Protein AF-0000000085048958 (afdb_homodimer)

Organism: Asticcacaulis excentricus (strain ATCC 15261 / DSM 4724 / KCTC 12464 / NCIMB 9791 / VKM B-1370 / CB 48) (NCBI:txid573065)

Foldseek 3Di:
DPPPPPPPPPPPPPVPPPQDEAAQEKEAQEFEQQLPPVRDTAGMWGAHQQFTADTHHRVVSVSRHDPNHHYHYLNHFYKWFFFEFLEAAQLVQLLQVVAQEPQLDAEELVRVLVSQLVRCVVPVVDDLAAEHEYEAAAQLRYPPGPDHAFLVSNVVHPGNHWYWYAHLQRFKIAIHPNLCVVLVPFLPDDADDQWDQDADPVSGGRRMIGHPRVCSRVVVHDDDDLVSSLSSNLSSQQVSQFQRHAHYENQEDDPSNLVSVQVCVVVLNHRHAYEYAYEDACPPVHDLLVSLVVLVVVQVVRFPPPPDLRHTYGRQEHEAEFWGACWPPRNGAAEPFAWWDFPDDPVDTDTDGDDHRHDHTRDDLVRLLSNLQSSLVVNHAYAYEHAYQRSVVSQLSSLVSNCVVCVPGPHQHEYEACQFHDPVCLLSQQVSNYEYAHQLLVLADDSRLPVTHDRGRDPPRSLCTRQLQSSVVSPHLYAYHNHPPSPDPQVQSSLLCQAQQYDQPVCCVVGNDHGHPRNGDDSSSSLQNRFLSSCSNVVNSVAGRGSDGGHRPFMWTKPRDLVPDDSSCSSVITTQFTDRSNHTPDGDD/DPPPPPPPPPPPPPVPPPQPEAAQEKEAQEFEQQLPPVRDTAGMWGAHQQFTADTHHRVVSVSRHDPNHHYHYLNHFYKWFFFEFLEAAQLVQLLQVVAQEPQLDAEELVRVLVSQLVRCVVPVVDDQAAEHEYEAAAQLRYPPGPDHAFLVSNVVHPGNHWYWYAHLQRFKIAIHPNLCVVLVPFLPDDADDQWDQDADPVSGRRRMIGHPRVCSRVVVHDDDDLVSSLSSNLSSQVVSQFQRHAHYENQEDDPSNLVSVLVCVVVLNHRHAYEYAYEQACPPPHDLLVSLVVLVVVQVVRFPPPPDLRHTYGRQEHEAEFWGACWPPRNGAAEPFAWWDFPDDPVDTDTDGDDHRHDHTRDDLVRLLVNLQSSLVVNHAYAYEHAYQRSVVSQLSSLVSNCVVCVPGPHQHEYEACQFHDPVCLLSQQVSNYEYAHQLLVLADDSRLPVTHDRGRDPPRSLCTRQLQSSVVSPHLYAYHNHPPSPDPQVQSSLLCQAQQYDQPVCCVVGNDHGHPRNGDDSSSSLQNRFLSSCSNVVNSVAGRGNDGGHRPFMWTKPRDLVPDDSSCSSVITTQFTDRSNHTPDGDD

Solvent-accessible surface area (backbone atoms only — not comparable to full-atom values): 58481 Å² total; per-residue (Å²): 136,85,78,77,78,75,76,78,78,76,74,72,75,73,71,72,74,72,76,61,75,57,21,52,34,35,40,27,51,25,41,25,45,16,59,43,98,80,57,50,73,34,21,18,40,28,28,42,95,17,17,23,76,40,76,33,49,44,76,67,49,52,62,34,59,43,96,80,31,47,74,44,79,42,79,50,16,20,33,33,38,16,30,19,34,50,23,25,30,45,56,61,38,19,47,51,71,75,47,45,60,51,75,57,44,74,31,36,66,64,55,50,52,47,55,52,45,50,47,48,58,75,44,65,84,58,57,52,83,46,72,44,60,34,33,33,35,37,63,51,39,20,47,56,80,80,46,73,86,39,15,71,61,55,57,69,46,96,68,71,41,27,34,41,38,29,30,22,80,68,47,36,30,40,24,19,59,56,30,33,56,76,48,64,59,48,65,79,54,73,59,42,86,76,24,37,63,40,52,47,98,85,45,41,67,35,31,39,18,27,45,50,32,37,51,60,49,55,73,72,48,80,73,79,49,70,68,54,43,33,50,14,42,52,48,27,40,52,57,34,21,55,66,19,32,29,31,38,23,30,47,67,49,51,72,65,57,52,49,28,53,48,51,32,50,77,69,66,64,57,51,41,28,40,31,35,12,38,70,50,76,69,53,94,80,58,48,59,66,60,48,50,48,49,47,53,51,50,22,72,73,58,36,64,56,86,53,74,47,48,68,35,36,40,50,51,35,33,17,33,62,29,43,50,44,62,34,50,88,70,41,33,12,14,35,78,59,42,33,28,37,65,77,44,47,91,93,52,67,40,68,27,72,45,82,52,27,37,55,78,55,50,50,52,64,68,58,45,30,53,38,50,43,55,28,49,75,72,67,31,23,47,38,30,37,15,28,13,29,28,25,38,49,47,51,51,53,28,47,52,51,36,43,70,76,43,71,84,58,94,58,46,38,31,35,31,47,36,34,28,67,49,77,91,50,41,52,48,26,39,76,66,53,35,28,45,26,32,36,37,63,64,28,22,34,40,44,53,55,42,76,22,24,34,65,40,48,29,59,70,53,39,32,44,42,43,34,62,24,51,32,47,52,43,53,28,56,46,18,22,14,69,41,24,50,47,45,81,87,46,66,33,44,18,51,19,13,32,40,60,12,34,33,57,80,89,42,30,84,85,24,60,63,59,36,50,56,46,78,29,32,59,68,67,58,48,50,32,14,29,10,32,30,13,19,47,65,68,74,37,45,85,37,35,25,29,58,48,78,71,13,34,25,34,29,23,30,37,75,43,45,69,91,78,46,54,62,92,50,40,40,71,59,44,48,44,32,18,21,50,24,58,40,76,66,32,65,57,128,136,83,78,75,77,75,78,74,76,74,75,74,72,71,71,72,74,73,72,59,74,58,21,51,34,35,41,26,51,26,41,24,46,17,60,43,98,81,56,50,74,35,21,18,41,28,29,43,95,18,17,23,74,39,75,35,48,43,77,67,50,54,62,33,60,44,95,79,30,46,73,43,78,42,78,49,14,21,34,33,37,16,30,20,34,50,24,24,30,46,56,61,36,19,46,53,71,74,47,46,59,50,75,56,44,75,31,36,66,66,54,48,51,49,54,52,45,50,48,49,59,74,44,66,83,57,58,51,83,46,71,45,61,34,34,31,35,37,66,50,39,20,47,56,79,78,46,72,83,39,16,71,63,53,58,69,47,96,68,72,39,27,34,40,39,29,28,22,80,68,48,38,29,38,24,19,59,56,30,32,56,77,48,64,60,48,65,78,54,73,60,43,83,76,25,38,64,41,54,47,98,85,45,41,67,34,32,40,19,26,46,49,31,36,52,61,48,55,74,73,47,80,73,78,51,70,67,53,43,34,50,14,43,52,47,26,40,51,57,36,22,54,66,20,32,31,31,39,22,28,47,64,48,52,70,65,56,51,49,30,54,48,51,32,49,77,69,66,65,58,50,40,27,39,32,36,11,37,67,48,74,69,53,95,79,59,48,58,67,60,48,51,48,49,48,52,51,50,22,70,73,58,34,66,55,88,52,74,44,47,70,37,35,42,49,51,34,33,15,34,62,29,43,49,44,62,33,50,86,69,40,33,11,14,35,78,60,41,33,27,36,64,76,42,46,92,92,52,68,39,66,28,72,44,83,52,30,37,53,78,54,51,49,52,63,69,57,45,32,51,38,51,43,55,28,50,75,70,66,31,23,47,38,29,36,14,27,15,30,29,26,39,50,48,52,52,53,26,48,52,50,35,43,70,76,42,70,83,57,93,59,46,39,31,36,30,48,37,35,27,66,48,79,91,50,41,51,49,26,38,75,66,52,33,27,45,27,33,37,37,63,65,28,20,35,39,42,54,56,42,76,22,23,34,63,39,47,29,59,70,52,39,32,44,43,43,35,61,22,50,32,46,51,44,54,28,56,47,19,22,13,69,41,25,51,46,45,81,89,46,68,36,42,19,51,20,14,32,41,60,12,33,34,56,79,90,42,28,82,84,24,60,63,57,37,50,56,49,78,28,32,60,69,68,59,48,50,33,14,30,10,31,31,14,19,47,64,68,74,36,43,86,37,35,26,30,58,48,77,70,13,35,26,33,29,24,31,36,78,42,46,69,90,77,46,55,63,92,51,39,40,70,61,46,48,44,31,18,22,48,24,57,40,77,65,31,66,57,131

Secondary structure (DSSP, 8-state):
--------------------PPPSEEEESSEEE---TT--EESEEEEETTEEEEEE-HHHHGGG--TT-EEEE-TT-EEEEPEEEEEE-HHHHHHHTSSEE-TT---BHHHHHHHHHHHHHHTTTS-TTS-EEEEEE-GGG-BSTT----HHHHTTSS--S-EEEEETTSSEEEE-HHHHHHTT--TTPPPPTTEEEEE-TTS-EEEEEEEGGGHHHHTTSPPPPHHHHHHHHHHHHHHHHHHTEEEEEEEEE-HHHHHHHHHHHHHT--SSEEEEEEE----TT--HHHHHHHHHHHHHHH-----TTS--EEEEEEEEE-----STTT--S--SSPPEEE-S-SSS--EEE-S---SPPSS-HHHHHHHHHHHHHHT-EEEEEE-SHHHHHHHHHHHHHHHHH-TT-----EEEE--S--GGGHHHHHHHT-EEEE-GGGSS-SIIIIITTHHHHHHHHHHHSS-HHHHHHTT---EE---TTSS---HHHHHHHHHH-B--GGGTTTS-SBSSS-----HHHHHHIIIIIHHHHTT-TTTSSS--TTSB--EEEESS-GGGS-GGGGGG--EEEEEETTEEEEE--/-----------------------SEEEESSEEE---TT--EESEEEEETTEEEEEE-HHHHGGG--TT-EEEE-TT-EEEEPEEEEEE-HHHHHHHTSSEE-TT---BHHHHHHHHHHHHHHTTTS-TTS-EEEEEE-GGG-BSTT----HHHHTTSS--S-EEEEETTSSEEEE-HHHHHHHT--TTPPPPTTEEEEE-TTS-EEEEEEEGGGHHHHTTSPPPPHHHHHHHHHHHHHHHHHHTEEEEEEEEE-HHHHHHHHHHHHHT--SSEEEEEEE----TT--HHHHHHHHHHHHHHH-----TTS--EEEEEEEEE-----STTT--S--SSPPEEE-S-SSS--EEE-S---SPPSS-HHHHHHHHHHHHHHT-EEEEEE-SHHHHHHHHHHHHHHHHH-TT-----EEEE--S--GGGHHHHHHHT-EEEE-GGGSS-SIIIIITTHHHHHHHHHHHSS-HHHHHHTT---EE---TTSS---HHHHHHHHHH-B--GGGTTTS-SBSSS-----HHHHHHIIIIIHHHHTT-TTTSSS--TTSB--EEEESS-GGGS-GGGGGG--EEEEEETTEEEEE--

pLDDT: mean 93.25, std 11.46, range [23.94, 98.94]

Structure (mmCIF, N/CA/C/O backbone):
data_AF-0000000085048958-model_v1
#
loop_
_entity.id
_entity.type
_entity.pdbx_description
1 polymer 'Amidohydrolase 3'
#
loop_
_atom_site.group_PDB
_atom_site.id
_atom_site.type_symbol
_atom_site.label_atom_id
_atom_site.label_alt_id
_atom_site.label_comp_id
_atom_site.label_asym_id
_atom_site.label_entity_id
_atom_site.label_seq_id
_atom_site.pdbx_PDB_ins_code
_atom_site.Cartn_x
_atom_site.Cartn_y
_atom_site.Cartn_z
_atom_site.occupancy
_atom_site.B_iso_or_equiv
_atom_site.auth_seq_id
_atom_site.auth_comp_id
_atom_site.auth_asym_id
_atom_site.auth_atom_id
_atom_site.pdbx_PDB_model_num
ATOM 1 N N . MET A 1 1 ? 81.5 55.469 -0.857 1 23.94 1 MET A N 1
ATOM 2 C CA . MET A 1 1 ? 80.062 55.281 -1.176 1 23.94 1 MET A CA 1
ATOM 3 C C . MET A 1 1 ? 79.312 54.75 0.036 1 23.94 1 MET A C 1
ATOM 5 O O . MET A 1 1 ? 79.625 53.656 0.542 1 23.94 1 MET A O 1
ATOM 9 N N . ARG A 1 2 ? 79 55.781 0.933 1 28.47 2 ARG A N 1
ATOM 10 C CA . ARG A 1 2 ? 78.312 55.781 2.215 1 28.47 2 ARG A CA 1
ATOM 11 C C . ARG A 1 2 ? 76.938 55.094 2.105 1 28.47 2 ARG A C 1
ATOM 13 O O . ARG A 1 2 ? 76.062 55.5 1.326 1 28.47 2 ARG A O 1
ATOM 20 N N . VAL A 1 3 ? 76.938 53.719 2.297 1 30.73 3 VAL A N 1
ATOM 21 C CA . VAL A 1 3 ? 75.812 52.812 2.287 1 30.73 3 VAL A CA 1
ATOM 22 C C . VAL A 1 3 ? 74.75 53.25 3.312 1 30.73 3 VAL A C 1
ATOM 24 O O . VAL A 1 3 ? 75.062 53.312 4.508 1 30.73 3 VAL A O 1
ATOM 27 N N . LEU A 1 4 ? 74 54.281 2.986 1 32.12 4 LEU A N 1
ATOM 28 C CA . LEU A 1 4 ? 72.875 54.75 3.795 1 32.12 4 LEU A CA 1
ATOM 29 C C . LEU A 1 4 ? 71.875 53.594 4.094 1 32.12 4 LEU A C 1
ATOM 31 O O . LEU A 1 4 ? 71.375 52.938 3.178 1 32.12 4 LEU A O 1
ATOM 35 N N . LEU A 1 5 ? 72.062 52.938 5.238 1 32.94 5 LEU A N 1
ATOM 36 C CA . LEU A 1 5 ? 71.25 51.969 5.875 1 32.94 5 LEU A CA 1
ATOM 37 C C . LEU A 1 5 ? 69.875 52.562 6.145 1 32.94 5 LEU A C 1
ATOM 39 O O . LEU A 1 5 ? 69.688 53.5 6.926 1 32.94 5 LEU A O 1
ATOM 43 N N . CYS A 1 6 ? 69 52.75 5.105 1 33.75 6 CYS A N 1
ATOM 44 C CA . CYS A 1 6 ? 67.625 53.156 5.363 1 33.75 6 CYS A CA 1
ATOM 45 C C . CYS A 1 6 ? 66.938 52.094 6.227 1 33.75 6 CYS A C 1
ATOM 47 O O . CYS A 1 6 ? 66.875 50.938 5.852 1 33.75 6 CYS A O 1
ATOM 49 N N . LEU A 1 7 ? 67 52.312 7.512 1 32.19 7 LEU A N 1
ATOM 50 C CA . LEU A 1 7 ? 66.188 51.531 8.453 1 32.19 7 LEU A CA 1
ATOM 51 C C . LEU A 1 7 ? 64.688 51.688 8.172 1 32.19 7 LEU A C 1
ATOM 53 O O . LEU A 1 7 ? 64.188 52.812 8.281 1 32.19 7 LEU A O 1
ATOM 57 N N . ALA A 1 8 ? 64.188 50.938 7.156 1 37.19 8 ALA A N 1
ATOM 58 C CA . ALA A 1 8 ? 62.719 50.844 6.973 1 37.19 8 ALA A CA 1
ATOM 59 C C . ALA A 1 8 ? 62.031 50.406 8.258 1 37.19 8 ALA A C 1
ATOM 61 O O . ALA A 1 8 ? 62.281 49.312 8.766 1 37.19 8 ALA A O 1
ATOM 62 N N . TRP A 1 9 ? 61.719 51.406 9.18 1 32.66 9 TRP A N 1
ATOM 63 C CA . TRP A 1 9 ? 60.875 51.125 10.32 1 32.66 9 TRP A CA 1
ATOM 64 C C . TRP A 1 9 ? 59.531 50.562 9.859 1 32.66 9 TRP A C 1
ATOM 66 O O . TRP A 1 9 ? 58.812 51.188 9.086 1 32.66 9 TRP A O 1
ATOM 76 N N . GLY A 1 10 ? 59.438 49.25 9.641 1 33.62 10 GLY A N 1
ATOM 77 C CA . GLY A 1 10 ? 58.188 48.531 9.406 1 33.62 10 GLY A CA 1
ATOM 78 C C . GLY A 1 10 ? 57.125 48.844 10.453 1 33.62 10 GLY A C 1
ATOM 79 O O . GLY A 1 10 ? 57.344 48.562 11.641 1 33.62 10 GLY A O 1
ATOM 80 N N . LEU A 1 11 ? 56.406 49.906 10.305 1 35.16 11 LEU A N 1
ATOM 81 C CA . LEU A 1 11 ? 55.188 50.125 11.109 1 35.16 11 LEU A CA 1
ATOM 82 C C . LEU A 1 11 ? 54.281 48.906 11.031 1 35.16 11 LEU A C 1
ATOM 84 O O . LEU A 1 11 ? 53.812 48.531 9.953 1 35.16 11 LEU A O 1
ATOM 88 N N . MET A 1 12 ? 54.531 48.031 11.898 1 34.62 12 MET A N 1
ATOM 89 C CA . MET A 1 12 ? 53.531 46.969 12.109 1 34.62 12 MET A CA 1
ATOM 90 C C . MET A 1 12 ? 52.156 47.594 12.406 1 34.62 12 MET A C 1
ATOM 92 O O . MET A 1 12 ? 52 48.312 13.391 1 34.62 12 MET A O 1
ATOM 96 N N . ALA A 1 13 ? 51.438 47.938 11.344 1 41.5 13 ALA A N 1
ATOM 97 C CA . ALA A 1 13 ? 50.031 48.219 11.523 1 41.5 13 ALA A CA 1
ATOM 98 C C . ALA A 1 13 ? 49.344 47.125 12.32 1 41.5 13 ALA A C 1
ATOM 100 O O . ALA A 1 13 ? 49.188 46 11.844 1 41.5 13 ALA A O 1
ATOM 101 N N . SER A 1 14 ? 49.562 47.156 13.656 1 34.19 14 SER A N 1
ATOM 102 C CA . SER A 1 14 ? 48.656 46.281 14.422 1 34.19 14 SER A CA 1
ATOM 103 C C . SER A 1 14 ? 47.188 46.531 14.031 1 34.19 14 SER A C 1
ATOM 105 O O . SER A 1 14 ? 46.656 47.625 14.188 1 34.19 14 SER A O 1
ATOM 107 N N . SER A 1 15 ? 46.75 45.938 13.031 1 38.69 15 SER A N 1
ATOM 108 C CA . SER A 1 15 ? 45.312 45.969 12.742 1 38.69 15 SER A CA 1
ATOM 109 C C . SER A 1 15 ? 44.5 45.656 13.992 1 38.69 15 SER A C 1
ATOM 111 O O . SER A 1 15 ? 44.625 44.562 14.555 1 38.69 15 SER A O 1
ATOM 113 N N . ALA A 1 16 ? 44.312 46.562 14.891 1 36.16 16 ALA A N 1
ATOM 114 C CA . ALA A 1 16 ? 43.281 46.375 15.93 1 36.16 16 ALA A CA 1
ATOM 115 C C . ALA A 1 16 ? 42.062 45.625 15.398 1 36.16 16 ALA A C 1
ATOM 117 O O . ALA A 1 16 ? 41.375 46.125 14.516 1 36.16 16 ALA A O 1
ATOM 118 N N . VAL A 1 17 ? 42.094 44.406 15.234 1 42.44 17 VAL A N 1
ATOM 119 C CA . VAL A 1 17 ? 40.875 43.656 15.062 1 42.44 17 VAL A CA 1
ATOM 120 C C . VAL A 1 17 ? 39.75 44.25 15.93 1 42.44 17 VAL A C 1
ATOM 122 O O . VAL A 1 17 ? 39.875 44.281 17.156 1 42.44 17 VAL A O 1
ATOM 125 N N . ALA A 1 18 ? 39.25 45.344 15.445 1 48.12 18 ALA A N 1
ATOM 126 C CA . ALA A 1 18 ? 38.062 45.938 16.062 1 48.12 18 ALA A CA 1
ATOM 127 C C . ALA A 1 18 ? 37.219 44.875 16.781 1 48.12 18 ALA A C 1
ATOM 129 O O . ALA A 1 18 ? 36.844 43.875 16.172 1 48.12 18 ALA A O 1
ATOM 130 N N . ALA A 1 19 ? 37.188 44.781 18.125 1 54.88 19 ALA A N 1
ATOM 131 C CA . ALA A 1 19 ? 36.344 43.875 18.953 1 54.88 19 ALA A CA 1
ATOM 132 C C . ALA A 1 19 ? 34.906 43.844 18.469 1 54.88 19 ALA A C 1
ATOM 134 O O . ALA A 1 19 ? 34.375 44.906 18.062 1 54.88 19 ALA A O 1
ATOM 135 N N . ALA A 1 20 ? 34.375 42.656 17.969 1 69.38 20 ALA A N 1
ATOM 136 C CA . ALA A 1 20 ? 32.969 42.5 17.578 1 69.38 20 ALA A CA 1
ATOM 137 C C . ALA A 1 20 ? 32.031 43.188 18.594 1 69.38 20 ALA A C 1
ATOM 139 O O . ALA A 1 20 ? 32.312 43.156 19.797 1 69.38 20 ALA A O 1
ATOM 140 N N . PRO A 1 21 ? 31.156 44.062 18.156 1 86.31 21 PRO A N 1
ATOM 141 C CA . PRO A 1 21 ? 30.203 44.688 19.094 1 86.31 21 PRO A CA 1
ATOM 142 C C . PRO A 1 21 ? 29.516 43.656 20 1 86.31 21 PRO A C 1
ATOM 144 O O . PRO A 1 21 ? 29.266 42.531 19.578 1 86.31 21 PRO A O 1
ATOM 147 N N . ALA A 1 22 ? 29.359 44 21.219 1 93 22 ALA A N 1
ATOM 148 C CA . ALA A 1 22 ? 28.781 43.094 22.219 1 93 22 ALA A CA 1
ATOM 149 C C . ALA A 1 22 ? 27.344 42.719 21.891 1 93 22 ALA A C 1
ATOM 151 O O . ALA A 1 22 ? 26.578 43.562 21.391 1 93 22 ALA A O 1
ATOM 152 N N . ALA A 1 23 ? 27.016 41.438 22.062 1 96.94 23 ALA A N 1
ATOM 153 C CA . ALA A 1 23 ? 25.656 40.938 21.859 1 96.94 23 ALA A CA 1
ATOM 154 C C . ALA A 1 23 ? 24.781 41.219 23.078 1 96.94 23 ALA A C 1
ATOM 156 O O . ALA A 1 23 ? 25.281 41.5 24.172 1 96.94 23 ALA A O 1
ATOM 157 N N . GLN A 1 24 ? 23.531 41.312 22.875 1 96.38 24 GLN A N 1
ATOM 158 C CA . GLN A 1 24 ? 22.578 41.5 23.969 1 96.38 24 GLN A CA 1
ATOM 159 C C . GLN A 1 24 ? 22.438 40.188 24.766 1 96.38 24 GLN A C 1
ATOM 161 O O . GLN A 1 24 ? 22.328 40.25 26 1 96.38 24 GLN A O 1
ATOM 166 N N . THR A 1 25 ? 22.344 39.094 24.125 1 97.69 25 THR A N 1
ATOM 167 C CA . THR A 1 25 ? 22.219 37.781 24.766 1 97.69 25 THR A CA 1
ATOM 168 C C . THR A 1 25 ? 23.188 36.781 24.141 1 97.69 25 THR A C 1
ATOM 170 O O . THR A 1 25 ? 23.375 36.75 22.922 1 97.69 25 THR A O 1
ATOM 173 N N . VAL A 1 26 ? 23.844 36.031 24.922 1 98.44 26 VAL A N 1
ATOM 174 C CA . VAL A 1 26 ? 24.719 34.938 24.469 1 98.44 26 VAL A CA 1
ATOM 175 C C . VAL A 1 26 ? 24.344 33.656 25.172 1 98.44 26 VAL A C 1
ATOM 177 O O . VAL A 1 26 ? 24.312 33.594 26.406 1 98.44 26 VAL A O 1
ATOM 180 N N . PHE A 1 27 ? 23.984 32.625 24.406 1 98.44 27 PHE A N 1
ATOM 181 C CA . PHE A 1 27 ? 23.734 31.281 24.891 1 98.44 27 PHE A CA 1
ATOM 182 C C . PHE A 1 27 ? 24.984 30.422 24.766 1 98.44 27 PHE A C 1
ATOM 184 O O . PHE A 1 27 ? 25.609 30.375 23.703 1 98.44 27 PHE A O 1
ATOM 191 N N . VAL A 1 28 ? 25.328 29.766 25.844 1 98.19 28 VAL A N 1
ATOM 192 C CA . VAL A 1 28 ? 26.531 28.953 25.812 1 98.19 28 VAL A CA 1
ATOM 193 C C . VAL A 1 28 ? 26.266 27.578 26.406 1 98.19 28 VAL A C 1
ATOM 195 O O . VAL A 1 28 ? 25.234 27.375 27.047 1 98.19 28 VAL A O 1
ATOM 198 N N . ASN A 1 29 ? 27.156 26.609 26.078 1 97.56 29 ASN A N 1
ATOM 199 C CA . ASN A 1 29 ? 27.156 25.281 26.672 1 97.56 29 ASN A CA 1
ATOM 200 C C . ASN A 1 29 ? 25.891 24.5 26.328 1 97.56 29 ASN A C 1
ATOM 202 O O . ASN A 1 29 ? 25.266 23.891 27.188 1 97.56 29 ASN A O 1
ATOM 206 N N . GLY A 1 30 ? 25.438 24.625 25.094 1 96.62 30 GLY A N 1
ATOM 207 C CA . GLY A 1 30 ? 24.25 23.906 24.672 1 96.62 30 GLY A CA 1
ATOM 208 C C . GLY A 1 30 ? 24.484 22.969 23.5 1 96.62 30 GLY A C 1
ATOM 209 O O . GLY A 1 30 ? 25.625 22.812 23.062 1 96.62 30 GLY A O 1
ATOM 210 N N . LYS A 1 31 ? 23.453 22.125 23.172 1 97.19 31 LYS A N 1
ATOM 211 C CA . LYS A 1 31 ? 23.328 21.453 21.891 1 97.19 31 LYS A CA 1
ATOM 212 C C . LYS A 1 31 ? 22.484 22.266 20.906 1 97.19 31 LYS A C 1
ATOM 214 O O . LYS A 1 31 ? 21.266 22.094 20.844 1 97.19 31 LYS A O 1
ATOM 219 N N . VAL A 1 32 ? 23.156 23.078 20.109 1 98.56 32 VAL A N 1
ATOM 220 C CA . VAL A 1 32 ? 22.438 23.953 19.172 1 98.56 32 VAL A CA 1
ATOM 221 C C . VAL A 1 32 ? 22.172 23.219 17.875 1 98.56 32 VAL A C 1
ATOM 223 O O . VAL A 1 32 ? 23.094 23 17.062 1 98.56 32 VAL A O 1
ATOM 226 N N . LEU A 1 33 ? 20.953 22.797 17.688 1 98.5 33 LEU A N 1
ATOM 227 C CA . LEU A 1 33 ? 20.547 22.266 16.391 1 98.5 33 LEU A CA 1
ATOM 228 C C . LEU A 1 33 ? 20.234 23.391 15.406 1 98.5 33 LEU A C 1
ATOM 230 O O . LEU A 1 33 ? 19.188 24.016 15.484 1 98.5 33 LEU A O 1
ATOM 234 N N . THR A 1 34 ? 21.109 23.641 14.492 1 98.5 34 THR A N 1
ATOM 235 C CA . THR A 1 34 ? 20.953 24.781 13.586 1 98.5 34 THR A CA 1
ATOM 236 C C . THR A 1 34 ? 19.891 24.484 12.547 1 98.5 34 THR A C 1
ATOM 238 O O . THR A 1 34 ? 19.219 25.406 12.062 1 98.5 34 THR A O 1
ATOM 241 N N . LEU A 1 35 ? 19.75 23.156 12.164 1 97.75 35 LEU A N 1
ATOM 242 C CA . LEU A 1 35 ? 18.859 22.672 11.117 1 97.75 35 LEU A CA 1
ATOM 243 C C . LEU A 1 35 ? 19.141 23.375 9.797 1 97.75 35 LEU A C 1
ATOM 245 O O . LEU A 1 35 ? 18.219 23.594 9.008 1 97.75 35 LEU A O 1
ATOM 249 N N . ASP A 1 36 ? 20.359 23.844 9.633 1 95.81 36 ASP A N 1
ATOM 250 C CA . ASP A 1 36 ? 20.797 24.359 8.336 1 95.81 36 ASP A CA 1
ATOM 251 C C . ASP A 1 36 ? 20.969 23.234 7.328 1 95.81 36 ASP A C 1
ATOM 253 O O . ASP A 1 36 ? 20.656 22.078 7.617 1 95.81 36 ASP A O 1
ATOM 257 N N . ALA A 1 37 ? 21.344 23.578 6.137 1 91.56 37 ALA A N 1
ATOM 258 C CA . ALA A 1 37 ? 21.453 22.609 5.055 1 91.56 37 ALA A CA 1
ATOM 259 C C . ALA A 1 37 ? 22.438 21.5 5.402 1 91.56 37 ALA A C 1
ATOM 261 O O . ALA A 1 37 ? 22.266 20.344 5.008 1 91.56 37 ALA A O 1
ATOM 262 N N . ALA A 1 38 ? 23.422 21.828 6.258 1 92.19 38 ALA A N 1
ATOM 263 C CA . ALA A 1 38 ? 24.469 20.859 6.602 1 92.19 38 ALA A CA 1
ATOM 264 C C . ALA A 1 38 ? 24.156 20.172 7.922 1 92.19 38 ALA A C 1
ATOM 266 O O . ALA A 1 38 ? 24.906 19.297 8.367 1 92.19 38 ALA A O 1
ATOM 267 N N . ASP A 1 39 ? 23.109 20.531 8.555 1 91.88 39 ASP A N 1
ATOM 268 C CA . ASP A 1 39 ? 22.719 19.969 9.844 1 91.88 39 ASP A CA 1
ATOM 269 C C . ASP A 1 39 ? 23.812 20.172 10.891 1 91.88 39 ASP A C 1
ATOM 271 O O . ASP A 1 39 ? 24.141 19.266 11.648 1 91.88 39 ASP A O 1
ATOM 275 N N . THR A 1 40 ? 24.328 21.328 10.906 1 95.38 40 THR A N 1
ATOM 276 C CA . THR A 1 40 ? 25.391 21.688 11.836 1 95.38 40 THR A CA 1
ATOM 277 C C . THR A 1 40 ? 24.875 21.672 13.273 1 95.38 40 THR A C 1
ATOM 279 O O . THR A 1 40 ? 23.75 22.125 13.539 1 95.38 40 THR A O 1
ATOM 282 N N . VAL A 1 41 ? 25.656 21.078 14.172 1 97.19 41 VAL A N 1
ATOM 283 C CA . VAL A 1 41 ? 25.391 21.156 15.602 1 97.19 41 VAL A CA 1
ATOM 284 C C . VAL A 1 41 ? 26.422 22.047 16.281 1 97.19 41 VAL A C 1
ATOM 286 O O . VAL A 1 41 ? 27.625 21.781 16.188 1 97.19 41 VAL A O 1
ATOM 289 N N . ALA A 1 42 ? 25.984 23.141 16.891 1 98.19 42 ALA A N 1
ATOM 290 C CA . ALA A 1 42 ? 26.875 24.094 17.578 1 98.19 42 ALA A CA 1
ATOM 291 C C . ALA A 1 42 ? 26.656 24.047 19.094 1 98.19 42 ALA A C 1
ATOM 293 O O . ALA A 1 42 ? 25.938 23.188 19.594 1 98.19 42 ALA A O 1
ATOM 294 N N . GLU A 1 43 ? 27.422 25 19.781 1 98 43 GLU A N 1
ATOM 295 C CA . GLU A 1 43 ? 27.344 25.016 21.234 1 98 43 GLU A CA 1
ATOM 296 C C . GLU A 1 43 ? 26.797 26.344 21.75 1 98 43 GLU A C 1
ATOM 298 O O . GLU A 1 43 ? 26.281 26.422 22.875 1 98 43 GLU A O 1
ATOM 303 N N . ALA A 1 44 ? 26.906 27.328 20.875 1 98.56 44 ALA A N 1
ATOM 304 C CA . ALA A 1 44 ? 26.609 28.656 21.375 1 98.56 44 ALA A CA 1
ATOM 305 C C . ALA A 1 44 ? 26 29.531 20.281 1 98.56 44 ALA A C 1
ATOM 307 O O . ALA A 1 44 ? 26.25 29.312 19.094 1 98.56 44 ALA A O 1
ATOM 308 N N . VAL A 1 45 ? 25.219 30.484 20.703 1 98.75 45 VAL A N 1
ATOM 309 C CA . VAL A 1 45 ? 24.578 31.469 19.828 1 98.75 45 VAL A CA 1
ATOM 310 C C . VAL A 1 45 ? 24.625 32.844 20.484 1 98.75 45 VAL A C 1
ATOM 312 O O . VAL A 1 45 ? 24.391 32.969 21.688 1 98.75 45 VAL A O 1
ATOM 315 N N . ALA A 1 46 ? 24.953 33.875 19.719 1 98.69 46 ALA A N 1
ATOM 316 C CA . ALA A 1 46 ? 24.844 35.25 20.188 1 98.69 46 ALA A CA 1
ATOM 317 C C . ALA A 1 46 ? 23.781 36.031 19.391 1 98.69 46 ALA A C 1
ATOM 319 O O . ALA A 1 46 ? 23.641 35.844 18.188 1 98.69 46 ALA A O 1
ATOM 320 N N . VAL A 1 47 ? 23.047 36.844 20.094 1 98.56 47 VAL A N 1
ATOM 321 C CA . VAL A 1 47 ? 21.938 37.594 19.5 1 98.56 47 VAL A CA 1
ATOM 322 C C . VAL A 1 47 ? 22.141 39.094 19.719 1 98.56 47 VAL A C 1
ATOM 324 O O . VAL A 1 47 ? 22.422 39.531 20.828 1 98.56 47 VAL A O 1
ATOM 327 N N . ARG A 1 48 ? 22.062 39.844 18.688 1 97.5 48 ARG A N 1
ATOM 328 C CA . ARG A 1 48 ? 22.141 41.312 18.734 1 97.5 48 ARG A CA 1
ATOM 329 C C . ARG A 1 48 ? 21.125 41.938 17.797 1 97.5 48 ARG A C 1
ATOM 331 O O . ARG A 1 48 ? 21.031 41.562 16.625 1 97.5 48 ARG A O 1
ATOM 338 N N . ASP A 1 49 ? 20.328 42.906 18.297 1 95.75 49 ASP A N 1
ATOM 339 C CA . ASP A 1 49 ? 19.344 43.656 17.516 1 95.75 49 ASP A CA 1
ATOM 340 C C . ASP A 1 49 ? 18.391 42.75 16.781 1 95.75 49 ASP A C 1
ATOM 342 O O . ASP A 1 49 ? 18.125 42.906 15.602 1 95.75 49 ASP A O 1
ATOM 346 N N . GLY A 1 50 ? 18.031 41.656 17.5 1 97.5 50 GLY A N 1
ATOM 347 C CA . GLY A 1 50 ? 17.016 40.75 17.016 1 97.5 50 GLY A CA 1
ATOM 348 C C . GLY A 1 50 ? 17.547 39.719 16.031 1 97.5 50 GLY A C 1
ATOM 349 O O . GLY A 1 50 ? 16.781 38.938 15.461 1 97.5 50 GLY A O 1
ATOM 350 N N . ARG A 1 51 ? 18.859 39.625 15.82 1 98.12 51 ARG A N 1
ATOM 351 C CA . ARG A 1 51 ? 19.453 38.75 14.812 1 98.12 51 ARG A CA 1
ATOM 352 C C . ARG A 1 51 ? 20.547 37.875 15.422 1 98.12 51 ARG A C 1
ATOM 354 O O . ARG A 1 51 ? 21.125 38.219 16.453 1 98.12 51 ARG A O 1
ATOM 361 N N . ILE A 1 52 ? 20.719 36.781 14.812 1 98.56 52 ILE A N 1
ATOM 362 C CA . ILE A 1 52 ? 21.797 35.906 15.203 1 98.56 52 ILE A CA 1
ATOM 363 C C . ILE A 1 52 ? 23.125 36.438 14.664 1 98.56 52 ILE A C 1
ATOM 365 O O . ILE A 1 52 ? 23.297 36.594 13.453 1 98.56 52 ILE A O 1
ATOM 369 N N . VAL A 1 53 ? 24.141 36.656 15.539 1 98.31 53 VAL A N 1
ATOM 370 C CA . VAL A 1 53 ? 25.375 37.281 15.086 1 98.31 53 VAL A CA 1
ATOM 371 C C . VAL A 1 53 ? 26.547 36.312 15.281 1 98.31 53 VAL A C 1
ATOM 373 O O . VAL A 1 53 ? 27.656 36.594 14.812 1 98.31 53 VAL A O 1
ATOM 376 N N . TYR A 1 54 ? 26.203 35.219 15.961 1 98.12 54 TYR A N 1
ATOM 377 C CA . TYR A 1 54 ? 27.234 34.188 16.125 1 98.12 54 TYR A CA 1
ATOM 378 C C . TYR A 1 54 ? 26.625 32.812 16.359 1 98.12 54 TYR A C 1
ATOM 380 O O . TYR A 1 54 ? 25.609 32.688 17.062 1 98.12 54 TYR A O 1
ATOM 388 N N . VAL A 1 55 ? 27.125 31.766 15.789 1 98.62 55 VAL A N 1
ATOM 389 C CA . VAL A 1 55 ? 26.812 30.359 15.992 1 98.62 55 VAL A CA 1
ATOM 390 C C . VAL A 1 55 ? 28.094 29.547 15.992 1 98.62 55 VAL A C 1
ATOM 392 O O . VAL A 1 55 ? 28.859 29.562 15.016 1 98.62 55 VAL A O 1
ATOM 395 N N . GLY A 1 56 ? 28.422 28.906 17 1 98.19 56 GLY A N 1
ATOM 396 C CA . GLY A 1 56 ? 29.672 28.172 17.031 1 98.19 56 GLY A CA 1
ATOM 397 C C . GLY A 1 56 ? 29.969 27.578 18.406 1 98.19 56 GLY A C 1
ATOM 398 O O . GLY A 1 56 ? 29.062 27.047 19.062 1 98.19 56 GLY A O 1
ATOM 399 N N . THR A 1 57 ? 31.219 27.656 18.797 1 98.12 57 THR A N 1
ATOM 400 C CA . THR A 1 57 ? 31.641 27.062 20.062 1 98.12 57 THR A CA 1
ATOM 401 C C . THR A 1 57 ? 31.391 28.031 21.219 1 98.12 57 THR A C 1
ATOM 403 O O . THR A 1 57 ? 31.328 29.25 21.016 1 98.12 57 THR A O 1
ATOM 406 N N . SER A 1 58 ? 31.266 27.453 22.359 1 97.81 58 SER A N 1
ATOM 407 C CA . SER A 1 58 ? 31.109 28.266 23.547 1 97.81 58 SER A CA 1
ATOM 408 C C . SER A 1 58 ? 32.344 29.125 23.797 1 97.81 58 SER A C 1
ATOM 410 O O . SER A 1 58 ? 32.25 30.266 24.234 1 97.81 58 SER A O 1
ATOM 412 N N . ALA A 1 59 ? 33.469 28.578 23.5 1 97.5 59 ALA A N 1
ATOM 413 C CA . ALA A 1 59 ? 34.719 29.297 23.703 1 97.5 59 ALA A CA 1
ATOM 414 C C . ALA A 1 59 ? 34.781 30.562 22.859 1 97.5 59 ALA A C 1
ATOM 416 O O . ALA A 1 59 ? 35.125 31.641 23.359 1 97.5 59 ALA A O 1
ATOM 417 N N . ALA A 1 60 ? 34.438 30.438 21.609 1 97.06 60 ALA A N 1
ATOM 418 C CA . ALA A 1 60 ? 34.531 31.562 20.688 1 97.06 60 ALA A CA 1
ATOM 419 C C . ALA A 1 60 ? 33.406 32.562 20.922 1 97.06 60 ALA A C 1
ATOM 421 O O . ALA A 1 60 ? 33.531 33.75 20.578 1 97.06 60 ALA A O 1
ATOM 422 N N . ALA A 1 61 ? 32.375 32.188 21.562 1 97.31 61 ALA A N 1
ATOM 423 C CA . ALA A 1 61 ? 31.234 33.062 21.828 1 97.31 61 ALA A CA 1
ATOM 424 C C . ALA A 1 61 ? 31.594 34.156 22.828 1 97.31 61 ALA A C 1
ATOM 426 O O . ALA A 1 61 ? 30.922 35.188 22.906 1 97.31 61 ALA A O 1
ATOM 427 N N . LYS A 1 62 ? 32.656 33.969 23.547 1 95.81 62 LYS A N 1
ATOM 428 C CA . LYS A 1 62 ? 33.125 34.906 24.578 1 95.81 62 LYS A CA 1
ATOM 429 C C . LYS A 1 62 ? 33.438 36.281 23.953 1 95.81 62 LYS A C 1
ATOM 431 O O . LYS A 1 62 ? 33.281 37.312 24.625 1 95.81 62 LYS A O 1
ATOM 436 N N . ALA A 1 63 ? 33.781 36.25 22.75 1 96.25 63 ALA A N 1
ATOM 437 C CA . ALA A 1 63 ? 34.125 37.469 22.031 1 96.25 63 ALA A CA 1
ATOM 438 C C . ALA A 1 63 ? 32.938 38.375 21.891 1 96.25 63 ALA A C 1
ATOM 440 O O . ALA A 1 63 ? 33.062 39.562 21.594 1 96.25 63 ALA A O 1
ATOM 441 N N . HIS A 1 64 ? 31.766 37.844 22.078 1 97.06 64 HIS A N 1
ATOM 442 C CA . HIS A 1 64 ? 30.547 38.625 21.891 1 97.06 64 HIS A CA 1
ATOM 443 C C . HIS A 1 64 ? 29.953 39.062 23.219 1 97.06 64 HIS A C 1
ATOM 445 O O . HIS A 1 64 ? 28.859 39.625 23.266 1 97.06 64 HIS A O 1
ATOM 451 N N . ILE A 1 65 ? 30.656 38.812 24.359 1 96.81 65 ILE A N 1
ATOM 452 C CA . ILE A 1 65 ? 30.156 39.125 25.688 1 96.81 65 ILE A CA 1
ATOM 453 C C . ILE A 1 65 ? 30.703 40.469 26.172 1 96.81 65 ILE A C 1
ATOM 455 O O . ILE A 1 65 ? 31.922 40.656 26.203 1 96.81 65 ILE A O 1
ATOM 459 N N . GLY A 1 66 ? 29.812 41.375 26.453 1 95.69 66 GLY A N 1
ATOM 460 C CA . GLY A 1 66 ? 30.156 42.656 27.094 1 95.69 66 GLY A CA 1
ATOM 461 C C . GLY A 1 66 ? 29.531 42.812 28.469 1 95.69 66 GLY A C 1
ATOM 462 O O . GLY A 1 66 ? 28.922 41.875 28.984 1 95.69 66 GLY A O 1
ATOM 463 N N . PRO A 1 67 ? 29.703 44 29.078 1 94.56 67 PRO A N 1
ATOM 464 C CA . PRO A 1 67 ? 29.25 44.219 30.453 1 94.56 67 PRO A CA 1
ATOM 465 C C . PRO A 1 67 ? 27.734 44.094 30.594 1 94.56 67 PRO A C 1
ATOM 467 O O . PRO A 1 67 ? 27.234 43.719 31.656 1 94.56 67 PRO A O 1
ATOM 470 N N . SER A 1 68 ? 27.031 44.375 29.547 1 95.38 68 SER A N 1
ATOM 471 C CA . SER A 1 68 ? 25.578 44.406 29.625 1 95.38 68 SER A CA 1
ATOM 472 C C . SER A 1 68 ? 24.969 43.188 28.984 1 95.38 68 SER A C 1
ATOM 474 O O . SER A 1 68 ? 23.734 43.062 28.906 1 95.38 68 SER A O 1
ATOM 476 N N . THR A 1 69 ? 25.812 42.25 28.453 1 97.25 69 THR A N 1
ATOM 477 C CA . THR A 1 69 ? 25.344 41.062 27.781 1 97.25 69 THR A CA 1
ATOM 478 C C . THR A 1 69 ? 24.719 40.062 28.766 1 97.25 69 THR A C 1
ATOM 480 O O . THR A 1 69 ? 25.297 39.812 29.828 1 97.25 69 THR A O 1
ATOM 483 N N . GLU A 1 70 ? 23.438 39.594 28.547 1 97.12 70 GLU A N 1
ATOM 484 C CA . GLU A 1 70 ? 22.891 38.469 29.297 1 97.12 70 GLU A CA 1
ATOM 485 C C . GLU A 1 70 ? 23.5 37.156 28.812 1 97.12 70 GLU A C 1
ATOM 487 O O . GLU A 1 70 ? 23.297 36.75 27.672 1 97.12 70 GLU A O 1
ATOM 492 N N . VAL A 1 71 ? 24.234 36.562 29.641 1 97.69 71 VAL A N 1
ATOM 493 C CA . VAL A 1 71 ? 24.812 35.281 29.297 1 97.69 71 VAL A CA 1
ATOM 494 C C . VAL A 1 71 ? 23.969 34.125 29.891 1 97.69 71 VAL A C 1
ATOM 496 O O . VAL A 1 71 ? 23.75 34.062 31.094 1 97.69 71 VAL A O 1
ATOM 499 N N . ILE A 1 72 ? 23.453 33.281 29.078 1 96.81 72 ILE A N 1
ATOM 500 C CA . ILE A 1 72 ? 22.578 32.188 29.5 1 96.81 72 ILE A CA 1
ATOM 501 C C . ILE A 1 72 ? 23.297 30.844 29.312 1 96.81 72 ILE A C 1
ATOM 503 O O . ILE A 1 72 ? 23.703 30.5 28.203 1 96.81 72 ILE A O 1
ATOM 507 N N . ASP A 1 73 ? 23.453 30.125 30.375 1 97.38 73 ASP A N 1
ATOM 508 C CA . ASP A 1 73 ? 24.016 28.781 30.359 1 97.38 73 ASP A CA 1
ATOM 509 C C . ASP A 1 73 ? 22.938 27.75 30.031 1 97.38 73 ASP A C 1
ATOM 511 O O . ASP A 1 73 ? 22.031 27.516 30.844 1 97.38 73 ASP A O 1
ATOM 515 N N . LEU A 1 74 ? 23.094 27.094 28.891 1 96.88 74 LEU A N 1
ATOM 516 C CA . LEU A 1 74 ? 22.078 26.156 28.438 1 96.88 74 LEU A CA 1
ATOM 517 C C . LEU A 1 74 ? 22.219 24.812 29.141 1 96.88 74 LEU A C 1
ATOM 519 O O . LEU A 1 74 ? 21.312 23.984 29.125 1 96.88 74 LEU A O 1
ATOM 523 N N . LYS A 1 75 ? 23.391 24.531 29.781 1 95.62 75 LYS A N 1
ATOM 524 C CA . LYS A 1 75 ? 23.641 23.328 30.562 1 95.62 75 LYS A CA 1
ATOM 525 C C . LYS A 1 75 ? 23.375 22.078 29.734 1 95.62 75 LYS A C 1
ATOM 527 O O . LYS A 1 75 ? 22.734 21.141 30.203 1 95.62 75 LYS A O 1
ATOM 532 N N . GLY A 1 76 ? 23.703 22.109 28.531 1 94.69 76 GLY A N 1
ATOM 533 C CA . GLY A 1 76 ? 23.609 20.953 27.656 1 94.69 76 GLY A CA 1
ATOM 534 C C . GLY A 1 76 ? 22.266 20.812 27 1 94.69 76 GLY A C 1
ATOM 535 O O . GLY A 1 76 ? 22.062 19.922 26.156 1 94.69 76 GLY A O 1
ATOM 536 N N . ARG A 1 77 ? 21.281 21.672 27.297 1 95.06 77 ARG A N 1
ATOM 537 C CA . ARG A 1 77 ? 19.938 21.625 26.719 1 95.06 77 ARG A CA 1
ATOM 538 C C . ARG A 1 77 ? 19.984 22 25.234 1 95.06 77 ARG A C 1
ATOM 540 O O . ARG A 1 77 ? 20.969 22.562 24.766 1 95.06 77 ARG A O 1
ATOM 547 N N . THR A 1 78 ? 18.938 21.625 24.578 1 98 78 THR A N 1
ATOM 548 C CA . THR A 1 78 ? 18.828 21.891 23.156 1 98 78 THR A CA 1
ATOM 549 C C . THR A 1 78 ? 18.359 23.328 22.906 1 98 78 THR A C 1
ATOM 551 O O . THR A 1 78 ? 17.391 23.781 23.516 1 98 78 THR A O 1
ATOM 554 N N . LEU A 1 79 ? 19.078 24.078 22.125 1 98.69 79 LEU A N 1
ATOM 555 C CA . LEU A 1 79 ? 18.609 25.312 21.484 1 98.69 79 LEU A CA 1
ATOM 556 C C . LEU A 1 79 ? 18.391 25.094 20 1 98.69 79 LEU A C 1
ATOM 558 O O . LEU A 1 79 ? 19.234 24.5 19.328 1 98.69 79 LEU A O 1
ATOM 562 N N . MET A 1 80 ? 17.281 25.469 19.453 1 98.81 80 MET A N 1
ATOM 563 C CA . MET A 1 80 ? 16.969 25.297 18.031 1 98.81 80 MET A CA 1
ATOM 564 C C . MET A 1 80 ? 16.062 26.422 17.547 1 98.81 80 MET A C 1
ATOM 566 O O . MET A 1 80 ? 15.641 27.281 18.328 1 98.81 80 MET A O 1
ATOM 570 N N . PRO A 1 81 ? 15.836 26.516 16.188 1 98.81 81 PRO A N 1
ATOM 571 C CA . PRO A 1 81 ? 14.875 27.516 15.734 1 98.81 81 PRO A CA 1
ATOM 572 C C . PRO A 1 81 ? 13.492 27.344 16.359 1 98.81 81 PRO A C 1
ATOM 574 O O . PRO A 1 81 ? 13.078 26.219 16.656 1 98.81 81 PRO A O 1
ATOM 577 N N . GLY A 1 82 ? 12.828 28.5 16.641 1 98.88 82 GLY A N 1
ATOM 578 C CA . GLY A 1 82 ? 11.414 28.391 16.969 1 98.88 82 GLY A CA 1
ATOM 579 C C . GLY A 1 82 ? 10.617 27.609 15.938 1 98.88 82 GLY A C 1
ATOM 580 O O . GLY A 1 82 ? 10.953 27.625 14.75 1 98.88 82 GLY A O 1
ATOM 581 N N . LEU A 1 83 ? 9.586 26.953 16.375 1 98.88 83 LEU A N 1
ATOM 582 C CA . LEU A 1 83 ? 8.766 26.156 15.469 1 98.88 83 LEU A CA 1
ATOM 583 C C . LEU A 1 83 ? 7.957 27.062 14.539 1 98.88 83 LEU A C 1
ATOM 585 O O . LEU A 1 83 ? 7.566 28.172 14.93 1 98.88 83 LEU A O 1
ATOM 589 N N . VAL A 1 84 ? 7.836 26.672 13.352 1 98.88 84 VAL A N 1
ATOM 590 C CA . VAL A 1 84 ? 6.938 27.266 12.367 1 98.88 84 VAL A CA 1
ATOM 591 C C . VAL A 1 84 ? 5.781 26.312 12.07 1 98.88 84 VAL A C 1
ATOM 593 O O . VAL A 1 84 ? 5.992 25.203 11.586 1 98.88 84 VAL A O 1
ATOM 596 N N . ASP A 1 85 ? 4.598 26.719 12.453 1 98.88 85 ASP A N 1
ATOM 597 C CA . ASP A 1 85 ? 3.406 25.922 12.156 1 98.88 85 ASP A CA 1
ATOM 598 C C . ASP A 1 85 ? 2.715 26.422 10.891 1 98.88 85 ASP A C 1
ATOM 600 O O . ASP A 1 85 ? 2.021 27.438 10.914 1 98.88 85 ASP A O 1
ATOM 604 N N . GLY A 1 86 ? 2.895 25.609 9.844 1 98.81 86 GLY A N 1
ATOM 605 C CA . GLY A 1 86 ? 2.508 26.062 8.516 1 98.81 86 GLY A CA 1
ATOM 606 C C . GLY A 1 86 ? 1.023 25.906 8.242 1 98.81 86 GLY A C 1
ATOM 607 O O . GLY A 1 86 ? 0.55 26.234 7.152 1 98.81 86 GLY A O 1
ATOM 608 N N . HIS A 1 87 ? 0.254 25.406 9.203 1 98.81 87 HIS A N 1
ATOM 609 C CA . HIS A 1 87 ? -1.187 25.234 9.055 1 98.81 87 HIS A CA 1
ATOM 610 C C . HIS A 1 87 ? -1.862 25.047 10.406 1 98.81 87 HIS A C 1
ATOM 612 O O . HIS A 1 87 ? -1.801 23.969 10.992 1 98.81 87 HIS A O 1
ATOM 618 N N . MET A 1 88 ? -2.553 26.047 10.852 1 98.25 88 MET A N 1
ATOM 619 C CA . MET A 1 88 ? -3.348 25.953 12.07 1 98.25 88 MET A CA 1
ATOM 620 C C . MET A 1 88 ? -4.48 26.969 12.062 1 98.25 88 MET A C 1
ATOM 622 O O . MET A 1 88 ? -4.598 27.766 11.133 1 98.25 88 MET A O 1
ATOM 626 N N . HIS A 1 89 ? -5.379 26.891 13.031 1 97.12 89 HIS A N 1
ATOM 627 C CA . HIS A 1 89 ? -6.488 27.812 13.227 1 97.12 89 HIS A CA 1
ATOM 628 C C . HIS A 1 89 ? -6.477 28.391 14.641 1 97.12 89 HIS A C 1
ATOM 630 O O . HIS A 1 89 ? -7.367 28.078 15.445 1 97.12 89 HIS A O 1
ATOM 636 N N . PRO A 1 90 ? -5.492 29.297 14.859 1 96.81 90 PRO A N 1
ATOM 637 C CA . PRO A 1 90 ? -5.266 29.734 16.234 1 96.81 90 PRO A CA 1
ATOM 638 C C . PRO A 1 90 ? -6.457 30.5 16.812 1 96.81 90 PRO A C 1
ATOM 640 O O . PRO A 1 90 ? -6.742 30.391 18.016 1 96.81 90 PRO A O 1
ATOM 643 N N . GLN A 1 91 ? -7.164 31.328 15.992 1 94.38 91 GLN A N 1
ATOM 644 C CA . GLN A 1 91 ? -8.328 32.062 16.5 1 94.38 91 GLN A CA 1
ATOM 645 C C . GLN A 1 91 ? -9.398 31.094 17 1 94.38 91 GLN A C 1
ATOM 647 O O . GLN A 1 91 ? -9.961 31.297 18.078 1 94.38 91 GLN A O 1
ATOM 652 N N . SER A 1 92 ? -9.656 30.031 16.172 1 91.44 92 SER A N 1
ATOM 653 C CA . SER A 1 92 ? -10.594 29 16.594 1 91.44 92 SER A CA 1
ATOM 654 C C . SER A 1 92 ? -10.117 28.312 17.859 1 91.44 92 SER A C 1
ATOM 656 O O . SER A 1 92 ? -10.922 28.016 18.75 1 91.44 92 SER A O 1
ATOM 658 N N . GLY A 1 93 ? -8.836 28.047 17.938 1 92.44 93 GLY A N 1
ATOM 659 C CA . GLY A 1 93 ? -8.273 27.438 19.141 1 92.44 93 GLY A CA 1
ATOM 660 C C . GLY A 1 93 ? -8.484 28.281 20.391 1 92.44 93 GLY A C 1
ATOM 661 O O . GLY A 1 93 ? -8.898 27.766 21.422 1 92.44 93 GLY A O 1
ATOM 662 N N . GLY A 1 94 ? -8.211 29.562 20.297 1 92.69 94 GLY A N 1
ATOM 663 C CA . GLY A 1 94 ? -8.445 30.469 21.406 1 92.69 94 GLY A CA 1
ATOM 664 C C . GLY A 1 94 ? -9.898 30.531 21.828 1 92.69 94 GLY A C 1
ATOM 665 O O . GLY A 1 94 ? -10.211 30.484 23.016 1 92.69 94 GLY A O 1
ATOM 666 N N . LEU A 1 95 ? -10.789 30.656 20.812 1 88.12 95 LEU A N 1
ATOM 667 C CA . LEU A 1 95 ? -12.219 30.734 21.078 1 88.12 95 LEU A CA 1
ATOM 668 C C . LEU A 1 95 ? -12.719 29.484 21.781 1 88.12 95 LEU A C 1
ATOM 670 O O . LEU A 1 95 ? -13.609 29.547 22.625 1 88.12 95 LEU A O 1
ATOM 674 N N . ARG A 1 96 ? -12.078 28.375 21.406 1 86.25 96 ARG A N 1
ATOM 675 C CA . ARG A 1 96 ? -12.523 27.078 21.922 1 86.25 96 ARG A CA 1
ATOM 676 C C . ARG A 1 96 ? -12.109 26.906 23.375 1 86.25 96 ARG A C 1
ATOM 678 O O . ARG A 1 96 ? -12.602 26 24.062 1 86.25 96 ARG A O 1
ATOM 685 N N . THR A 1 97 ? -11.266 27.734 23.844 1 83.81 97 THR A N 1
ATOM 686 C CA . THR A 1 97 ? -10.93 27.703 25.25 1 83.81 97 THR A CA 1
ATOM 687 C C . THR A 1 97 ? -11.984 28.438 26.078 1 83.81 97 THR A C 1
ATOM 689 O O . THR A 1 97 ? -12.031 28.312 27.312 1 83.81 97 THR A O 1
ATOM 692 N N . LEU A 1 98 ? -12.906 29.203 25.453 1 81.88 98 LEU A N 1
ATOM 693 C CA . LEU A 1 98 ? -13.812 30.109 26.141 1 81.88 98 LEU A CA 1
ATOM 694 C C . LEU A 1 98 ? -15.227 29.516 26.203 1 81.88 98 LEU A C 1
ATOM 696 O O . LEU A 1 98 ? -16.094 30.047 26.906 1 81.88 98 LEU A O 1
ATOM 700 N N . GLY A 1 99 ? -15.461 28.422 25.531 1 80.5 99 GLY A N 1
ATOM 701 C CA . GLY A 1 99 ? -16.828 27.906 25.453 1 80.5 99 GLY A CA 1
ATOM 702 C C . GLY A 1 99 ? -16.984 26.531 26.047 1 80.5 99 GLY A C 1
ATOM 703 O O . GLY A 1 99 ? -16.078 26.031 26.734 1 80.5 99 GLY A O 1
ATOM 704 N N . CYS A 1 100 ? -18.25 26.062 25.984 1 90.25 100 CYS A N 1
ATOM 705 C CA . CYS A 1 100 ? -18.531 24.672 26.375 1 90.25 100 CYS A CA 1
ATOM 706 C C . CYS A 1 100 ? -17.688 23.703 25.547 1 90.25 100 CYS A C 1
ATOM 708 O O . CYS A 1 100 ? -17.766 23.688 24.312 1 90.25 100 CYS A O 1
ATOM 710 N N . ASN A 1 101 ? -16.812 22.953 26.188 1 92.5 101 ASN A N 1
ATOM 711 C CA . ASN A 1 101 ? -15.75 22.188 25.547 1 92.5 101 ASN A CA 1
ATOM 712 C C . ASN A 1 101 ? -15.828 20.703 25.922 1 92.5 101 ASN A C 1
ATOM 714 O O . ASN A 1 101 ? -15.867 20.359 27.109 1 92.5 101 ASN A O 1
ATOM 718 N N . LEU A 1 102 ? -15.867 19.844 24.906 1 94.12 102 LEU A N 1
ATOM 719 C CA . LEU A 1 102 ? -15.883 18.422 25.156 1 94.12 102 LEU A CA 1
ATOM 720 C C . LEU A 1 102 ? -14.461 17.859 25.219 1 94.12 102 LEU A C 1
ATOM 722 O O . LEU A 1 102 ? -14.266 16.656 25.406 1 94.12 102 LEU A O 1
ATOM 726 N N . ASN A 1 103 ? -13.492 18.625 25 1 89.75 103 ASN A N 1
ATOM 727 C CA . ASN A 1 103 ? -12.062 18.406 25.234 1 89.75 103 ASN A CA 1
ATOM 728 C C . ASN A 1 103 ? -11.555 17.188 24.453 1 89.75 103 ASN A C 1
ATOM 730 O O . ASN A 1 103 ? -10.695 16.453 24.938 1 89.75 103 ASN A O 1
ATOM 734 N N . TYR A 1 104 ? -12.109 16.906 23.312 1 89.06 104 TYR A N 1
ATOM 735 C CA . TYR A 1 104 ? -11.68 15.828 22.422 1 89.06 104 TYR A CA 1
ATOM 736 C C . TYR A 1 104 ? -11.828 14.477 23.109 1 89.06 104 TYR A C 1
ATOM 738 O O . TYR A 1 104 ? -11.164 13.508 22.734 1 89.06 104 TYR A O 1
ATOM 746 N N . GLN A 1 105 ? -12.656 14.352 24.141 1 89.5 105 GLN A N 1
ATOM 747 C CA . GLN A 1 105 ? -12.711 13.133 24.953 1 89.5 105 GLN A CA 1
ATOM 748 C C . GLN A 1 105 ? -13.578 12.07 24.281 1 89.5 105 GLN A C 1
ATOM 750 O O . GLN A 1 105 ? -14.531 12.398 23.562 1 89.5 105 GLN A O 1
ATOM 755 N N . ARG A 1 106 ? -13.141 10.812 24.5 1 89 106 ARG A N 1
ATOM 756 C CA . ARG A 1 106 ? -13.984 9.672 24.172 1 89 106 ARG A CA 1
ATOM 757 C C . ARG A 1 106 ? -15.188 9.602 25.109 1 89 106 ARG A C 1
ATOM 759 O O . ARG A 1 106 ? -15.039 9.438 26.312 1 89 106 ARG A O 1
ATOM 766 N N . LEU A 1 107 ? -16.375 9.797 24.516 1 93.88 107 LEU A N 1
ATOM 767 C CA . LEU A 1 107 ? -17.531 9.953 25.391 1 93.88 107 LEU A CA 1
ATOM 768 C C . LEU A 1 107 ? -18.625 8.953 25.031 1 93.88 107 LEU A C 1
ATOM 770 O O . LEU A 1 107 ? -18.859 8.68 23.844 1 93.88 107 LEU A O 1
ATOM 774 N N . SER A 1 108 ? -19.219 8.375 26.031 1 95.31 108 SER A N 1
ATOM 775 C CA . SER A 1 108 ? -20.484 7.684 25.844 1 95.31 108 SER A CA 1
ATOM 776 C C . SER A 1 108 ? -21.625 8.672 25.656 1 95.31 108 SER A C 1
ATOM 778 O O . SER A 1 108 ? -21.453 9.875 25.859 1 95.31 108 SER A O 1
ATOM 780 N N . ARG A 1 109 ? -22.734 8.094 25.281 1 95.38 109 ARG A N 1
ATOM 781 C CA . ARG A 1 109 ? -23.922 8.93 25.141 1 95.38 109 ARG A CA 1
ATOM 782 C C . ARG A 1 109 ? -24.188 9.727 26.406 1 95.38 109 ARG A C 1
ATOM 784 O O . ARG A 1 109 ? -24.391 10.938 26.359 1 95.38 109 ARG A O 1
ATOM 791 N N . ASP A 1 110 ? -24.109 9.094 27.531 1 96.5 110 ASP A N 1
ATOM 792 C CA . ASP A 1 110 ? -24.453 9.734 28.797 1 96.5 110 ASP A CA 1
ATOM 793 C C . ASP A 1 110 ? -23.438 10.805 29.172 1 96.5 110 ASP A C 1
ATOM 795 O O . ASP A 1 110 ? -23.812 11.891 29.625 1 96.5 110 ASP A O 1
ATOM 799 N N . ALA A 1 111 ? -22.219 10.469 28.969 1 96.56 111 ALA A N 1
ATOM 800 C CA . ALA A 1 111 ? -21.172 11.438 29.281 1 96.56 111 ALA A CA 1
ATOM 801 C C . ALA A 1 111 ? -21.25 12.648 28.359 1 96.56 111 ALA A C 1
ATOM 803 O O . ALA A 1 111 ? -21.031 13.781 28.797 1 96.56 111 ALA A O 1
ATOM 804 N N . PHE A 1 112 ? -21.531 12.391 27.141 1 96.62 112 PHE A N 1
ATOM 805 C CA . PHE A 1 112 ? -21.719 13.43 26.125 1 96.62 112 PHE A CA 1
ATOM 806 C C . PHE A 1 112 ? -22.812 14.398 26.531 1 96.62 112 PHE A C 1
ATOM 808 O O . PHE A 1 112 ? -22.578 15.609 26.609 1 96.62 112 PHE A O 1
ATOM 815 N N . LEU A 1 113 ? -23.922 13.875 26.891 1 97.5 113 LEU A N 1
ATOM 816 C CA . LEU A 1 113 ? -25.078 14.695 27.281 1 97.5 113 LEU A CA 1
ATOM 817 C C . LEU A 1 113 ? -24.844 15.375 28.625 1 97.5 113 LEU A C 1
ATOM 819 O O . LEU A 1 113 ? -25.234 16.531 28.812 1 97.5 113 LEU A O 1
ATOM 823 N N . ALA A 1 114 ? -24.172 14.68 29.484 1 97.31 114 ALA A N 1
ATOM 824 C CA . ALA A 1 114 ? -23.906 15.234 30.812 1 97.31 114 ALA A CA 1
ATOM 825 C C . ALA A 1 114 ? -22.984 16.453 30.719 1 97.31 114 ALA A C 1
ATOM 827 O O . ALA A 1 114 ? -23.188 17.438 31.438 1 97.31 114 ALA A O 1
ATOM 828 N N . ARG A 1 115 ? -22.031 16.391 29.906 1 96.62 115 ARG A N 1
ATOM 829 C CA . ARG A 1 115 ? -21.094 17.5 29.75 1 96.62 115 ARG A CA 1
ATOM 830 C C . ARG A 1 115 ? -21.797 18.719 29.156 1 96.62 115 ARG A C 1
ATOM 832 O O . ARG A 1 115 ? -21.547 19.844 29.578 1 96.62 115 ARG A O 1
ATOM 839 N N . ILE A 1 116 ? -22.594 18.453 28.203 1 97.44 116 ILE A N 1
ATOM 840 C CA . ILE A 1 116 ? -23.328 19.562 27.578 1 97.44 116 ILE A CA 1
ATOM 841 C C . ILE A 1 116 ? -24.312 20.156 28.578 1 97.44 116 ILE A C 1
ATOM 843 O O . ILE A 1 116 ? -24.453 21.375 28.672 1 97.44 116 ILE A O 1
ATOM 847 N N . GLN A 1 117 ? -24.984 19.266 29.344 1 97.56 117 GLN A N 1
ATOM 848 C CA . GLN A 1 117 ? -25.922 19.75 30.359 1 97.56 117 GLN A CA 1
ATOM 849 C C . GLN A 1 117 ? -25.203 20.609 31.391 1 97.56 117 GLN A C 1
ATOM 851 O O . GLN A 1 117 ? -25.766 21.594 31.875 1 97.56 117 GLN A O 1
ATOM 856 N N . ALA A 1 118 ? -24.016 20.188 31.734 1 96.5 118 ALA A N 1
ATOM 857 C CA . ALA A 1 118 ? -23.234 20.953 32.688 1 96.5 118 ALA A CA 1
ATOM 858 C C . ALA A 1 118 ? -22.969 22.359 32.188 1 96.5 118 ALA A C 1
ATOM 860 O O . ALA A 1 118 ? -22.969 23.328 32.938 1 96.5 118 ALA A O 1
ATOM 861 N N . CYS A 1 119 ? -22.703 22.484 30.922 1 95.88 119 CYS A N 1
ATOM 862 C CA . CYS A 1 119 ? -22.5 23.797 30.297 1 95.88 119 CYS A CA 1
ATOM 863 C C . CYS A 1 119 ? -23.781 24.625 30.359 1 95.88 119 CYS A C 1
ATOM 865 O O . CYS A 1 119 ? -23.719 25.828 30.609 1 95.88 119 CYS A O 1
ATOM 867 N N . LEU A 1 120 ? -24.891 23.969 30.062 1 96.38 120 LEU A N 1
ATOM 868 C CA . LEU A 1 120 ? -26.172 24.641 30.141 1 96.38 120 LEU A CA 1
ATOM 869 C C . LEU A 1 120 ? -26.469 25.125 31.562 1 96.38 120 LEU A C 1
ATOM 871 O O . LEU A 1 120 ? -26.922 26.25 31.75 1 96.38 120 LEU A O 1
ATOM 875 N N . ASP A 1 121 ? -26.125 24.25 32.531 1 95.94 121 ASP A N 1
ATOM 876 C CA . ASP A 1 121 ? -26.391 24.578 33.906 1 95.94 121 ASP A CA 1
ATOM 877 C C . ASP A 1 121 ? -25.516 25.734 34.375 1 95.94 121 ASP A C 1
ATOM 879 O O . ASP A 1 121 ? -25.922 26.516 35.25 1 95.94 121 ASP A O 1
ATOM 883 N N . ALA A 1 122 ? -24.422 25.812 33.844 1 92.94 122 ALA A N 1
ATOM 884 C CA . ALA A 1 122 ? -23.5 26.875 34.219 1 92.94 122 ALA A CA 1
ATOM 885 C C . ALA A 1 122 ? -24 28.234 33.75 1 92.94 122 ALA A C 1
ATOM 887 O O . ALA A 1 122 ? -23.578 29.281 34.25 1 92.94 122 ALA A O 1
ATOM 888 N N . GLU A 1 123 ? -24.891 28.188 32.781 1 91.5 123 GLU A N 1
ATOM 889 C CA . GLU A 1 123 ? -25.516 29.391 32.25 1 91.5 123 GLU A CA 1
ATOM 890 C C . GLU A 1 123 ? -27.031 29.344 32.438 1 91.5 123 GLU A C 1
ATOM 892 O O . GLU A 1 123 ? -27.797 29.641 31.516 1 91.5 123 GLU A O 1
ATOM 897 N N . ALA A 1 124 ? -27.469 29 33.469 1 88.94 124 ALA A N 1
ATOM 898 C CA . ALA A 1 124 ? -28.875 28.703 33.75 1 88.94 124 ALA A CA 1
ATOM 899 C C . ALA A 1 124 ? -29.75 29.922 33.5 1 88.94 124 ALA A C 1
ATOM 901 O O . ALA A 1 124 ? -30.922 29.797 33.156 1 88.94 124 ALA A O 1
ATOM 902 N N . GLU A 1 125 ? -29.156 31.094 33.594 1 90.56 125 GLU A N 1
ATOM 903 C CA . GLU A 1 125 ? -29.938 32.312 33.469 1 90.56 125 GLU A CA 1
ATOM 904 C C . GLU A 1 125 ? -29.953 32.812 32 1 90.56 125 GLU A C 1
ATOM 906 O O . GLU A 1 125 ? -30.609 33.781 31.688 1 90.56 125 GLU A O 1
ATOM 911 N N . ALA A 1 126 ? -29.266 32.094 31.141 1 91.56 126 ALA A N 1
ATOM 912 C CA . ALA A 1 126 ? -29.234 32.5 29.734 1 91.56 126 ALA A CA 1
ATOM 913 C C . ALA A 1 126 ? -30.609 32.406 29.094 1 91.56 126 ALA A C 1
ATOM 915 O O . ALA A 1 126 ? -31.375 31.469 29.375 1 91.56 126 ALA A O 1
ATOM 916 N N . PRO A 1 127 ? -30.938 33.406 28.281 1 93.12 127 PRO A N 1
ATOM 917 C CA . PRO A 1 127 ? -32.25 33.344 27.625 1 93.12 127 PRO A CA 1
ATOM 918 C C . PRO A 1 127 ? -32.375 32.156 26.672 1 93.12 127 PRO A C 1
ATOM 920 O O . PRO A 1 127 ? -31.359 31.641 26.188 1 93.12 127 PRO A O 1
ATOM 923 N N . ASP A 1 128 ? -33.562 31.828 26.391 1 92.12 128 ASP A N 1
ATOM 924 C CA . ASP A 1 128 ? -33.875 30.625 25.609 1 92.12 128 ASP A CA 1
ATOM 925 C C . ASP A 1 128 ? -33.438 30.797 24.156 1 92.12 128 ASP A C 1
ATOM 927 O O . ASP A 1 128 ? -33.344 29.812 23.422 1 92.12 128 ASP A O 1
ATOM 931 N N . ASP A 1 129 ? -33.219 32 23.797 1 92.88 129 ASP A N 1
ATOM 932 C CA . ASP A 1 129 ? -32.875 32.219 22.406 1 92.88 129 ASP A CA 1
ATOM 933 C C . ASP A 1 129 ? -31.344 32.312 22.234 1 92.88 129 ASP A C 1
ATOM 935 O O . ASP A 1 129 ? -30.844 32.375 21.109 1 92.88 129 ASP A O 1
ATOM 939 N N . ARG A 1 130 ? -30.703 32.219 23.312 1 93.38 130 ARG A N 1
ATOM 940 C CA . ARG A 1 130 ? -29.234 32.25 23.234 1 93.38 130 ARG A CA 1
ATOM 941 C C . ARG A 1 130 ? -28.703 30.875 22.844 1 93.38 130 ARG A C 1
ATOM 943 O O . ARG A 1 130 ? -29.031 29.859 23.469 1 93.38 130 ARG A O 1
ATOM 950 N N . TRP A 1 131 ? -27.828 30.875 21.891 1 94.94 131 TRP A N 1
ATOM 951 C CA . TRP A 1 131 ? -27.25 29.641 21.391 1 94.94 131 TRP A CA 1
ATOM 952 C C . TRP A 1 131 ? -26.234 29.078 22.375 1 94.94 131 TRP A C 1
ATOM 954 O O . TRP A 1 131 ? -25.484 29.828 23.016 1 94.94 131 TRP A O 1
ATOM 964 N N . LEU A 1 132 ? -26.219 27.781 22.547 1 95.38 132 LEU A N 1
ATOM 965 C CA . LEU A 1 132 ? -25.078 27.078 23.125 1 95.38 132 LEU A CA 1
ATOM 966 C C . LEU A 1 132 ? -24.234 26.406 22.031 1 95.38 132 LEU A C 1
ATOM 968 O O . LEU A 1 132 ? -24.734 25.547 21.297 1 95.38 132 LEU A O 1
ATOM 972 N N . VAL A 1 133 ? -23.062 26.891 21.922 1 93.81 133 VAL A N 1
ATOM 973 C CA . VAL A 1 133 ? -22.109 26.266 21 1 93.81 133 VAL A CA 1
ATOM 974 C C . VAL A 1 133 ? -21.125 25.391 21.781 1 93.81 133 VAL A C 1
ATOM 976 O O . VAL A 1 133 ? -20.453 25.859 22.703 1 93.81 133 VAL A O 1
ATOM 979 N N . VAL A 1 134 ? -21.156 24.078 21.5 1 94.88 134 VAL A N 1
ATOM 980 C CA . VAL A 1 134 ? -20.266 23.094 22.109 1 94.88 134 VAL A CA 1
ATOM 981 C C . VAL A 1 134 ? -19.141 22.75 21.125 1 94.88 134 VAL A C 1
ATOM 983 O O . VAL A 1 134 ? -19.391 22.594 19.938 1 94.88 134 VAL A O 1
ATOM 986 N N . ILE A 1 135 ? -17.906 22.672 21.625 1 91.62 135 ILE A N 1
ATOM 987 C CA . ILE A 1 135 ? -16.797 22.5 20.703 1 91.62 135 ILE A CA 1
ATOM 988 C C . ILE A 1 135 ? -15.992 21.266 21.094 1 91.62 135 ILE A C 1
ATOM 990 O O . ILE A 1 135 ? -16.172 20.719 22.172 1 91.62 135 ILE A O 1
ATOM 994 N N . ASN A 1 136 ? -15.109 20.766 20.109 1 92.62 136 ASN A N 1
ATOM 995 C CA . ASN A 1 136 ? -14.125 19.688 20.25 1 92.62 136 ASN A CA 1
ATOM 996 C C . ASN A 1 136 ? -14.797 18.344 20.5 1 92.62 136 ASN A C 1
ATOM 998 O O . ASN A 1 136 ? -14.375 17.594 21.391 1 92.62 136 ASN A O 1
ATOM 1002 N N . TRP A 1 137 ? -15.961 18.188 19.828 1 92.31 137 TRP A N 1
ATOM 1003 C CA . TRP A 1 137 ? -16.594 16.875 19.766 1 92.31 137 TRP A CA 1
ATOM 1004 C C . TRP A 1 137 ? -15.781 15.906 18.922 1 92.31 137 TRP A C 1
ATOM 1006 O O . TRP A 1 137 ? -15.602 16.125 17.719 1 92.31 137 TRP A O 1
ATOM 1016 N N . PHE A 1 138 ? -15.188 14.867 19.516 1 90.31 138 PHE A N 1
ATOM 1017 C CA . PHE A 1 138 ? -14.5 13.82 18.766 1 90.31 138 PHE A CA 1
ATOM 1018 C C . PHE A 1 138 ? -15.492 12.766 18.281 1 90.31 138 PHE A C 1
ATOM 1020 O O . PHE A 1 138 ? -15.57 11.68 18.859 1 90.31 138 PHE A O 1
ATOM 1027 N N . GLN A 1 139 ? -16.078 13.008 17.25 1 88.62 139 GLN A N 1
ATOM 1028 C CA . GLN A 1 139 ? -17.188 12.234 16.703 1 88.62 139 GLN A CA 1
ATOM 1029 C C . GLN A 1 139 ? -16.781 10.781 16.469 1 88.62 139 GLN A C 1
ATOM 1031 O O . GLN A 1 139 ? -17.562 9.859 16.75 1 88.62 139 GLN A O 1
ATOM 1036 N N . GLN A 1 140 ? -15.555 10.508 16.062 1 84.38 140 GLN A N 1
ATOM 1037 C CA . GLN A 1 140 ? -15.086 9.188 15.633 1 84.38 140 GLN A CA 1
ATOM 1038 C C . GLN A 1 140 ? -14.805 8.289 16.828 1 84.38 140 GLN A C 1
ATOM 1040 O O . GLN A 1 140 ? -14.664 7.074 16.688 1 84.38 140 GLN A O 1
ATOM 1045 N N . ASP A 1 141 ? -14.703 8.922 17.984 1 87.75 141 ASP A N 1
ATOM 1046 C CA . ASP A 1 141 ? -14.281 8.125 19.141 1 87.75 141 ASP A CA 1
ATOM 1047 C C . ASP A 1 141 ? -15.391 8.07 20.203 1 87.75 141 ASP A C 1
ATOM 1049 O O . ASP A 1 141 ? -15.109 8.023 21.391 1 87.75 141 ASP A O 1
ATOM 1053 N N . MET A 1 142 ? -16.625 8.086 19.781 1 90.38 142 MET A N 1
ATOM 1054 C CA . MET A 1 142 ? -17.766 7.906 20.688 1 90.38 142 MET A CA 1
ATOM 1055 C C . MET A 1 142 ? -17.859 6.461 21.156 1 90.38 142 MET A C 1
ATOM 1057 O O . MET A 1 142 ? -17.297 5.562 20.531 1 90.38 142 MET A O 1
ATOM 1061 N N . ILE A 1 143 ? -18.531 6.246 22.297 1 90.12 143 ILE A N 1
ATOM 1062 C CA . ILE A 1 143 ? -18.703 4.918 22.875 1 90.12 143 ILE A CA 1
ATOM 1063 C C . ILE A 1 143 ? -20.172 4.5 22.766 1 90.12 143 ILE A C 1
ATOM 1065 O O . ILE A 1 143 ? -21.047 5.199 23.266 1 90.12 143 ILE A O 1
ATOM 1069 N N . PRO A 1 144 ? -20.375 3.379 22.25 1 87.81 144 PRO A N 1
ATOM 1070 C CA . PRO A 1 144 ? -19.484 2.463 21.547 1 87.81 144 PRO A CA 1
ATOM 1071 C C . PRO A 1 144 ? -19 3.014 20.219 1 87.81 144 PRO A C 1
ATOM 1073 O O . PRO A 1 144 ? -19.516 4.02 19.734 1 87.81 144 PRO A O 1
ATOM 1076 N N . THR A 1 145 ? -17.969 2.379 19.703 1 79.5 145 THR A N 1
ATOM 1077 C CA . THR A 1 145 ? -17.5 2.75 18.391 1 79.5 145 THR A CA 1
ATOM 1078 C C . THR A 1 145 ? -18.641 2.73 17.375 1 79.5 145 THR A C 1
ATOM 1080 O O . THR A 1 145 ? -19.438 1.795 17.344 1 79.5 145 THR A O 1
ATOM 1083 N N . GLY A 1 146 ? -18.766 3.875 16.688 1 76.56 146 GLY A N 1
ATOM 1084 C CA . GLY A 1 146 ? -19.797 3.963 15.672 1 76.56 146 GLY A CA 1
ATOM 1085 C C . GLY A 1 146 ? -21.062 4.641 16.172 1 76.56 146 GLY A C 1
ATOM 1086 O O . GLY A 1 146 ? -21.953 4.949 15.375 1 76.56 146 GLY A O 1
ATOM 1087 N N . TYR A 1 147 ? -21.062 4.945 17.422 1 84.19 147 TYR A N 1
ATOM 1088 C CA . TYR A 1 147 ? -22.203 5.66 17.953 1 84.19 147 TYR A CA 1
ATOM 1089 C C . TYR A 1 147 ? -22.328 7.051 17.344 1 84.19 147 TYR A C 1
ATOM 1091 O O . TYR A 1 147 ? -21.375 7.836 17.391 1 84.19 147 TYR A O 1
ATOM 1099 N N . ALA A 1 148 ? -23.438 7.34 16.734 1 85.06 148 ALA A N 1
ATOM 1100 C CA . ALA A 1 148 ? -23.719 8.633 16.125 1 85.06 148 ALA A CA 1
ATOM 1101 C C . ALA A 1 148 ? -24.922 9.305 16.766 1 85.06 148 ALA A C 1
ATOM 1103 O O . ALA A 1 148 ? -26.078 9.008 16.406 1 85.06 148 ALA A O 1
ATOM 1104 N N . PRO A 1 149 ? -24.656 10.219 17.641 1 92.62 149 PRO A N 1
ATOM 1105 C CA . PRO A 1 149 ? -25.797 10.906 18.25 1 92.62 149 PRO A CA 1
ATOM 1106 C C . PRO A 1 149 ? -26.609 11.711 17.234 1 92.62 149 PRO A C 1
ATOM 1108 O O . PRO A 1 149 ? -26.078 12.125 16.203 1 92.62 149 PRO A O 1
ATOM 1111 N N . THR A 1 150 ? -27.859 11.852 17.547 1 95.62 150 THR A N 1
ATOM 1112 C CA . THR A 1 150 ? -28.766 12.633 16.703 1 95.62 150 THR A CA 1
ATOM 1113 C C . THR A 1 150 ? -29.391 13.766 17.516 1 95.62 150 THR A C 1
ATOM 1115 O O . THR A 1 150 ? -29.125 13.914 18.703 1 95.62 150 THR A O 1
ATOM 1118 N N . ARG A 1 151 ? -30.25 14.547 16.812 1 97.38 151 ARG A N 1
ATOM 1119 C CA . ARG A 1 151 ? -30.984 15.617 17.469 1 97.38 151 ARG A CA 1
ATOM 1120 C C . ARG A 1 151 ? -31.828 15.086 18.641 1 97.38 151 ARG A C 1
ATOM 1122 O O . ARG A 1 151 ? -32.031 15.773 19.641 1 97.38 151 ARG A O 1
ATOM 1129 N N . ALA A 1 152 ? -32.25 13.812 18.469 1 96.19 152 ALA A N 1
ATOM 1130 C CA . ALA A 1 152 ? -33.094 13.219 19.5 1 96.19 152 ALA A CA 1
ATOM 1131 C C . ALA A 1 152 ? -32.375 13.164 20.844 1 96.19 152 ALA A C 1
ATOM 1133 O O . ALA A 1 152 ? -32.969 13.359 21.891 1 96.19 152 ALA A O 1
ATOM 1134 N N . GLU A 1 153 ? -31.062 12.852 20.797 1 96.94 153 GLU A N 1
ATOM 1135 C CA . GLU A 1 153 ? -30.266 12.844 22.016 1 96.94 153 GLU A CA 1
ATOM 1136 C C . GLU A 1 153 ? -30.141 14.242 22.609 1 96.94 153 GLU A C 1
ATOM 1138 O O . GLU A 1 153 ? -30.328 14.43 23.812 1 96.94 153 GLU A O 1
ATOM 1143 N N . LEU A 1 154 ? -29.875 15.234 21.797 1 98 154 LEU A N 1
ATOM 1144 C CA . LEU A 1 154 ? -29.719 16.609 22.266 1 98 154 LEU A CA 1
ATOM 1145 C C . LEU A 1 154 ? -31.031 17.141 22.828 1 98 154 LEU A C 1
ATOM 1147 O O . LEU A 1 154 ? -31.031 17.938 23.766 1 98 154 LEU A O 1
ATOM 1151 N N . ASP A 1 155 ? -32.125 16.625 22.312 1 97.75 155 ASP A N 1
ATOM 1152 C CA . ASP A 1 155 ? -33.469 17.094 22.719 1 97.75 155 ASP A CA 1
ATOM 1153 C C . ASP A 1 155 ? -33.781 16.625 24.141 1 97.75 155 ASP A C 1
ATOM 1155 O O . ASP A 1 155 ? -34.719 17.125 24.75 1 97.75 155 ASP A O 1
ATOM 1159 N N . THR A 1 156 ? -33.031 15.68 24.594 1 97.56 156 THR A N 1
ATOM 1160 C CA . THR A 1 156 ? -33.281 15.195 25.953 1 97.56 156 THR A CA 1
ATOM 1161 C C . THR A 1 156 ? -32.688 16.156 26.984 1 97.56 156 THR A C 1
ATOM 1163 O O . THR A 1 156 ? -33 16.078 28.172 1 97.56 156 THR A O 1
ATOM 1166 N N . LEU A 1 157 ? -31.906 17.062 26.594 1 97.56 157 LEU A N 1
ATOM 1167 C CA . LEU A 1 157 ? -31.312 18.047 27.5 1 97.56 157 LEU A CA 1
ATOM 1168 C C . LEU A 1 157 ? -32.375 19.016 28.031 1 97.56 157 LEU A C 1
ATOM 1170 O O . LEU A 1 157 ? -33.344 19.281 27.344 1 97.56 157 LEU A O 1
ATOM 1174 N N . ARG A 1 158 ? -32.125 19.516 29.266 1 96.38 158 ARG A N 1
ATOM 1175 C CA . ARG A 1 158 ? -33.094 20.438 29.891 1 96.38 158 ARG A CA 1
ATOM 1176 C C . ARG A 1 158 ? -32.844 21.875 29.469 1 96.38 158 ARG A C 1
ATOM 1178 O O . ARG A 1 158 ? -32.312 22.672 30.234 1 96.38 158 ARG A O 1
ATOM 1185 N N . THR A 1 159 ? -33.375 22.234 28.359 1 95.75 159 THR A N 1
ATOM 1186 C CA . THR A 1 159 ? -33.156 23.578 27.859 1 95.75 159 THR A CA 1
ATOM 1187 C C . THR A 1 159 ? -34.125 23.891 26.719 1 95.75 159 THR A C 1
ATOM 1189 O O . THR A 1 159 ? -34.656 22.984 26.094 1 95.75 159 THR A O 1
ATOM 1192 N N . GLY A 1 160 ? -34.406 25.094 26.516 1 95.38 160 GLY A N 1
ATOM 1193 C CA . GLY A 1 160 ? -35.094 25.562 25.328 1 95.38 160 GLY A CA 1
ATOM 1194 C C . GLY A 1 160 ? -34.188 26.188 24.297 1 95.38 160 GLY A C 1
ATOM 1195 O O . GLY A 1 160 ? -34.625 26.641 23.25 1 95.38 160 GLY A O 1
ATOM 1196 N N . ARG A 1 161 ? -32.906 26.172 24.531 1 96.62 161 ARG A N 1
ATOM 1197 C CA . ARG A 1 161 ? -31.938 26.859 23.719 1 96.62 161 ARG A CA 1
ATOM 1198 C C . ARG A 1 161 ? -31.562 26.031 22.484 1 96.62 161 ARG A C 1
ATOM 1200 O O . ARG A 1 161 ? -31.547 24.797 22.547 1 96.62 161 ARG A O 1
ATOM 1207 N N . PRO A 1 162 ? -31.312 26.719 21.359 1 97.88 162 PRO A N 1
ATOM 1208 C CA . PRO A 1 162 ? -30.672 26 20.266 1 97.88 162 PRO A CA 1
ATOM 1209 C C . PRO A 1 162 ? -29.234 25.609 20.578 1 97.88 162 PRO A C 1
ATOM 1211 O O . PRO A 1 162 ? -28.5 26.359 21.219 1 97.88 162 PRO A O 1
ATOM 1214 N N . ILE A 1 163 ? -28.859 24.406 20.172 1 97.56 163 ILE A N 1
ATOM 1215 C CA . ILE A 1 163 ? -27.547 23.844 20.469 1 97.56 163 ILE A CA 1
ATOM 1216 C C . ILE A 1 163 ? -26.859 23.438 19.172 1 97.56 163 ILE A C 1
ATOM 1218 O O . ILE A 1 163 ? -27.484 22.844 18.297 1 97.56 163 ILE A O 1
ATOM 1222 N N . MET A 1 164 ? -25.625 23.797 19 1 97 164 MET A N 1
ATOM 1223 C CA . MET A 1 164 ? -24.75 23.281 17.953 1 97 164 MET A CA 1
ATOM 1224 C C . MET A 1 164 ? -23.5 22.656 18.547 1 97 164 MET A C 1
ATOM 1226 O O . MET A 1 164 ? -22.734 23.328 19.266 1 97 164 MET A O 1
ATOM 1230 N N . VAL A 1 165 ? -23.297 21.359 18.328 1 96.56 165 VAL A N 1
ATOM 1231 C CA . VAL A 1 165 ? -22.109 20.641 18.766 1 96.56 165 VAL A CA 1
ATOM 1232 C C . VAL A 1 165 ? -21.156 20.453 17.578 1 96.56 165 VAL A C 1
ATOM 1234 O O . VAL A 1 165 ? -21.453 19.672 16.656 1 96.56 165 VAL A O 1
ATOM 1237 N N . ARG A 1 166 ? -20.031 21.109 17.625 1 93.31 166 ARG A N 1
ATOM 1238 C CA . ARG A 1 166 ? -19.109 21.094 16.516 1 93.31 166 ARG A CA 1
ATOM 1239 C C . ARG A 1 166 ? -18.078 19.984 16.672 1 93.31 166 ARG A C 1
ATOM 1241 O O . ARG A 1 166 ? -17.406 19.891 17.703 1 93.31 166 ARG A O 1
ATOM 1248 N N . SER A 1 167 ? -18.016 19.203 15.625 1 91.69 167 SER A N 1
ATOM 1249 C CA . SER A 1 167 ? -16.953 18.219 15.602 1 91.69 167 SER A CA 1
ATOM 1250 C C . SER A 1 167 ? -15.578 18.875 15.57 1 91.69 167 SER A C 1
ATOM 1252 O O . SER A 1 167 ? -15.422 19.984 15.023 1 91.69 167 SER A O 1
ATOM 1254 N N . SER A 1 168 ? -14.617 18.172 16.125 1 86.94 168 SER A N 1
ATOM 1255 C CA . SER A 1 168 ? -13.258 18.703 16.141 1 86.94 168 SER A CA 1
ATOM 1256 C C . SER A 1 168 ? -12.68 18.781 14.734 1 86.94 168 SER A C 1
ATOM 1258 O O . SER A 1 168 ? -11.82 19.625 14.461 1 86.94 168 SER A O 1
ATOM 1260 N N . PHE A 1 169 ? -13.156 18.047 13.773 1 86.19 169 PHE A N 1
ATOM 1261 C CA . PHE A 1 169 ? -12.625 18.016 12.422 1 86.19 169 PHE A CA 1
ATOM 1262 C C . PHE A 1 169 ? -13.148 19.203 11.602 1 86.19 169 PHE A C 1
ATOM 1264 O O . PHE A 1 169 ? -12.609 19.516 10.547 1 86.19 169 PHE A O 1
ATOM 1271 N N . GLY A 1 170 ? -14.164 19.812 12.109 1 86.88 170 GLY A N 1
ATOM 1272 C CA . GLY A 1 170 ? -14.68 21.031 11.492 1 86.88 170 GLY A CA 1
ATOM 1273 C C . GLY A 1 170 ? -15.602 20.766 10.32 1 86.88 170 GLY A C 1
ATOM 1274 O O . GLY A 1 170 ? -16.234 21.688 9.789 1 86.88 170 GLY A O 1
ATOM 1275 N N . HIS A 1 171 ? -15.797 19.5 9.969 1 88.94 171 HIS A N 1
ATOM 1276 C CA . HIS A 1 171 ? -16.562 19.172 8.773 1 88.94 171 HIS A CA 1
ATOM 1277 C C . HIS A 1 171 ? -17.953 18.656 9.141 1 88.94 171 HIS A C 1
ATOM 1279 O O . HIS A 1 171 ? -18.75 18.312 8.258 1 88.94 171 HIS A O 1
ATOM 1285 N N . SER A 1 172 ? -18.234 18.625 10.461 1 92.25 172 SER A N 1
ATOM 1286 C CA . SER A 1 172 ? -19.547 18.172 10.914 1 92.25 172 SER A CA 1
ATOM 1287 C C . SER A 1 172 ? -20 18.922 12.148 1 92.25 172 SER A C 1
ATOM 1289 O O . SER A 1 172 ? -19.188 19.375 12.953 1 92.25 172 SER A O 1
ATOM 1291 N N . ALA A 1 173 ? -21.281 19.047 12.203 1 95.69 173 ALA A N 1
ATOM 1292 C CA . ALA A 1 173 ? -21.906 19.562 13.422 1 95.69 173 ALA A CA 1
ATOM 1293 C C . ALA A 1 173 ? -23.219 18.859 13.703 1 95.69 173 ALA A C 1
ATOM 1295 O O . ALA A 1 173 ? -23.953 18.5 12.773 1 95.69 173 ALA A O 1
ATOM 1296 N N . LEU A 1 174 ? -23.484 18.625 14.945 1 97.38 174 LEU A N 1
ATOM 1297 C CA . LEU A 1 174 ? -24.766 18.109 15.406 1 97.38 174 LEU A CA 1
ATOM 1298 C C . LEU A 1 174 ? -25.625 19.203 16.031 1 97.38 174 LEU A C 1
ATOM 1300 O O . LEU A 1 174 ? -25.141 19.969 16.859 1 97.38 174 LEU A O 1
ATOM 1304 N N . VAL A 1 175 ? -26.891 19.312 15.617 1 98.44 175 VAL A N 1
ATOM 1305 C CA . VAL A 1 175 ? -27.766 20.359 16.156 1 98.44 175 VAL A CA 1
ATOM 1306 C C . VAL A 1 175 ? -29.031 19.719 16.703 1 98.44 175 VAL A C 1
ATOM 1308 O O . VAL A 1 175 ? -29.406 18.609 16.312 1 98.44 175 VAL A O 1
ATOM 1311 N N . ASN A 1 176 ? -29.656 20.422 17.719 1 98.06 176 ASN A N 1
ATOM 1312 C CA . ASN A 1 176 ? -30.906 19.922 18.266 1 98.06 176 ASN A CA 1
ATOM 1313 C C . ASN A 1 176 ? -32.094 20.375 17.438 1 98.06 176 ASN A C 1
ATOM 1315 O O . ASN A 1 176 ? -31.938 21.078 16.438 1 98.06 176 ASN A O 1
ATOM 1319 N N . SER A 1 177 ? -33.281 19.859 17.828 1 97.81 177 SER A N 1
ATOM 1320 C CA . SER A 1 177 ? -34.5 20.156 17.078 1 97.81 177 SER A CA 1
ATOM 1321 C C . SER A 1 177 ? -34.781 21.656 17.062 1 97.81 177 SER A C 1
ATOM 1323 O O . SER A 1 177 ? -35.25 22.203 16.078 1 97.81 177 SER A O 1
ATOM 1325 N N . ARG A 1 178 ? -34.594 22.297 18.172 1 97.62 178 ARG A N 1
ATOM 1326 C CA . ARG A 1 178 ? -34.781 23.734 18.234 1 97.62 178 ARG A CA 1
ATOM 1327 C C . ARG A 1 178 ? -33.906 24.453 17.203 1 97.62 178 ARG A C 1
ATOM 1329 O O . ARG A 1 178 ? -34.375 25.391 16.547 1 97.62 178 ARG A O 1
ATOM 1336 N N . ALA A 1 179 ? -32.625 24.078 17.125 1 98 179 ALA A N 1
ATOM 1337 C CA . ALA A 1 179 ? -31.719 24.672 16.172 1 98 179 ALA A CA 1
ATOM 1338 C C . ALA A 1 179 ? -32.188 24.438 14.734 1 98 179 ALA A C 1
ATOM 1340 O O . ALA A 1 179 ? -32.125 25.344 13.891 1 98 179 ALA A O 1
ATOM 1341 N N . LEU A 1 180 ? -32.625 23.203 14.438 1 97.75 180 LEU A N 1
ATOM 1342 C CA . LEU A 1 180 ? -33.188 22.906 13.117 1 97.75 180 LEU A CA 1
ATOM 1343 C C . LEU A 1 180 ? -34.375 23.797 12.805 1 97.75 180 LEU A C 1
ATOM 1345 O O . LEU A 1 180 ? -34.5 24.281 11.68 1 97.75 180 LEU A O 1
ATOM 1349 N N . GLY A 1 181 ? -35.188 23.984 13.75 1 96.62 181 GLY A N 1
ATOM 1350 C CA . GLY A 1 181 ? -36.344 24.844 13.594 1 96.62 181 GLY A CA 1
ATOM 1351 C C . GLY A 1 181 ? -35.969 26.281 13.305 1 96.62 181 GLY A C 1
ATOM 1352 O O . GLY A 1 181 ? -36.531 26.906 12.391 1 96.62 181 GLY A O 1
ATOM 1353 N N . VAL A 1 182 ? -35.031 26.812 14.117 1 96.62 182 VAL A N 1
ATOM 1354 C CA . VAL A 1 182 ? -34.594 28.188 13.938 1 96.62 182 VAL A CA 1
ATOM 1355 C C . VAL A 1 182 ? -33.969 28.359 12.547 1 96.62 182 VAL A C 1
ATOM 1357 O O . VAL A 1 182 ? -34.156 29.391 11.898 1 96.62 182 VAL A O 1
ATOM 1360 N N . ALA A 1 183 ? -33.281 27.312 12.047 1 96.81 183 ALA A N 1
ATOM 1361 C CA . ALA A 1 183 ? -32.594 27.344 10.75 1 96.81 183 ALA A CA 1
ATOM 1362 C C . ALA A 1 183 ? -33.594 27.016 9.617 1 96.81 183 ALA A C 1
ATOM 1364 O O . ALA A 1 183 ? -33.219 27.094 8.445 1 96.81 183 ALA A O 1
ATOM 1365 N N . GLN A 1 184 ? -34.781 26.609 9.961 1 96.44 184 GLN A N 1
ATOM 1366 C CA . GLN A 1 184 ? -35.812 26.234 9.016 1 96.44 184 GLN A CA 1
ATOM 1367 C C . GLN A 1 184 ? -35.375 25.062 8.141 1 96.44 184 GLN A C 1
ATOM 1369 O O . GLN A 1 184 ? -35.625 25.062 6.93 1 96.44 184 GLN A O 1
ATOM 1374 N N . ILE A 1 185 ? -34.656 24.172 8.703 1 96.69 185 ILE A N 1
ATOM 1375 C CA . ILE A 1 185 ? -34.281 22.938 8.023 1 96.69 185 ILE A CA 1
ATOM 1376 C C . ILE A 1 185 ? -35.375 21.891 8.203 1 96.69 185 ILE A C 1
ATOM 1378 O O . ILE A 1 185 ? -35.688 21.5 9.336 1 96.69 185 ILE A O 1
ATOM 1382 N N . THR A 1 186 ? -35.938 21.484 7.113 1 93.69 186 THR A N 1
ATOM 1383 C CA . THR A 1 186 ? -37.031 20.516 7.105 1 93.69 186 THR A CA 1
ATOM 1384 C C . THR A 1 186 ? -36.688 19.312 6.23 1 93.69 186 THR A C 1
ATOM 1386 O O . THR A 1 186 ? -35.562 19.25 5.684 1 93.69 186 THR A O 1
ATOM 1389 N N . ARG A 1 187 ? -37.625 18.406 6.188 1 92.75 187 ARG A N 1
ATOM 1390 C CA . ARG A 1 187 ? -37.438 17.219 5.355 1 92.75 187 ARG A CA 1
ATOM 1391 C C . ARG A 1 187 ? -37.219 17.609 3.895 1 92.75 187 ARG A C 1
ATOM 1393 O O . ARG A 1 187 ? -36.5 16.906 3.168 1 92.75 187 ARG A O 1
ATOM 1400 N N . ASP A 1 188 ? -37.688 18.734 3.504 1 93.25 188 ASP A N 1
ATOM 1401 C CA . ASP A 1 188 ? -37.688 19.125 2.098 1 93.25 188 ASP A CA 1
ATOM 1402 C C . ASP A 1 188 ? -36.5 20.078 1.8 1 93.25 188 ASP A C 1
ATOM 1404 O O . ASP A 1 188 ? -36.281 20.453 0.647 1 93.25 188 ASP A O 1
ATOM 1408 N N . THR A 1 189 ? -35.812 20.453 2.818 1 95.25 189 THR A N 1
ATOM 1409 C CA . THR A 1 189 ? -34.656 21.312 2.6 1 95.25 189 THR A CA 1
ATOM 1410 C C . THR A 1 189 ? -33.562 20.578 1.8 1 95.25 189 THR A C 1
ATOM 1412 O O . THR A 1 189 ? -33.094 19.516 2.213 1 95.25 189 THR A O 1
ATOM 1415 N N . PRO A 1 190 ? -33.219 21.125 0.634 1 93.25 190 PRO A N 1
ATOM 1416 C CA . PRO A 1 190 ? -32.219 20.453 -0.166 1 93.25 190 PRO A CA 1
ATOM 1417 C C . PRO A 1 190 ? -30.812 20.531 0.452 1 93.25 190 PRO A C 1
ATOM 1419 O O . PRO A 1 190 ? -30.516 21.5 1.158 1 93.25 190 PRO A O 1
ATOM 1422 N N . ASP A 1 191 ? -29.984 19.531 0.199 1 91.25 191 ASP A N 1
ATOM 1423 C CA . ASP A 1 191 ? -28.578 19.609 0.529 1 91.25 191 ASP A CA 1
ATOM 1424 C C . ASP A 1 191 ? -27.906 20.781 -0.204 1 91.25 191 ASP A C 1
ATOM 1426 O O . ASP A 1 191 ? -28.219 21.031 -1.37 1 91.25 191 ASP A O 1
ATOM 1430 N N . PRO A 1 192 ? -27.094 21.594 0.473 1 88.06 192 PRO A N 1
ATOM 1431 C CA . PRO A 1 192 ? -26.328 22.609 -0.249 1 88.06 192 PRO A CA 1
ATOM 1432 C C . PRO A 1 192 ? -25.25 22 -1.145 1 88.06 192 PRO A C 1
ATOM 1434 O O . PRO A 1 192 ? -24.922 20.828 -1.004 1 88.06 192 PRO A O 1
ATOM 1437 N N . LYS A 1 193 ? -24.766 23.047 -1.995 1 79.06 193 LYS A N 1
ATOM 1438 C CA . LYS A 1 193 ? -23.625 22.656 -2.822 1 79.06 193 LYS A CA 1
ATOM 1439 C C . LYS A 1 193 ? -22.438 22.234 -1.961 1 79.06 193 LYS A C 1
ATOM 1441 O O . LYS A 1 193 ? -22.031 22.969 -1.05 1 79.06 193 LYS A O 1
ATOM 1446 N N . ASP A 1 194 ? -21.984 21.109 -1.942 1 81.25 194 ASP A N 1
ATOM 1447 C CA . ASP A 1 194 ? -20.766 20.656 -1.262 1 81.25 194 ASP A CA 1
ATOM 1448 C C . ASP A 1 194 ? -21.062 20.297 0.196 1 81.25 194 ASP A C 1
ATOM 1450 O O . ASP A 1 194 ? -20.219 20.516 1.071 1 81.25 194 ASP A O 1
ATOM 1454 N N . GLY A 1 195 ? -22.25 20.125 0.589 1 86.94 195 GLY A N 1
ATOM 1455 C CA . GLY A 1 195 ? -22.641 19.719 1.933 1 86.94 195 GLY A CA 1
ATOM 1456 C C . GLY A 1 195 ? -23.812 18.766 1.955 1 86.94 195 GLY A C 1
ATOM 1457 O O . GLY A 1 195 ? -24.453 18.531 0.922 1 86.94 195 GLY A O 1
ATOM 1458 N N . LYS A 1 196 ? -24.078 18.172 3.143 1 89.75 196 LYS A N 1
ATOM 1459 C CA . LYS A 1 196 ? -25.125 17.172 3.285 1 89.75 196 LYS A CA 1
ATOM 1460 C C . LYS A 1 196 ? -25.875 17.328 4.605 1 89.75 196 LYS A C 1
ATOM 1462 O O . LYS A 1 196 ? -25.25 17.5 5.656 1 89.75 196 LYS A O 1
ATOM 1467 N N . ILE A 1 197 ? -27.156 17.422 4.465 1 95.25 197 ILE A N 1
ATOM 1468 C CA . ILE A 1 197 ? -28.031 17.25 5.617 1 95.25 197 ILE A CA 1
ATOM 1469 C C . ILE A 1 197 ? -28.328 15.758 5.828 1 95.25 197 ILE A C 1
ATOM 1471 O O . ILE A 1 197 ? -29.047 15.148 5.047 1 95.25 197 ILE A O 1
ATOM 1475 N N . VAL A 1 198 ? -27.766 15.18 6.895 1 93.12 198 VAL A N 1
ATOM 1476 C CA . VAL A 1 198 ? -27.906 13.75 7.117 1 93.12 198 VAL A CA 1
ATOM 1477 C C . VAL A 1 198 ? -29.344 13.43 7.535 1 93.12 198 VAL A C 1
ATOM 1479 O O . VAL A 1 198 ? -29.891 14.078 8.43 1 93.12 198 VAL A O 1
ATOM 1482 N N . ARG A 1 199 ? -29.922 12.492 6.887 1 94.88 199 ARG A N 1
ATOM 1483 C CA . ARG A 1 199 ? -31.328 12.156 7.102 1 94.88 199 ARG A CA 1
ATOM 1484 C C . ARG A 1 199 ? -31.484 10.703 7.535 1 94.88 199 ARG A C 1
ATOM 1486 O O . ARG A 1 199 ? -30.625 9.867 7.238 1 94.88 199 ARG A O 1
ATOM 1493 N N . ASP A 1 200 ? -32.531 10.438 8.266 1 92.38 200 ASP A N 1
ATOM 1494 C CA . ASP A 1 200 ? -32.812 9.07 8.664 1 92.38 200 ASP A CA 1
ATOM 1495 C C . ASP A 1 200 ? -33.625 8.344 7.582 1 92.38 200 ASP A C 1
ATOM 1497 O O . ASP A 1 200 ? -33.781 8.859 6.477 1 92.38 200 ASP A O 1
ATOM 1501 N N . ALA A 1 201 ? -34.031 7.129 7.902 1 89.88 201 ALA A N 1
ATOM 1502 C CA . ALA A 1 201 ? -34.688 6.266 6.938 1 89.88 201 ALA A CA 1
ATOM 1503 C C . ALA A 1 201 ? -36.031 6.875 6.477 1 89.88 201 ALA A C 1
ATOM 1505 O O . ALA A 1 201 ? -36.5 6.582 5.379 1 89.88 201 ALA A O 1
ATOM 1506 N N . GLN A 1 202 ? -36.562 7.754 7.312 1 91.81 202 GLN A N 1
ATOM 1507 C CA . GLN A 1 202 ? -37.844 8.375 7.004 1 91.81 202 GLN A CA 1
ATOM 1508 C C . GLN A 1 202 ? -37.656 9.703 6.289 1 91.81 202 GLN A C 1
ATOM 1510 O O . GLN A 1 202 ? -38.656 10.391 5.969 1 91.81 202 GLN A O 1
ATOM 1515 N N . GLY A 1 203 ? -36.375 10.109 6.117 1 92.81 203 GLY A N 1
ATOM 1516 C CA . GLY A 1 203 ? -36.094 11.328 5.383 1 92.81 203 GLY A CA 1
ATOM 1517 C C . GLY A 1 203 ? -36 12.555 6.277 1 92.81 203 GLY A C 1
ATOM 1518 O O . GLY A 1 203 ? -35.781 13.664 5.789 1 92.81 203 GLY A O 1
ATOM 1519 N N . GLU A 1 204 ? -36.156 12.375 7.523 1 94.75 204 GLU A N 1
ATOM 1520 C CA . GLU A 1 204 ? -36.062 13.492 8.461 1 94.75 204 GLU A CA 1
ATOM 1521 C C . GLU A 1 204 ? -34.625 13.797 8.797 1 94.75 204 GLU A C 1
ATOM 1523 O O . GLU A 1 204 ? -33.781 12.883 8.938 1 94.75 204 GLU A O 1
ATOM 1528 N N . ALA A 1 205 ? -34.375 15.125 8.969 1 96.31 205 ALA A N 1
ATOM 1529 C CA . ALA A 1 205 ? -33 15.516 9.359 1 96.31 205 ALA A CA 1
ATOM 1530 C C . ALA A 1 205 ? -32.656 14.945 10.727 1 96.31 205 ALA A C 1
ATOM 1532 O O . ALA A 1 205 ? -33.406 15.078 11.68 1 96.31 205 ALA A O 1
ATOM 1533 N N . THR A 1 206 ? -31.469 14.344 10.859 1 96.19 206 THR A N 1
ATOM 1534 C CA . THR A 1 206 ? -31.031 13.727 12.102 1 96.19 206 THR A CA 1
ATOM 1535 C C . THR A 1 206 ? -30.422 14.773 13.039 1 96.19 206 THR A C 1
ATOM 1537 O O . THR A 1 206 ? -30.234 14.523 14.227 1 96.19 206 THR A O 1
ATOM 1540 N N . GLY A 1 207 ? -30.094 15.953 12.461 1 97.38 207 GLY A N 1
ATOM 1541 C CA . GLY A 1 207 ? -29.359 16.984 13.172 1 97.38 207 GLY A CA 1
ATOM 1542 C C . GLY A 1 207 ? -27.891 17.062 12.773 1 97.38 207 GLY A C 1
ATOM 1543 O O . GLY A 1 207 ? -27.219 18.047 13.062 1 97.38 207 GLY A O 1
ATOM 1544 N N . LEU A 1 208 ? -27.406 16.016 12.172 1 95.12 208 LEU A N 1
ATOM 1545 C CA . LEU A 1 208 ? -26.016 16.016 11.711 1 95.12 208 LEU A CA 1
ATOM 1546 C C . LEU A 1 208 ? -25.875 16.734 10.375 1 95.12 208 LEU A C 1
ATOM 1548 O O . LEU A 1 208 ? -26.531 16.375 9.398 1 95.12 208 LEU A O 1
ATOM 1552 N N . LEU A 1 209 ? -25.141 17.797 10.344 1 95.19 209 LEU A N 1
ATOM 1553 C CA . LEU A 1 209 ? -24.859 18.625 9.18 1 95.19 209 LEU A CA 1
ATOM 1554 C C . LEU A 1 209 ? -23.391 18.5 8.766 1 95.19 209 LEU A C 1
ATOM 1556 O O . LEU A 1 209 ? -22.5 18.688 9.586 1 95.19 209 LEU A O 1
ATOM 1560 N N . GLU A 1 210 ? -23.156 18.219 7.523 1 91.31 210 GLU A N 1
ATOM 1561 C CA . GLU A 1 210 ? -21.797 18.016 7.039 1 91.31 210 GLU A CA 1
ATOM 1562 C C . GLU A 1 210 ? -21.391 19.125 6.062 1 91.31 210 GLU A C 1
ATOM 1564 O O . GLU A 1 210 ? -22.172 19.516 5.203 1 91.31 210 GLU A O 1
ATOM 1569 N N . ASP A 1 211 ? -20.172 19.609 6.238 1 90 211 ASP A N 1
ATOM 1570 C CA . ASP A 1 211 ? -19.531 20.578 5.359 1 90 211 ASP A CA 1
ATOM 1571 C C . ASP A 1 211 ? -20.422 21.812 5.168 1 90 211 ASP A C 1
ATOM 1573 O O . ASP A 1 211 ? -20.844 22.438 6.145 1 90 211 ASP A O 1
ATOM 1577 N N . ALA A 1 212 ? -20.781 22.125 3.924 1 88.06 212 ALA A N 1
ATOM 1578 C CA . ALA A 1 212 ? -21.453 23.391 3.664 1 88.06 212 ALA A CA 1
ATOM 1579 C C . ALA A 1 212 ? -22.812 23.438 4.355 1 88.06 212 ALA A C 1
ATOM 1581 O O . ALA A 1 212 ? -23.375 24.516 4.582 1 88.06 212 ALA A O 1
ATOM 1582 N N . ALA A 1 213 ? -23.391 22.328 4.762 1 92.62 213 ALA A N 1
ATOM 1583 C CA . ALA A 1 213 ? -24.688 22.297 5.434 1 92.62 213 ALA A CA 1
ATOM 1584 C C . ALA A 1 213 ? -24.625 22.969 6.801 1 92.62 213 ALA A C 1
ATOM 1586 O O . ALA A 1 213 ? -25.625 23.469 7.309 1 92.62 213 ALA A O 1
ATOM 1587 N N . GLN A 1 214 ? -23.438 22.969 7.383 1 93.56 214 GLN A N 1
ATOM 1588 C CA . GLN A 1 214 ? -23.25 23.594 8.688 1 93.56 214 GLN A CA 1
ATOM 1589 C C . GLN A 1 214 ? -23.578 25.094 8.641 1 93.56 214 GLN A C 1
ATOM 1591 O O . GLN A 1 214 ? -24.031 25.656 9.633 1 93.56 214 GLN A O 1
ATOM 1596 N N . SER A 1 215 ? -23.328 25.703 7.523 1 90.81 215 SER A N 1
ATOM 1597 C CA . SER A 1 215 ? -23.484 27.141 7.379 1 90.81 215 SER A CA 1
ATOM 1598 C C . SER A 1 215 ? -24.938 27.562 7.578 1 90.81 215 SER A C 1
ATOM 1600 O O . SER A 1 215 ? -25.203 28.688 8 1 90.81 215 SER A O 1
ATOM 1602 N N . LYS A 1 216 ? -25.875 26.672 7.332 1 92.44 216 LYS A N 1
ATOM 1603 C CA . LYS A 1 216 ? -27.297 26.969 7.496 1 92.44 216 LYS A CA 1
ATOM 1604 C C . LYS A 1 216 ? -27.625 27.281 8.953 1 92.44 216 LYS A C 1
ATOM 1606 O O . LYS A 1 216 ? -28.578 28.016 9.234 1 92.44 216 LYS A O 1
ATOM 1611 N N . VAL A 1 217 ? -26.844 26.766 9.844 1 94.56 217 VAL A N 1
ATOM 1612 C CA . VAL A 1 217 ? -27.047 27 11.26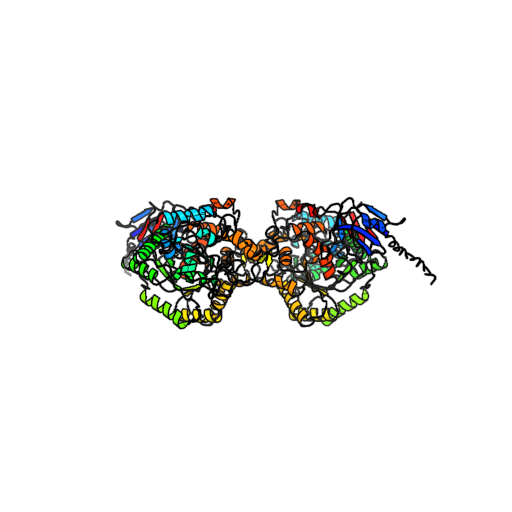6 1 94.56 217 VAL A CA 1
ATOM 1613 C C . VAL A 1 217 ? -26.016 28 11.789 1 94.56 217 VAL A C 1
ATOM 1615 O O . VAL A 1 217 ? -26.359 28.906 12.555 1 94.56 217 VAL A O 1
ATOM 1618 N N . GLN A 1 218 ? -24.812 27.859 11.328 1 91.5 218 GLN A N 1
ATOM 1619 C CA . GLN A 1 218 ? -23.703 28.672 11.82 1 91.5 218 GLN A CA 1
ATOM 1620 C C . GLN A 1 218 ? -23.984 30.156 11.633 1 91.5 218 GLN A C 1
ATOM 1622 O O . GLN A 1 218 ? -23.625 30.984 12.477 1 91.5 218 GLN A O 1
ATOM 1627 N N . THR A 1 219 ? -24.641 30.531 10.57 1 90 219 THR A N 1
ATOM 1628 C CA . THR A 1 219 ? -24.891 31.938 10.227 1 90 219 THR A CA 1
ATOM 1629 C C . THR A 1 219 ? -25.922 32.531 11.18 1 90 219 THR A C 1
ATOM 1631 O O . THR A 1 219 ? -26.047 33.781 11.25 1 90 219 THR A O 1
ATOM 1634 N N . LEU A 1 220 ? -26.625 31.703 11.922 1 92.44 220 LEU A N 1
ATOM 1635 C CA . LEU A 1 220 ? -27.672 32.156 12.836 1 92.44 220 LEU A CA 1
ATOM 1636 C C . LEU A 1 220 ? -27.094 32.406 14.227 1 92.44 220 LEU A C 1
ATOM 1638 O O . LEU A 1 220 ? -27.766 33 15.078 1 92.44 220 LEU A O 1
ATOM 1642 N N . ILE A 1 221 ? -25.922 31.969 14.453 1 91.25 221 ILE A N 1
ATOM 1643 C CA . ILE A 1 221 ? -25.25 32.156 15.734 1 91.25 221 ILE A CA 1
ATOM 1644 C C . ILE A 1 221 ? -24.531 33.5 15.75 1 91.25 221 ILE A C 1
ATOM 1646 O O . ILE A 1 221 ? -23.703 33.781 14.875 1 91.25 221 ILE A O 1
ATOM 1650 N N . PRO A 1 222 ? -24.875 34.281 16.703 1 87.12 222 PRO A N 1
ATOM 1651 C CA . PRO A 1 222 ? -24.172 35.562 16.781 1 87.12 222 PRO A CA 1
ATOM 1652 C C . PRO A 1 222 ? -22.656 35.375 16.906 1 87.12 222 PRO A C 1
ATOM 1654 O O . PRO A 1 222 ? -22.188 34.562 17.688 1 87.12 222 PRO A O 1
ATOM 1657 N N . PRO A 1 223 ? -21.969 36.125 16.047 1 85.94 223 PRO A N 1
ATOM 1658 C CA . PRO A 1 223 ? -20.516 36.031 16.172 1 85.94 223 PRO A CA 1
ATOM 1659 C C . PRO A 1 223 ? -19.984 36.594 17.484 1 85.94 223 PRO A C 1
ATOM 1661 O O . PRO A 1 223 ? -20.641 37.438 18.094 1 85.94 223 PRO A O 1
ATOM 1664 N N . PRO A 1 224 ? -18.859 36.094 17.891 1 86.94 224 PRO A N 1
ATOM 1665 C CA . PRO A 1 224 ? -18.234 36.75 19.031 1 86.94 224 PRO A CA 1
ATOM 1666 C C . PRO A 1 224 ? -17.969 38.219 18.797 1 86.94 224 PRO A C 1
ATOM 1668 O O . PRO A 1 224 ? -17.734 38.656 17.656 1 86.94 224 PRO A O 1
ATOM 1671 N N . ASP A 1 225 ? -18.016 38.938 19.875 1 87.88 225 ASP A N 1
ATOM 1672 C CA . ASP A 1 225 ? -17.734 40.344 19.734 1 87.88 225 ASP A CA 1
ATOM 1673 C C . ASP A 1 225 ? -16.234 40.625 19.609 1 87.88 225 ASP A C 1
ATOM 1675 O O . ASP A 1 225 ? -15.438 39.688 19.719 1 87.88 225 ASP A O 1
ATOM 1679 N N . ALA A 1 226 ? -15.922 41.812 19.297 1 92 226 ALA A N 1
ATOM 1680 C CA . ALA A 1 226 ? -14.531 42.188 19.031 1 92 226 ALA A CA 1
ATOM 1681 C C . ALA A 1 226 ? -13.648 41.906 20.25 1 92 226 ALA A C 1
ATOM 1683 O O . ALA A 1 226 ? -12.5 41.5 20.109 1 92 226 ALA A O 1
ATOM 1684 N N . ALA A 1 227 ? -14.172 42.219 21.406 1 93.12 227 ALA A N 1
ATOM 1685 C CA . ALA A 1 227 ? -13.406 42 22.625 1 93.12 227 ALA A CA 1
ATOM 1686 C C . ALA A 1 227 ? -13.109 40.5 22.828 1 93.12 227 ALA A C 1
ATOM 1688 O O . ALA A 1 227 ? -12.016 40.125 23.266 1 93.12 227 ALA A O 1
ATOM 1689 N N . THR A 1 228 ? -14.117 39.781 22.531 1 91.44 228 THR A N 1
ATOM 1690 C CA . THR A 1 228 ? -13.953 38.312 22.641 1 91.44 228 THR A CA 1
ATOM 1691 C C . THR A 1 228 ? -12.938 37.812 21.625 1 91.44 228 THR A C 1
ATOM 1693 O O . THR A 1 228 ? -12.117 36.969 21.938 1 91.44 228 THR A O 1
ATOM 1696 N N . HIS A 1 229 ? -12.969 38.344 20.406 1 94.06 229 HIS A N 1
ATOM 1697 C CA . HIS A 1 229 ? -12 37.969 19.391 1 94.06 229 HIS A CA 1
ATOM 1698 C C . HIS A 1 229 ? -10.578 38.344 19.812 1 94.06 229 HIS A C 1
ATOM 1700 O O . HIS A 1 229 ? -9.648 37.562 19.609 1 94.06 229 HIS A O 1
ATOM 1706 N N . LEU A 1 230 ? -10.5 39.5 20.328 1 95.81 230 LEU A N 1
ATOM 1707 C CA . LEU A 1 230 ? -9.195 39.969 20.766 1 95.81 230 LEU A CA 1
ATOM 1708 C C . LEU A 1 230 ? -8.656 39.094 21.891 1 95.81 230 LEU A C 1
ATOM 1710 O O . LEU A 1 230 ? -7.477 38.719 21.891 1 95.81 230 LEU A O 1
ATOM 1714 N N . LYS A 1 231 ? -9.539 38.75 22.828 1 94.88 231 LYS A N 1
ATOM 1715 C CA . LYS A 1 231 ? -9.156 37.906 23.938 1 94.88 231 LYS A CA 1
ATOM 1716 C C . LYS A 1 231 ? -8.719 36.531 23.438 1 94.88 231 LYS A C 1
ATOM 1718 O O . LYS A 1 231 ? -7.719 35.969 23.906 1 94.88 231 LYS A O 1
ATOM 1723 N N . ALA A 1 232 ? -9.461 36 22.516 1 94.81 232 ALA A N 1
ATOM 1724 C CA . ALA A 1 232 ? -9.141 34.688 21.938 1 94.81 232 ALA A CA 1
ATOM 1725 C C . ALA A 1 232 ? -7.773 34.719 21.25 1 94.81 232 ALA A C 1
ATOM 1727 O O . ALA A 1 232 ? -6.996 33.75 21.391 1 94.81 232 ALA A O 1
ATOM 1728 N N . ALA A 1 233 ? -7.469 35.75 20.531 1 97.38 233 ALA A N 1
ATOM 1729 C CA . ALA A 1 233 ? -6.18 35.875 19.859 1 97.38 233 ALA A CA 1
ATOM 1730 C C . ALA A 1 233 ? -5.039 35.938 20.859 1 97.38 233 ALA A C 1
ATOM 1732 O O . ALA A 1 233 ? -3.992 35.312 20.656 1 97.38 233 ALA A O 1
ATOM 1733 N N . HIS A 1 234 ? -5.297 36.625 21.922 1 96.69 234 HIS A N 1
ATOM 1734 C CA . HIS A 1 234 ? -4.293 36.75 22.969 1 96.69 234 HIS A CA 1
ATOM 1735 C C . HIS A 1 234 ? -4.016 35.406 23.625 1 96.69 234 HIS A C 1
ATOM 1737 O O . HIS A 1 234 ? -2.859 35.031 23.844 1 96.69 234 HIS A O 1
ATOM 1743 N N . ILE A 1 235 ? -5.047 34.688 23.891 1 95.81 235 ILE A N 1
ATOM 1744 C CA . ILE A 1 235 ? -4.926 33.375 24.484 1 95.81 235 ILE A CA 1
ATOM 1745 C C . ILE A 1 235 ? -4.16 32.438 23.531 1 95.81 235 ILE A C 1
ATOM 1747 O O . ILE A 1 235 ? -3.248 31.734 23.953 1 95.81 235 ILE A O 1
ATOM 1751 N N . ALA A 1 236 ? -4.543 32.469 22.25 1 97.81 236 ALA A N 1
ATOM 1752 C CA . ALA A 1 236 ? -3.9 31.609 21.25 1 97.81 236 ALA A CA 1
ATOM 1753 C C . ALA A 1 236 ? -2.4 31.875 21.188 1 97.81 236 ALA A C 1
ATOM 1755 O O . ALA A 1 236 ? -1.595 30.953 21.141 1 97.81 236 ALA A O 1
ATOM 1756 N N . LEU A 1 237 ? -2.018 33.156 21.172 1 98.5 237 LEU A N 1
ATOM 1757 C CA . LEU A 1 237 ? -0.612 33.531 21.109 1 98.5 237 LEU A CA 1
ATOM 1758 C C . LEU A 1 237 ? 0.143 33 22.328 1 98.5 237 LEU A C 1
ATOM 1760 O O . LEU A 1 237 ? 1.276 32.531 22.203 1 98.5 237 LEU A O 1
ATOM 1764 N N . GLY A 1 238 ? -0.474 33.094 23.484 1 97.56 238 GLY A N 1
ATOM 1765 C CA . GLY A 1 238 ? 0.142 32.562 24.688 1 97.56 238 GLY A CA 1
ATOM 1766 C C . GLY A 1 238 ? 0.384 31.062 24.609 1 97.56 238 GLY A C 1
ATOM 1767 O O . GLY A 1 238 ? 1.466 30.578 24.969 1 97.56 238 GLY A O 1
ATOM 1768 N N . LEU A 1 239 ? -0.624 30.312 24.188 1 97.38 239 LEU A N 1
ATOM 1769 C CA . LEU A 1 239 ? -0.519 28.859 24.062 1 97.38 239 LEU A CA 1
ATOM 1770 C C . LEU A 1 239 ? 0.552 28.469 23.047 1 97.38 239 LEU A C 1
ATOM 1772 O O . LEU A 1 239 ? 1.307 27.516 23.25 1 97.38 239 LEU A O 1
ATOM 1776 N N . MET A 1 240 ? 0.605 29.203 21.984 1 98.69 240 MET A N 1
ATOM 1777 C CA . MET A 1 240 ? 1.607 28.969 20.953 1 98.69 240 MET A CA 1
ATOM 1778 C C . MET A 1 240 ? 3.014 29.203 21.484 1 98.69 240 MET A C 1
ATOM 1780 O O . MET A 1 240 ? 3.932 28.438 21.203 1 98.69 240 MET A O 1
ATOM 1784 N N . ALA A 1 241 ? 3.195 30.312 22.203 1 98.56 241 ALA A N 1
ATOM 1785 C CA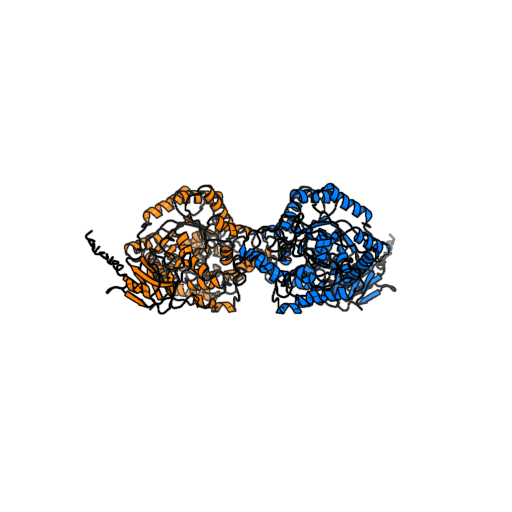 . ALA A 1 241 ? 4.5 30.625 22.781 1 98.56 241 ALA A CA 1
ATOM 1786 C C . ALA A 1 241 ? 4.969 29.5 23.719 1 98.56 241 ALA A C 1
ATOM 1788 O O . ALA A 1 241 ? 6.152 29.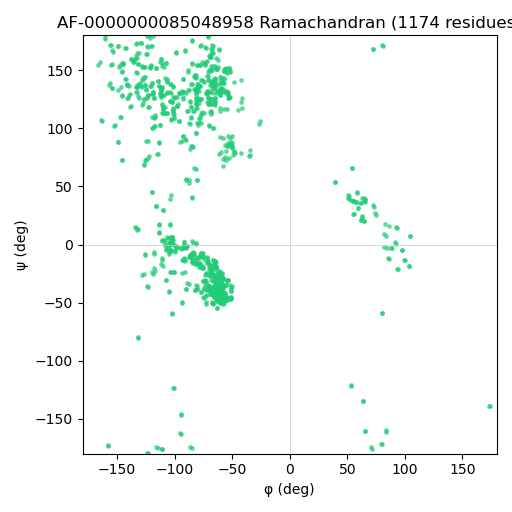172 23.75 1 98.56 241 ALA A O 1
ATOM 1789 N N . GLU A 1 242 ? 4.039 28.953 24.422 1 98.06 242 GLU A N 1
ATOM 1790 C CA . GLU A 1 242 ? 4.348 27.859 25.344 1 98.06 242 GLU A CA 1
ATOM 1791 C C . GLU A 1 242 ? 4.844 26.625 24.578 1 98.06 242 GLU A C 1
ATOM 1793 O O . GLU A 1 242 ? 5.66 25.859 25.094 1 98.06 242 GLU A O 1
ATOM 1798 N N . GLN A 1 243 ? 4.379 26.422 23.391 1 98.44 243 GLN A N 1
ATOM 1799 C CA . GLN A 1 243 ? 4.773 25.297 22.547 1 98.44 243 GLN A CA 1
ATOM 1800 C C . GLN A 1 243 ? 6.059 25.594 21.781 1 98.44 243 GLN A C 1
ATOM 1802 O O . GLN A 1 243 ? 6.664 24.688 21.203 1 98.44 243 GLN A O 1
ATOM 1807 N N . GLY A 1 244 ? 6.48 26.844 21.766 1 98.81 244 GLY A N 1
ATOM 1808 C CA . GLY A 1 244 ? 7.684 27.219 21.047 1 98.81 244 GLY A CA 1
ATOM 1809 C C . GLY A 1 244 ? 7.41 27.672 19.625 1 98.81 244 GLY A C 1
ATOM 1810 O O . GLY A 1 244 ? 8.32 27.703 18.797 1 98.81 244 GLY A O 1
ATOM 1811 N N . ILE A 1 245 ? 6.133 27.984 19.297 1 98.94 245 ILE A N 1
ATOM 1812 C CA . ILE A 1 245 ? 5.785 28.438 17.953 1 98.94 245 ILE A CA 1
ATOM 1813 C C . ILE A 1 245 ? 6.113 29.922 17.812 1 98.94 245 ILE A C 1
ATOM 1815 O O . ILE A 1 245 ? 5.59 30.75 18.578 1 98.94 245 ILE A O 1
ATOM 1819 N N . THR A 1 246 ? 6.953 30.281 16.891 1 98.88 246 THR A N 1
ATOM 1820 C CA . THR A 1 246 ? 7.355 31.656 16.703 1 98.88 246 THR A CA 1
ATOM 1821 C C . THR A 1 246 ? 6.781 32.219 15.414 1 98.88 246 THR A C 1
ATOM 1823 O O . THR A 1 246 ? 6.785 33.438 15.195 1 98.88 246 THR A O 1
ATOM 1826 N N . THR A 1 247 ? 6.375 31.359 14.547 1 98.81 247 THR A N 1
ATOM 1827 C CA . THR A 1 247 ? 5.746 31.734 13.281 1 98.81 247 THR A CA 1
ATOM 1828 C C . THR A 1 247 ? 4.602 30.781 12.945 1 98.81 247 THR A C 1
ATOM 1830 O O . THR A 1 247 ? 4.699 29.578 13.188 1 98.81 247 THR A O 1
ATOM 1833 N N . PHE A 1 248 ? 3.49 31.312 12.469 1 98.75 248 PHE A N 1
ATOM 1834 C CA . PHE A 1 248 ? 2.365 30.438 12.172 1 98.75 248 PHE A CA 1
ATOM 1835 C C . PHE A 1 248 ? 1.597 30.922 10.953 1 98.75 248 PHE A C 1
ATOM 1837 O O . PHE A 1 248 ? 1.713 32.094 10.57 1 98.75 248 PHE A O 1
ATOM 1844 N N . LEU A 1 249 ? 0.924 29.984 10.328 1 98.88 249 LEU A N 1
ATOM 1845 C CA . LEU A 1 249 ? -0.101 30.312 9.344 1 98.88 249 LEU A CA 1
ATOM 1846 C C . LEU A 1 249 ? -1.495 30.047 9.898 1 98.88 249 LEU A C 1
ATOM 1848 O O . LEU A 1 249 ? -1.821 28.906 10.25 1 98.88 249 LEU A O 1
ATOM 1852 N N . ASP A 1 250 ? -2.287 31.141 10.094 1 98.69 250 ASP A N 1
ATOM 1853 C CA . ASP A 1 250 ? -3.732 30.953 10.203 1 98.69 250 ASP A CA 1
ATOM 1854 C C . ASP A 1 250 ? -4.34 30.547 8.859 1 98.69 250 ASP A C 1
ATOM 1856 O O . ASP A 1 250 ? -4.527 31.391 7.98 1 98.69 250 ASP A O 1
ATOM 1860 N N . ALA A 1 251 ? -4.641 29.25 8.727 1 98.19 251 ALA A N 1
ATOM 1861 C CA . ALA A 1 251 ? -4.895 28.641 7.426 1 98.19 251 ALA A CA 1
ATOM 1862 C C . ALA A 1 251 ? -6.273 29.031 6.898 1 98.19 251 ALA A C 1
ATOM 1864 O O . ALA A 1 251 ? -6.605 28.75 5.742 1 98.19 251 ALA A O 1
ATOM 1865 N N . TYR A 1 252 ? -7.07 29.625 7.676 1 95.44 252 TYR A N 1
ATOM 1866 C CA . TYR A 1 252 ? -8.375 30.156 7.305 1 95.44 252 TYR A CA 1
ATOM 1867 C C . TYR A 1 252 ? -8.75 31.344 8.172 1 95.44 252 TYR A C 1
ATOM 1869 O O . TYR A 1 252 ? -9.164 31.188 9.32 1 95.44 252 TYR A O 1
ATOM 1877 N N . THR A 1 253 ? -8.602 32.594 7.578 1 95.5 253 THR A N 1
ATOM 1878 C CA . THR A 1 253 ? -8.828 33.781 8.375 1 95.5 253 THR A CA 1
ATOM 1879 C C . THR A 1 253 ? -10.086 34.531 7.914 1 95.5 253 THR A C 1
ATOM 1881 O O . THR A 1 253 ? -10.664 34.188 6.887 1 95.5 253 THR A O 1
ATOM 1884 N N . ASP A 1 254 ? -10.656 35.375 8.758 1 91.94 254 ASP A N 1
ATOM 1885 C CA . ASP A 1 254 ? -11.727 36.344 8.445 1 91.94 254 ASP A CA 1
ATOM 1886 C C . ASP A 1 254 ? -11.383 37.75 8.93 1 91.94 254 ASP A C 1
ATOM 1888 O O . ASP A 1 254 ? -10.328 37.938 9.523 1 91.94 254 ASP A O 1
ATOM 1892 N N . ILE A 1 255 ? -12.18 38.719 8.602 1 93.75 255 ILE A N 1
ATOM 1893 C CA . ILE A 1 255 ? -11.93 40.125 8.883 1 93.75 255 ILE A CA 1
ATOM 1894 C C . ILE A 1 255 ? -11.836 40.344 10.391 1 93.75 255 ILE A C 1
ATOM 1896 O O . ILE A 1 255 ? -11.023 41.125 10.859 1 93.75 255 ILE A O 1
ATOM 1900 N N . GLU A 1 256 ? -12.648 39.625 11.172 1 92.88 256 GLU A N 1
ATOM 1901 C CA . GLU A 1 256 ? -12.633 39.781 12.625 1 92.88 256 GLU A CA 1
ATOM 1902 C C . GLU A 1 256 ? -11.305 39.281 13.211 1 92.88 256 GLU A C 1
ATOM 1904 O O . GLU A 1 256 ? -10.75 39.938 14.094 1 92.88 256 GLU A O 1
ATOM 1909 N N . THR A 1 257 ? -10.859 38.188 12.719 1 96 257 THR A N 1
ATOM 1910 C CA . THR A 1 257 ? -9.578 37.656 13.156 1 96 257 THR A CA 1
ATOM 1911 C C . THR A 1 257 ? -8.438 38.594 12.789 1 96 257 THR A C 1
ATOM 1913 O O . THR A 1 257 ? -7.609 38.938 13.633 1 96 257 THR A O 1
ATOM 1916 N N . LEU A 1 258 ? -8.438 39.031 11.516 1 97.44 258 LEU A N 1
ATOM 1917 C CA . LEU A 1 258 ? -7.398 39.938 11.047 1 97.44 258 LEU A CA 1
ATOM 1918 C C . LEU A 1 258 ? -7.398 41.25 11.867 1 97.44 258 LEU A C 1
ATOM 1920 O O . LEU A 1 258 ? -6.332 41.75 12.203 1 97.44 258 LEU A O 1
ATOM 1924 N N . THR A 1 259 ? -8.562 41.688 12.211 1 96.69 259 THR A N 1
ATOM 1925 C CA . THR A 1 259 ? -8.688 42.906 13.008 1 96.69 259 THR A CA 1
ATOM 1926 C C . THR A 1 259 ? -8.109 42.719 14.406 1 96.69 259 THR A C 1
ATOM 1928 O O . THR A 1 259 ? -7.402 43.562 14.922 1 96.69 259 THR A O 1
ATOM 1931 N N . ALA A 1 260 ? -8.414 41.562 14.992 1 97.19 260 ALA A N 1
ATOM 1932 C CA . ALA A 1 260 ? -7.895 41.25 16.312 1 97.19 260 ALA A CA 1
ATOM 1933 C C . ALA A 1 260 ? -6.367 41.219 16.312 1 97.19 260 ALA A C 1
ATOM 1935 O O . ALA A 1 260 ? -5.723 41.812 17.188 1 97.19 260 ALA A O 1
ATOM 1936 N N . TYR A 1 261 ? -5.781 40.562 15.367 1 98.12 261 TYR A N 1
ATOM 1937 C CA . TYR A 1 261 ? -4.328 40.438 15.312 1 98.12 261 TYR A CA 1
ATOM 1938 C C . TYR A 1 261 ? -3.672 41.781 14.953 1 98.12 261 TYR A C 1
ATOM 1940 O O . TYR A 1 261 ? -2.566 42.062 15.422 1 98.12 261 TYR A O 1
ATOM 1948 N N . GLN A 1 262 ? -4.355 42.531 14.094 1 97.44 262 GLN A N 1
ATOM 1949 C CA . GLN A 1 262 ? -3.836 43.875 13.797 1 97.44 262 GLN A CA 1
ATOM 1950 C C . GLN A 1 262 ? -3.814 44.75 15.039 1 97.44 262 GLN A C 1
ATOM 1952 O O . GLN A 1 262 ? -2.887 45.531 15.242 1 97.44 262 GLN A O 1
ATOM 1957 N N . THR A 1 263 ? -4.863 44.656 15.812 1 97.44 263 THR A N 1
ATOM 1958 C CA . THR A 1 263 ? -4.902 45.375 17.078 1 97.44 263 THR A CA 1
ATOM 1959 C C . THR A 1 263 ? -3.727 44.969 17.969 1 97.44 263 THR A C 1
ATOM 1961 O O . THR A 1 263 ? -3.051 45.812 18.547 1 97.44 263 THR A O 1
ATOM 1964 N N . LEU A 1 264 ? -3.486 43.719 18.078 1 97.75 264 LEU A N 1
ATOM 1965 C CA . LEU A 1 264 ? -2.375 43.219 18.891 1 97.75 264 LEU A CA 1
ATOM 1966 C C . LEU A 1 264 ? -1.04 43.688 18.312 1 97.75 264 LEU A C 1
ATOM 1968 O O . LEU A 1 264 ? -0.111 44 19.078 1 97.75 264 LEU A O 1
ATOM 1972 N N . TYR A 1 265 ? -0.946 43.75 17 1 97.25 265 TYR A N 1
ATOM 1973 C CA . TYR A 1 265 ? 0.243 44.25 16.328 1 97.25 265 TYR A CA 1
ATOM 1974 C C . TYR A 1 265 ? 0.49 45.719 16.719 1 97.25 265 TYR A C 1
ATOM 1976 O O . TYR A 1 265 ? 1.601 46.062 17.125 1 97.25 265 TYR A O 1
ATOM 1984 N N . ARG A 1 266 ? -0.537 46.531 16.672 1 97 266 ARG A N 1
ATOM 1985 C CA . ARG A 1 266 ? -0.424 47.938 16.969 1 97 266 ARG A CA 1
ATOM 1986 C C . ARG A 1 266 ? -0.038 48.156 18.422 1 97 266 ARG A C 1
ATOM 1988 O O . ARG A 1 266 ? 0.684 49.125 18.75 1 97 266 ARG A O 1
ATOM 1995 N N . ARG A 1 267 ? -0.432 47.25 19.219 1 96.19 267 ARG A N 1
ATOM 1996 C CA . ARG A 1 267 ? -0.155 47.344 20.656 1 96.19 267 ARG A CA 1
ATOM 1997 C C . ARG A 1 267 ? 1.22 46.781 20.984 1 96.19 267 ARG A C 1
ATOM 1999 O O . ARG A 1 267 ? 1.709 46.938 22.109 1 96.19 267 ARG A O 1
ATOM 2006 N N . GLY A 1 268 ? 1.83 46.156 20.016 1 95.62 268 GLY A N 1
ATOM 2007 C CA . GLY A 1 268 ? 3.109 45.5 20.266 1 95.62 268 GLY A CA 1
ATOM 2008 C C . GLY A 1 268 ? 2.982 44.219 21.062 1 95.62 268 GLY A C 1
ATOM 2009 O O . GLY A 1 268 ? 3.924 43.812 21.75 1 95.62 268 GLY A O 1
ATOM 2010 N N . ASP A 1 269 ? 1.795 43.531 20.969 1 96.06 269 ASP A N 1
ATOM 2011 C CA . ASP A 1 269 ? 1.493 42.406 21.844 1 96.06 269 ASP A CA 1
ATOM 2012 C C . ASP A 1 269 ? 1.648 41.094 21.094 1 96.06 269 ASP A C 1
ATOM 2014 O O . ASP A 1 269 ? 1.385 40 21.656 1 96.06 269 ASP A O 1
ATOM 2018 N N . LEU A 1 270 ? 2.117 41.125 19.859 1 97.75 270 LEU A N 1
ATOM 2019 C CA . LEU A 1 270 ? 2.324 39.875 19.125 1 97.75 270 LEU A CA 1
ATOM 2020 C C . LEU A 1 270 ? 3.475 39.062 19.734 1 97.75 270 LEU A C 1
ATOM 2022 O O . LEU A 1 270 ? 4.551 39.625 19.984 1 97.75 270 LEU A O 1
ATOM 2026 N N . THR A 1 271 ? 3.275 37.781 19.984 1 98 271 THR A N 1
ATOM 2027 C CA . THR A 1 271 ? 4.32 36.906 20.5 1 98 271 THR A CA 1
ATOM 2028 C C . THR A 1 271 ? 4.695 35.844 19.469 1 98 271 THR A C 1
ATOM 2030 O O . THR A 1 271 ? 5.398 34.875 19.781 1 98 271 THR A O 1
ATOM 2033 N N . ALA A 1 272 ? 4.246 35.969 18.312 1 98.5 272 ALA A N 1
ATOM 2034 C CA . ALA A 1 272 ? 4.594 35.156 17.125 1 98.5 272 ALA A CA 1
ATOM 2035 C C . ALA A 1 272 ? 4.344 35.938 15.844 1 98.5 272 ALA A C 1
ATOM 2037 O O . ALA A 1 272 ? 3.594 36.938 15.844 1 98.5 272 ALA A O 1
ATOM 2038 N N . ARG A 1 273 ? 5.055 35.594 14.812 1 98.44 273 ARG A N 1
ATOM 2039 C CA . ARG A 1 273 ? 4.832 36.188 13.492 1 98.44 273 ARG A CA 1
ATOM 2040 C C . ARG A 1 273 ? 3.629 35.562 12.812 1 98.44 273 ARG A C 1
ATOM 2042 O O . ARG A 1 273 ? 3.553 34.344 12.688 1 98.44 273 ARG A O 1
ATOM 2049 N N . GLY A 1 274 ? 2.709 36.438 12.414 1 98.56 274 GLY A N 1
ATOM 2050 C CA . GLY A 1 274 ? 1.451 35.906 11.906 1 98.56 274 GLY A CA 1
ATOM 2051 C C . GLY A 1 274 ? 1.339 35.969 10.391 1 98.56 274 GLY A C 1
ATOM 2052 O O . GLY A 1 274 ? 1.552 37.031 9.805 1 98.56 274 GLY A O 1
ATOM 2053 N N . HIS A 1 275 ? 1.105 34.812 9.766 1 98.62 275 HIS A N 1
ATOM 2054 C CA . HIS A 1 275 ? 0.667 34.719 8.375 1 98.62 275 HIS A CA 1
ATOM 2055 C C . HIS A 1 275 ? -0.799 34.281 8.297 1 98.62 275 HIS A C 1
ATOM 2057 O O . HIS A 1 275 ? -1.282 33.531 9.133 1 98.62 275 HIS A O 1
ATOM 2063 N N . PHE A 1 276 ? -1.513 34.844 7.316 1 98.69 276 PHE A N 1
ATOM 2064 C CA . PHE A 1 276 ? -2.955 34.656 7.266 1 98.69 276 PHE A CA 1
ATOM 2065 C C . PHE A 1 276 ? -3.402 34.281 5.859 1 98.69 276 PHE A C 1
ATOM 2067 O O . PHE A 1 276 ? -2.977 34.906 4.883 1 98.69 276 PHE A O 1
ATOM 2074 N N . ALA A 1 277 ? -4.199 33.25 5.766 1 98.75 277 ALA A N 1
ATOM 2075 C CA . ALA A 1 277 ? -4.75 32.781 4.488 1 98.75 277 ALA A CA 1
ATOM 2076 C C . ALA A 1 277 ? -6.211 33.219 4.34 1 98.75 277 ALA A C 1
ATOM 2078 O O . ALA A 1 277 ? -7.051 32.875 5.172 1 98.75 277 ALA A O 1
ATOM 2079 N N . VAL A 1 278 ? -6.504 33.938 3.299 1 97.69 278 VAL A N 1
ATOM 2080 C CA . VAL A 1 278 ? -7.855 34.406 3.021 1 97.69 278 VAL A CA 1
ATOM 2081 C C . VAL A 1 278 ? -8.617 33.375 2.217 1 97.69 278 VAL A C 1
ATOM 2083 O O . VAL A 1 278 ? -8.102 32.844 1.232 1 97.69 278 VAL A O 1
ATOM 2086 N N . LEU A 1 279 ? -9.852 33.062 2.615 1 94.75 279 LEU A N 1
ATOM 2087 C CA . LEU A 1 279 ? -10.648 32 2.01 1 94.75 279 LEU A CA 1
ATOM 2088 C C . LEU A 1 279 ? -11.148 32.406 0.628 1 94.75 279 LEU A C 1
ATOM 2090 O O . LEU A 1 279 ? -11.609 33.562 0.443 1 94.75 279 LEU A O 1
ATOM 2094 N N . ILE A 1 280 ? -10.953 31.547 -0.326 1 92.88 280 ILE A N 1
ATOM 2095 C CA . ILE A 1 280 ? -11.633 31.578 -1.617 1 92.88 280 ILE A CA 1
ATOM 2096 C C . ILE A 1 280 ? -12.609 30.422 -1.725 1 92.88 280 ILE A C 1
ATOM 2098 O O . ILE A 1 280 ? -12.203 29.25 -1.717 1 92.88 280 ILE A O 1
ATOM 2102 N N . ASP A 1 281 ? -13.898 30.703 -1.774 1 82.62 281 ASP A N 1
ATOM 2103 C CA . ASP A 1 281 ? -14.93 29.672 -1.861 1 82.62 281 ASP A CA 1
ATOM 2104 C C . ASP A 1 281 ? -15.539 29.625 -3.262 1 82.62 281 ASP A C 1
ATOM 2106 O O . ASP A 1 281 ? -15.594 30.641 -3.957 1 82.62 281 ASP A O 1
ATOM 2110 N N . ALA A 1 282 ? -15.82 28.359 -3.77 1 73.5 282 ALA A N 1
ATOM 2111 C CA . ALA A 1 282 ? -16.406 28.188 -5.09 1 73.5 282 ALA A CA 1
ATOM 2112 C C . ALA A 1 282 ? -17.938 28.25 -5.02 1 73.5 282 ALA A C 1
ATOM 2114 O O . ALA A 1 282 ? -18.609 27.219 -5.191 1 73.5 282 ALA A O 1
ATOM 2115 N N . GLY A 1 283 ? -18.5 29.219 -4.473 1 65.69 283 GLY A N 1
ATOM 2116 C CA . GLY A 1 283 ? -19.953 29.281 -4.422 1 65.69 283 GLY A CA 1
ATOM 2117 C C . GLY A 1 283 ? -20.594 29.328 -5.797 1 65.69 283 GLY A C 1
ATOM 2118 O O . GLY A 1 283 ? -19.891 29.266 -6.812 1 65.69 283 GLY A O 1
ATOM 2119 N N . ASP A 1 284 ? -21.812 29.172 -5.977 1 60.31 284 ASP A N 1
ATOM 2120 C CA . ASP A 1 284 ? -22.609 29.078 -7.191 1 60.31 284 ASP A CA 1
ATOM 2121 C C . ASP A 1 284 ? -22.312 30.219 -8.148 1 60.31 284 ASP A C 1
ATOM 2123 O O . ASP A 1 284 ? -22.375 30.047 -9.367 1 60.31 284 ASP A O 1
ATOM 2127 N N . THR A 1 285 ? -22.078 31.297 -7.648 1 65.88 285 THR A N 1
ATOM 2128 C CA . THR A 1 285 ? -21.812 32.438 -8.5 1 65.88 285 THR A CA 1
ATOM 2129 C C . THR A 1 285 ? -20.312 32.75 -8.539 1 65.88 285 THR A C 1
ATOM 2131 O O . THR A 1 285 ? -19.922 33.906 -8.477 1 65.88 285 THR A O 1
ATOM 2134 N N . TYR A 1 286 ? -19.656 31.719 -8.641 1 71.94 286 TYR A N 1
ATOM 2135 C CA . TYR A 1 286 ? -18.219 31.844 -8.453 1 71.94 286 TYR A CA 1
ATOM 2136 C C . TYR A 1 286 ? -17.594 32.688 -9.57 1 71.94 286 TYR A C 1
ATOM 2138 O O . TYR A 1 286 ? -17.828 32.406 -10.75 1 71.94 286 TYR A O 1
ATOM 2146 N N . ASP A 1 287 ? -16.938 33.781 -9.203 1 86.81 287 ASP A N 1
ATOM 2147 C CA . ASP A 1 287 ? -16.094 34.656 -10.008 1 86.81 287 ASP A CA 1
ATOM 2148 C C . ASP A 1 287 ? -14.664 34.656 -9.492 1 86.81 287 ASP A C 1
ATOM 2150 O O . ASP A 1 287 ? -14.375 35.281 -8.461 1 86.81 287 ASP A O 1
ATOM 2154 N N . ALA A 1 288 ? -13.805 34.062 -10.281 1 90.62 288 ALA A N 1
ATOM 2155 C CA . ALA A 1 288 ? -12.414 33.875 -9.875 1 90.62 288 ALA A CA 1
ATOM 2156 C C . ALA A 1 288 ? -11.727 35.25 -9.688 1 90.62 288 ALA A C 1
ATOM 2158 O O . ALA A 1 288 ? -10.977 35.438 -8.727 1 90.62 288 ALA A O 1
ATOM 2159 N N . LYS A 1 289 ? -12.008 36.125 -10.547 1 94 289 LYS A N 1
ATOM 2160 C CA . LYS A 1 289 ? -11.383 37.438 -10.5 1 94 289 LYS A CA 1
ATOM 2161 C C . LYS A 1 289 ? -11.805 38.219 -9.258 1 94 289 LYS A C 1
ATOM 2163 O O . LYS A 1 289 ? -10.969 38.844 -8.586 1 94 289 LYS A O 1
ATOM 2168 N N . ALA A 1 290 ? -13.062 38.188 -9 1 93.69 290 ALA A N 1
ATOM 2169 C CA . ALA A 1 290 ? -13.57 38.875 -7.824 1 93.69 290 ALA A CA 1
ATOM 2170 C C . ALA A 1 290 ? -13.008 38.281 -6.543 1 93.69 290 ALA A C 1
ATOM 2172 O O . ALA A 1 290 ? -12.695 39 -5.59 1 93.69 290 ALA A O 1
ATOM 2173 N N . ALA A 1 291 ? -12.938 37 -6.504 1 92.5 291 ALA A N 1
ATOM 2174 C CA . ALA A 1 291 ? -12.438 36.312 -5.324 1 92.5 291 ALA A CA 1
ATOM 2175 C C . ALA A 1 291 ? -10.977 36.688 -5.047 1 92.5 291 ALA A C 1
ATOM 2177 O O . ALA A 1 291 ? -10.609 36.969 -3.91 1 92.5 291 ALA A O 1
ATOM 2178 N N . VAL A 1 292 ? -10.156 36.688 -6.066 1 96.25 292 VAL A N 1
ATOM 2179 C CA . VAL A 1 292 ? -8.742 37 -5.918 1 96.25 292 VAL A CA 1
ATOM 2180 C C . VAL A 1 292 ? -8.578 38.469 -5.566 1 96.25 292 VAL A C 1
ATOM 2182 O O . VAL A 1 292 ? -7.711 38.844 -4.766 1 96.25 292 VAL A O 1
ATOM 2185 N N . ALA A 1 293 ? -9.438 39.312 -6.156 1 96 293 ALA A N 1
ATOM 2186 C CA . ALA A 1 293 ? -9.406 40.75 -5.836 1 96 293 ALA A CA 1
ATOM 2187 C C . ALA A 1 293 ? -9.672 40.969 -4.352 1 96 293 ALA A C 1
ATOM 2189 O O . ALA A 1 293 ? -9.102 41.906 -3.752 1 96 293 ALA A O 1
ATOM 2190 N N . GLU A 1 294 ? -10.547 40.188 -3.848 1 94.75 294 GLU A N 1
ATOM 2191 C CA . GLU A 1 294 ? -10.852 40.281 -2.426 1 94.75 294 GLU A CA 1
ATOM 2192 C C . GLU A 1 294 ? -9.648 39.906 -1.569 1 94.75 294 GLU A C 1
ATOM 2194 O O . GLU A 1 294 ? -9.375 40.531 -0.546 1 94.75 294 GLU A O 1
ATOM 2199 N N . VAL A 1 295 ? -8.906 38.906 -1.924 1 97.31 295 VAL A N 1
ATOM 2200 C CA . VAL A 1 295 ? -7.688 38.531 -1.224 1 97.31 295 VAL A CA 1
ATOM 2201 C C . VAL A 1 295 ? -6.684 39.688 -1.272 1 97.31 295 VAL A C 1
ATOM 2203 O O . VAL A 1 295 ? -6.086 40.031 -0.253 1 97.31 295 VAL A O 1
ATOM 2206 N N . VAL A 1 296 ? -6.535 40.281 -2.432 1 97.94 296 VAL A N 1
ATOM 2207 C CA . VAL A 1 296 ? -5.613 41.406 -2.621 1 97.94 296 VAL A CA 1
ATOM 2208 C C . VAL A 1 296 ? -6.051 42.594 -1.768 1 97.94 296 VAL A C 1
ATOM 2210 O O . VAL A 1 296 ? -5.215 43.281 -1.17 1 97.94 296 VAL A O 1
ATOM 2213 N N . ARG A 1 297 ? -7.328 42.844 -1.754 1 97.62 297 ARG A N 1
ATOM 2214 C CA . ARG A 1 297 ? -7.859 43.938 -0.953 1 97.62 297 ARG A CA 1
ATOM 2215 C C . ARG A 1 297 ? -7.531 43.75 0.524 1 97.62 297 ARG A C 1
ATOM 2217 O O . ARG A 1 297 ? -7.066 44.688 1.187 1 97.62 297 ARG A O 1
ATOM 2224 N N . GLN A 1 298 ? -7.762 42.562 1.073 1 97.69 298 GLN A N 1
ATOM 2225 C CA . GLN A 1 298 ? -7.484 42.281 2.477 1 97.69 298 GLN A CA 1
ATOM 2226 C C . GLN A 1 298 ? -5.988 42.375 2.77 1 97.69 298 GLN A C 1
ATOM 2228 O O . GLN A 1 298 ? -5.586 42.844 3.838 1 97.69 298 GLN A O 1
ATOM 2233 N N . ARG A 1 299 ? -5.156 41.906 1.838 1 98 299 ARG A N 1
ATOM 2234 C CA . ARG A 1 299 ? -3.713 42.094 1.972 1 98 299 ARG A CA 1
ATOM 2235 C C . ARG A 1 299 ? -3.371 43.562 2.145 1 98 299 ARG A C 1
ATOM 2237 O O . ARG A 1 299 ? -2.586 43.938 3.025 1 98 299 ARG A O 1
ATOM 2244 N N . GLY A 1 300 ? -3.938 44.438 1.302 1 97.69 300 GLY A N 1
ATOM 2245 C CA . GLY A 1 300 ? -3.689 45.875 1.376 1 97.69 300 GLY A CA 1
ATOM 2246 C C . GLY A 1 300 ? -4.074 46.469 2.713 1 97.69 300 GLY A C 1
ATOM 2247 O O . GLY A 1 300 ? -3.428 47.406 3.186 1 97.69 300 GLY A O 1
ATOM 2248 N N . LEU A 1 301 ? -5.055 45.875 3.346 1 97.5 301 LEU A N 1
ATOM 2249 C CA . LEU A 1 301 ? -5.613 46.469 4.566 1 97.5 301 LEU A CA 1
ATOM 2250 C C . LEU A 1 301 ? -4.867 45.969 5.797 1 97.5 301 LEU A C 1
ATOM 2252 O O . LEU A 1 301 ? -4.754 46.656 6.793 1 97.5 301 LEU A O 1
ATOM 2256 N N . TYR A 1 302 ? -4.395 44.719 5.754 1 97.94 302 TYR A N 1
ATOM 2257 C CA . TYR A 1 302 ? -4.008 44.094 7.016 1 97.94 302 TYR A CA 1
ATOM 2258 C C . TYR A 1 302 ? -2.531 43.719 7.008 1 97.94 302 TYR A C 1
ATOM 2260 O O . TYR A 1 302 ? -1.931 43.5 8.062 1 97.94 302 TYR A O 1
ATOM 2268 N N . ASP A 1 303 ? -1.958 43.531 5.84 1 97.81 303 ASP A N 1
ATOM 2269 C CA . ASP A 1 303 ? -0.539 43.188 5.75 1 97.81 303 ASP A CA 1
ATOM 2270 C C . ASP A 1 303 ? 0.328 44.344 6.254 1 97.81 303 ASP A C 1
ATOM 2272 O O . ASP A 1 303 ? 0.165 45.469 5.82 1 97.81 303 ASP A O 1
ATOM 2276 N N . THR A 1 304 ? 1.299 44.094 7.156 1 97.38 304 THR A N 1
ATOM 2277 C CA . THR A 1 304 ? 2.102 45.156 7.758 1 97.38 304 THR A CA 1
ATOM 2278 C C . THR A 1 304 ? 3.457 45.25 7.066 1 97.38 304 THR A C 1
ATOM 2280 O O . THR A 1 304 ? 4.277 46.094 7.426 1 97.38 304 THR A O 1
ATOM 2283 N N . GLY A 1 305 ? 3.715 44.344 6.016 1 93.88 305 GLY A N 1
ATOM 2284 C CA . GLY A 1 305 ? 5.008 44.312 5.348 1 93.88 305 GLY A CA 1
ATOM 2285 C C . GLY A 1 305 ? 6.117 43.75 6.219 1 93.88 305 GLY A C 1
ATOM 2286 O O . GLY A 1 305 ? 5.859 43.25 7.305 1 93.88 305 GLY A O 1
ATOM 2287 N N . ASP A 1 306 ? 7.289 43.812 5.691 1 89.94 306 ASP A N 1
ATOM 2288 C CA . ASP A 1 306 ? 8.469 43.344 6.426 1 89.94 306 ASP A CA 1
ATOM 2289 C C . ASP A 1 306 ? 8.812 44.312 7.562 1 89.94 306 ASP A C 1
ATOM 2291 O O . ASP A 1 306 ? 9.008 45.5 7.332 1 89.94 306 ASP A O 1
ATOM 2295 N N . GLN A 1 307 ? 8.867 43.875 8.727 1 93.31 307 GLN A N 1
ATOM 2296 C CA . GLN A 1 307 ? 9.141 44.656 9.914 1 93.31 307 GLN A CA 1
ATOM 2297 C C . GLN A 1 307 ? 10.484 44.25 10.539 1 93.31 307 GLN A C 1
ATOM 2299 O O . GLN A 1 307 ? 10.711 44.5 11.727 1 93.31 307 GLN A O 1
ATOM 2304 N N . GLY A 1 308 ? 11.289 43.562 9.688 1 93.19 308 GLY A N 1
ATOM 2305 C CA . GLY A 1 308 ? 12.539 43.062 10.234 1 93.19 308 GLY A CA 1
ATOM 2306 C C . GLY A 1 308 ? 12.328 42.031 11.344 1 93.19 308 GLY A C 1
ATOM 2307 O O . GLY A 1 308 ? 11.523 41.125 11.211 1 93.19 308 GLY A O 1
ATOM 2308 N N . ALA A 1 309 ? 13.102 42.188 12.453 1 94.69 309 ALA A N 1
ATOM 2309 C CA . ALA A 1 309 ? 13.07 41.188 13.523 1 94.69 309 ALA A CA 1
ATOM 2310 C C . ALA A 1 309 ? 11.805 41.344 14.367 1 94.69 309 ALA A C 1
ATOM 2312 O O . ALA A 1 309 ? 11.469 40.469 15.148 1 94.69 309 ALA A O 1
ATOM 2313 N N . LYS A 1 310 ? 11.031 42.438 14.188 1 95.25 310 LYS A N 1
ATOM 2314 C CA . LYS A 1 310 ? 9.75 42.594 14.875 1 95.25 310 LYS A CA 1
ATOM 2315 C C . LYS A 1 310 ? 8.664 41.75 14.219 1 95.25 310 LYS A C 1
ATOM 2317 O O . LYS A 1 310 ? 8.625 41.625 12.992 1 95.25 310 LYS A O 1
ATOM 2322 N N . PRO A 1 311 ? 7.781 41.156 15.07 1 96.25 311 PRO A N 1
ATOM 2323 C CA . PRO A 1 311 ? 6.719 40.375 14.461 1 96.25 311 PRO A CA 1
ATOM 2324 C C . PRO A 1 311 ? 5.758 41.188 13.617 1 96.25 311 PRO A C 1
ATOM 2326 O O . PRO A 1 311 ? 5.453 42.344 13.977 1 96.25 311 PRO A O 1
ATOM 2329 N N . ALA A 1 312 ? 5.344 40.625 12.539 1 96.12 312 ALA A N 1
ATOM 2330 C CA . ALA A 1 312 ? 4.484 41.281 11.57 1 96.12 312 ALA A CA 1
ATOM 2331 C C . ALA A 1 312 ? 3.297 40.406 11.18 1 96.12 312 ALA A C 1
ATOM 2333 O O . ALA A 1 312 ? 3.207 39.25 11.609 1 96.12 312 ALA A O 1
ATOM 2334 N N . LEU A 1 313 ? 2.326 41.031 10.57 1 98.25 313 LEU A N 1
ATOM 2335 C CA . LEU A 1 313 ? 1.237 40.312 9.906 1 98.25 313 LEU A CA 1
ATOM 2336 C C . LEU A 1 313 ? 1.458 40.281 8.398 1 98.25 313 LEU A C 1
ATOM 2338 O O . LEU A 1 313 ? 1.74 41.312 7.777 1 98.25 313 LEU A O 1
ATOM 2342 N N . ARG A 1 314 ? 1.408 39.062 7.887 1 98.06 314 ARG A N 1
ATOM 2343 C CA . ARG A 1 314 ? 1.548 38.875 6.445 1 98.06 314 ARG A CA 1
ATOM 2344 C C . ARG A 1 314 ? 0.3 38.219 5.852 1 98.06 314 ARG A C 1
ATOM 2346 O O . ARG A 1 314 ? -0.249 37.281 6.426 1 98.06 314 ARG A O 1
ATOM 2353 N N . VAL A 1 315 ? -0.269 38.781 4.793 1 98 315 VAL A N 1
ATOM 2354 C CA . VAL A 1 315 ? -1.367 38.219 4.023 1 98 315 VAL A CA 1
ATOM 2355 C C . VAL A 1 315 ? -0.892 37.875 2.611 1 98 315 VAL A C 1
ATOM 2357 O O . VAL A 1 315 ? -1.015 38.719 1.7 1 98 315 VAL A O 1
ATOM 2360 N N . HIS A 1 316 ? -0.349 36.656 2.453 1 97 316 HIS A N 1
ATOM 2361 C CA . HIS A 1 316 ? 0.222 36.25 1.176 1 97 316 HIS A CA 1
ATOM 2362 C C . HIS A 1 316 ? -0.281 34.875 0.761 1 97 316 HIS A C 1
ATOM 2364 O O . HIS A 1 316 ? 0.326 34.219 -0.086 1 97 316 HIS A O 1
ATOM 2370 N N . THR A 1 317 ? -1.295 34.344 1.374 1 98.62 317 THR A N 1
ATOM 2371 C CA . THR A 1 317 ? -1.813 33 1.144 1 98.62 317 THR A CA 1
ATOM 2372 C C . THR A 1 317 ? -3.326 33.031 0.953 1 98.62 317 THR A C 1
ATOM 2374 O O . THR A 1 317 ? -4.023 33.812 1.603 1 98.62 317 THR A O 1
ATOM 2377 N N . ALA A 1 318 ? -3.828 32.281 0.024 1 98.62 318 ALA A N 1
ATOM 2378 C CA . ALA A 1 318 ? -5.258 32.062 -0.151 1 98.62 318 ALA A CA 1
ATOM 2379 C C . ALA A 1 318 ? -5.625 30.609 0.183 1 98.62 318 ALA A C 1
ATOM 2381 O O . ALA A 1 318 ? -4.93 29.672 -0.228 1 98.62 318 ALA A O 1
ATOM 2382 N N . LYS A 1 319 ? -6.668 30.469 0.968 1 98.31 319 LYS A N 1
ATOM 2383 C CA . LYS A 1 319 ? -7.125 29.141 1.358 1 98.31 319 LYS A CA 1
ATOM 2384 C C . LYS A 1 319 ? -8.211 28.641 0.418 1 98.31 319 LYS A C 1
ATOM 2386 O O . LYS A 1 319 ? -9.141 29.375 0.084 1 98.31 319 LYS A O 1
ATOM 2391 N N . LEU A 1 320 ? -8.086 27.422 -0.056 1 97.12 320 LEU A N 1
ATOM 2392 C CA . LEU A 1 320 ? -9.109 26.734 -0.837 1 97.12 320 LEU A CA 1
ATOM 2393 C C . LEU A 1 320 ? -9.398 25.344 -0.254 1 97.12 320 LEU A C 1
ATOM 2395 O O . LEU A 1 320 ? -8.477 24.641 0.157 1 97.12 320 LEU A O 1
ATOM 2399 N N . PHE A 1 321 ? -10.664 25 -0.162 1 95.56 321 PHE A N 1
ATOM 2400 C CA . PHE A 1 321 ? -11.062 23.641 0.178 1 95.56 321 PHE A CA 1
ATOM 2401 C C . PHE A 1 321 ? -11.438 22.859 -1.075 1 95.56 321 PHE A C 1
ATOM 2403 O O . PHE A 1 321 ? -12.281 23.297 -1.859 1 95.56 321 PHE A O 1
ATOM 2410 N N . LEU A 1 322 ? -10.805 21.688 -1.238 1 96.81 322 LEU A N 1
ATOM 2411 C CA . LEU A 1 322 ? -11.102 20.906 -2.436 1 96.81 322 LEU A CA 1
ATOM 2412 C C . LEU A 1 322 ? -12.031 19.734 -2.107 1 96.81 322 LEU A C 1
ATOM 2414 O O . LEU A 1 322 ? -12.656 19.172 -3.004 1 96.81 322 LEU A O 1
ATOM 2418 N N . ASP A 1 323 ? -12.023 19.312 -0.866 1 95.12 323 ASP A N 1
ATOM 2419 C CA . ASP A 1 323 ? -12.898 18.234 -0.401 1 95.12 323 ASP A CA 1
ATOM 2420 C C . ASP A 1 323 ? -13.094 18.297 1.112 1 95.12 323 ASP A C 1
ATOM 2422 O O . ASP A 1 323 ? -12.805 19.328 1.736 1 95.12 323 ASP A O 1
ATOM 2426 N N . GLY A 1 324 ? -13.766 17.281 1.653 1 92.81 324 GLY A N 1
ATOM 2427 C CA . GLY A 1 324 ? -13.977 17.172 3.088 1 92.81 324 GLY A CA 1
ATOM 2428 C C . GLY A 1 324 ? -13.023 16.203 3.76 1 92.81 324 GLY A C 1
ATOM 2429 O O . GLY A 1 324 ? -11.805 16.312 3.6 1 92.81 324 GLY A O 1
ATOM 2430 N N . VAL A 1 325 ? -13.617 15.195 4.473 1 93.12 325 VAL A N 1
ATOM 2431 C CA . VAL A 1 325 ? -12.789 14.273 5.242 1 93.12 325 VAL A CA 1
ATOM 2432 C C . VAL A 1 325 ? -13.008 12.844 4.746 1 93.12 325 VAL A C 1
ATOM 2434 O O . VAL A 1 325 ? -14.102 12.5 4.281 1 93.12 325 VAL A O 1
ATOM 2437 N N . ILE A 1 326 ? -12.031 11.953 4.91 1 94.38 326 ILE A N 1
ATOM 2438 C CA . ILE A 1 326 ? -12.055 10.617 4.32 1 94.38 326 ILE A CA 1
ATOM 2439 C C . ILE A 1 326 ? -12.656 9.625 5.312 1 94.38 326 ILE A C 1
ATOM 2441 O O . ILE A 1 326 ? -13.039 8.516 4.934 1 94.38 326 ILE A O 1
ATOM 2445 N N . THR A 1 327 ? -12.797 9.992 6.555 1 91.5 327 THR A N 1
ATOM 2446 C CA . THR A 1 327 ? -13.133 9.031 7.605 1 91.5 327 THR A CA 1
ATOM 2447 C C . THR A 1 327 ? -14.648 8.891 7.734 1 91.5 327 THR A C 1
ATOM 2449 O O . THR A 1 327 ? -15.391 9.844 7.508 1 91.5 327 THR A O 1
ATOM 2452 N N . ALA A 1 328 ? -15.078 7.742 8.094 1 86.19 328 ALA A N 1
ATOM 2453 C CA . ALA A 1 328 ? -16.469 7.469 8.43 1 86.19 328 ALA A CA 1
ATOM 2454 C C . ALA A 1 328 ? -16.938 8.328 9.602 1 86.19 328 ALA A C 1
ATOM 2456 O O . ALA A 1 328 ? -16.172 8.578 10.531 1 86.19 328 ALA A O 1
ATOM 2457 N N . PRO A 1 329 ? -18.031 8.812 9.562 1 80.31 329 PRO A N 1
ATOM 2458 C CA . PRO A 1 329 ? -19.078 8.469 8.594 1 80.31 329 PRO A CA 1
ATOM 2459 C C . PRO A 1 329 ? -19.219 9.508 7.484 1 80.31 329 PRO A C 1
ATOM 2461 O O . PRO A 1 329 ? -20.125 9.414 6.66 1 80.31 329 PRO A O 1
ATOM 2464 N N . ALA A 1 330 ? -18.359 10.492 7.426 1 81.69 330 ALA A N 1
ATOM 2465 C CA . ALA A 1 330 ? -18.578 11.633 6.539 1 81.69 330 ALA A CA 1
ATOM 2466 C C . ALA A 1 330 ? -18.344 11.25 5.082 1 81.69 330 ALA A C 1
ATOM 2468 O O . ALA A 1 330 ? -19.234 11.383 4.246 1 81.69 330 ALA A O 1
ATOM 2469 N N . PHE A 1 331 ? -17.219 10.609 4.746 1 88.81 331 PHE A N 1
ATOM 2470 C CA . PHE A 1 331 ? -16.828 10.18 3.406 1 88.81 331 PHE A CA 1
ATOM 2471 C C . PHE A 1 331 ? -16.953 11.328 2.412 1 88.81 331 PHE A C 1
ATOM 2473 O O . PHE A 1 331 ? -17.5 11.156 1.324 1 88.81 331 PHE A O 1
ATOM 2480 N N . THR A 1 332 ? -16.516 12.492 2.83 1 91 332 THR A N 1
ATOM 2481 C CA . THR A 1 332 ? -16.578 13.664 1.96 1 91 332 THR A CA 1
ATOM 2482 C C . THR A 1 332 ? -15.211 13.969 1.361 1 91 332 THR A C 1
ATOM 2484 O O . THR A 1 332 ? -15.031 15 0.708 1 91 332 THR A O 1
ATOM 2487 N N . GLY A 1 333 ? -14.242 13.109 1.688 1 95.12 333 GLY A N 1
ATOM 2488 C CA . GLY A 1 333 ? -13 13.141 0.929 1 95.12 333 GLY A CA 1
ATOM 2489 C C . GLY A 1 333 ? -13.148 12.602 -0.48 1 95.12 333 GLY A C 1
ATOM 2490 O O . GLY A 1 333 ? -13.828 11.594 -0.695 1 95.12 333 GLY A O 1
ATOM 2491 N N . VAL A 1 334 ? -12.641 13.32 -1.518 1 97.56 334 VAL A N 1
ATOM 2492 C CA . VAL A 1 334 ? -12.734 12.922 -2.92 1 97.56 334 VAL A CA 1
ATOM 2493 C C . VAL A 1 334 ? -11.664 11.883 -3.23 1 97.56 334 VAL A C 1
ATOM 2495 O O . VAL A 1 334 ? -10.469 12.117 -3.02 1 97.56 334 VAL A O 1
ATOM 2498 N N . MET A 1 335 ? -12.094 10.742 -3.777 1 97.81 335 MET A N 1
ATOM 2499 C CA . MET A 1 335 ? -11.18 9.609 -3.947 1 97.81 335 MET A CA 1
ATOM 2500 C C . MET A 1 335 ? -10.992 9.281 -5.426 1 97.81 335 MET A C 1
ATOM 2502 O O . MET A 1 335 ? -11.898 9.492 -6.234 1 97.81 335 MET A O 1
ATOM 2506 N N . VAL A 1 336 ? -9.805 8.719 -5.773 1 97.5 336 VAL A N 1
ATOM 2507 C CA . VAL A 1 336 ? -9.523 8.211 -7.109 1 97.5 336 VAL A CA 1
ATOM 2508 C C . VAL A 1 336 ? -10.383 6.977 -7.387 1 97.5 336 VAL A C 1
ATOM 2510 O O . VAL A 1 336 ? -11.008 6.871 -8.445 1 97.5 336 VAL A O 1
ATOM 2513 N N . ALA A 1 337 ? -10.422 6.004 -6.52 1 96.31 337 ALA A N 1
ATOM 2514 C CA . ALA A 1 337 ? -11.258 4.805 -6.547 1 96.31 337 ALA A CA 1
ATOM 2515 C C . ALA A 1 337 ? -12.312 4.84 -5.441 1 96.31 337 ALA A C 1
ATOM 2517 O O . ALA A 1 337 ? -12.148 5.543 -4.445 1 96.31 337 ALA A O 1
ATOM 2518 N N . PRO A 1 338 ? -13.414 4.117 -5.602 1 96.56 338 PRO A N 1
ATOM 2519 C CA . PRO A 1 338 ? -14.484 4.195 -4.605 1 96.56 338 PRO A CA 1
ATOM 2520 C C . PRO A 1 338 ? -14.047 3.699 -3.229 1 96.56 338 PRO A C 1
ATOM 2522 O O . PRO A 1 338 ? -13.164 2.848 -3.127 1 96.56 338 PRO A O 1
ATOM 2525 N N . TYR A 1 339 ? -14.664 4.258 -2.205 1 96.94 339 TYR A N 1
ATOM 2526 C CA . TYR A 1 339 ? -14.57 3.672 -0.872 1 96.94 339 TYR A CA 1
ATOM 2527 C C . TYR A 1 339 ? -15.039 2.225 -0.877 1 96.94 339 TYR A C 1
ATOM 2529 O O . TYR A 1 339 ? -15.812 1.82 -1.75 1 96.94 339 TYR A O 1
ATOM 2537 N N . PHE A 1 340 ? -14.5 1.417 0.015 1 96.56 340 PHE A N 1
ATOM 2538 C CA . PHE A 1 340 ? -15.047 0.086 0.24 1 96.56 340 PHE A CA 1
ATOM 2539 C C . PHE A 1 340 ? -16.391 0.17 0.96 1 96.56 340 PHE A C 1
ATOM 2541 O O . PHE A 1 340 ? -16.609 1.082 1.759 1 96.56 340 PHE A O 1
ATOM 2548 N N . GLU A 1 341 ? -17.219 -0.667 0.651 1 95.06 341 GLU A N 1
ATOM 2549 C CA . GLU A 1 341 ? -18.531 -0.799 1.292 1 95.06 341 GLU A CA 1
ATOM 2550 C C . GLU A 1 341 ? -18.75 -2.223 1.792 1 95.06 341 GLU A C 1
ATOM 2552 O O . GLU A 1 341 ? -18.203 -3.178 1.234 1 95.06 341 GLU A O 1
ATOM 2557 N N . ASN A 1 342 ? -19.422 -2.322 2.91 1 92.5 342 ASN A N 1
ATOM 2558 C CA . ASN A 1 342 ? -19.75 -3.633 3.459 1 92.5 342 ASN A CA 1
ATOM 2559 C C . ASN A 1 342 ? -20.938 -4.258 2.736 1 92.5 342 ASN A C 1
ATOM 2561 O O . ASN A 1 342 ? -22.078 -3.812 2.898 1 92.5 342 ASN A O 1
ATOM 2565 N N . SER A 1 343 ? -20.688 -5.254 1.983 1 88.94 343 SER A N 1
ATOM 2566 C CA . SER A 1 343 ? -21.766 -5.934 1.261 1 88.94 343 SER A CA 1
ATOM 2567 C C . SER A 1 343 ? -22.406 -7.016 2.121 1 88.94 343 SER A C 1
ATOM 2569 O O . SER A 1 343 ? -23.453 -7.57 1.752 1 88.94 343 SER A O 1
ATOM 2571 N N . GLY A 1 344 ? -21.75 -7.281 3.242 1 89.81 344 GLY A N 1
ATOM 2572 C CA . GLY A 1 344 ? -22.312 -8.25 4.172 1 89.81 344 GLY A CA 1
ATOM 2573 C C . GLY A 1 344 ? -23.156 -7.613 5.27 1 89.81 344 GLY A C 1
ATOM 2574 O O . GLY A 1 344 ? -23.672 -6.512 5.098 1 89.81 344 GLY A O 1
ATOM 2575 N N . SER A 1 345 ? -23.422 -8.383 6.363 1 87 345 SER A N 1
ATOM 2576 C CA . SER A 1 345 ? -24.109 -7.887 7.551 1 87 345 SER A CA 1
ATOM 2577 C C . SER A 1 345 ? -23.125 -7.34 8.578 1 87 345 SER A C 1
ATOM 2579 O O . SER A 1 345 ? -21.906 -7.504 8.422 1 87 345 SER A O 1
ATOM 2581 N N . GLU A 1 346 ? -23.609 -6.668 9.508 1 81.12 346 GLU A N 1
ATOM 2582 C CA . GLU A 1 346 ? -22.75 -6.199 10.586 1 81.12 346 GLU A CA 1
ATOM 2583 C C . GLU A 1 346 ? -22.062 -7.367 11.297 1 81.12 346 GLU A C 1
ATOM 2585 O O . GLU A 1 346 ? -20.906 -7.254 11.719 1 81.12 346 GLU A O 1
ATOM 2590 N N . ALA A 1 347 ? -22.828 -8.508 11.391 1 83.94 347 ALA A N 1
ATOM 2591 C CA . ALA A 1 347 ? -22.312 -9.688 12.078 1 83.94 347 ALA A CA 1
ATOM 2592 C C . ALA A 1 347 ? -21.328 -10.453 11.195 1 83.94 347 ALA A C 1
ATOM 2594 O O . ALA A 1 347 ? -20.469 -11.195 11.703 1 83.94 347 ALA A O 1
ATOM 2595 N N . ASP A 1 348 ? -21.375 -10.219 9.945 1 88.06 348 ASP A N 1
ATOM 2596 C CA . ASP A 1 348 ? -20.516 -10.875 8.953 1 88.06 348 ASP A CA 1
ATOM 2597 C C . ASP A 1 348 ? -20.172 -9.922 7.809 1 88.06 348 ASP A C 1
ATOM 2599 O O . ASP A 1 348 ? -20.688 -10.078 6.695 1 88.06 348 ASP A O 1
ATOM 2603 N N . PRO A 1 349 ? -19.281 -8.961 8.203 1 90.81 349 PRO A N 1
ATOM 2604 C CA . PRO A 1 349 ? -18.969 -7.93 7.203 1 90.81 349 PRO A CA 1
ATOM 2605 C C . PRO A 1 349 ? -18.172 -8.469 6.023 1 90.81 349 PRO A C 1
ATOM 2607 O O . PRO A 1 349 ? -17.312 -9.336 6.199 1 90.81 349 PRO A O 1
ATOM 2610 N N . HIS A 1 350 ? -18.5 -8.062 4.836 1 91.38 350 HIS A N 1
ATOM 2611 C CA . HIS A 1 350 ? -17.797 -8.32 3.59 1 91.38 350 HIS A CA 1
ATOM 2612 C C . HIS A 1 350 ? -17.453 -7.016 2.875 1 91.38 350 HIS A C 1
ATOM 2614 O O . HIS A 1 350 ? -18.219 -6.547 2.031 1 91.38 350 HIS A O 1
ATOM 2620 N N . TRP A 1 351 ? -16.328 -6.484 3.178 1 94.06 351 TRP A N 1
ATOM 2621 C CA . TRP A 1 351 ? -15.914 -5.203 2.619 1 94.06 351 TRP A CA 1
ATOM 2622 C C . TRP A 1 351 ? -15.344 -5.383 1.216 1 94.06 351 TRP A C 1
ATOM 2624 O O . TRP A 1 351 ? -14.43 -6.188 1.008 1 94.06 351 TRP A O 1
ATOM 2634 N N . ARG A 1 352 ? -15.875 -4.727 0.259 1 94.31 352 ARG A N 1
ATOM 2635 C CA . ARG A 1 352 ? -15.484 -4.746 -1.147 1 94.31 352 ARG A CA 1
ATOM 2636 C C . ARG A 1 352 ? -15.508 -3.344 -1.742 1 94.31 352 ARG A C 1
ATOM 2638 O O . ARG A 1 352 ? -16.078 -2.424 -1.152 1 94.31 352 ARG A O 1
ATOM 2645 N N . PRO A 1 353 ? -14.75 -3.146 -2.914 1 94.5 353 PRO A N 1
ATOM 2646 C CA . PRO A 1 353 ? -14.883 -1.839 -3.557 1 94.5 353 PRO A CA 1
ATOM 2647 C C . PRO A 1 353 ? -16.344 -1.454 -3.818 1 94.5 353 PRO A C 1
ATOM 2649 O O . PRO A 1 353 ? -17.094 -2.23 -4.414 1 94.5 353 PRO A O 1
ATOM 2652 N N . GLY A 1 354 ? -16.672 -0.299 -3.342 1 95.19 354 GLY A N 1
ATOM 2653 C CA . GLY A 1 354 ? -18.031 0.19 -3.508 1 95.19 354 GLY A CA 1
ATOM 2654 C C . GLY A 1 354 ? -18.203 1.083 -4.723 1 95.19 354 GLY A C 1
ATOM 2655 O O . GLY A 1 354 ? -17.594 0.844 -5.766 1 95.19 354 GLY A O 1
ATOM 2656 N N . HIS A 1 355 ? -19.078 2.059 -4.594 1 93.44 355 HIS A N 1
ATOM 2657 C CA . HIS A 1 355 ? -19.391 2.936 -5.715 1 93.44 355 H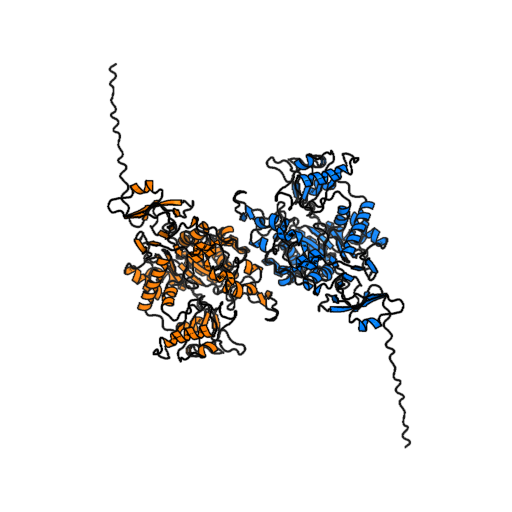IS A CA 1
ATOM 2658 C C . HIS A 1 355 ? -19.203 4.402 -5.34 1 93.44 355 HIS A C 1
ATOM 2660 O O . HIS A 1 355 ? -19.219 5.277 -6.207 1 93.44 355 HIS A O 1
ATOM 2666 N N . ASN A 1 356 ? -18.984 4.66 -4.047 1 93.81 356 ASN A N 1
ATOM 2667 C CA . ASN A 1 356 ? -18.859 6.02 -3.533 1 93.81 356 ASN A CA 1
ATOM 2668 C C . ASN A 1 356 ? -17.422 6.516 -3.604 1 93.81 356 ASN A C 1
ATOM 2670 O O . ASN A 1 356 ? -16.547 5.969 -2.941 1 93.81 356 ASN A O 1
ATOM 2674 N N . ARG A 1 357 ? -17.125 7.512 -4.375 1 95.19 357 ARG A N 1
ATOM 2675 C CA . ARG A 1 357 ? -15.805 8.102 -4.48 1 95.19 357 ARG A CA 1
ATOM 2676 C C . ARG A 1 357 ? -15.734 9.43 -3.74 1 95.19 357 ARG A C 1
ATOM 2678 O O . ARG A 1 357 ? -14.797 10.211 -3.936 1 95.19 357 ARG A O 1
ATOM 2685 N N . GLY A 1 358 ? -16.75 9.68 -2.828 1 92.81 358 GLY A N 1
ATOM 2686 C CA . GLY A 1 358 ? -16.906 11.008 -2.27 1 92.81 358 GLY A CA 1
ATOM 2687 C C . GLY A 1 358 ? -17.656 11.961 -3.197 1 92.81 358 GLY A C 1
ATOM 2688 O O . GLY A 1 358 ? -18.016 11.586 -4.312 1 92.81 358 GLY A O 1
ATOM 2689 N N . PRO A 1 359 ? -18.016 13.133 -2.74 1 90.44 359 PRO A N 1
ATOM 2690 C CA . PRO A 1 359 ? -18.672 14.109 -3.611 1 90.44 359 PRO A CA 1
ATOM 2691 C C . PRO A 1 359 ? -17.75 14.633 -4.711 1 90.44 359 PRO A C 1
ATOM 2693 O O . PRO A 1 359 ? -16.562 14.312 -4.734 1 90.44 359 PRO A O 1
ATOM 2696 N N . ARG A 1 360 ? -18.391 15.367 -5.609 1 90.19 360 ARG A N 1
ATOM 2697 C CA . ARG A 1 360 ? -17.562 16.125 -6.539 1 90.19 360 ARG A CA 1
ATOM 2698 C C . ARG A 1 360 ? -16.656 17.094 -5.793 1 90.19 360 ARG A C 1
ATOM 2700 O O . ARG A 1 360 ? -17.016 17.625 -4.738 1 90.19 360 ARG A O 1
ATOM 2707 N N . PRO A 1 361 ? -15.375 17.234 -6.309 1 93.12 361 PRO A N 1
ATOM 2708 C CA . PRO A 1 361 ? -14.539 18.266 -5.684 1 93.12 361 PRO A CA 1
ATOM 2709 C C . PRO A 1 361 ? -15.219 19.625 -5.645 1 93.12 361 PRO A C 1
ATOM 2711 O O . PRO A 1 361 ? -16.016 19.953 -6.523 1 93.12 361 PRO A O 1
ATOM 2714 N N . TYR A 1 362 ? -14.844 20.391 -4.66 1 91.44 362 TYR A N 1
ATOM 2715 C CA . TYR A 1 362 ? -15.5 21.688 -4.461 1 91.44 362 TYR A CA 1
ATOM 2716 C C . TYR A 1 362 ? -15.172 22.641 -5.594 1 91.44 362 TYR A C 1
ATOM 2718 O O . TYR A 1 362 ? -15.914 23.594 -5.848 1 91.44 362 TYR A O 1
ATOM 2726 N N . PHE A 1 363 ? -14.047 22.469 -6.293 1 93.88 363 PHE A N 1
ATOM 2727 C CA . PHE A 1 363 ? -13.656 23.172 -7.504 1 93.88 363 PHE A CA 1
ATOM 2728 C C . PHE A 1 363 ? -13.438 22.203 -8.656 1 93.88 363 PHE A C 1
ATOM 2730 O O . PHE A 1 363 ? -12.867 21.125 -8.461 1 93.88 363 PHE A O 1
ATOM 2737 N N . THR A 1 364 ? -13.945 22.547 -9.891 1 93.31 364 THR A N 1
ATOM 2738 C CA . THR A 1 364 ? -13.508 21.812 -11.07 1 93.31 364 THR A CA 1
ATOM 2739 C C . THR A 1 364 ? -12.039 22.109 -11.383 1 93.31 364 THR A C 1
ATOM 2741 O O . THR A 1 364 ? -11.484 23.094 -10.891 1 93.31 364 THR A O 1
ATOM 2744 N N . LEU A 1 365 ? -11.414 21.234 -12.18 1 96.62 365 LEU A N 1
ATOM 2745 C CA . LEU A 1 365 ? -10.039 21.484 -12.578 1 96.62 365 LEU A CA 1
ATOM 2746 C C . LEU A 1 365 ? -9.914 22.828 -13.281 1 96.62 365 LEU A C 1
ATOM 2748 O O . LEU A 1 365 ? -8.938 23.547 -13.07 1 96.62 365 LEU A O 1
ATOM 2752 N N . ALA A 1 366 ? -10.852 23.156 -14.133 1 94.44 366 ALA A N 1
ATOM 2753 C CA . ALA A 1 366 ? -10.828 24.422 -14.867 1 94.44 366 ALA A CA 1
ATOM 2754 C C . ALA A 1 366 ? -10.906 25.609 -13.914 1 94.44 366 ALA A C 1
ATOM 2756 O O . ALA A 1 366 ? -10.141 26.562 -14.039 1 94.44 366 ALA A O 1
ATOM 2757 N N . GLN A 1 367 ? -11.867 25.562 -12.953 1 93.81 367 GLN A N 1
ATOM 2758 C CA . GLN A 1 367 ? -12.023 26.625 -11.969 1 93.81 367 GLN A CA 1
ATOM 2759 C C . GLN A 1 367 ? -10.75 26.797 -11.141 1 93.81 367 GLN A C 1
ATOM 2761 O O . GLN A 1 367 ? -10.281 27.922 -10.93 1 93.81 367 GLN A O 1
ATOM 2766 N N . LEU A 1 368 ? -10.234 25.688 -10.664 1 96.62 368 LEU A N 1
ATOM 2767 C CA . LEU A 1 368 ? -9.055 25.703 -9.805 1 96.62 368 LEU A CA 1
ATOM 2768 C C . LEU A 1 368 ? -7.844 26.25 -10.562 1 96.62 368 LEU A C 1
ATOM 2770 O O . LEU A 1 368 ? -7.066 27.031 -10.023 1 96.62 368 LEU A O 1
ATOM 2774 N N . SER A 1 369 ? -7.676 25.812 -11.828 1 96.56 369 SER A N 1
ATOM 2775 C CA . SER A 1 369 ? -6.57 26.281 -12.656 1 96.56 369 SER A CA 1
ATOM 2776 C C . SER A 1 369 ? -6.656 27.781 -12.875 1 96.56 369 SER A C 1
ATOM 2778 O O . SER A 1 369 ? -5.645 28.484 -12.82 1 96.56 369 SER A O 1
ATOM 2780 N N . ASP A 1 370 ? -7.867 28.266 -13.133 1 94.75 370 ASP A N 1
ATOM 2781 C CA . ASP A 1 370 ? -8.086 29.688 -13.32 1 94.75 370 ASP A CA 1
ATOM 2782 C C . ASP A 1 370 ? -7.707 30.469 -12.062 1 94.75 370 ASP A C 1
ATOM 2784 O O . ASP A 1 370 ? -7.008 31.484 -12.148 1 94.75 370 ASP A O 1
ATOM 2788 N N . ILE A 1 371 ? -8.141 30.016 -10.922 1 96.44 371 ILE A N 1
ATOM 2789 C CA . ILE A 1 371 ? -7.895 30.688 -9.656 1 96.44 371 ILE A CA 1
ATOM 2790 C C . ILE A 1 371 ? -6.398 30.703 -9.352 1 96.44 371 ILE A C 1
ATOM 2792 O O . ILE A 1 371 ? -5.84 31.719 -8.969 1 96.44 371 ILE A O 1
ATOM 2796 N N . LEU A 1 372 ? -5.738 29.562 -9.531 1 98.06 372 LEU A N 1
ATOM 2797 C CA . LEU A 1 372 ? -4.309 29.469 -9.25 1 98.06 372 LEU A CA 1
ATOM 2798 C C . LEU A 1 372 ? -3.52 30.406 -10.156 1 98.06 372 LEU A C 1
ATOM 2800 O O . LEU A 1 372 ? -2.537 31.016 -9.727 1 98.06 372 LEU A O 1
ATOM 2804 N N . GLY A 1 373 ? -3.951 30.5 -11.422 1 97.44 373 GLY A N 1
ATOM 2805 C CA . GLY A 1 373 ? -3.312 31.438 -12.32 1 97.44 373 GLY A CA 1
ATOM 2806 C C . GLY A 1 373 ? -3.422 32.875 -11.859 1 97.44 373 GLY A C 1
ATOM 2807 O O . GLY A 1 373 ? -2.438 33.625 -11.875 1 97.44 373 GLY A O 1
ATOM 2808 N N . LEU A 1 374 ? -4.637 33.312 -11.477 1 97.19 374 LEU A N 1
ATOM 2809 C CA . LEU A 1 374 ? -4.879 34.688 -11.008 1 97.19 374 LEU A CA 1
ATOM 2810 C C . LEU A 1 374 ? -4.125 34.969 -9.719 1 97.19 374 LEU A C 1
ATOM 2812 O O . LEU A 1 374 ? -3.605 36.062 -9.516 1 97.19 374 LEU A O 1
ATOM 2816 N N . LEU A 1 375 ? -4.059 33.969 -8.812 1 98.31 375 LEU A N 1
ATOM 2817 C CA . LEU A 1 375 ? -3.283 34.094 -7.582 1 98.31 375 LEU A CA 1
ATOM 2818 C C . LEU A 1 375 ? -1.803 34.281 -7.891 1 98.31 375 LEU A C 1
ATOM 2820 O O . LEU A 1 375 ? -1.139 35.125 -7.277 1 98.31 375 LEU A O 1
ATOM 2824 N N . ALA A 1 376 ? -1.314 33.5 -8.828 1 98.12 376 ALA A N 1
ATOM 2825 C CA . ALA A 1 376 ? 0.088 33.625 -9.227 1 98.12 376 ALA A CA 1
ATOM 2826 C C . ALA A 1 376 ? 0.406 35 -9.75 1 98.12 376 ALA A C 1
ATOM 2828 O O . ALA A 1 376 ? 1.462 35.562 -9.445 1 98.12 376 ALA A O 1
ATOM 2829 N N . GLU A 1 377 ? -0.484 35.594 -10.539 1 97.06 377 GLU A N 1
ATOM 2830 C CA . GLU A 1 377 ? -0.309 36.938 -11.062 1 97.06 377 GLU A CA 1
ATOM 2831 C C . GLU A 1 377 ? -0.26 37.969 -9.938 1 97.06 377 GLU A C 1
ATOM 2833 O O . GLU A 1 377 ? 0.46 38.969 -10.031 1 97.06 377 GLU A O 1
ATOM 2838 N N . ALA A 1 378 ? -1.057 37.719 -8.914 1 97.31 378 ALA A N 1
ATOM 2839 C CA . ALA A 1 378 ? -1.134 38.625 -7.781 1 97.31 378 ALA A CA 1
ATOM 2840 C C . ALA A 1 378 ? -0.011 38.344 -6.785 1 97.31 378 ALA A C 1
ATOM 2842 O O . ALA A 1 378 ? 0.151 39.094 -5.812 1 97.31 378 ALA A O 1
ATOM 2843 N N . GLY A 1 379 ? 0.768 37.281 -7.012 1 97.25 379 GLY A N 1
ATOM 2844 C CA . GLY A 1 379 ? 1.832 36.938 -6.09 1 97.25 379 GLY A CA 1
ATOM 2845 C C . GLY A 1 379 ? 1.318 36.344 -4.789 1 97.25 379 GLY A C 1
ATOM 2846 O O . GLY A 1 379 ? 1.868 36.625 -3.719 1 97.25 379 GLY A O 1
ATOM 2847 N N . ILE A 1 380 ? 0.238 35.625 -4.777 1 98.31 380 ILE A N 1
ATOM 2848 C CA . ILE A 1 380 ? -0.395 35 -3.627 1 98.31 380 ILE A CA 1
ATOM 2849 C C . ILE A 1 380 ? -0.295 33.5 -3.75 1 98.31 380 ILE A C 1
ATOM 2851 O O . ILE A 1 380 ? -0.529 32.938 -4.824 1 98.31 380 ILE A O 1
ATOM 2855 N N . ASP A 1 381 ? 0.163 32.812 -2.713 1 98.69 381 ASP A N 1
ATOM 2856 C CA . ASP A 1 381 ? 0.308 31.344 -2.721 1 98.69 381 ASP A CA 1
ATOM 2857 C C . ASP A 1 381 ? -1.015 30.656 -2.389 1 98.69 381 ASP A C 1
ATOM 2859 O O . ASP A 1 381 ? -1.734 31.094 -1.485 1 98.69 381 ASP A O 1
ATOM 2863 N N . PRO A 1 382 ? -1.381 29.625 -3.178 1 98.75 382 PRO A N 1
ATOM 2864 C CA . PRO A 1 382 ? -2.547 28.828 -2.793 1 98.75 382 PRO A CA 1
ATOM 2865 C C . PRO A 1 382 ? -2.236 27.828 -1.683 1 98.75 382 PRO A C 1
ATOM 2867 O O . PRO A 1 382 ? -1.15 27.234 -1.658 1 98.75 382 PRO A O 1
ATOM 2870 N N . HIS A 1 383 ? -3.078 27.703 -0.718 1 98.88 383 HIS A N 1
ATOM 2871 C CA . HIS A 1 383 ? -3.104 26.719 0.35 1 98.88 383 HIS A CA 1
ATOM 2872 C C . HIS A 1 383 ? -4.363 25.859 0.278 1 98.88 383 HIS A C 1
ATOM 2874 O O . HIS A 1 383 ? -5.43 26.281 0.735 1 98.88 383 HIS A O 1
ATOM 2880 N N . MET A 1 384 ? -4.215 24.625 -0.245 1 98.75 384 MET A N 1
ATOM 2881 C CA . MET A 1 384 ? -5.379 23.859 -0.673 1 98.75 384 MET A CA 1
ATOM 2882 C C . MET A 1 384 ? -5.621 22.672 0.254 1 98.75 384 MET A C 1
ATOM 2884 O O . MET A 1 384 ? -4.754 21.812 0.401 1 98.75 384 MET A O 1
ATOM 2888 N N . HIS A 1 385 ? -6.773 22.719 0.911 1 97.94 385 HIS A N 1
ATOM 2889 C CA . HIS A 1 385 ? -7.199 21.547 1.673 1 97.94 385 HIS A CA 1
ATOM 2890 C C . HIS A 1 385 ? -7.562 20.391 0.749 1 97.94 385 HIS A C 1
ATOM 2892 O O . HIS A 1 385 ? -8.445 20.531 -0.103 1 97.94 385 HIS A O 1
ATOM 2898 N N . ALA A 1 386 ? -6.91 19.266 0.876 1 98.38 386 ALA A N 1
ATOM 2899 C CA . ALA A 1 386 ? -7.156 18.031 0.14 1 98.38 386 ALA A CA 1
ATOM 2900 C C . ALA A 1 386 ? -6.855 16.812 1.003 1 98.38 386 ALA A C 1
ATOM 2902 O O . ALA A 1 386 ? -5.688 16.484 1.233 1 98.38 386 ALA A O 1
ATOM 2903 N N . ASP A 1 387 ? -7.906 16.062 1.408 1 97.62 387 ASP A N 1
ATOM 2904 C CA . ASP A 1 387 ? -7.727 14.875 2.25 1 97.62 387 ASP A CA 1
ATOM 2905 C C . ASP A 1 387 ? -7.629 13.609 1.403 1 97.62 387 ASP A C 1
ATOM 2907 O O . ASP A 1 387 ? -6.762 12.766 1.642 1 97.62 387 ASP A O 1
ATOM 2911 N N . GLY A 1 388 ? -8.586 13.477 0.494 1 98.31 388 GLY A N 1
ATOM 2912 C CA . GLY A 1 388 ? -8.641 12.289 -0.342 1 98.31 388 GLY A CA 1
ATOM 2913 C C . GLY A 1 388 ? -7.637 12.32 -1.483 1 98.31 388 GLY A C 1
ATOM 2914 O O . GLY A 1 388 ? -7.285 13.398 -1.976 1 98.31 388 GLY A O 1
ATOM 2915 N N . ASP A 1 389 ? -7.227 11.125 -1.967 1 98.62 389 ASP A N 1
ATOM 2916 C CA . ASP A 1 389 ? -6.219 11.031 -3.018 1 98.62 389 ASP A CA 1
ATOM 2917 C C . ASP A 1 389 ? -6.734 11.617 -4.328 1 98.62 389 ASP A C 1
ATOM 2919 O O . ASP A 1 389 ? -5.949 12.102 -5.148 1 98.62 389 ASP A O 1
ATOM 2923 N N . GLY A 1 390 ? -8.047 11.617 -4.582 1 98.62 390 GLY A N 1
ATOM 2924 C CA . GLY A 1 390 ? -8.602 12.289 -5.742 1 98.62 390 GLY A CA 1
ATOM 2925 C C . GLY A 1 390 ? -8.461 13.797 -5.688 1 98.62 390 GLY A C 1
ATOM 2926 O O . GLY A 1 390 ? -8.148 14.438 -6.699 1 98.62 390 GLY A O 1
ATOM 2927 N N . ALA A 1 391 ? -8.727 14.352 -4.516 1 98.75 391 ALA A N 1
ATOM 2928 C CA . ALA A 1 391 ? -8.555 15.789 -4.336 1 98.75 391 ALA A CA 1
ATOM 2929 C C . ALA A 1 391 ? -7.082 16.188 -4.441 1 98.75 391 ALA A C 1
ATOM 2931 O O . ALA A 1 391 ? -6.754 17.234 -5 1 98.75 391 ALA A O 1
ATOM 2932 N N . VAL A 1 392 ? -6.195 15.406 -3.895 1 98.88 392 VAL A N 1
ATOM 2933 C CA . VAL A 1 392 ? -4.762 15.648 -4.004 1 98.88 392 VAL A CA 1
ATOM 2934 C C . VAL A 1 392 ? -4.348 15.656 -5.473 1 98.88 392 VAL A C 1
ATOM 2936 O O . VAL A 1 392 ? -3.615 16.547 -5.914 1 98.88 392 VAL A O 1
ATOM 2939 N N . ARG A 1 393 ? -4.824 14.648 -6.234 1 98.62 393 ARG A N 1
ATOM 2940 C CA . ARG A 1 393 ? -4.52 14.57 -7.66 1 98.62 393 ARG A CA 1
ATOM 2941 C C . ARG A 1 393 ? -5.031 15.805 -8.398 1 98.62 393 ARG A C 1
ATOM 2943 O O . ARG A 1 393 ? -4.34 16.344 -9.258 1 98.62 393 ARG A O 1
ATOM 2950 N N . LEU A 1 394 ? -6.223 16.234 -8.07 1 98.81 394 LEU A N 1
ATOM 2951 C CA . LEU A 1 394 ? -6.805 17.438 -8.648 1 98.81 394 LEU A CA 1
ATOM 2952 C C . LEU A 1 394 ? -5.914 18.656 -8.391 1 98.81 394 LEU A C 1
ATOM 2954 O O . LEU A 1 394 ? -5.652 19.438 -9.305 1 98.81 394 LEU A O 1
ATOM 2958 N N . ALA A 1 395 ? -5.473 18.812 -7.145 1 98.94 395 ALA A N 1
ATOM 2959 C CA . ALA A 1 395 ? -4.586 19.906 -6.781 1 98.94 395 ALA A CA 1
ATOM 2960 C C . ALA A 1 395 ? -3.295 19.859 -7.594 1 98.94 395 ALA A C 1
ATOM 2962 O O . ALA A 1 395 ? -2.861 20.875 -8.141 1 98.94 395 ALA A O 1
ATOM 2963 N N . LEU A 1 396 ? -2.695 18.688 -7.688 1 98.94 396 LEU A N 1
ATOM 2964 C CA . LEU A 1 396 ? -1.442 18.516 -8.414 1 98.94 396 LEU A CA 1
ATOM 2965 C C . LEU A 1 396 ? -1.632 18.812 -9.898 1 98.94 396 LEU A C 1
ATOM 2967 O O . LEU A 1 396 ? -0.753 19.391 -10.539 1 98.94 396 LEU A O 1
ATOM 2971 N N . ASP A 1 397 ? -2.75 18.359 -10.461 1 98.88 397 ASP A N 1
ATOM 2972 C CA . ASP A 1 397 ? -3.053 18.672 -11.852 1 98.88 397 ASP A CA 1
ATOM 2973 C C . ASP A 1 397 ? -3.146 20.172 -12.07 1 98.88 397 ASP A C 1
ATOM 2975 O O . ASP A 1 397 ? -2.645 20.703 -13.062 1 98.88 397 ASP A O 1
ATOM 2979 N N . ALA A 1 398 ? -3.82 20.859 -11.148 1 98.81 398 ALA A N 1
ATOM 2980 C CA . ALA A 1 398 ? -3.934 22.312 -11.242 1 98.81 398 ALA A CA 1
ATOM 2981 C C . ALA A 1 398 ? -2.564 22.969 -11.109 1 98.81 398 ALA A C 1
ATOM 2983 O O . ALA A 1 398 ? -2.285 23.969 -11.789 1 98.81 398 ALA A O 1
ATOM 2984 N N . VAL A 1 399 ? -1.729 22.5 -10.234 1 98.88 399 VAL A N 1
ATOM 2985 C CA . VAL A 1 399 ? -0.383 23.031 -10.07 1 98.88 399 VAL A CA 1
ATOM 2986 C C . VAL A 1 399 ? 0.429 22.797 -11.344 1 98.88 399 VAL A C 1
ATOM 2988 O O . VAL A 1 399 ? 1.237 23.641 -11.734 1 98.88 399 VAL A O 1
ATOM 2991 N N . THR A 1 400 ? 0.27 21.578 -11.945 1 98.81 400 THR A N 1
ATOM 2992 C CA . THR A 1 400 ? 0.908 21.328 -13.234 1 98.81 400 THR A CA 1
ATOM 2993 C C . THR A 1 400 ? 0.566 22.438 -14.227 1 98.81 400 THR A C 1
ATOM 2995 O O . THR A 1 400 ? 1.449 22.953 -14.914 1 98.81 400 THR A O 1
ATOM 2998 N N . ASN A 1 401 ? -0.695 22.797 -14.32 1 98.44 401 ASN A N 1
ATOM 2999 C CA . ASN A 1 401 ? -1.14 23.859 -15.203 1 98.44 401 ASN A CA 1
ATOM 3000 C C . ASN A 1 401 ? -0.525 25.203 -14.812 1 98.44 401 ASN A C 1
ATOM 3002 O O . ASN A 1 401 ? -0.112 25.984 -15.68 1 98.44 401 ASN A O 1
ATOM 3006 N N . LEU A 1 402 ? -0.498 25.5 -13.516 1 98.44 402 LEU A N 1
ATOM 3007 C CA . LEU A 1 402 ? 0.102 26.719 -13 1 98.44 402 LEU A CA 1
ATOM 3008 C C . LEU A 1 402 ? 1.551 26.844 -13.461 1 98.44 402 LEU A C 1
ATOM 3010 O O . LEU A 1 402 ? 1.963 27.906 -13.938 1 98.44 402 LEU A O 1
ATOM 3014 N N . ARG A 1 403 ? 2.314 25.75 -13.312 1 98.44 403 ARG A N 1
ATOM 3015 C CA . ARG A 1 403 ? 3.729 25.75 -13.672 1 98.44 403 ARG A CA 1
ATOM 3016 C C . ARG A 1 403 ? 3.908 25.953 -15.172 1 98.44 403 ARG A C 1
ATOM 3018 O O . ARG A 1 403 ? 4.863 26.594 -15.617 1 98.44 403 ARG A O 1
ATOM 3025 N N . ARG A 1 404 ? 3.02 25.391 -15.953 1 97.38 404 ARG A N 1
ATOM 3026 C CA . ARG A 1 404 ? 3.057 25.547 -17.406 1 97.38 404 ARG A CA 1
ATOM 3027 C C . ARG A 1 404 ? 2.832 27 -17.812 1 97.38 404 ARG A C 1
ATOM 3029 O O . ARG A 1 404 ? 3.529 27.516 -18.688 1 97.38 404 ARG A O 1
ATOM 3036 N N . ILE A 1 405 ? 1.935 27.625 -17.172 1 96.25 405 ILE A N 1
ATOM 3037 C CA . ILE A 1 405 ? 1.527 28.984 -17.531 1 96.25 405 ILE A CA 1
ATOM 3038 C C . ILE A 1 405 ? 2.506 30 -16.938 1 96.25 405 ILE A C 1
ATOM 3040 O O . ILE A 1 405 ? 2.824 31 -17.562 1 96.25 405 ILE A O 1
ATOM 3044 N N . HIS A 1 406 ? 2.967 29.734 -15.703 1 96.25 406 HIS A N 1
ATOM 3045 C CA . HIS A 1 406 ? 3.854 30.641 -14.977 1 96.25 406 HIS A CA 1
ATOM 3046 C C . HIS A 1 406 ? 5.105 29.906 -14.5 1 96.25 406 HIS A C 1
ATOM 3048 O O . HIS A 1 406 ? 5.34 29.797 -13.289 1 96.25 406 HIS A O 1
ATOM 3054 N N . PRO A 1 407 ? 5.984 29.5 -15.398 1 93.56 407 PRO A N 1
ATOM 3055 C CA . PRO A 1 407 ? 7.145 28.688 -15.016 1 93.56 407 PRO A CA 1
ATOM 3056 C C . PRO A 1 407 ? 8.156 29.469 -14.164 1 93.56 407 PRO A C 1
ATOM 3058 O O . PRO A 1 407 ? 8.906 28.859 -13.406 1 93.56 407 PRO A O 1
ATOM 3061 N N . ASP A 1 408 ? 8.117 30.766 -14.172 1 93.44 408 ASP A N 1
ATOM 3062 C CA . ASP A 1 408 ? 9.18 31.547 -13.531 1 93.44 408 ASP A CA 1
ATOM 3063 C C . ASP A 1 408 ? 8.688 32.188 -12.234 1 93.44 408 ASP A C 1
ATOM 3065 O O . ASP A 1 408 ? 9.461 32.812 -11.516 1 93.44 408 ASP A O 1
ATOM 3069 N N . LYS A 1 409 ? 7.395 32.031 -11.922 1 95.38 409 LYS A N 1
ATOM 3070 C CA . LYS A 1 409 ? 6.863 32.656 -10.711 1 95.38 409 LYS A CA 1
ATOM 3071 C C . LYS A 1 409 ? 7.203 31.844 -9.469 1 95.38 409 LYS A C 1
ATOM 3073 O O . LYS A 1 409 ? 7.137 30.609 -9.5 1 95.38 409 LYS A O 1
ATOM 3078 N N . ASP A 1 410 ? 7.645 32.531 -8.438 1 97.12 410 ASP A N 1
ATOM 3079 C CA . ASP A 1 410 ? 7.914 31.891 -7.168 1 97.12 410 ASP A CA 1
ATOM 3080 C C . ASP A 1 410 ? 6.633 31.703 -6.355 1 97.12 410 ASP A C 1
ATOM 3082 O O . ASP A 1 410 ? 6.441 32.375 -5.336 1 97.12 410 ASP A O 1
ATOM 3086 N N . ILE A 1 411 ? 5.75 30.891 -6.879 1 98.19 411 ILE A N 1
ATOM 3087 C CA . ILE A 1 411 ? 4.543 30.469 -6.184 1 98.19 411 ILE A CA 1
ATOM 3088 C C . ILE A 1 411 ? 4.781 29.125 -5.516 1 98.19 411 ILE A C 1
ATOM 3090 O O . ILE A 1 411 ? 5.355 28.203 -6.121 1 98.19 411 ILE A O 1
ATOM 3094 N N . ARG A 1 412 ? 4.449 29 -4.262 1 98.69 412 ARG A N 1
ATOM 3095 C CA . ARG A 1 412 ? 4.672 27.812 -3.451 1 98.69 412 ARG A CA 1
ATOM 3096 C C . ARG A 1 412 ? 3.346 27.188 -3.021 1 98.69 412 ARG A C 1
ATOM 3098 O O . ARG A 1 412 ? 2.906 27.375 -1.885 1 98.69 412 ARG A O 1
ATOM 3105 N N . PRO A 1 413 ? 2.717 26.453 -4.027 1 98.81 413 PRO A N 1
ATOM 3106 C CA . PRO A 1 413 ? 1.408 25.859 -3.744 1 98.81 413 PRO A CA 1
ATOM 3107 C C . PRO A 1 413 ? 1.469 24.781 -2.658 1 98.81 413 PRO A C 1
ATOM 3109 O O . PRO A 1 413 ? 2.281 23.859 -2.742 1 98.81 413 PRO A O 1
ATOM 3112 N N . ALA A 1 414 ? 0.645 24.969 -1.68 1 98.88 414 ALA A N 1
ATOM 3113 C CA . ALA A 1 414 ? 0.579 24.016 -0.58 1 98.88 414 ALA A CA 1
ATOM 3114 C C . ALA A 1 414 ? -0.658 23.125 -0.698 1 98.88 414 ALA A C 1
ATOM 3116 O O . ALA A 1 414 ? -1.729 23.594 -1.094 1 98.88 414 ALA A O 1
ATOM 3117 N N . ILE A 1 415 ? -0.498 21.859 -0.443 1 98.88 415 ILE A N 1
ATOM 3118 C CA . ILE A 1 415 ? -1.576 20.891 -0.339 1 98.88 415 ILE A CA 1
ATOM 3119 C C . ILE A 1 415 ? -1.681 20.391 1.101 1 98.88 415 ILE A C 1
ATOM 3121 O O . ILE A 1 415 ? -0.877 19.562 1.535 1 98.88 415 ILE A O 1
ATOM 3125 N N . ALA A 1 416 ? -2.643 20.891 1.776 1 98.62 416 ALA A N 1
ATOM 3126 C CA . ALA A 1 416 ? -2.777 20.656 3.211 1 98.62 416 ALA A CA 1
ATOM 3127 C C . ALA A 1 416 ? -3.4 19.281 3.482 1 98.62 416 ALA A C 1
ATOM 3129 O O . ALA A 1 416 ? -4.359 18.891 2.818 1 98.62 416 ALA A O 1
ATOM 3130 N N . HIS A 1 417 ? -2.863 18.578 4.469 1 97.81 417 HIS A N 1
ATOM 3131 C CA . HIS A 1 417 ? -3.271 17.297 5.043 1 97.81 417 HIS A CA 1
ATOM 3132 C C . HIS A 1 417 ? -2.807 16.125 4.18 1 97.81 417 HIS A C 1
ATOM 3134 O O . HIS A 1 417 ? -1.998 15.312 4.621 1 97.81 417 HIS A O 1
ATOM 3140 N N . ALA A 1 418 ? -3.279 16.172 2.908 1 97.94 418 ALA A N 1
ATOM 3141 C CA . ALA A 1 418 ? -2.883 15.055 2.053 1 97.94 418 ALA A CA 1
ATOM 3142 C C . ALA A 1 418 ? -2.902 13.742 2.824 1 97.94 418 ALA A C 1
ATOM 3144 O O . ALA A 1 418 ? -1.917 13 2.826 1 97.94 418 ALA A O 1
ATOM 3145 N N . GLU A 1 419 ? -4 13.422 3.455 1 97.88 419 GLU A N 1
ATOM 3146 C CA . GLU A 1 419 ? -4.109 12.266 4.336 1 97.88 419 GLU A CA 1
ATOM 3147 C C . GLU A 1 419 ? -3.859 10.961 3.576 1 97.88 419 GLU A C 1
ATOM 3149 O O . GLU A 1 419 ? -3.365 9.992 4.148 1 97.88 419 GLU A O 1
ATOM 3154 N N . ILE A 1 420 ? -4.316 10.953 2.416 1 97.25 420 ILE A N 1
ATOM 3155 C CA . ILE A 1 420 ? -3.99 9.844 1.526 1 97.25 420 ILE A CA 1
ATOM 3156 C C . ILE A 1 420 ? -3.547 10.391 0.169 1 97.25 420 ILE A C 1
ATOM 3158 O O . ILE A 1 420 ? -4.09 11.383 -0.318 1 97.25 420 ILE A O 1
ATOM 3162 N N . VAL A 1 421 ? -2.488 9.867 -0.408 1 98.38 421 VAL A N 1
ATOM 3163 C CA . VAL A 1 421 ? -1.933 10.203 -1.716 1 98.38 421 VAL A CA 1
ATOM 3164 C C . VAL A 1 421 ? -1.775 8.93 -2.549 1 98.38 421 VAL A C 1
ATOM 3166 O O . VAL A 1 421 ? -1.221 7.938 -2.076 1 98.38 421 VAL A O 1
ATOM 3169 N N . ASP A 1 422 ? -2.385 8.969 -3.758 1 97.94 422 ASP A N 1
ATOM 3170 C CA . ASP A 1 422 ? -2.184 7.84 -4.66 1 97.94 422 ASP A CA 1
ATOM 3171 C C . ASP A 1 422 ? -0.703 7.664 -4.992 1 97.94 422 ASP A C 1
ATOM 3173 O O . ASP A 1 422 ? -0.004 8.641 -5.277 1 97.94 422 ASP A O 1
ATOM 3177 N N . PRO A 1 423 ? -0.194 6.391 -4.945 1 95.25 423 PRO A N 1
ATOM 3178 C CA . PRO A 1 423 ? 1.23 6.164 -5.207 1 95.25 423 PRO A CA 1
ATOM 3179 C C . PRO A 1 423 ? 1.689 6.77 -6.531 1 95.25 423 PRO A C 1
ATOM 3181 O O . PRO A 1 423 ? 2.838 7.203 -6.652 1 95.25 423 PRO A O 1
ATOM 3184 N N . ALA A 1 424 ? 0.835 6.848 -7.504 1 95.81 424 ALA A N 1
ATOM 3185 C CA . ALA A 1 424 ? 1.185 7.402 -8.812 1 95.81 424 ALA A CA 1
ATOM 3186 C C . ALA A 1 424 ? 1.524 8.883 -8.703 1 95.81 424 ALA A C 1
ATOM 3188 O O . ALA A 1 424 ? 2.121 9.461 -9.609 1 95.81 424 ALA A O 1
ATOM 3189 N N . ASP A 1 425 ? 1.162 9.523 -7.574 1 98.19 425 ASP A N 1
ATOM 3190 C CA . ASP A 1 425 ? 1.315 10.969 -7.445 1 98.19 425 ASP A CA 1
ATOM 3191 C C . ASP A 1 425 ? 2.445 11.312 -6.48 1 98.19 425 ASP A C 1
ATOM 3193 O O . ASP A 1 425 ? 2.752 12.492 -6.273 1 98.19 425 ASP A O 1
ATOM 3197 N N . TYR A 1 426 ? 3.166 10.344 -5.859 1 97.62 426 TYR A N 1
ATOM 3198 C CA . TYR A 1 426 ? 4.195 10.602 -4.859 1 97.62 426 TYR A CA 1
ATOM 3199 C C . TYR A 1 426 ? 5.289 11.5 -5.426 1 97.62 426 TYR A C 1
ATOM 3201 O O . TYR A 1 426 ? 5.668 12.492 -4.801 1 97.62 426 TYR A O 1
ATOM 3209 N N . THR A 1 427 ? 5.723 11.211 -6.652 1 96.88 427 THR A N 1
ATOM 3210 C CA . THR A 1 427 ? 6.871 11.906 -7.219 1 96.88 427 THR A CA 1
ATOM 3211 C C . THR A 1 427 ? 6.488 13.32 -7.656 1 96.88 427 THR A C 1
ATOM 3213 O O . THR A 1 427 ? 7.352 14.18 -7.824 1 96.88 427 THR A O 1
ATOM 3216 N N . ARG A 1 428 ? 5.227 13.555 -7.859 1 98.44 428 ARG A N 1
ATOM 3217 C CA . ARG A 1 428 ? 4.754 14.805 -8.438 1 98.44 428 ARG A CA 1
ATOM 3218 C C . ARG A 1 428 ? 4.961 15.969 -7.477 1 98.44 428 ARG A C 1
ATOM 3220 O O . ARG A 1 428 ? 5.121 17.109 -7.906 1 98.44 428 ARG A O 1
ATOM 3227 N N . PHE A 1 429 ? 4.988 15.703 -6.137 1 98.81 429 PHE A N 1
ATOM 3228 C CA . PHE A 1 429 ? 5.223 16.766 -5.172 1 98.81 429 PHE A CA 1
ATOM 3229 C C . PHE A 1 429 ? 6.578 17.422 -5.406 1 98.81 429 PHE A C 1
ATOM 3231 O O . PHE A 1 429 ? 6.68 18.656 -5.48 1 98.81 429 PHE A O 1
ATOM 3238 N N . ALA A 1 430 ? 7.578 16.609 -5.508 1 98.12 430 ALA A N 1
ATOM 3239 C CA . ALA A 1 430 ? 8.922 17.125 -5.75 1 98.12 430 ALA A CA 1
ATOM 3240 C C . ALA A 1 430 ? 9.023 17.75 -7.141 1 98.12 430 ALA A C 1
ATOM 3242 O O . ALA A 1 430 ? 9.594 18.844 -7.297 1 98.12 430 ALA A O 1
ATOM 3243 N N . GLU A 1 431 ? 8.438 17.094 -8.195 1 97.69 431 GLU A N 1
ATOM 3244 C CA . GLU A 1 431 ? 8.523 17.531 -9.586 1 97.69 431 GLU A CA 1
ATOM 3245 C C . GLU A 1 431 ? 7.891 18.906 -9.766 1 97.69 431 GLU A C 1
ATOM 3247 O O . GLU A 1 431 ? 8.383 19.734 -10.547 1 97.69 431 GLU A O 1
ATOM 3252 N N . LEU A 1 432 ? 6.836 19.203 -9.016 1 98.56 432 LEU A N 1
ATOM 3253 C CA . LEU A 1 432 ? 6.059 20.422 -9.203 1 98.56 432 LEU A CA 1
ATOM 3254 C C . LEU A 1 432 ? 6.387 21.453 -8.133 1 98.56 432 LEU A C 1
ATOM 3256 O O . LEU A 1 432 ? 5.891 22.578 -8.172 1 98.56 432 LEU A O 1
ATOM 3260 N N . ASN A 1 433 ? 7.227 21.062 -7.176 1 98.25 433 ASN A N 1
ATOM 3261 C CA . ASN A 1 433 ? 7.418 21.859 -5.973 1 98.25 433 ASN A CA 1
ATOM 3262 C C . ASN A 1 433 ? 6.09 22.219 -5.316 1 98.25 433 ASN A C 1
ATOM 3264 O O . ASN A 1 433 ? 5.82 23.391 -5.047 1 98.25 433 ASN A O 1
ATOM 3268 N N . ALA A 1 434 ? 5.191 21.297 -5.316 1 98.75 434 ALA A N 1
ATOM 3269 C CA . ALA A 1 434 ? 3.992 21.359 -4.488 1 98.75 434 ALA A CA 1
ATOM 3270 C C . ALA A 1 434 ? 4.289 20.906 -3.057 1 98.75 434 ALA A C 1
ATOM 3272 O O . ALA A 1 434 ? 5.016 19.938 -2.838 1 98.75 434 ALA A O 1
ATOM 3273 N N . LEU A 1 435 ? 3.85 21.625 -2.066 1 98.88 435 LEU A N 1
ATOM 3274 C CA . LEU A 1 435 ? 4.266 21.438 -0.683 1 98.88 435 LEU A CA 1
ATOM 3275 C C . LEU A 1 435 ? 3.188 20.703 0.11 1 98.88 435 LEU A C 1
ATOM 3277 O O . LEU A 1 435 ? 2.133 21.266 0.399 1 98.88 435 LEU A O 1
ATOM 3281 N N . PRO A 1 436 ? 3.436 19.406 0.436 1 98.88 436 PRO A N 1
ATOM 3282 C CA . PRO A 1 436 ? 2.494 18.781 1.368 1 98.88 436 PRO A CA 1
ATOM 3283 C C . PRO A 1 436 ? 2.578 19.375 2.775 1 98.88 436 PRO A C 1
ATOM 3285 O O . PRO A 1 436 ? 3.672 19.5 3.33 1 98.88 436 PRO A O 1
ATOM 3288 N N . VAL A 1 437 ? 1.49 19.828 3.289 1 98.88 437 VAL A N 1
ATOM 3289 C CA . VAL A 1 437 ? 1.399 20.312 4.66 1 98.88 437 VAL A CA 1
ATOM 3290 C C . VAL A 1 437 ? 0.784 19.234 5.551 1 98.88 437 VAL A C 1
ATOM 3292 O O . VAL A 1 437 ? -0.423 18.984 5.492 1 98.88 437 VAL A O 1
ATOM 3295 N N . LEU A 1 438 ? 1.574 18.672 6.363 1 98.62 438 LEU A N 1
ATOM 3296 C CA . LEU A 1 438 ? 1.212 17.422 7.012 1 98.62 438 LEU A CA 1
ATOM 3297 C C . LEU A 1 438 ? 0.985 17.625 8.508 1 98.62 438 LEU A C 1
ATOM 3299 O O . LEU A 1 438 ? 1.763 18.312 9.164 1 98.62 438 LEU A O 1
ATOM 3303 N N . SER A 1 439 ? -0.071 17.062 9 1 98.25 439 SER A N 1
ATOM 3304 C CA . SER A 1 439 ? -0.384 17.094 10.422 1 98.25 439 SER A CA 1
ATOM 3305 C C . SER A 1 439 ? 0.12 15.828 11.125 1 98.25 439 SER A C 1
ATOM 3307 O O . SER A 1 439 ? -0.65 14.898 11.359 1 98.25 439 SER A O 1
ATOM 3309 N N . PHE A 1 440 ? 1.337 15.859 11.578 1 98.38 440 PHE A N 1
ATOM 3310 C CA . PHE A 1 440 ? 2.084 14.688 12.039 1 98.38 440 PHE A CA 1
ATOM 3311 C C . PHE A 1 440 ? 1.306 13.938 13.109 1 98.38 440 PHE A C 1
ATOM 3313 O O . PHE A 1 440 ? 1.355 12.703 13.164 1 98.38 440 PHE A O 1
ATOM 3320 N N . GLN A 1 441 ? 0.518 14.578 13.914 1 96.69 441 GLN A N 1
ATOM 3321 C CA . GLN A 1 441 ? -0.198 13.953 15.016 1 96.69 441 GLN A CA 1
ATOM 3322 C C . GLN A 1 441 ? -1.202 12.922 14.516 1 96.69 441 GLN A C 1
ATOM 3324 O O . GLN A 1 441 ? -1.618 12.039 15.258 1 96.69 441 GLN A O 1
ATOM 3329 N N . TRP A 1 442 ? -1.541 13.047 13.25 1 97.25 442 TRP A N 1
ATOM 3330 C CA . TRP A 1 442 ? -2.576 12.18 12.703 1 97.25 442 TRP A CA 1
ATOM 3331 C C . TRP A 1 442 ? -1.976 10.867 12.195 1 97.25 442 TRP A C 1
ATOM 3333 O O . TRP A 1 442 ? -2.699 9.906 11.945 1 97.25 442 TRP A O 1
ATOM 3343 N N . GLY A 1 443 ? -0.671 10.742 12.102 1 98.12 443 GLY A N 1
ATOM 3344 C CA . GLY A 1 443 ? 0.004 9.586 11.523 1 98.12 443 GLY A CA 1
ATOM 3345 C C . GLY A 1 443 ? 0.2 8.461 12.516 1 98.12 443 GLY A C 1
ATOM 3346 O O . GLY A 1 443 ? 1.263 7.832 12.555 1 98.12 443 GLY A O 1
ATOM 3347 N N . LYS A 1 444 ? -0.812 8.164 13.406 1 98.25 444 LYS A N 1
ATOM 3348 C CA . LYS A 1 444 ? -0.776 7.113 14.414 1 98.25 444 LYS A CA 1
ATOM 3349 C C . LYS A 1 444 ? -2.084 6.332 14.438 1 98.25 444 LYS A C 1
ATOM 3351 O O . LYS A 1 444 ? -3.123 6.832 14.008 1 98.25 444 LYS A O 1
ATOM 3356 N N . PRO A 1 445 ? -2.006 5.008 14.977 1 97.62 445 PRO A N 1
ATOM 3357 C CA . PRO A 1 445 ? -3.279 4.328 15.219 1 97.62 445 PRO A CA 1
ATOM 3358 C C . PRO A 1 445 ? -4.164 5.074 16.219 1 97.62 445 PRO A C 1
ATOM 3360 O O . PRO A 1 445 ? -3.688 5.504 17.266 1 97.62 445 PRO A O 1
ATOM 3363 N N . ALA A 1 446 ? -5.352 5.309 15.859 1 94.94 446 ALA A N 1
ATOM 3364 C CA . ALA A 1 446 ? -6.352 6.023 16.656 1 94.94 446 ALA A CA 1
ATOM 3365 C C . ALA A 1 446 ? -7.762 5.723 16.156 1 94.94 446 ALA A C 1
ATOM 3367 O O . ALA A 1 446 ? -7.941 4.949 15.203 1 94.94 446 ALA A O 1
ATOM 3368 N N . ALA A 1 447 ? -8.773 6.258 16.781 1 90.38 447 ALA A N 1
ATOM 3369 C CA . ALA A 1 447 ? -10.164 6.02 16.406 1 90.38 447 ALA A CA 1
ATOM 3370 C C . ALA A 1 447 ? -10.422 6.453 14.969 1 90.38 447 ALA A C 1
ATOM 3372 O O . ALA A 1 447 ? -11.102 5.75 14.211 1 90.38 447 ALA A O 1
ATOM 3373 N N . ASP A 1 448 ? -9.867 7.559 14.586 1 90.81 448 ASP A N 1
ATOM 3374 C CA . ASP A 1 448 ? -10.125 8.102 13.258 1 90.81 448 ASP A CA 1
ATOM 3375 C C . ASP A 1 448 ? -9.367 7.324 12.188 1 90.81 448 ASP A C 1
ATOM 3377 O O . ASP A 1 448 ? -9.875 7.133 11.078 1 90.81 448 ASP A O 1
ATOM 3381 N N . THR A 1 449 ? -8.148 6.754 12.492 1 95.75 449 THR A N 1
ATOM 3382 C CA . THR A 1 449 ? -7.328 6.09 11.484 1 95.75 449 THR A CA 1
ATOM 3383 C C . THR A 1 449 ? -7.613 4.59 11.461 1 95.75 449 THR A C 1
ATOM 3385 O O . THR A 1 449 ? -7.352 3.922 10.461 1 95.75 449 THR A O 1
ATOM 3388 N N . ILE A 1 450 ? -8.094 4.055 12.578 1 94.94 450 ILE A N 1
ATOM 3389 C CA . ILE A 1 450 ? -8.359 2.619 12.633 1 94.94 450 ILE A CA 1
ATOM 3390 C C . ILE A 1 450 ? -9.852 2.361 12.484 1 94.94 450 ILE A C 1
ATOM 3392 O O . ILE A 1 450 ? -10.305 1.89 11.438 1 94.94 450 ILE A O 1
ATOM 3396 N N . GLU A 1 451 ? -10.695 2.889 13.367 1 90.56 451 GLU A N 1
ATOM 3397 C CA . GLU A 1 451 ? -12.133 2.596 13.375 1 90.56 451 GLU A CA 1
ATOM 3398 C C . GLU A 1 451 ? -12.844 3.309 12.234 1 90.56 451 GLU A C 1
ATOM 3400 O O . GLU A 1 451 ? -13.742 2.742 11.609 1 90.56 451 GLU A O 1
ATOM 3405 N N . GLY A 1 452 ? -12.438 4.5 11.953 1 91.19 452 GLY A N 1
ATOM 3406 C CA . GLY A 1 452 ? -13.133 5.305 10.961 1 91.19 452 GLY A CA 1
ATOM 3407 C C . GLY A 1 452 ? -12.578 5.141 9.562 1 91.19 452 GLY A C 1
ATOM 3408 O O . GLY A 1 452 ? -13.227 5.52 8.586 1 91.19 452 GLY A O 1
ATOM 3409 N N . ALA A 1 453 ? -11.375 4.496 9.422 1 95.25 453 ALA A N 1
ATOM 3410 C CA . ALA A 1 453 ? -10.703 4.578 8.125 1 95.25 453 ALA A CA 1
ATOM 3411 C C . ALA A 1 453 ? -10.328 3.189 7.613 1 95.25 453 ALA A C 1
ATOM 3413 O O . ALA A 1 453 ? -10.312 2.951 6.406 1 95.25 453 ALA A O 1
ATOM 3414 N N . ARG A 1 454 ? -10.125 2.201 8.461 1 95.69 454 ARG A N 1
ATOM 3415 C CA . ARG A 1 454 ? -9.516 0.935 8.07 1 95.69 454 ARG A CA 1
ATOM 3416 C C . ARG A 1 454 ? -10.375 0.205 7.043 1 95.69 454 ARG A C 1
ATOM 3418 O O . ARG A 1 454 ? -9.922 -0.094 5.938 1 95.69 454 ARG A O 1
ATOM 3425 N N . GLU A 1 455 ? -11.633 -0.037 7.312 1 95.06 455 GLU A N 1
ATOM 3426 C CA . GLU A 1 455 ? -12.484 -0.847 6.441 1 95.06 455 GLU A CA 1
ATOM 3427 C C . GLU A 1 455 ? -12.93 -0.058 5.215 1 95.06 455 GLU A C 1
ATOM 3429 O O . GLU A 1 455 ? -12.805 -0.536 4.086 1 95.06 455 GLU A O 1
ATOM 3434 N N . PRO A 1 456 ? -13.273 1.215 5.398 1 94.62 456 PRO A N 1
ATOM 3435 C CA . PRO A 1 456 ? -13.766 1.943 4.23 1 94.62 456 PRO A CA 1
ATOM 3436 C C . PRO A 1 456 ? -12.664 2.268 3.225 1 94.62 456 PRO A C 1
ATOM 3438 O O . PRO A 1 456 ? -12.945 2.514 2.049 1 94.62 456 PRO A O 1
ATOM 3441 N N . LEU A 1 457 ? -11.469 2.348 3.641 1 97.12 457 LEU A N 1
ATOM 3442 C CA . LEU A 1 457 ? -10.383 2.658 2.715 1 97.12 457 LEU A CA 1
ATOM 3443 C C . LEU A 1 457 ? -9.883 1.396 2.023 1 97.12 457 LEU A C 1
ATOM 3445 O O . LEU A 1 457 ? -9.227 1.472 0.979 1 97.12 457 LEU A O 1
ATOM 3449 N N . GLY A 1 458 ? -10.258 0.216 2.582 1 96.06 458 GLY A N 1
ATOM 3450 C CA . GLY A 1 458 ? -9.688 -1.021 2.07 1 96.06 458 GLY A CA 1
ATOM 3451 C C . GLY A 1 458 ? -8.234 -1.209 2.441 1 96.06 458 GLY A C 1
ATOM 3452 O O . GLY A 1 458 ? -7.582 -0.275 2.918 1 96.06 458 GLY A O 1
ATOM 3453 N N . PRO A 1 459 ? -7.672 -2.385 2.234 1 94.5 459 PRO A N 1
ATOM 3454 C CA . PRO A 1 459 ? -6.352 -2.734 2.768 1 94.5 459 PRO A CA 1
ATOM 3455 C C . PRO A 1 459 ? -5.234 -1.882 2.176 1 94.5 459 PRO A C 1
ATOM 3457 O O . PRO A 1 459 ? -4.344 -1.436 2.902 1 94.5 459 PRO A O 1
ATOM 3460 N N . PHE A 1 460 ? -5.25 -1.636 0.904 1 92.5 460 PHE A N 1
ATOM 3461 C CA . PHE A 1 460 ? -4.102 -0.979 0.296 1 92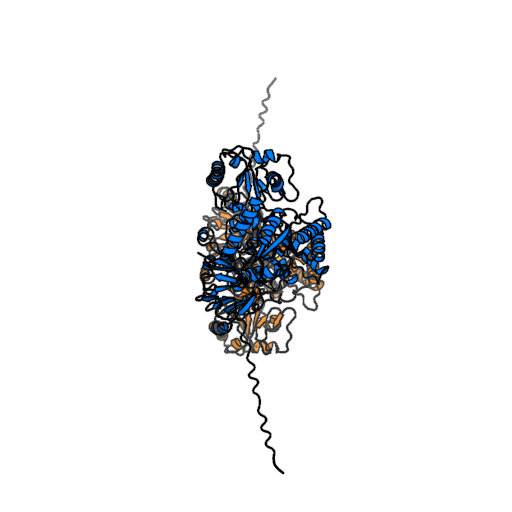.5 460 PHE A CA 1
ATOM 3462 C C . PHE A 1 460 ? -4.07 0.502 0.656 1 92.5 460 PHE A C 1
ATOM 3464 O O . PHE A 1 460 ? -3.02 1.037 1.018 1 92.5 460 PHE A O 1
ATOM 3471 N N . ARG A 1 461 ? -5.191 1.212 0.564 1 96.69 461 ARG A N 1
ATOM 3472 C CA . ARG A 1 461 ? -5.188 2.641 0.86 1 96.69 461 ARG A CA 1
ATOM 3473 C C . ARG A 1 461 ? -4.961 2.891 2.348 1 96.69 461 ARG A C 1
ATOM 3475 O O . ARG A 1 461 ? -4.262 3.834 2.725 1 96.69 461 ARG A O 1
ATOM 3482 N N . HIS A 1 462 ? -5.613 1.993 3.195 1 97.62 462 HIS A N 1
ATOM 3483 C CA . HIS A 1 462 ? -5.395 2.148 4.629 1 97.62 462 HIS A CA 1
ATOM 3484 C C . HIS A 1 462 ? -3.916 2.035 4.977 1 97.62 462 HIS A C 1
ATOM 3486 O O . HIS A 1 462 ? -3.436 2.703 5.895 1 97.62 462 HIS A O 1
ATOM 3492 N N . ALA A 1 463 ? -3.215 1.208 4.285 1 96.75 463 ALA A N 1
ATOM 3493 C CA . ALA A 1 463 ? -1.793 0.999 4.543 1 96.75 463 ALA A CA 1
ATOM 3494 C C . ALA A 1 463 ? -0.986 2.254 4.227 1 96.75 463 ALA A C 1
ATOM 3496 O O . ALA A 1 463 ? 0.138 2.416 4.707 1 96.75 463 ALA A O 1
ATOM 3497 N N . LEU A 1 464 ? -1.542 3.162 3.432 1 97.06 464 LEU A N 1
ATOM 3498 C CA . LEU A 1 464 ? -0.769 4.277 2.898 1 97.06 464 LEU A CA 1
ATOM 3499 C C . LEU A 1 464 ? -1.219 5.598 3.518 1 97.06 464 LEU A C 1
ATOM 3501 O O . LEU A 1 464 ? -0.669 6.656 3.203 1 97.06 464 LEU A O 1
ATOM 3505 N N . ILE A 1 465 ? -2.139 5.598 4.445 1 97.81 465 ILE A N 1
ATOM 3506 C CA . ILE A 1 465 ? -2.713 6.828 4.973 1 97.81 465 ILE A CA 1
ATOM 3507 C C . ILE A 1 465 ? -1.652 7.598 5.762 1 97.81 465 ILE A C 1
ATOM 3509 O O . ILE A 1 465 ? -0.724 7 6.309 1 97.81 465 ILE A O 1
ATOM 3513 N N . GLU A 1 466 ? -1.753 8.914 5.793 1 98.25 466 GLU A N 1
ATOM 3514 C CA . GLU A 1 466 ? -0.856 9.828 6.496 1 98.25 466 GLU A CA 1
ATOM 3515 C C . GLU A 1 466 ? 0.596 9.602 6.086 1 98.25 466 GLU A C 1
ATOM 3517 O O . GLU A 1 466 ? 1.442 9.281 6.922 1 98.25 466 GLU A O 1
ATOM 3522 N N . PRO A 1 467 ? 0.89 9.883 4.836 1 98.19 467 PRO A N 1
ATOM 3523 C CA . PRO A 1 467 ? 2.115 9.383 4.207 1 98.19 467 PRO A CA 1
ATOM 3524 C C . PRO A 1 467 ? 3.293 10.344 4.371 1 98.19 467 PRO A C 1
ATOM 3526 O O . PRO A 1 467 ? 4.004 10.625 3.404 1 98.19 467 PRO A O 1
ATOM 3529 N N . SER A 1 468 ? 3.686 10.742 5.582 1 98.38 468 SER A N 1
ATOM 3530 C CA . SER A 1 468 ? 4.793 11.68 5.773 1 98.38 468 SER A CA 1
ATOM 3531 C C . SER A 1 468 ? 6.117 11.055 5.344 1 98.38 468 SER A C 1
ATOM 3533 O O . SER A 1 468 ? 6.867 11.664 4.57 1 98.38 468 SER A O 1
ATOM 3535 N N . GLY A 1 469 ? 6.422 9.859 5.828 1 97.88 469 GLY A N 1
ATOM 3536 C CA . GLY A 1 469 ? 7.656 9.188 5.457 1 97.88 469 GLY A CA 1
ATOM 3537 C C . GLY A 1 469 ? 7.719 8.82 3.986 1 97.88 469 GLY A C 1
ATOM 3538 O O . GLY A 1 469 ? 8.781 8.914 3.363 1 97.88 469 GLY A O 1
ATOM 3539 N N . LEU A 1 470 ? 6.613 8.383 3.41 1 97.5 470 LEU A N 1
ATOM 3540 C CA . LEU A 1 470 ? 6.543 8.039 1.992 1 97.5 470 LEU A CA 1
ATOM 3541 C C . LEU A 1 470 ? 6.816 9.266 1.126 1 97.5 470 LEU A C 1
ATOM 3543 O O . LEU A 1 470 ? 7.578 9.195 0.161 1 97.5 470 LEU A O 1
ATOM 3547 N N . LEU A 1 471 ? 6.203 10.406 1.468 1 98.5 471 LEU A N 1
ATOM 3548 C CA . LEU A 1 471 ? 6.426 11.633 0.702 1 98.5 471 LEU A CA 1
ATOM 3549 C C . LEU A 1 471 ? 7.879 12.086 0.812 1 98.5 471 LEU A C 1
ATOM 3551 O O . LEU A 1 471 ? 8.453 12.586 -0.158 1 98.5 471 LEU A O 1
ATOM 3555 N N . ASP A 1 472 ? 8.492 11.883 1.995 1 97.62 472 ASP A N 1
ATOM 3556 C CA . ASP A 1 472 ? 9.906 12.219 2.18 1 97.62 472 ASP A CA 1
ATOM 3557 C C . ASP A 1 472 ? 10.797 11.375 1.272 1 97.62 472 ASP A C 1
ATOM 3559 O O . ASP A 1 472 ? 11.672 11.906 0.583 1 97.62 472 ASP A O 1
ATOM 3563 N N . ILE A 1 473 ? 10.555 10.094 1.235 1 95.25 473 ILE A N 1
ATOM 3564 C CA . ILE A 1 473 ? 11.453 9.203 0.504 1 95.25 473 ILE A CA 1
ATOM 3565 C C . ILE A 1 473 ? 11.32 9.453 -0.996 1 95.25 473 ILE A C 1
ATOM 3567 O O . ILE A 1 473 ? 12.25 9.188 -1.76 1 95.25 473 ILE A O 1
ATOM 3571 N N . TYR A 1 474 ? 10.156 9.984 -1.423 1 96 474 TYR A N 1
ATOM 3572 C CA . TYR A 1 474 ? 9.961 10.289 -2.834 1 96 474 TYR A CA 1
ATOM 3573 C C . TYR A 1 474 ? 10.359 11.734 -3.137 1 96 474 TYR A C 1
ATOM 3575 O O . TYR A 1 474 ? 10.125 12.227 -4.238 1 96 474 TYR A O 1
ATOM 3583 N N . GLY A 1 475 ? 10.844 12.484 -2.172 1 96.31 475 GLY A N 1
ATOM 3584 C CA . GLY A 1 475 ? 11.586 13.711 -2.434 1 96.31 475 GLY A CA 1
ATOM 3585 C C . GLY A 1 475 ? 10.773 14.969 -2.166 1 96.31 475 GLY A C 1
ATOM 3586 O O . GLY A 1 475 ? 11.25 16.078 -2.41 1 96.31 475 GLY A O 1
ATOM 3587 N N . ALA A 1 476 ? 9.609 14.859 -1.613 1 98.38 476 ALA A N 1
ATOM 3588 C CA . ALA A 1 476 ? 8.773 16.031 -1.346 1 98.38 476 ALA A CA 1
ATOM 3589 C C . ALA A 1 476 ? 9.414 16.922 -0.288 1 98.38 476 ALA A C 1
ATOM 3591 O O . ALA A 1 476 ? 10.039 16.438 0.653 1 98.38 476 ALA A O 1
ATOM 3592 N N . ARG A 1 477 ? 9.312 18.234 -0.49 1 98 477 ARG A N 1
ATOM 3593 C CA . ARG A 1 477 ? 9.617 19.172 0.587 1 98 477 ARG A CA 1
ATOM 3594 C C . ARG A 1 477 ? 8.477 19.234 1.598 1 98 477 ARG A C 1
ATOM 3596 O O . ARG A 1 477 ? 7.41 19.781 1.303 1 98 477 ARG A O 1
ATOM 3603 N N . LEU A 1 478 ? 8.742 18.75 2.773 1 98.56 478 LEU A N 1
ATOM 3604 C CA . LEU A 1 478 ? 7.672 18.578 3.75 1 98.56 478 LEU A CA 1
ATOM 3605 C C . LEU A 1 478 ? 7.441 19.875 4.523 1 98.56 478 LEU A C 1
ATOM 3607 O O . LEU A 1 478 ? 8.391 20.578 4.852 1 98.56 478 LEU A O 1
ATOM 3611 N N . THR A 1 479 ? 6.23 20.172 4.711 1 98.69 479 THR A N 1
ATOM 3612 C CA . THR A 1 479 ? 5.758 21.25 5.578 1 98.69 479 THR A CA 1
ATOM 3613 C C . THR A 1 479 ? 4.887 20.688 6.699 1 98.69 479 THR A C 1
ATOM 3615 O O . THR A 1 479 ? 4.02 19.844 6.461 1 98.69 479 THR A O 1
ATOM 3618 N N . PHE A 1 480 ? 5.203 21.125 7.91 1 98.62 480 PHE A N 1
ATOM 3619 C CA . PHE A 1 480 ? 4.371 20.734 9.039 1 98.62 480 PHE A CA 1
ATOM 3620 C C . PHE A 1 480 ? 3.277 21.766 9.297 1 98.62 480 PHE A C 1
ATOM 3622 O O . PHE A 1 480 ? 3.498 22.969 9.133 1 98.62 480 PHE A O 1
ATOM 3629 N N . GLY A 1 481 ? 2.111 21.312 9.656 1 98.75 481 GLY A N 1
ATOM 3630 C CA . GLY A 1 481 ? 1.002 22.062 10.211 1 98.75 481 GLY A CA 1
ATOM 3631 C C . GLY A 1 481 ? 0.189 21.281 11.227 1 98.75 481 GLY A C 1
ATOM 3632 O O . GLY A 1 481 ? -0.287 20.188 10.93 1 98.75 481 GLY A O 1
ATOM 3633 N N . SER A 1 482 ? -0.004 21.828 12.344 1 98.06 482 SER A N 1
ATOM 3634 C CA . SER A 1 482 ? -0.673 21.094 13.414 1 98.06 482 SER A CA 1
ATOM 3635 C C . SER A 1 482 ? -2.168 20.969 13.141 1 98.06 482 SER A C 1
ATOM 3637 O O . SER A 1 482 ? -2.795 19.984 13.555 1 98.06 482 SER A O 1
ATOM 3639 N N . ASP A 1 483 ? -2.682 21.938 12.469 1 97.56 483 ASP A N 1
ATOM 3640 C CA . ASP A 1 483 ? -4.117 22.047 12.219 1 97.56 483 ASP A CA 1
ATOM 3641 C C . ASP A 1 483 ? -4.887 22.25 13.523 1 97.56 483 ASP A C 1
ATOM 3643 O O . ASP A 1 483 ? -6.086 21.969 13.586 1 97.56 483 ASP A O 1
ATOM 3647 N N . TRP A 1 484 ? -4.203 22.703 14.539 1 96.38 484 TRP A N 1
ATOM 3648 C CA . TRP A 1 484 ? -4.902 23.094 15.758 1 96.38 484 TRP A CA 1
ATOM 3649 C C . TRP A 1 484 ? -5.996 24.109 15.453 1 96.38 484 TRP A C 1
ATOM 3651 O O . TRP A 1 484 ? -5.773 25.062 14.711 1 96.38 484 TRP A O 1
ATOM 3661 N N . PRO A 1 485 ? -7.227 23.812 15.977 1 94.75 485 PRO A N 1
ATOM 3662 C CA . PRO A 1 485 ? -7.602 22.922 17.078 1 94.75 485 PRO A CA 1
ATOM 3663 C C . PRO A 1 485 ? -8.336 21.672 16.609 1 94.75 485 PRO A C 1
ATOM 3665 O O . PRO A 1 485 ? -9.219 21.172 17.312 1 94.75 485 PRO A O 1
ATOM 3668 N N . VAL A 1 486 ? -8.055 21.203 15.406 1 92.19 486 VAL A N 1
ATOM 3669 C CA . VAL A 1 486 ? -8.617 19.922 15.016 1 92.19 486 VAL A CA 1
ATOM 3670 C C . VAL A 1 486 ? -8.219 18.844 16.031 1 92.19 486 VAL A C 1
ATOM 3672 O O . VAL A 1 486 ? -9.031 18 16.391 1 92.19 486 VAL A O 1
ATOM 3675 N N . ASP A 1 487 ? -6.945 18.891 16.469 1 90.19 487 ASP A N 1
ATOM 3676 C CA . ASP A 1 487 ? -6.441 18.156 17.625 1 90.19 487 ASP A CA 1
ATOM 3677 C C . ASP A 1 487 ? -5.801 19.109 18.641 1 90.19 487 ASP A C 1
ATOM 3679 O O . ASP A 1 487 ? -5.629 20.297 18.359 1 90.19 487 ASP A O 1
ATOM 3683 N N . THR A 1 488 ? -5.488 18.547 19.812 1 91.56 488 THR A N 1
ATOM 3684 C CA . THR A 1 488 ? -4.855 19.328 20.859 1 91.56 488 THR A CA 1
ATOM 3685 C C . THR A 1 488 ? -3.551 19.938 20.375 1 91.56 488 THR A C 1
ATOM 3687 O O . THR A 1 488 ? -2.803 19.312 19.625 1 91.56 488 THR A O 1
ATOM 3690 N N . LEU A 1 489 ? -3.377 21.219 20.797 1 96.5 489 LEU A N 1
ATOM 3691 C CA . LEU A 1 489 ? -2.104 21.844 20.469 1 96.5 489 LEU A CA 1
ATOM 3692 C C . LEU A 1 489 ? -0.952 21.172 21.203 1 96.5 489 LEU A C 1
ATOM 3694 O O . LEU A 1 489 ? -0.771 21.359 22.406 1 96.5 489 LEU A O 1
ATOM 3698 N N . ASP A 1 490 ? -0.25 20.328 20.547 1 97.5 490 ASP A N 1
ATOM 3699 C CA . ASP A 1 490 ? 0.901 19.609 21.094 1 97.5 490 ASP A CA 1
ATOM 3700 C C . ASP A 1 490 ? 1.931 19.312 20 1 97.5 490 ASP A C 1
ATOM 3702 O O . ASP A 1 490 ? 1.94 18.219 19.422 1 97.5 490 ASP A O 1
ATOM 3706 N N . GLU A 1 491 ? 2.836 20.281 19.812 1 98.62 491 GLU A N 1
ATOM 3707 C CA . GLU A 1 491 ? 3.838 20.172 18.75 1 98.62 491 GLU A CA 1
ATOM 3708 C C . GLU A 1 491 ? 4.789 19.016 19 1 98.62 491 GLU A C 1
ATOM 3710 O O . GLU A 1 491 ? 5.262 18.375 18.047 1 98.62 491 GLU A O 1
ATOM 3715 N N . TRP A 1 492 ? 5.059 18.734 20.172 1 98.56 492 TRP A N 1
ATOM 3716 C CA . TRP A 1 492 ? 6.07 17.734 20.516 1 98.56 492 TRP A CA 1
ATOM 3717 C C . TRP A 1 492 ? 5.504 16.328 20.406 1 98.56 492 TRP A C 1
ATOM 3719 O O . TRP A 1 492 ? 6.223 15.391 20.062 1 98.56 492 TRP A O 1
ATOM 3729 N N . PHE A 1 493 ? 4.227 16.156 20.75 1 98.19 493 PHE A N 1
ATOM 3730 C CA . PHE A 1 493 ? 3.57 14.898 20.438 1 98.19 493 PHE A CA 1
ATOM 3731 C C . PHE A 1 493 ? 3.564 14.664 18.922 1 98.19 493 PHE A C 1
ATOM 3733 O O . PHE A 1 493 ? 3.779 13.539 18.469 1 98.19 493 PHE A O 1
ATOM 3740 N N . ALA A 1 494 ? 3.297 15.742 18.172 1 98.62 494 ALA A N 1
ATOM 3741 C CA . ALA A 1 494 ? 3.367 15.648 16.719 1 98.62 494 ALA A CA 1
ATOM 3742 C C . ALA A 1 494 ? 4.738 15.148 16.266 1 98.62 494 ALA A C 1
ATOM 3744 O O . ALA A 1 494 ? 4.84 14.312 15.375 1 98.62 494 ALA A O 1
ATOM 3745 N N . LEU A 1 495 ? 5.781 15.68 16.891 1 98.75 495 LEU A N 1
ATOM 3746 C CA . LEU A 1 495 ? 7.137 15.25 16.562 1 98.75 495 LEU A CA 1
ATOM 3747 C C . LEU A 1 495 ? 7.324 13.766 16.859 1 98.75 495 LEU A C 1
ATOM 3749 O O . LEU A 1 495 ? 7.891 13.031 16.047 1 98.75 495 LEU A O 1
ATOM 3753 N N . LYS A 1 496 ? 6.871 13.32 18.047 1 98.69 496 LYS A N 1
ATOM 3754 C CA . LYS A 1 496 ? 6.957 11.906 18.406 1 98.69 496 LYS A CA 1
ATOM 3755 C C . LYS A 1 496 ? 6.27 11.031 17.375 1 98.69 496 LYS A C 1
ATOM 3757 O O . LYS A 1 496 ? 6.824 10.016 16.938 1 98.69 496 LYS A O 1
ATOM 3762 N N . VAL A 1 497 ? 5.129 11.414 16.922 1 98.75 497 VAL A N 1
ATOM 3763 C CA . VAL A 1 497 ? 4.355 10.625 15.969 1 98.75 497 VAL A CA 1
ATOM 3764 C C . VAL A 1 497 ? 5.043 10.633 14.609 1 98.75 497 VAL A C 1
ATOM 3766 O O . VAL A 1 497 ? 5.074 9.609 13.914 1 98.75 497 VAL A O 1
ATOM 3769 N N . ALA A 1 498 ? 5.594 11.789 14.234 1 98.81 498 ALA A N 1
ATOM 3770 C CA . ALA A 1 498 ? 6.305 11.875 12.961 1 98.81 498 ALA A CA 1
ATOM 3771 C C . ALA A 1 498 ? 7.414 10.828 12.883 1 98.81 498 ALA A C 1
ATOM 3773 O O . ALA A 1 498 ? 7.672 10.273 11.812 1 98.81 498 ALA A O 1
ATOM 3774 N N . VAL A 1 499 ? 8.008 10.586 14.023 1 98.62 499 VAL A N 1
ATOM 3775 C CA . VAL A 1 499 ? 9.18 9.719 14.07 1 98.62 499 VAL A CA 1
ATOM 3776 C C . VAL A 1 499 ? 8.742 8.273 14.289 1 98.62 499 VAL A C 1
ATOM 3778 O O . VAL A 1 499 ? 9.25 7.359 13.633 1 98.62 499 VAL A O 1
ATOM 3781 N N . THR A 1 500 ? 7.727 8.031 15.109 1 98.5 500 THR A N 1
ATOM 3782 C CA . THR A 1 500 ? 7.465 6.676 15.57 1 98.5 500 THR A CA 1
ATOM 3783 C C . THR A 1 500 ? 6.219 6.105 14.906 1 98.5 500 THR A C 1
ATOM 3785 O O . THR A 1 500 ? 6.051 4.887 14.82 1 98.5 500 THR A O 1
ATOM 3788 N N . ARG A 1 501 ? 5.281 7.02 14.594 1 98.5 501 ARG A N 1
ATOM 3789 C CA . ARG A 1 501 ? 3.963 6.699 14.055 1 98.5 501 ARG A CA 1
ATOM 3790 C C . ARG A 1 501 ? 3.156 5.871 15.047 1 98.5 501 ARG A C 1
ATOM 3792 O O . ARG A 1 501 ? 2.34 5.035 14.648 1 98.5 501 ARG A O 1
ATOM 3799 N N . THR A 1 502 ? 3.408 5.922 16.312 1 98.31 502 THR A N 1
ATOM 3800 C CA . THR A 1 502 ? 2.703 5.184 17.359 1 98.31 502 THR A CA 1
ATOM 3801 C C . THR A 1 502 ? 1.815 6.117 18.172 1 98.31 502 THR A C 1
ATOM 3803 O O . THR A 1 502 ? 2.053 7.328 18.219 1 98.31 502 THR A O 1
ATOM 3806 N N . ALA A 1 503 ? 0.784 5.543 18.797 1 96.81 503 ALA A N 1
ATOM 3807 C CA . ALA A 1 503 ? -0.144 6.289 19.641 1 96.81 503 ALA A CA 1
ATOM 3808 C C . ALA A 1 503 ? 0.542 6.766 20.922 1 96.81 503 ALA A C 1
ATOM 3810 O O . ALA A 1 503 ? 1.671 6.367 21.219 1 96.81 503 ALA A O 1
ATOM 3811 N N . ALA A 1 504 ? -0.107 7.727 21.562 1 93.56 504 ALA A N 1
ATOM 3812 C CA . ALA A 1 504 ? 0.367 8.117 22.891 1 93.56 504 ALA A CA 1
ATOM 3813 C C . ALA A 1 504 ? 0.427 6.918 23.828 1 93.56 504 ALA A C 1
ATOM 3815 O O . ALA A 1 504 ? -0.332 5.957 23.656 1 93.56 504 ALA A O 1
ATOM 3816 N N . ARG A 1 505 ? 1.332 6.996 24.781 1 89.62 505 ARG A N 1
ATOM 3817 C CA . ARG A 1 505 ? 1.57 5.879 25.688 1 89.62 505 ARG A CA 1
ATOM 3818 C C . ARG A 1 505 ? 0.264 5.375 26.297 1 89.62 505 ARG A C 1
ATOM 3820 O O . ARG A 1 505 ? 0.036 4.168 26.375 1 89.62 505 ARG A O 1
ATOM 3827 N N . ALA A 1 506 ? -0.561 6.273 26.625 1 88.94 506 ALA A N 1
ATOM 3828 C CA . ALA A 1 506 ? -1.815 5.941 27.297 1 88.94 506 ALA A CA 1
ATOM 3829 C C . ALA A 1 506 ? -2.768 5.215 26.344 1 88.94 506 ALA A C 1
ATOM 3831 O O . ALA A 1 506 ? -3.66 4.488 26.797 1 88.94 506 ALA A O 1
ATOM 3832 N N . ASP A 1 507 ? -2.57 5.383 25.047 1 91.31 507 ASP A N 1
ATOM 3833 C CA . ASP A 1 507 ? -3.508 4.852 24.062 1 91.31 507 ASP A CA 1
ATOM 3834 C C . ASP A 1 507 ? -2.943 3.609 23.375 1 91.31 507 ASP A C 1
ATOM 3836 O O . ASP A 1 507 ? -3.629 2.967 22.578 1 91.31 507 ASP A O 1
ATOM 3840 N N . GLN A 1 508 ? -1.749 3.158 23.672 1 92.88 508 GLN A N 1
ATOM 3841 C CA . GLN A 1 508 ? -1.075 2.078 22.953 1 92.88 508 GLN A CA 1
ATOM 3842 C C . GLN A 1 508 ? -1.701 0.726 23.281 1 92.88 508 GLN A C 1
ATOM 3844 O O . GLN A 1 508 ? -1.576 -0.228 22.516 1 92.88 508 GLN A O 1
ATOM 3849 N N . GLY A 1 509 ? -2.326 0.651 24.516 1 92.81 509 GLY A N 1
ATOM 3850 C CA . GLY A 1 509 ? -3.061 -0.571 24.812 1 92.81 509 GLY A CA 1
ATOM 3851 C C . GLY A 1 509 ? -4.195 -0.826 23.828 1 92.81 509 GLY A C 1
ATOM 3852 O O . GLY A 1 509 ? -4.355 -1.944 23.344 1 92.81 509 GLY A O 1
ATOM 3853 N N . LYS A 1 510 ? -4.906 0.183 23.531 1 89.56 510 LYS A N 1
ATOM 3854 C CA . LYS A 1 510 ? -6.047 0.09 22.625 1 89.56 510 LYS A CA 1
ATOM 3855 C C . LYS A 1 510 ? -5.594 0.097 21.172 1 89.56 510 LYS A C 1
ATOM 3857 O O . LYS A 1 510 ? -6.203 -0.56 20.328 1 89.56 510 LYS A O 1
ATOM 3862 N N . TYR A 1 511 ? -4.641 0.859 20.891 1 95.38 511 TYR A N 1
ATOM 3863 C CA . TYR A 1 511 ? -4.129 1.035 19.547 1 95.38 511 TYR A CA 1
ATOM 3864 C C . TYR A 1 511 ? -2.643 0.708 19.469 1 95.38 511 TYR A C 1
ATOM 3866 O O . TYR A 1 511 ? -1.81 1.605 19.328 1 95.38 511 TYR A O 1
ATOM 3874 N N . PRO A 1 512 ? -2.305 -0.534 19.516 1 94.81 512 PRO A N 1
ATOM 3875 C CA . PRO A 1 512 ? -0.896 -0.938 19.531 1 94.81 512 PRO A CA 1
ATOM 3876 C C . PRO A 1 512 ? -0.227 -0.797 18.156 1 94.81 512 PRO A C 1
ATOM 3878 O O . PRO A 1 512 ? -0.911 -0.763 17.141 1 94.81 512 PRO A O 1
ATOM 3881 N N . GLY A 1 513 ? 1.102 -0.664 18.219 1 95.12 513 GLY A N 1
ATOM 3882 C CA . GLY A 1 513 ? 1.901 -0.729 17 1 95.12 513 GLY A CA 1
ATOM 3883 C C . GLY A 1 513 ? 1.968 0.592 16.25 1 95.12 513 GLY A C 1
ATOM 3884 O O . GLY A 1 513 ? 1.843 1.658 16.859 1 95.12 513 GLY A O 1
ATOM 3885 N N . ARG A 1 514 ? 2.34 0.512 14.93 1 96.88 514 ARG A N 1
ATOM 3886 C CA . ARG A 1 514 ? 2.51 1.671 14.055 1 96.88 514 ARG A CA 1
ATOM 3887 C C . ARG A 1 514 ? 1.397 1.741 13.016 1 96.88 514 ARG A C 1
ATOM 3889 O O . ARG A 1 514 ? 0.797 0.722 12.672 1 96.88 514 ARG A O 1
ATOM 3896 N N . LEU A 1 515 ? 1.116 2.895 12.578 1 97.88 515 LEU A N 1
ATOM 3897 C CA . LEU A 1 515 ? 0.12 3.064 11.531 1 97.88 515 LEU A CA 1
ATOM 3898 C C . LEU A 1 515 ? 0.727 2.793 10.156 1 97.88 515 LEU A C 1
ATOM 3900 O O . LEU A 1 515 ? 1.709 3.432 9.773 1 97.88 515 LEU A O 1
ATOM 3904 N N . GLY A 1 516 ? 0.128 1.776 9.422 1 96.69 516 GLY A N 1
ATOM 3905 C CA . GLY A 1 516 ? 0.407 1.576 8.008 1 96.69 516 GLY A CA 1
ATOM 3906 C C . GLY A 1 516 ? 1.842 1.164 7.734 1 96.69 516 GLY A C 1
ATOM 3907 O O . GLY A 1 516 ? 2.52 0.635 8.617 1 96.69 516 GLY A O 1
ATOM 3908 N N . VAL A 1 517 ? 2.314 1.352 6.469 1 96.31 517 VAL A N 1
ATOM 3909 C CA . VAL A 1 517 ? 3.615 0.855 6.031 1 96.31 517 VAL A CA 1
ATOM 3910 C C . VAL A 1 517 ? 4.613 2.008 5.969 1 96.31 517 VAL A C 1
ATOM 3912 O O . VAL A 1 517 ? 5.793 1.801 5.672 1 96.31 517 VAL A O 1
ATOM 3915 N N . ASP A 1 518 ? 4.094 3.25 6.195 1 96.94 518 ASP A N 1
ATOM 3916 C CA . ASP A 1 518 ? 4.965 4.422 6.191 1 96.94 518 ASP A CA 1
ATOM 3917 C C . ASP A 1 518 ? 6.102 4.266 7.195 1 96.94 518 ASP A C 1
ATOM 3919 O O . ASP A 1 518 ? 5.871 3.908 8.352 1 96.94 518 ASP A O 1
ATOM 3923 N N . PRO A 1 519 ? 7.352 4.535 6.805 1 95.25 519 PRO A N 1
ATOM 3924 C CA . PRO A 1 519 ? 8.492 4.285 7.688 1 95.25 519 PRO A CA 1
ATOM 3925 C C . PRO A 1 519 ? 8.641 5.355 8.766 1 95.25 519 PRO A C 1
ATOM 3927 O O . PRO A 1 519 ? 9.453 5.203 9.688 1 95.25 519 PRO A O 1
ATOM 3930 N N . GLY A 1 520 ? 7.887 6.418 8.734 1 97.25 520 GLY A N 1
ATOM 3931 C CA . GLY A 1 520 ? 8.133 7.566 9.594 1 97.25 520 GLY A CA 1
ATOM 3932 C C . GLY A 1 520 ? 9.242 8.469 9.078 1 97.25 520 GLY A C 1
ATOM 3933 O O . GLY A 1 520 ? 9.672 8.336 7.934 1 97.25 520 GLY A O 1
ATOM 3934 N N . LEU A 1 521 ? 9.625 9.445 9.914 1 98.06 521 LEU A N 1
ATOM 3935 C CA . LEU A 1 521 ? 10.648 10.406 9.531 1 98.06 521 LEU A CA 1
ATOM 3936 C C . LEU A 1 521 ? 11.844 10.336 10.477 1 98.06 521 LEU A C 1
ATOM 3938 O O . LEU A 1 521 ? 11.672 10.172 11.68 1 98.06 521 LEU A O 1
ATOM 3942 N N . PRO A 1 522 ? 13.055 10.43 9.883 1 95.81 522 PRO A N 1
ATOM 3943 C CA . PRO A 1 522 ? 14.156 10.734 10.797 1 95.81 522 PRO A CA 1
ATOM 3944 C C . PRO A 1 522 ? 13.914 12.008 11.609 1 95.81 522 PRO A C 1
ATOM 3946 O O . PRO A 1 522 ? 13.273 12.938 11.117 1 95.81 522 PRO A O 1
ATOM 3949 N N . LEU A 1 523 ? 14.414 12.062 12.812 1 97.12 523 LEU A N 1
ATOM 3950 C CA . LEU A 1 523 ? 14.211 13.195 13.719 1 97.12 523 LEU A CA 1
ATOM 3951 C C . LEU A 1 523 ? 14.547 14.508 13.023 1 97.12 523 LEU A C 1
ATOM 3953 O O . LEU A 1 523 ? 13.758 15.461 13.078 1 97.12 523 LEU A O 1
ATOM 3957 N N . ARG A 1 524 ? 15.609 14.625 12.328 1 96.25 524 ARG A N 1
ATOM 3958 C CA . ARG A 1 524 ? 16.047 15.867 11.703 1 96.25 524 ARG A CA 1
ATOM 3959 C C . ARG A 1 524 ? 15.094 16.297 10.594 1 96.25 524 ARG A C 1
ATOM 3961 O O . ARG A 1 524 ? 14.844 17.484 10.414 1 96.25 524 ARG A O 1
ATOM 3968 N N . THR A 1 525 ? 14.609 15.289 9.836 1 97.06 525 THR A N 1
ATOM 3969 C CA . THR A 1 525 ? 13.664 15.586 8.758 1 97.06 525 THR A CA 1
ATOM 3970 C C . THR A 1 525 ? 12.359 16.125 9.328 1 97.06 525 THR A C 1
ATOM 3972 O O . THR A 1 525 ? 11.789 17.094 8.789 1 97.06 525 THR A O 1
ATOM 3975 N N . ALA A 1 526 ? 11.891 15.523 10.438 1 98.56 526 ALA A N 1
ATOM 3976 C CA . ALA A 1 526 ? 10.672 15.992 11.102 1 98.56 526 ALA A CA 1
ATOM 3977 C C . ALA A 1 526 ? 10.844 17.406 11.625 1 98.56 526 ALA A C 1
ATOM 3979 O O . ALA A 1 526 ? 9.984 18.266 11.414 1 98.56 526 ALA A O 1
ATOM 3980 N N . LEU A 1 527 ? 11.984 17.672 12.227 1 98.5 527 LEU A N 1
ATOM 3981 C CA . LEU A 1 527 ? 12.258 19 12.766 1 98.5 527 LEU A CA 1
ATOM 3982 C C . LEU A 1 527 ? 12.359 20.016 11.641 1 98.5 527 LEU A C 1
ATOM 3984 O O . LEU A 1 527 ? 11.883 21.156 11.781 1 98.5 527 LEU A O 1
ATOM 3988 N N . ARG A 1 528 ? 12.945 19.656 10.562 1 98.31 528 ARG A N 1
ATOM 3989 C CA . ARG A 1 528 ? 13.047 20.578 9.438 1 98.31 528 ARG A CA 1
ATOM 3990 C C . ARG A 1 528 ? 11.664 20.906 8.875 1 98.31 528 ARG A C 1
ATOM 3992 O O . ARG A 1 528 ? 11.414 22.047 8.477 1 98.31 528 ARG A O 1
ATOM 3999 N N . ALA A 1 529 ? 10.82 19.922 8.812 1 98.69 529 ALA A N 1
ATOM 4000 C CA . ALA A 1 529 ? 9.453 20.188 8.359 1 98.69 529 ALA A CA 1
ATOM 4001 C C . ALA A 1 529 ? 8.75 21.172 9.289 1 98.69 529 ALA A C 1
ATOM 4003 O O . ALA A 1 529 ? 7.953 22 8.828 1 98.69 529 ALA A O 1
ATOM 4004 N N . MET A 1 530 ? 9.117 21.156 10.555 1 98.81 530 MET A N 1
ATOM 4005 C CA . MET A 1 530 ? 8.469 21.969 11.586 1 98.81 530 MET A CA 1
ATOM 4006 C C . MET A 1 530 ? 9.141 23.328 11.727 1 98.81 530 MET A C 1
ATOM 4008 O O . MET A 1 530 ? 8.75 24.141 12.57 1 98.81 530 MET A O 1
ATOM 4012 N N . THR A 1 531 ? 10.227 23.578 10.945 1 98.69 531 THR A N 1
ATOM 4013 C CA . THR A 1 531 ? 10.953 24.844 11 1 98.69 531 THR A CA 1
ATOM 4014 C C . THR A 1 531 ? 11.18 25.406 9.602 1 98.69 531 THR A C 1
ATOM 4016 O O . THR A 1 531 ? 10.297 26.062 9.039 1 98.69 531 THR A O 1
ATOM 4019 N N . LEU A 1 532 ? 12.156 24.875 8.93 1 98.25 532 LEU A N 1
ATOM 4020 C CA . LEU A 1 532 ? 12.562 25.422 7.637 1 98.25 532 LEU A CA 1
ATOM 4021 C C . LEU A 1 532 ? 11.531 25.094 6.562 1 98.25 532 LEU A C 1
ATOM 4023 O O . LEU A 1 532 ? 11.297 25.891 5.656 1 98.25 532 LEU A O 1
ATOM 4027 N N . GLY A 1 533 ? 10.977 23.891 6.594 1 98.19 533 GLY A N 1
ATOM 4028 C CA . GLY A 1 533 ? 9.969 23.516 5.613 1 98.19 533 GLY A CA 1
ATOM 4029 C C . GLY A 1 533 ? 8.758 24.422 5.625 1 98.19 533 GLY A C 1
ATOM 4030 O O . GLY A 1 533 ? 8.328 24.906 4.578 1 98.19 533 GLY A O 1
ATOM 4031 N N . ALA A 1 534 ? 8.25 24.625 6.816 1 98.62 534 ALA A N 1
ATOM 4032 C CA . ALA A 1 534 ? 7.113 25.531 6.961 1 98.62 534 ALA A CA 1
ATOM 4033 C C . ALA A 1 534 ? 7.516 26.969 6.656 1 98.62 534 ALA A C 1
ATOM 4035 O O . ALA A 1 534 ? 6.734 27.734 6.078 1 98.62 534 ALA A O 1
ATOM 4036 N N . ALA A 1 535 ? 8.742 27.391 7.035 1 98.62 535 ALA A N 1
ATOM 4037 C CA . ALA A 1 535 ? 9.242 28.719 6.719 1 98.62 535 ALA A CA 1
ATOM 4038 C C . ALA A 1 535 ? 9.312 28.938 5.207 1 98.62 535 ALA A C 1
ATOM 4040 O O . ALA A 1 535 ? 9.008 30.031 4.715 1 98.62 535 ALA A O 1
ATOM 4041 N N . TYR A 1 536 ? 9.703 27.906 4.508 1 98.56 536 TYR A N 1
ATOM 4042 C CA . TYR A 1 536 ? 9.75 27.969 3.051 1 98.56 536 TYR A CA 1
ATOM 4043 C C . TYR A 1 536 ? 8.367 28.219 2.469 1 98.56 536 TYR A C 1
ATOM 4045 O O . TYR A 1 536 ? 8.188 29.078 1.601 1 98.56 536 TYR A O 1
ATOM 4053 N N . ALA A 1 537 ? 7.383 27.5 2.967 1 98.62 537 ALA A N 1
ATOM 4054 C CA . ALA A 1 537 ? 6.016 27.625 2.473 1 98.62 537 ALA A CA 1
ATOM 4055 C C . ALA A 1 537 ? 5.488 29.047 2.67 1 98.62 537 ALA A C 1
ATOM 4057 O O . ALA A 1 537 ? 4.633 29.5 1.91 1 98.62 537 ALA A O 1
ATOM 4058 N N . LEU A 1 538 ? 6.07 29.781 3.637 1 98.25 538 LEU A N 1
ATOM 4059 C CA . LEU A 1 538 ? 5.566 31.109 4.016 1 98.25 538 LEU A CA 1
ATOM 4060 C C . LEU A 1 538 ? 6.48 32.219 3.494 1 98.25 538 LEU A C 1
ATOM 4062 O O . LEU A 1 538 ? 6.316 33.375 3.85 1 98.25 538 LEU A O 1
ATOM 4066 N N . HIS A 1 539 ? 7.477 31.906 2.727 1 97.56 539 HIS A N 1
ATOM 4067 C CA . HIS A 1 539 ? 8.406 32.844 2.086 1 97.56 539 HIS A CA 1
ATOM 4068 C C . HIS A 1 539 ? 9.234 33.594 3.121 1 97.56 539 HIS A C 1
ATOM 4070 O O . HIS A 1 539 ? 9.484 34.781 2.969 1 97.56 539 HIS A O 1
ATOM 4076 N N . VAL A 1 540 ? 9.656 32.875 4.207 1 97.5 540 VAL A N 1
ATOM 4077 C CA . VAL A 1 540 ? 10.477 33.562 5.207 1 97.5 540 VAL A CA 1
ATOM 4078 C C . VAL A 1 540 ? 11.672 32.656 5.574 1 97.5 540 VAL A C 1
ATOM 4080 O O . VAL A 1 540 ? 12.32 32.875 6.594 1 97.5 540 VAL A O 1
ATOM 4083 N N . ASP A 1 541 ? 11.906 31.609 4.707 1 97.31 541 ASP A N 1
ATOM 4084 C CA . ASP A 1 541 ? 12.953 30.641 4.984 1 97.31 541 ASP A CA 1
ATOM 4085 C C . ASP A 1 541 ? 14.336 31.297 4.957 1 97.31 541 ASP A C 1
ATOM 4087 O O . ASP A 1 541 ? 15.297 30.75 5.496 1 97.31 541 ASP A O 1
ATOM 4091 N N . ASP A 1 542 ? 14.43 32.469 4.422 1 97.12 542 ASP A N 1
ATOM 4092 C CA . ASP A 1 542 ? 15.688 33.219 4.434 1 97.12 542 ASP A CA 1
ATOM 4093 C C . ASP A 1 542 ? 15.883 33.969 5.758 1 97.12 542 ASP A C 1
ATOM 4095 O O . ASP A 1 542 ? 16.984 34.406 6.059 1 97.12 542 ASP A O 1
ATOM 4099 N N . ARG A 1 543 ? 14.898 34 6.645 1 97.44 543 ARG A N 1
ATOM 4100 C CA . ARG A 1 543 ? 14.922 34.812 7.855 1 97.44 543 ARG A CA 1
ATOM 4101 C C . ARG A 1 543 ? 14.711 33.938 9.094 1 97.44 543 ARG A C 1
ATOM 4103 O O . ARG A 1 543 ? 15.211 34.281 10.18 1 97.44 543 ARG A O 1
ATOM 4110 N N . VAL A 1 544 ? 13.914 32.938 9 1 97.31 544 VAL A N 1
ATOM 4111 C CA . VAL A 1 544 ? 13.617 32.094 10.141 1 97.31 544 VAL A CA 1
ATOM 4112 C C . VAL A 1 544 ? 13.727 30.625 9.727 1 97.31 544 VAL A C 1
ATOM 4114 O O . VAL A 1 544 ? 14.023 30.328 8.57 1 97.31 544 VAL A O 1
ATOM 4117 N N . GLY A 1 545 ? 13.648 29.734 10.648 1 98.19 545 GLY A N 1
ATOM 4118 C CA . GLY A 1 545 ? 13.539 28.312 10.391 1 98.19 545 GLY A CA 1
ATOM 4119 C C . GLY A 1 545 ? 14.859 27.578 10.547 1 98.19 545 GLY A C 1
ATOM 4120 O O . GLY A 1 545 ? 14.891 26.344 10.555 1 98.19 545 GLY A O 1
ATOM 4121 N N . SER A 1 546 ? 15.938 28.234 10.625 1 98.62 546 SER A N 1
ATOM 4122 C CA . SER A 1 546 ? 17.25 27.688 10.953 1 98.62 546 SER A CA 1
ATOM 4123 C C . SER A 1 546 ? 18.078 28.672 11.773 1 98.62 546 SER A C 1
ATOM 4125 O O . SER A 1 546 ? 17.75 29.859 11.844 1 98.62 546 SER A O 1
ATOM 4127 N N . VAL A 1 547 ? 19.031 28.109 12.531 1 98.75 547 VAL A N 1
ATOM 4128 C CA . VAL A 1 547 ? 19.953 28.938 13.297 1 98.75 547 VAL A CA 1
ATOM 4129 C C . VAL A 1 547 ? 21.188 29.25 12.461 1 98.75 547 VAL A C 1
ATOM 4131 O O . VAL A 1 547 ? 22.172 28.484 12.492 1 98.75 547 VAL A O 1
ATOM 4134 N N . GLU A 1 548 ? 21.125 30.297 11.766 1 98.56 548 GLU A N 1
ATOM 4135 C CA . GLU A 1 548 ? 22.203 30.734 10.875 1 98.56 548 GLU A CA 1
ATOM 4136 C C . GLU A 1 548 ? 22.484 32.219 11.039 1 98.56 548 GLU A C 1
ATOM 4138 O O . GLU A 1 548 ? 21.609 32.969 11.438 1 98.56 548 GLU A O 1
ATOM 4143 N N . LEU A 1 549 ? 23.656 32.656 10.641 1 97.75 549 LEU A N 1
ATOM 4144 C CA . LEU A 1 549 ? 24.078 34.031 10.742 1 97.75 549 LEU A CA 1
ATOM 4145 C C . LEU A 1 549 ? 23.141 34.938 9.938 1 97.75 549 LEU A C 1
ATOM 4147 O O . LEU A 1 549 ? 22.812 34.625 8.789 1 97.75 549 LEU A O 1
ATOM 4151 N N . GLY A 1 550 ? 22.719 36 10.656 1 97.81 550 GLY A N 1
ATOM 4152 C CA . GLY A 1 550 ? 21.938 37 9.969 1 97.81 550 GLY A CA 1
ATOM 4153 C C . GLY A 1 550 ? 20.438 36.781 10.086 1 97.81 550 GLY A C 1
ATOM 4154 O O . GLY A 1 550 ? 19.656 37.719 9.938 1 97.81 550 GLY A O 1
ATOM 4155 N N . LYS A 1 551 ? 19.953 35.594 10.383 1 98.56 551 LYS A N 1
ATOM 4156 C CA . LYS A 1 551 ? 18.531 35.281 10.531 1 98.56 551 LYS A CA 1
ATOM 4157 C C . LYS A 1 551 ? 17.984 35.844 11.844 1 98.56 551 LYS A C 1
ATOM 4159 O O . LYS A 1 551 ? 18.766 36.219 12.734 1 98.56 551 LYS A O 1
ATOM 4164 N N . TRP A 1 552 ? 16.703 36.062 11.836 1 98.62 552 TRP A N 1
ATOM 4165 C CA . TRP A 1 552 ? 16.078 36.562 13.055 1 98.62 552 TRP A CA 1
ATOM 4166 C C . TRP A 1 552 ? 16.266 35.562 14.203 1 98.62 552 TRP A C 1
ATOM 4168 O O . TRP A 1 552 ? 16.281 34.375 13.984 1 98.62 552 TRP A O 1
ATOM 4178 N N . ALA A 1 553 ? 16.438 36.094 15.383 1 98.62 553 ALA A N 1
ATOM 4179 C CA . ALA A 1 553 ? 16.625 35.25 16.562 1 98.62 553 ALA A CA 1
ATOM 4180 C C . ALA A 1 553 ? 15.297 34.719 17.078 1 98.62 553 ALA A C 1
ATOM 4182 O O . ALA A 1 553 ? 14.914 35 18.219 1 98.62 553 ALA A O 1
ATOM 4183 N N . ASP A 1 554 ? 14.547 34.062 16.266 1 98.81 554 ASP A N 1
ATOM 4184 C CA . ASP A 1 554 ? 13.414 33.25 16.672 1 98.81 554 ASP A CA 1
ATOM 4185 C C . ASP A 1 554 ? 13.883 31.875 17.141 1 98.81 554 ASP A C 1
ATOM 4187 O O . ASP A 1 554 ? 14.062 30.969 16.328 1 98.81 554 ASP A O 1
ATOM 4191 N N . LEU A 1 555 ? 14.047 31.703 18.438 1 98.81 555 LEU A N 1
ATOM 4192 C CA . LEU A 1 555 ? 14.719 30.531 19.016 1 98.81 555 LEU A CA 1
ATOM 4193 C C . LEU A 1 555 ? 13.898 29.938 20.156 1 98.81 555 LEU A C 1
ATOM 4195 O O . LEU A 1 555 ? 13.109 30.641 20.781 1 98.81 555 LEU A O 1
ATOM 4199 N N . ILE A 1 556 ? 14.109 28.672 20.406 1 98.81 556 ILE A N 1
ATOM 4200 C CA . ILE A 1 556 ? 13.539 28.047 21.594 1 98.81 556 ILE A CA 1
ATOM 4201 C C . ILE A 1 556 ? 14.609 27.219 22.297 1 98.81 556 ILE A C 1
ATOM 4203 O O . ILE A 1 556 ? 15.562 26.75 21.672 1 98.81 556 ILE A O 1
ATOM 4207 N N . VAL A 1 557 ? 14.508 27.141 23.562 1 98.56 557 VAL A N 1
ATOM 4208 C CA . VAL A 1 557 ? 15.312 26.266 24.406 1 98.56 557 VAL A CA 1
ATOM 4209 C C . VAL A 1 557 ? 14.438 25.172 25 1 98.56 557 VAL A C 1
ATOM 4211 O O . VAL A 1 557 ? 13.367 25.453 25.547 1 98.56 557 VAL A O 1
ATOM 4214 N N . LEU A 1 558 ? 14.836 23.938 24.844 1 98.44 558 LEU A N 1
ATOM 4215 C CA . LEU A 1 558 ? 14.094 22.797 25.359 1 98.44 558 LEU A CA 1
ATOM 4216 C C . LEU A 1 558 ? 14.688 22.312 26.672 1 98.44 558 LEU A C 1
ATOM 4218 O O . LEU A 1 558 ? 15.828 22.641 27.016 1 98.44 558 LEU A O 1
ATOM 4222 N N . ASP A 1 559 ? 13.984 21.5 27.406 1 97.25 559 ASP A N 1
ATOM 4223 C CA . ASP A 1 559 ? 14.367 21.047 28.734 1 97.25 559 ASP A CA 1
ATOM 4224 C C . ASP A 1 559 ? 15.297 19.844 28.672 1 97.25 559 ASP A C 1
ATOM 4226 O O . ASP A 1 559 ? 15.711 19.312 29.703 1 97.25 559 ASP A O 1
ATOM 4230 N N . ARG A 1 560 ? 15.641 19.453 27.422 1 95.19 560 ARG A N 1
ATOM 4231 C CA . ARG A 1 560 ? 16.438 18.234 27.25 1 95.19 560 ARG A CA 1
ATOM 4232 C C . ARG A 1 560 ? 17.234 18.281 25.969 1 95.19 560 ARG A C 1
ATOM 4234 O O . ARG A 1 560 ? 17.062 19.203 25.156 1 95.19 560 ARG A O 1
ATOM 4241 N N . ASP A 1 561 ? 18.172 17.312 25.922 1 95.12 561 ASP A N 1
ATOM 4242 C CA . ASP A 1 561 ? 18.844 17.047 24.656 1 95.12 561 ASP A CA 1
ATOM 4243 C C . ASP A 1 561 ? 17.969 16.203 23.734 1 95.12 561 ASP A C 1
ATOM 4245 O O . ASP A 1 561 ? 17.859 14.984 23.922 1 95.12 561 ASP A O 1
ATOM 4249 N N . LEU A 1 562 ? 17.438 16.891 22.75 1 94.81 562 LEU A N 1
ATOM 4250 C CA . LEU A 1 562 ? 16.453 16.25 21.875 1 94.81 562 LEU A CA 1
ATOM 4251 C C . LEU A 1 562 ? 17.078 15.078 21.125 1 94.81 562 LEU A C 1
ATOM 4253 O O . LEU A 1 562 ? 16.422 14.07 20.875 1 94.81 562 LEU A O 1
ATOM 4257 N N . THR A 1 563 ? 18.359 15.062 20.734 1 94.12 563 THR A N 1
ATOM 4258 C CA . THR A 1 563 ? 19.016 14.062 19.891 1 94.12 563 THR A CA 1
ATOM 4259 C C . THR A 1 563 ? 19.328 12.805 20.703 1 94.12 563 THR A C 1
ATOM 4261 O O . THR A 1 563 ? 19.594 11.742 20.125 1 94.12 563 THR A O 1
ATOM 4264 N N . ALA A 1 564 ? 19.328 12.875 21.984 1 94.75 564 ALA A N 1
ATOM 4265 C CA . ALA A 1 564 ? 19.609 11.734 22.859 1 94.75 564 ALA A CA 1
ATOM 4266 C C . ALA A 1 564 ? 18.312 11.188 23.469 1 94.75 564 ALA A C 1
ATOM 4268 O O . ALA A 1 564 ? 18.359 10.234 24.25 1 94.75 564 ALA A O 1
ATOM 4269 N N . THR A 1 565 ? 17.297 11.805 23.109 1 95.81 565 THR A N 1
ATOM 4270 C CA . THR A 1 565 ? 16.016 11.422 23.656 1 95.81 565 THR A CA 1
ATOM 4271 C C . THR A 1 565 ? 15.453 10.203 22.922 1 95.81 565 THR A C 1
ATOM 4273 O O . THR A 1 565 ? 15.5 10.141 21.703 1 95.81 565 THR A O 1
ATOM 4276 N N . ASP A 1 566 ? 14.93 9.195 23.688 1 96.81 566 ASP A N 1
ATOM 4277 C CA . ASP A 1 566 ? 14.219 8.07 23.094 1 96.81 566 ASP A CA 1
ATOM 4278 C C . ASP A 1 566 ? 13.07 8.555 22.203 1 96.81 566 ASP A C 1
ATOM 4280 O O . ASP A 1 566 ? 12.305 9.43 22.609 1 96.81 566 ASP A O 1
ATOM 4284 N N . PRO A 1 567 ? 12.984 8.016 20.969 1 97.44 567 PRO A N 1
ATOM 4285 C CA . PRO A 1 567 ? 11.922 8.469 20.062 1 97.44 567 PRO A CA 1
ATOM 4286 C C . PRO A 1 567 ? 10.539 8.438 20.703 1 97.44 567 PRO A C 1
ATOM 4288 O O . PRO A 1 567 ? 9.727 9.336 20.484 1 97.44 567 PRO A O 1
ATOM 4291 N N . GLU A 1 568 ? 10.234 7.473 21.516 1 97.56 568 GLU A N 1
ATOM 4292 C CA . GLU A 1 568 ? 8.93 7.355 22.156 1 97.56 568 GLU A CA 1
ATOM 4293 C C . GLU A 1 568 ? 8.758 8.422 23.25 1 97.56 568 GLU A C 1
ATOM 4295 O O . GLU A 1 568 ? 7.645 8.648 23.719 1 97.56 568 GLU A O 1
ATOM 4300 N N . ALA A 1 569 ? 9.812 9.133 23.625 1 97.62 569 ALA A N 1
ATOM 4301 C CA . ALA A 1 569 ? 9.758 10.141 24.688 1 97.62 569 ALA A CA 1
ATOM 4302 C C . ALA A 1 569 ? 9.875 11.547 24.109 1 97.62 569 ALA A C 1
ATOM 4304 O O . ALA A 1 569 ? 9.875 12.531 24.844 1 97.62 569 ALA A O 1
ATOM 4305 N N . LEU A 1 570 ? 9.93 11.703 22.844 1 98 570 LEU A N 1
ATOM 4306 C CA . LEU A 1 570 ? 10.023 13.008 22.203 1 98 570 LEU A CA 1
ATOM 4307 C C . LEU A 1 570 ? 8.828 13.883 22.562 1 98 570 LEU A C 1
ATOM 4309 O O . LEU A 1 570 ? 8.961 15.102 22.703 1 98 570 LEU A O 1
ATOM 4313 N N . GLY A 1 571 ? 7.668 13.258 22.734 1 97.56 571 GLY A N 1
ATOM 4314 C CA . GLY A 1 571 ? 6.449 13.977 23.062 1 97.56 571 GLY A CA 1
ATOM 4315 C C . GLY A 1 571 ? 6.48 14.609 24.438 1 97.56 571 GLY A C 1
ATOM 4316 O O . GLY A 1 571 ? 5.66 15.477 24.75 1 97.56 571 GLY A O 1
ATOM 4317 N N . ASP A 1 572 ? 7.461 14.203 25.25 1 96.25 572 ASP A N 1
ATOM 4318 C CA . ASP A 1 572 ? 7.57 14.703 26.625 1 96.25 572 ASP A CA 1
ATOM 4319 C C . ASP A 1 572 ? 8.422 15.969 26.672 1 96.25 572 ASP A C 1
ATOM 4321 O O . ASP A 1 572 ? 8.57 16.578 27.734 1 96.25 572 ASP A O 1
ATOM 4325 N N . SER A 1 573 ? 8.938 16.406 25.594 1 96.88 573 SER A N 1
ATOM 4326 C CA . SER A 1 573 ? 9.773 17.594 25.547 1 96.88 573 SER A CA 1
ATOM 4327 C C . SER A 1 573 ? 8.969 18.844 25.906 1 96.88 573 SER A C 1
ATOM 4329 O O . SER A 1 573 ? 7.801 18.969 25.531 1 96.88 573 SER A O 1
ATOM 4331 N N . ARG A 1 574 ? 9.641 19.734 26.625 1 97.38 574 ARG A N 1
ATOM 4332 C CA . ARG A 1 574 ? 9.023 21.016 27.016 1 97.38 574 ARG A CA 1
ATOM 4333 C C . ARG A 1 574 ? 9.914 22.188 26.641 1 97.38 574 ARG A C 1
ATOM 4335 O O . ARG A 1 574 ? 11.141 22.109 26.781 1 97.38 574 ARG A O 1
ATOM 4342 N N . VAL A 1 575 ? 9.227 23.219 26.219 1 98.44 575 VAL A N 1
ATOM 4343 C CA . VAL A 1 575 ? 9.938 24.469 25.938 1 98.44 575 VAL A CA 1
ATOM 4344 C C . VAL A 1 575 ? 10.164 25.234 27.234 1 98.44 575 VAL A C 1
ATOM 4346 O O . VAL A 1 575 ? 9.227 25.453 28 1 98.44 575 VAL A O 1
ATOM 4349 N N . VAL A 1 576 ? 11.414 25.656 27.453 1 97.62 576 VAL A N 1
ATOM 4350 C CA . VAL A 1 576 ? 11.719 26.406 28.672 1 97.62 576 VAL A CA 1
ATOM 4351 C C . VAL A 1 576 ? 11.781 27.891 28.359 1 97.62 576 VAL A C 1
ATOM 4353 O O . VAL A 1 576 ? 11.594 28.734 29.25 1 97.62 576 VAL A O 1
ATOM 4356 N N . ARG A 1 577 ? 12.047 28.203 27.125 1 97.94 577 ARG A N 1
ATOM 4357 C CA . ARG A 1 577 ? 12.117 29.594 26.703 1 97.94 577 ARG A CA 1
ATOM 4358 C C . ARG A 1 577 ? 11.805 29.734 25.219 1 97.94 577 ARG A C 1
ATOM 4360 O O . ARG A 1 577 ? 12.242 28.906 24.406 1 97.94 577 ARG A O 1
ATOM 4367 N N . THR A 1 578 ? 10.992 30.688 24.859 1 98.75 578 THR A N 1
ATOM 4368 C CA . THR A 1 578 ? 10.734 31.062 23.469 1 98.75 578 THR A CA 1
ATOM 4369 C C . THR A 1 578 ? 11.164 32.5 23.219 1 98.75 578 THR A C 1
ATOM 4371 O O . THR A 1 578 ? 10.797 33.406 23.953 1 98.75 578 THR A O 1
ATOM 4374 N N . LEU A 1 579 ? 11.984 32.688 22.234 1 98.5 579 LEU A N 1
ATOM 4375 C CA . LEU A 1 579 ? 12.422 34.031 21.812 1 98.5 579 LEU A CA 1
ATOM 4376 C C . LEU A 1 579 ? 11.836 34.375 20.453 1 98.5 579 LEU A C 1
ATOM 4378 O O . LEU A 1 579 ? 11.805 33.562 19.547 1 98.5 579 LEU A O 1
ATOM 4382 N N . LEU A 1 580 ? 11.336 35.594 20.328 1 98.44 580 LEU A N 1
ATOM 4383 C CA . LEU A 1 580 ? 10.875 36.188 19.078 1 98.44 580 LEU A CA 1
ATOM 4384 C C . LEU A 1 580 ? 11.688 37.438 18.766 1 98.44 580 LEU A C 1
ATOM 4386 O O . LEU A 1 580 ? 11.555 38.469 19.438 1 98.44 580 LEU A O 1
ATOM 4390 N N . GLY A 1 581 ? 12.562 37.344 17.703 1 97.56 581 GLY A N 1
ATOM 4391 C CA . GLY A 1 581 ? 13.469 38.438 17.422 1 97.56 581 GLY A CA 1
ATOM 4392 C C . GLY A 1 581 ? 14.367 38.781 18.594 1 97.56 581 GLY A C 1
ATOM 4393 O O . GLY A 1 581 ? 14.516 39.938 18.953 1 97.56 581 GLY A O 1
ATOM 4394 N N . GLY A 1 582 ? 14.758 37.812 19.281 1 96.88 582 GLY A N 1
ATOM 4395 C CA . GLY A 1 582 ? 15.68 38 20.391 1 96.88 582 GLY A CA 1
ATOM 4396 C C . GLY A 1 582 ? 14.977 38.375 21.688 1 96.88 582 GLY A C 1
ATOM 4397 O O . GLY A 1 582 ? 15.594 38.344 22.75 1 96.88 582 GLY A O 1
ATOM 4398 N N . ARG A 1 583 ? 13.773 38.688 21.641 1 96.38 583 ARG A N 1
ATOM 4399 C CA . ARG A 1 583 ? 13 39 22.828 1 96.38 583 ARG A CA 1
ATOM 4400 C C . ARG A 1 583 ? 12.328 37.75 23.406 1 96.38 583 ARG A C 1
ATOM 4402 O O . ARG A 1 583 ? 11.672 37 22.688 1 96.38 583 ARG A O 1
ATOM 4409 N N . THR A 1 584 ? 12.484 37.531 24.719 1 97 584 THR A N 1
ATOM 4410 C CA . THR A 1 584 ? 11.82 36.406 25.375 1 97 584 THR A CA 1
ATOM 4411 C C . THR A 1 584 ? 10.312 36.656 25.469 1 97 584 THR A C 1
ATOM 4413 O O . THR A 1 584 ? 9.867 37.625 26.047 1 97 584 THR A O 1
ATOM 4416 N N . VAL A 1 585 ? 9.555 35.781 24.891 1 98 585 VAL A N 1
ATOM 4417 C CA . VAL A 1 585 ? 8.109 35.938 24.906 1 98 585 VAL A CA 1
ATOM 4418 C C . VAL A 1 585 ? 7.469 34.875 25.766 1 98 585 VAL A C 1
ATOM 4420 O O . VAL A 1 585 ? 6.277 34.938 26.094 1 98 585 VAL A O 1
ATOM 4423 N N . TYR A 1 586 ? 8.188 33.844 26.141 1 98.12 586 TYR A N 1
ATOM 4424 C CA . TYR A 1 586 ? 7.723 32.812 27.031 1 98.12 586 TYR A CA 1
ATOM 4425 C C . TYR A 1 586 ? 8.867 32.281 27.891 1 98.12 586 TYR A C 1
ATOM 4427 O O . TYR A 1 586 ? 9.984 32.094 27.391 1 98.12 586 TYR A O 1
ATOM 4435 N N . ARG A 1 587 ? 8.719 32.094 29.109 1 97.06 587 ARG A N 1
ATOM 4436 C CA . ARG A 1 587 ? 9.586 31.422 30.062 1 97.06 587 ARG A CA 1
ATOM 4437 C C . ARG A 1 587 ? 8.797 30.438 30.906 1 97.06 587 ARG A C 1
ATOM 4439 O O . ARG A 1 587 ? 7.777 30.797 31.5 1 97.06 587 ARG A O 1
ATOM 4446 N N . ARG A 1 588 ? 9.32 29.281 30.891 1 93.44 588 ARG A N 1
ATOM 4447 C CA . ARG A 1 588 ? 8.633 28.281 31.719 1 93.44 588 ARG A CA 1
ATOM 4448 C C . ARG A 1 588 ? 8.766 28.625 33.188 1 93.44 588 ARG A C 1
ATOM 4450 O O . ARG A 1 588 ? 9.852 28.984 33.656 1 93.44 588 ARG A O 1
ATOM 4457 N N . PRO A 1 589 ? 7.711 28.562 33.969 1 84.06 589 PRO A N 1
ATOM 4458 C CA . PRO A 1 589 ? 7.777 28.875 35.406 1 84.06 589 PRO A CA 1
ATOM 4459 C C . PRO A 1 589 ? 8.633 27.875 36.188 1 84.06 589 PRO A C 1
ATOM 4461 O O . PRO A 1 589 ? 8.742 26.719 35.812 1 84.06 589 PRO A O 1
ATOM 4464 N N . MET B 1 1 ? -84 -45.281 -13.68 1 24.33 1 MET B N 1
ATOM 4465 C CA . MET B 1 1 ? -82.75 -44.562 -13.906 1 24.33 1 MET B CA 1
ATOM 4466 C C . MET B 1 1 ? -81.562 -45.281 -13.219 1 24.33 1 MET B C 1
ATOM 4468 O O .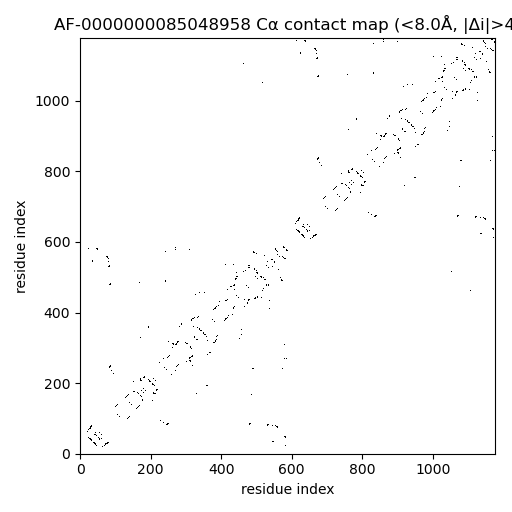 MET B 1 1 ? -81.5 -45.281 -11.992 1 24.33 1 MET B O 1
ATOM 4472 N N . ARG B 1 2 ? -81.312 -46.562 -13.781 1 28.95 2 ARG B N 1
ATOM 4473 C CA . ARG B 1 2 ? -80.312 -47.562 -13.461 1 28.95 2 ARG B CA 1
ATOM 4474 C C . ARG B 1 2 ? -78.938 -46.938 -13.414 1 28.95 2 ARG B C 1
ATOM 4476 O O . ARG B 1 2 ? -78.438 -46.344 -14.391 1 28.95 2 ARG B O 1
ATOM 4483 N N . VAL B 1 3 ? -78.5 -46.531 -12.219 1 30.2 3 VAL B N 1
ATOM 4484 C CA . VAL B 1 3 ? -77.188 -45.938 -11.773 1 30.2 3 VAL B CA 1
ATOM 4485 C C . VAL B 1 3 ? -76.062 -46.906 -12.109 1 30.2 3 VAL B C 1
ATOM 4487 O O . VAL B 1 3 ? -76 -48 -11.578 1 30.2 3 VAL B O 1
ATOM 4490 N N . LEU B 1 4 ? -75.812 -47.094 -13.391 1 34.16 4 LEU B N 1
ATOM 4491 C CA . LEU B 1 4 ? -74.625 -47.875 -13.789 1 34.16 4 LEU B CA 1
ATOM 4492 C C . LEU B 1 4 ? -73.375 -47.344 -13.109 1 34.16 4 LEU B C 1
ATOM 4494 O O . LEU B 1 4 ? -73.062 -46.156 -13.258 1 34.16 4 LEU B O 1
ATOM 4498 N N . LEU B 1 5 ? -73.062 -47.906 -11.961 1 34.28 5 LEU B N 1
ATOM 4499 C CA . LEU B 1 5 ? -71.812 -47.781 -11.203 1 34.28 5 LEU B CA 1
ATOM 4500 C C . LEU B 1 5 ? -70.625 -48.156 -12.062 1 34.28 5 LEU B C 1
ATOM 4502 O O . LEU B 1 5 ? -70.5 -49.312 -12.5 1 34.28 5 LEU B O 1
ATOM 4506 N N . CYS B 1 6 ? -70.25 -47.312 -13.031 1 34.34 6 CYS B N 1
ATOM 4507 C CA . CYS B 1 6 ? -69 -47.562 -13.727 1 34.34 6 CYS B CA 1
ATOM 4508 C C . CYS B 1 6 ? -67.812 -47.594 -12.742 1 34.34 6 CYS B C 1
ATOM 4510 O O . CYS B 1 6 ? -67.562 -46.625 -12.023 1 34.34 6 CYS B O 1
ATOM 4512 N N . LEU B 1 7 ? -67.5 -48.781 -12.258 1 33.44 7 LEU B N 1
ATOM 4513 C CA . LEU B 1 7 ? -66.312 -49.031 -11.484 1 33.44 7 LEU B CA 1
ATOM 4514 C C . LEU B 1 7 ? -65.062 -48.719 -12.32 1 33.44 7 LEU B C 1
ATOM 4516 O O . LEU B 1 7 ? -64.812 -49.375 -13.336 1 33.44 7 LEU B O 1
ATOM 4520 N N . ALA B 1 8 ? -64.75 -47.406 -12.438 1 36.66 8 ALA B N 1
ATOM 4521 C CA . ALA B 1 8 ? -63.438 -47.031 -12.984 1 36.66 8 ALA B CA 1
ATOM 4522 C C . ALA B 1 8 ? -62.312 -47.719 -12.219 1 36.66 8 ALA B C 1
ATOM 4524 O O . ALA B 1 8 ? -62.125 -47.5 -11.023 1 36.66 8 ALA B O 1
ATOM 4525 N N . TRP B 1 9 ? -62 -48.969 -12.609 1 34.19 9 TRP B N 1
ATOM 4526 C CA . TRP B 1 9 ? -60.781 -49.625 -12.109 1 34.19 9 TRP B CA 1
ATOM 4527 C C . TRP B 1 9 ? -59.562 -48.75 -12.422 1 34.19 9 TRP B C 1
ATOM 4529 O O . TRP B 1 9 ? -59.281 -48.469 -13.594 1 34.19 9 TRP B O 1
ATOM 4539 N N . GLY B 1 10 ? -59.344 -47.719 -11.562 1 34.28 10 GLY B N 1
ATOM 4540 C CA . GLY B 1 10 ? -58.094 -47 -11.641 1 34.28 10 GLY B CA 1
ATOM 4541 C C . GLY B 1 10 ? -56.844 -47.875 -11.648 1 34.28 10 GLY B C 1
ATOM 4542 O O . GLY B 1 10 ? -56.656 -48.656 -10.727 1 34.28 10 GLY B O 1
ATOM 4543 N N . LEU B 1 11 ? -56.438 -48.312 -12.828 1 37 11 LEU B N 1
ATOM 4544 C CA . LEU B 1 11 ? -55.094 -48.906 -12.977 1 37 11 LEU B CA 1
ATOM 4545 C C . LEU B 1 11 ? -54.031 -48 -12.375 1 37 11 LEU B C 1
ATOM 4547 O O . LEU B 1 11 ? -53.844 -46.875 -12.836 1 37 11 LEU B O 1
ATOM 4551 N N . MET B 1 12 ? -53.875 -48.156 -11.125 1 35.94 12 MET B N 1
ATOM 4552 C CA . MET B 1 12 ? -52.688 -47.562 -10.547 1 35.94 12 MET B CA 1
ATOM 4553 C C . MET B 1 12 ? -51.438 -48.031 -11.32 1 35.94 12 MET B C 1
ATOM 4555 O O . MET B 1 12 ? -51.125 -49.219 -11.359 1 35.94 12 MET B O 1
ATOM 4559 N N . ALA B 1 13 ? -51.188 -47.25 -12.375 1 41.66 13 ALA B N 1
ATOM 4560 C CA . ALA B 1 13 ? -49.844 -47.375 -12.984 1 41.66 13 ALA B CA 1
ATOM 4561 C C . ALA B 1 13 ? -48.75 -47.219 -11.945 1 41.66 13 ALA B C 1
ATOM 4563 O O . ALA B 1 13 ? -48.531 -46.156 -11.414 1 41.66 13 ALA B O 1
ATOM 4564 N N . SER B 1 14 ? -48.656 -48.344 -11.156 1 36.06 14 SER B N 1
ATOM 4565 C CA . SER B 1 14 ? -47.375 -48.312 -10.414 1 36.06 14 SER B CA 1
ATOM 4566 C C . SER B 1 14 ? -46.219 -48 -11.328 1 36.06 14 SER B C 1
ATOM 4568 O O . SER B 1 14 ? -45.906 -48.75 -12.25 1 36.06 14 SER B O 1
ATOM 4570 N N . SER B 1 15 ? -46.062 -46.812 -11.609 1 38.97 15 SER B N 1
ATOM 4571 C CA . SER B 1 15 ? -44.844 -46.438 -12.297 1 38.97 15 SER B CA 1
ATOM 4572 C C . SER B 1 15 ? -43.625 -47.031 -11.617 1 38.97 15 SER B C 1
ATOM 4574 O O . SER B 1 15 ? -43.344 -46.75 -10.453 1 38.97 15 SER B O 1
ATOM 4576 N N . ALA B 1 16 ? -43.375 -48.281 -11.883 1 40.28 16 ALA B N 1
ATOM 4577 C CA . ALA B 1 16 ? -42.062 -48.812 -11.523 1 40.28 16 ALA B CA 1
ATOM 4578 C C . ALA B 1 16 ? -40.969 -47.75 -11.688 1 40.28 16 ALA B C 1
ATOM 4580 O O . ALA B 1 16 ? -40.688 -47.312 -12.812 1 40.28 16 ALA B O 1
ATOM 4581 N N . VAL B 1 17 ? -40.75 -46.875 -10.805 1 41.44 17 VAL B N 1
ATOM 4582 C CA . VAL B 1 17 ? -39.5 -46.062 -10.781 1 41.44 17 VAL B CA 1
ATOM 4583 C C . VAL B 1 17 ? -38.312 -46.969 -11.094 1 41.44 17 VAL B C 1
ATOM 4585 O O . VAL B 1 17 ? -38 -47.906 -10.344 1 41.44 17 VAL B O 1
ATOM 4588 N N . ALA B 1 18 ? -38.125 -47.281 -12.398 1 45.72 18 ALA B N 1
ATOM 4589 C CA . ALA B 1 18 ? -36.938 -47.969 -12.812 1 45.72 18 ALA B CA 1
ATOM 4590 C C . ALA B 1 18 ? -35.781 -47.688 -11.867 1 45.72 18 ALA B C 1
ATOM 4592 O O . ALA B 1 18 ? -35.438 -46.5 -11.625 1 45.72 18 ALA B O 1
ATOM 4593 N N . ALA B 1 19 ? -35.375 -48.469 -11.023 1 55.97 19 ALA B N 1
ATOM 4594 C CA . ALA B 1 19 ? -34.219 -48.375 -10.109 1 55.97 19 ALA B CA 1
ATOM 4595 C C . ALA B 1 19 ? -33 -47.812 -10.82 1 55.97 19 ALA B C 1
ATOM 4597 O O . ALA B 1 19 ? -32.719 -48.156 -11.969 1 55.97 19 ALA B O 1
ATOM 4598 N N . ALA B 1 20 ? -32.469 -46.656 -10.406 1 69.44 20 ALA B N 1
ATOM 4599 C CA . ALA B 1 20 ? -31.25 -46.062 -10.961 1 69.44 20 ALA B CA 1
ATOM 4600 C C . ALA B 1 20 ? -30.172 -47.125 -11.18 1 69.44 20 ALA B C 1
ATOM 4602 O O . ALA B 1 20 ? -30.016 -48.031 -10.367 1 69.44 20 ALA B O 1
ATOM 4603 N N . PRO B 1 21 ? -29.656 -47.281 -12.438 1 86.75 21 PRO B N 1
ATOM 4604 C CA . PRO B 1 21 ? -28.562 -48.219 -12.648 1 86.75 21 PRO B CA 1
ATOM 4605 C C . PRO B 1 21 ? -27.484 -48.156 -11.562 1 86.75 21 PRO B C 1
ATOM 4607 O O . PRO B 1 21 ? -27.203 -47.062 -11.055 1 86.75 21 PRO B O 1
ATOM 4610 N N . ALA B 1 22 ? -26.969 -49.281 -11.188 1 93.12 22 ALA B N 1
ATOM 4611 C CA . ALA B 1 22 ? -25.984 -49.375 -10.109 1 93.12 22 ALA B CA 1
ATOM 4612 C C . ALA B 1 22 ? -24.688 -48.656 -10.492 1 93.12 22 ALA B C 1
ATOM 4614 O O . ALA B 1 22 ? -24.25 -48.719 -11.641 1 93.12 22 ALA B O 1
ATOM 4615 N N . ALA B 1 23 ? -24.141 -47.906 -9.523 1 97 23 ALA B N 1
ATOM 4616 C CA . ALA B 1 23 ? -22.859 -47.219 -9.695 1 97 23 ALA B CA 1
ATOM 4617 C C . ALA B 1 23 ? -21.688 -48.188 -9.469 1 97 23 ALA B C 1
ATOM 4619 O O . ALA B 1 23 ? -21.859 -49.219 -8.844 1 97 23 ALA B O 1
ATOM 4620 N N . GLN B 1 24 ? -20.594 -47.906 -10.039 1 96.5 24 GLN B N 1
ATOM 4621 C CA . GLN B 1 24 ? -19.391 -48.688 -9.82 1 96.5 24 GLN B CA 1
ATOM 4622 C C . GLN B 1 24 ? -18.812 -48.438 -8.43 1 96.5 24 GLN B C 1
ATOM 4624 O O . GLN B 1 24 ? -18.328 -49.344 -7.77 1 96.5 24 GLN B O 1
ATOM 4629 N N . THR B 1 25 ? -18.75 -47.188 -8.008 1 97.75 25 THR B N 1
ATOM 4630 C CA . THR B 1 25 ? -18.25 -46.812 -6.703 1 97.75 25 THR B CA 1
ATOM 4631 C C . THR B 1 25 ? -19.203 -45.812 -6.023 1 97.75 25 THR B C 1
ATOM 4633 O O . THR B 1 25 ? -19.75 -44.938 -6.672 1 97.75 25 THR B O 1
ATOM 4636 N N . VAL B 1 26 ? -19.453 -46 -4.781 1 98.5 26 VAL B N 1
ATOM 4637 C CA . VAL B 1 26 ? -20.266 -45.094 -3.977 1 98.5 26 VAL B CA 1
ATOM 4638 C C . VAL B 1 26 ? -19.5 -44.719 -2.711 1 98.5 26 VAL B C 1
ATOM 4640 O O . VAL B 1 26 ? -19.062 -45.594 -1.957 1 98.5 26 VAL B O 1
ATOM 4643 N N . PHE B 1 27 ? -19.25 -43.406 -2.535 1 98.44 27 PHE B N 1
ATOM 4644 C CA . PHE B 1 27 ? -18.656 -42.875 -1.32 1 98.44 27 PHE B CA 1
ATOM 4645 C C . PHE B 1 27 ? -19.734 -42.406 -0.358 1 98.44 27 PHE B C 1
ATOM 4647 O O . PHE B 1 27 ? -20.641 -41.656 -0.751 1 98.44 27 PHE B O 1
ATOM 4654 N N . VAL B 1 28 ? -19.625 -42.812 0.873 1 98.19 28 VAL B N 1
ATOM 4655 C CA . VAL B 1 28 ? -20.656 -42.438 1.832 1 98.19 28 VAL B CA 1
ATOM 4656 C C . VAL B 1 28 ? -20 -41.938 3.119 1 98.19 28 VAL B C 1
ATOM 4658 O O . VAL B 1 28 ? -18.812 -42.125 3.332 1 98.19 28 VAL B O 1
ATOM 4661 N N . ASN B 1 29 ? -20.812 -41.219 3.938 1 97.56 29 ASN B N 1
ATOM 4662 C CA . ASN B 1 29 ? -20.438 -40.781 5.277 1 97.56 29 ASN B CA 1
ATOM 4663 C C . ASN B 1 29 ? -19.234 -39.812 5.246 1 97.56 29 ASN B C 1
ATOM 4665 O O . ASN B 1 29 ? -18.297 -39.969 6.027 1 97.56 29 ASN B O 1
ATOM 4669 N N . GLY B 1 30 ? -19.219 -38.938 4.281 1 96.69 30 GLY B N 1
ATOM 4670 C CA . GLY B 1 30 ? -18.125 -37.969 4.18 1 96.69 30 GLY B CA 1
ATOM 4671 C C . GLY B 1 30 ? -18.578 -36.531 4.27 1 96.69 30 GLY B C 1
ATOM 4672 O O . GLY B 1 30 ? -19.766 -36.281 4.492 1 96.69 30 GLY B O 1
ATOM 4673 N N . LYS B 1 31 ? -17.594 -35.562 4.379 1 97.12 31 LYS B N 1
ATOM 4674 C CA . LYS B 1 31 ? -17.781 -34.156 4.086 1 97.12 31 LYS B CA 1
ATOM 4675 C C . LYS B 1 31 ? -17.406 -33.844 2.637 1 97.12 31 LYS B C 1
ATOM 4677 O O . LYS B 1 31 ? -16.266 -33.5 2.338 1 97.12 31 LYS B O 1
ATOM 4682 N N . VAL B 1 32 ? -18.422 -33.875 1.771 1 98.56 32 VAL B N 1
ATOM 4683 C CA . VAL B 1 32 ? -18.172 -33.656 0.35 1 98.56 32 VAL B CA 1
ATOM 4684 C C . VAL B 1 32 ? -18.219 -32.156 0.045 1 98.56 32 VAL B C 1
ATOM 4686 O O . VA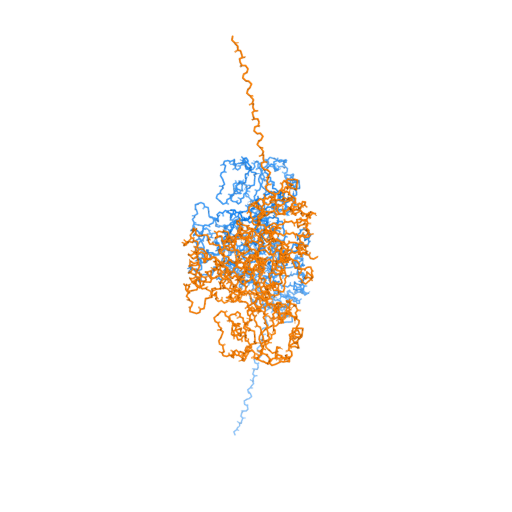L B 1 32 ? -19.297 -31.562 0.022 1 98.56 32 VAL B O 1
ATOM 4689 N N . LEU B 1 33 ? -17.078 -31.562 -0.15 1 98.56 33 LEU B N 1
ATOM 4690 C CA . LEU B 1 33 ? -17.016 -30.188 -0.642 1 98.56 33 LEU B CA 1
ATOM 4691 C C . LEU B 1 33 ? -17.219 -30.141 -2.154 1 98.56 33 LEU B C 1
ATOM 4693 O O . LEU B 1 33 ? -16.297 -30.469 -2.912 1 98.56 33 LEU B O 1
ATOM 4697 N N . THR B 1 34 ? -18.375 -29.766 -2.607 1 98.5 34 THR B N 1
ATOM 4698 C CA . THR B 1 34 ? -18.672 -29.812 -4.031 1 98.5 34 THR B CA 1
ATOM 4699 C C . THR B 1 34 ? -17.953 -28.688 -4.777 1 98.5 34 THR B C 1
ATOM 4701 O O . THR B 1 34 ? -17.625 -28.828 -5.953 1 98.5 34 THR B O 1
ATOM 4704 N N . LEU B 1 35 ? -17.75 -27.516 -4.047 1 97.75 35 LEU B N 1
ATOM 4705 C CA . LEU B 1 35 ? -17.172 -26.281 -4.59 1 97.75 35 LEU B CA 1
ATOM 4706 C C . LEU B 1 35 ? -17.953 -25.812 -5.812 1 97.75 35 LEU B C 1
ATOM 4708 O O . LEU B 1 35 ? -17.375 -25.219 -6.727 1 97.75 35 LEU B O 1
ATOM 4712 N N . ASP B 1 36 ? -19.219 -26.172 -5.875 1 95.75 36 ASP B N 1
ATOM 4713 C CA . ASP B 1 36 ? -20.125 -25.609 -6.879 1 95.75 36 ASP B CA 1
ATOM 4714 C C . ASP B 1 36 ? -20.438 -24.156 -6.582 1 95.75 36 ASP B C 1
ATOM 4716 O O . ASP B 1 36 ? -19.859 -23.562 -5.66 1 95.75 36 ASP B O 1
ATOM 4720 N N . ALA B 1 37 ? -21.219 -23.547 -7.434 1 91.56 37 ALA B N 1
ATOM 4721 C CA . ALA B 1 37 ? -21.5 -22.125 -7.32 1 91.56 37 ALA B CA 1
ATOM 4722 C C . ALA B 1 37 ? -22.156 -21.812 -5.977 1 91.56 37 ALA B C 1
ATOM 4724 O O . ALA B 1 37 ? -21.938 -20.734 -5.414 1 91.56 37 ALA B O 1
ATOM 4725 N N . ALA B 1 38 ? -22.844 -22.797 -5.395 1 92.19 38 ALA B N 1
ATOM 4726 C CA . ALA B 1 38 ? -23.562 -22.562 -4.145 1 92.19 38 ALA B CA 1
ATOM 4727 C C . ALA B 1 38 ? -22.75 -23.047 -2.945 1 92.19 38 ALA B C 1
ATOM 4729 O O . ALA B 1 38 ? -23.188 -22.922 -1.8 1 92.19 38 ALA B O 1
ATOM 4730 N N . ASP B 1 39 ? -21.641 -23.609 -3.176 1 92 39 ASP B N 1
ATOM 4731 C CA . ASP B 1 39 ? -20.781 -24.156 -2.129 1 92 39 ASP B CA 1
ATOM 4732 C C . ASP B 1 39 ? -21.516 -25.219 -1.313 1 92 39 ASP B C 1
ATOM 4734 O O . ASP B 1 39 ? -21.438 -25.219 -0.083 1 92 39 ASP B O 1
ATOM 4738 N N . THR B 1 40 ? -22.156 -26.047 -1.995 1 95.31 40 THR B N 1
ATOM 4739 C CA . THR B 1 40 ? -22.906 -27.125 -1.361 1 95.31 40 THR B CA 1
ATOM 4740 C C . THR B 1 40 ? -21.969 -28.109 -0.676 1 95.31 40 THR B C 1
ATOM 4742 O O . THR B 1 40 ? -20.906 -28.438 -1.21 1 95.31 40 THR B O 1
ATOM 4745 N N . VAL B 1 41 ? -22.344 -28.516 0.547 1 97.25 41 VAL B N 1
ATOM 4746 C CA . VAL B 1 41 ? -21.641 -29.578 1.25 1 97.25 41 VAL B CA 1
ATOM 4747 C C . VAL B 1 41 ? -22.531 -30.828 1.316 1 97.25 41 VAL B C 1
ATOM 4749 O O . VAL B 1 41 ? -23.656 -30.766 1.818 1 97.25 41 VAL B O 1
ATOM 4752 N N . ALA B 1 42 ? -22.094 -31.938 0.719 1 98.19 42 ALA B N 1
ATOM 4753 C CA . ALA B 1 42 ? -22.844 -33.188 0.695 1 98.19 42 ALA B CA 1
ATOM 4754 C C . ALA B 1 42 ? -22.156 -34.25 1.555 1 98.19 42 ALA B C 1
ATOM 4756 O O . ALA B 1 42 ? -21.203 -33.969 2.271 1 98.19 42 ALA B O 1
ATOM 4757 N N . GLU B 1 43 ? -22.797 -35.5 1.495 1 98.06 43 GLU B N 1
ATOM 4758 C CA . GLU B 1 43 ? -22.281 -36.594 2.32 1 98.06 43 GLU B CA 1
ATOM 4759 C C . GLU B 1 43 ? -21.781 -37.75 1.46 1 98.06 43 GLU B C 1
ATOM 4761 O O . GLU B 1 43 ? -20.969 -38.562 1.906 1 98.06 43 GLU B O 1
ATOM 4766 N N . ALA B 1 44 ? -22.328 -37.75 0.248 1 98.62 44 ALA B N 1
ATOM 4767 C CA . ALA B 1 44 ? -22.078 -38.969 -0.546 1 98.62 44 ALA B CA 1
ATOM 4768 C C . ALA B 1 44 ? -21.984 -38.625 -2.033 1 98.62 44 ALA B C 1
ATOM 4770 O O . ALA B 1 44 ? -22.562 -37.625 -2.49 1 98.62 44 ALA B O 1
ATOM 4771 N N . VAL B 1 45 ? -21.266 -39.469 -2.742 1 98.81 45 VAL B N 1
ATOM 4772 C CA . VAL B 1 45 ? -21.094 -39.344 -4.188 1 98.81 45 VAL B CA 1
ATOM 4773 C C . VAL B 1 45 ? -21.125 -40.75 -4.805 1 98.81 45 VAL B C 1
ATOM 4775 O O . VAL B 1 45 ? -20.547 -41.688 -4.254 1 98.81 45 VAL B O 1
ATOM 4778 N N . ALA B 1 46 ? -21.812 -40.906 -5.918 1 98.75 46 ALA B N 1
ATOM 4779 C CA . ALA B 1 46 ? -21.781 -42.125 -6.707 1 98.75 46 ALA B CA 1
ATOM 4780 C C . ALA B 1 46 ? -21.141 -41.875 -8.07 1 98.75 46 ALA B C 1
ATOM 4782 O O . ALA B 1 46 ? -21.375 -40.844 -8.695 1 98.75 46 ALA B O 1
ATOM 4783 N N . VAL B 1 47 ? -20.344 -42.844 -8.508 1 98.56 47 VAL B N 1
ATOM 4784 C CA . VAL B 1 47 ? -19.609 -42.719 -9.75 1 98.56 47 VAL B CA 1
ATOM 4785 C C . VAL B 1 47 ? -19.953 -43.875 -10.672 1 98.56 47 VAL B C 1
ATOM 4787 O O . VAL B 1 47 ? -19.938 -45.031 -10.258 1 98.56 47 VAL B O 1
ATOM 4790 N N . ARG B 1 48 ? -20.312 -43.625 -11.875 1 97.5 48 ARG B N 1
ATOM 4791 C CA . ARG B 1 48 ? -20.594 -44.625 -12.906 1 97.5 48 ARG B CA 1
ATOM 4792 C C . ARG B 1 48 ? -20.031 -44.188 -14.258 1 97.5 48 ARG B C 1
ATOM 4794 O O . ARG B 1 48 ? -20.234 -43.062 -14.688 1 97.5 48 ARG B O 1
ATOM 4801 N N . ASP B 1 49 ? -19.25 -45.094 -14.93 1 95.81 49 ASP B N 1
ATOM 4802 C CA . ASP B 1 49 ? -18.703 -44.844 -16.266 1 95.81 49 ASP B CA 1
ATOM 4803 C C . ASP B 1 49 ? -17.891 -43.562 -16.312 1 95.81 49 ASP B C 1
ATOM 4805 O O . ASP B 1 49 ? -18.047 -42.75 -17.234 1 95.81 49 ASP B O 1
ATOM 4809 N N . GLY B 1 50 ? -17.172 -43.344 -15.203 1 97.56 50 GLY B N 1
ATOM 4810 C CA . GLY B 1 50 ? -16.234 -42.219 -15.133 1 97.56 50 GLY B CA 1
ATOM 4811 C C . GLY B 1 50 ? -16.906 -40.906 -14.797 1 97.56 50 GLY B C 1
ATOM 4812 O O . GLY B 1 50 ? -16.25 -39.844 -14.789 1 97.56 50 GLY B O 1
ATOM 4813 N N . ARG B 1 51 ? -18.188 -40.875 -14.422 1 98.19 51 ARG B N 1
ATOM 4814 C CA . ARG B 1 51 ? -18.938 -39.656 -14.18 1 98.19 51 ARG B CA 1
ATOM 4815 C C . ARG B 1 51 ? -19.625 -39.688 -12.82 1 98.19 51 ARG B C 1
ATOM 4817 O O . ARG B 1 51 ? -19.906 -40.781 -12.297 1 98.19 51 ARG B O 1
ATOM 4824 N N . ILE B 1 52 ? -19.828 -38.531 -12.32 1 98.62 52 ILE B N 1
ATOM 4825 C CA . ILE B 1 52 ? -20.594 -38.406 -11.078 1 98.62 52 ILE B CA 1
ATOM 4826 C C . ILE B 1 52 ? -22.078 -38.562 -11.375 1 98.62 52 ILE B C 1
ATOM 4828 O O . ILE B 1 52 ? -22.641 -37.781 -12.156 1 98.62 52 ILE B O 1
ATOM 4832 N N . VAL B 1 53 ? -22.766 -39.5 -10.703 1 98.38 53 VAL B N 1
ATOM 4833 C CA . VAL B 1 53 ? -24.156 -39.75 -11.055 1 98.38 53 VAL B CA 1
ATOM 4834 C C . VAL B 1 53 ? -25.062 -39.438 -9.859 1 98.38 53 VAL B C 1
ATOM 4836 O O . VAL B 1 53 ? -26.281 -39.438 -9.977 1 98.38 53 VAL B O 1
ATOM 4839 N N . TYR B 1 54 ? -24.375 -39.156 -8.742 1 98.19 54 TYR B N 1
ATOM 4840 C CA . TYR B 1 54 ? -25.141 -38.781 -7.559 1 98.19 54 TYR B CA 1
ATOM 4841 C C . TYR B 1 54 ? -24.281 -37.969 -6.598 1 98.19 54 TYR B C 1
ATOM 4843 O O . TYR B 1 54 ? -23.109 -38.25 -6.406 1 98.19 54 TYR B O 1
ATOM 4851 N N . VAL B 1 55 ? -24.781 -36.906 -6.004 1 98.62 55 VAL B N 1
ATOM 4852 C CA . VAL B 1 55 ? -24.219 -36.094 -4.93 1 98.62 55 VAL B CA 1
ATOM 4853 C C . VAL B 1 55 ? -25.312 -35.75 -3.914 1 98.62 55 VAL B C 1
ATOM 4855 O O . VAL B 1 55 ? -26.328 -35.156 -4.266 1 98.62 55 VAL B O 1
ATOM 4858 N N . GLY B 1 56 ? -25.188 -36.125 -2.74 1 98.19 56 GLY B N 1
ATOM 4859 C CA . GLY B 1 56 ? -26.234 -35.875 -1.768 1 98.19 56 GLY B CA 1
ATOM 4860 C C . GLY B 1 56 ? -26 -36.531 -0.428 1 98.19 56 GLY B C 1
ATOM 4861 O O . GLY B 1 56 ? -24.859 -36.531 0.071 1 98.19 56 GLY B O 1
ATOM 4862 N N . THR B 1 57 ? -27.047 -37.062 0.138 1 98.12 57 THR B N 1
ATOM 4863 C CA . THR B 1 57 ? -26.969 -37.688 1.456 1 98.12 57 THR B CA 1
ATOM 4864 C C . THR B 1 57 ? -26.516 -39.125 1.341 1 98.12 57 THR B C 1
ATOM 4866 O O . THR B 1 57 ? -26.703 -39.781 0.302 1 98.12 57 THR B O 1
ATOM 4869 N N . SER B 1 58 ? -25.953 -39.594 2.416 1 97.88 58 SER B N 1
ATOM 4870 C CA . SER B 1 58 ? -25.547 -41 2.465 1 97.88 58 SER B CA 1
ATOM 4871 C C . SER B 1 58 ? -26.766 -41.906 2.357 1 97.88 58 SER B C 1
ATOM 4873 O O . SER B 1 58 ? -26.688 -42.969 1.731 1 97.88 58 SER B O 1
ATOM 4875 N N . ALA B 1 59 ? -27.844 -41.5 2.943 1 97.56 59 ALA B N 1
ATOM 4876 C CA . ALA B 1 59 ? -29.062 -42.312 2.934 1 97.56 59 ALA B CA 1
ATOM 4877 C C . ALA B 1 59 ? -29.578 -42.5 1.51 1 97.56 59 ALA B C 1
ATOM 4879 O O . ALA B 1 59 ? -29.891 -43.625 1.112 1 97.56 59 ALA B O 1
ATOM 4880 N N . ALA B 1 60 ? -29.609 -41.438 0.768 1 97.12 60 ALA B N 1
ATOM 4881 C CA . ALA B 1 60 ? -30.172 -41.5 -0.584 1 97.12 60 ALA B CA 1
ATOM 4882 C C . ALA B 1 60 ? -29.188 -42.188 -1.544 1 97.12 60 ALA B C 1
ATOM 4884 O O . ALA B 1 60 ? -29.594 -42.719 -2.578 1 97.12 60 ALA B O 1
ATOM 4885 N N . ALA B 1 61 ? -27.969 -42.25 -1.23 1 97.44 61 ALA B N 1
ATOM 4886 C CA . ALA B 1 61 ? -26.938 -42.844 -2.078 1 97.44 61 ALA B CA 1
ATOM 4887 C C . ALA B 1 61 ? -27.125 -44.375 -2.189 1 97.44 61 ALA B C 1
ATOM 4889 O O . ALA B 1 61 ? -26.609 -45 -3.117 1 97.44 61 ALA B O 1
ATOM 4890 N N . LYS B 1 62 ? -27.859 -44.938 -1.275 1 96 62 LYS B N 1
ATOM 4891 C CA . LYS B 1 62 ? -28.094 -46.375 -1.235 1 96 62 LYS B CA 1
ATOM 4892 C C . LYS B 1 62 ? -28.781 -46.844 -2.51 1 96 62 LYS B C 1
ATOM 4894 O O . LYS B 1 62 ? -28.609 -48 -2.928 1 96 62 LYS B O 1
ATOM 4899 N N . ALA B 1 63 ? -29.5 -45.969 -3.096 1 96.44 63 ALA B N 1
ATOM 4900 C CA . ALA B 1 63 ? -30.234 -46.312 -4.312 1 96.44 63 ALA B CA 1
ATOM 4901 C C . ALA B 1 63 ? -29.281 -46.625 -5.465 1 96.44 63 ALA B C 1
ATOM 4903 O O . ALA B 1 63 ? -29.688 -47.219 -6.469 1 96.44 63 ALA B O 1
ATOM 4904 N N . HIS B 1 64 ? -28.062 -46.25 -5.332 1 97.19 64 HIS B N 1
ATOM 4905 C CA . HIS B 1 64 ? -27.094 -46.438 -6.402 1 97.19 64 HIS B CA 1
ATOM 4906 C C . HIS B 1 64 ? -26.172 -47.625 -6.121 1 97.19 64 HIS B C 1
ATOM 4908 O O . HIS B 1 64 ? -25.203 -47.844 -6.852 1 97.19 64 HIS B O 1
ATOM 4914 N N . ILE B 1 65 ? -26.438 -48.406 -5.051 1 97 65 ILE B N 1
ATOM 4915 C CA . ILE B 1 65 ? -25.578 -49.531 -4.645 1 97 65 ILE B CA 1
ATOM 4916 C C . ILE B 1 65 ? -26.156 -50.844 -5.176 1 97 65 ILE B C 1
ATOM 4918 O O . ILE B 1 65 ? -27.312 -51.156 -4.918 1 97 65 ILE B O 1
ATOM 4922 N N . GLY B 1 66 ? -25.375 -51.5 -5.984 1 95.88 66 GLY B N 1
ATOM 4923 C CA . GLY B 1 66 ? -25.672 -52.844 -6.441 1 95.88 66 GLY B CA 1
ATOM 4924 C C . GLY B 1 66 ? -24.688 -53.906 -5.945 1 95.88 66 GLY B C 1
ATOM 4925 O O . GLY B 1 66 ? -23.812 -53.594 -5.137 1 95.88 66 GLY B O 1
ATOM 4926 N N . PRO B 1 67 ? -24.828 -55.188 -6.414 1 94.75 67 PRO B N 1
ATOM 4927 C CA . PRO B 1 67 ? -24 -56.25 -5.898 1 94.75 67 PRO B CA 1
ATOM 4928 C C . PRO B 1 67 ? -22.516 -56.062 -6.215 1 94.75 67 PRO B C 1
ATOM 4930 O O . PRO B 1 67 ? -21.656 -56.562 -5.465 1 94.75 67 PRO B O 1
ATOM 4933 N N . SER B 1 68 ? -22.234 -55.375 -7.273 1 95.5 68 SER B N 1
ATOM 4934 C CA . SER B 1 68 ? -20.844 -55.25 -7.707 1 95.5 68 SER B CA 1
ATOM 4935 C C . SER B 1 68 ? -20.281 -53.875 -7.363 1 95.5 68 SER B C 1
ATOM 4937 O O . SER B 1 68 ? -19.156 -53.562 -7.711 1 95.5 68 SER B O 1
ATOM 4939 N N . THR B 1 69 ? -21.109 -53 -6.707 1 97.31 69 THR B N 1
ATOM 4940 C CA . THR B 1 69 ? -20.703 -51.656 -6.363 1 97.31 69 THR B CA 1
ATOM 4941 C C . THR B 1 69 ? -19.672 -51.656 -5.246 1 97.31 69 THR B C 1
ATOM 4943 O O . THR B 1 69 ? -19.828 -52.375 -4.246 1 97.31 69 THR B O 1
ATOM 4946 N N . GLU B 1 70 ? -18.484 -50.969 -5.438 1 97.12 70 GLU B N 1
ATOM 4947 C CA . GLU B 1 70 ? -17.562 -50.719 -4.332 1 97.12 70 GLU B CA 1
ATOM 4948 C C . GLU B 1 70 ? -18.078 -49.594 -3.441 1 97.12 70 GLU B C 1
ATOM 4950 O O . GLU B 1 70 ? -18.203 -48.438 -3.883 1 97.12 70 GLU B O 1
ATOM 4955 N N . VAL B 1 71 ? -18.406 -49.906 -2.275 1 97.75 71 VAL B N 1
ATOM 4956 C CA . VAL B 1 71 ? -18.875 -48.906 -1.326 1 97.75 71 VAL B CA 1
ATOM 4957 C C . VAL B 1 71 ? -17.719 -48.469 -0.417 1 97.75 71 VAL B C 1
ATOM 4959 O O . VAL B 1 71 ? -17.141 -49.312 0.283 1 97.75 71 VAL B O 1
ATOM 4962 N N . ILE B 1 72 ? -17.359 -47.25 -0.411 1 96.81 72 ILE B N 1
ATOM 4963 C CA . ILE B 1 72 ? -16.25 -46.719 0.368 1 96.81 72 ILE B CA 1
ATOM 4964 C C . ILE B 1 72 ? -16.781 -45.812 1.483 1 96.81 72 ILE B C 1
ATOM 4966 O O . ILE B 1 72 ? -17.469 -44.812 1.217 1 96.81 72 ILE B O 1
ATOM 4970 N N . ASP B 1 73 ? -16.5 -46.156 2.697 1 97.31 73 ASP B N 1
ATOM 4971 C CA . ASP B 1 73 ? -16.828 -45.344 3.863 1 97.31 73 ASP B CA 1
ATOM 4972 C C . ASP B 1 73 ? -15.766 -44.25 4.098 1 97.31 73 ASP B C 1
ATOM 4974 O O . ASP B 1 73 ? -14.633 -44.562 4.465 1 97.31 73 ASP B O 1
ATOM 4978 N N . LEU B 1 74 ? -16.172 -43 3.953 1 96.94 74 LEU B N 1
ATOM 4979 C CA . LEU B 1 74 ? -15.234 -41.906 4.066 1 96.94 74 LEU B CA 1
ATOM 4980 C C . LEU B 1 74 ? -14.953 -41.562 5.527 1 96.94 74 LEU B C 1
ATOM 4982 O O . LEU B 1 74 ? -13.984 -40.875 5.84 1 96.94 74 LEU B O 1
ATOM 4986 N N . LYS B 1 75 ? -15.805 -42.031 6.48 1 95.62 75 LYS B N 1
ATOM 4987 C CA . LYS B 1 75 ? -15.625 -41.875 7.918 1 95.62 75 LYS B CA 1
ATOM 4988 C C . LYS B 1 75 ? -15.461 -40.406 8.281 1 95.62 75 LYS B C 1
ATOM 4990 O O . LYS B 1 75 ? -14.578 -40.031 9.055 1 95.62 75 LYS B O 1
ATOM 4995 N N . GLY B 1 76 ? -16.141 -39.562 7.645 1 94.69 76 GLY B N 1
ATOM 4996 C CA . GLY B 1 76 ? -16.156 -38.156 7.965 1 94.69 76 GLY B CA 1
ATOM 4997 C C . GLY B 1 76 ? -15.07 -37.375 7.25 1 94.69 76 GLY B C 1
ATOM 4998 O O . GLY B 1 76 ? -15.023 -36.125 7.348 1 94.69 76 GLY B O 1
ATOM 4999 N N . ARG B 1 77 ? -14.188 -38 6.473 1 95 77 ARG B N 1
ATOM 5000 C CA . ARG B 1 77 ? -13.109 -37.344 5.738 1 95 77 ARG B CA 1
ATOM 5001 C C . ARG B 1 77 ? -13.664 -36.5 4.594 1 95 77 ARG B C 1
ATOM 5003 O O . ARG B 1 77 ? -14.82 -36.656 4.203 1 95 77 ARG B O 1
ATOM 5010 N N . THR B 1 78 ? -12.836 -35.625 4.16 1 98 78 THR B N 1
ATOM 5011 C CA . THR B 1 78 ? -13.234 -34.719 3.08 1 98 78 THR B CA 1
ATOM 5012 C C . THR B 1 78 ? -13.086 -35.406 1.725 1 98 78 THR B C 1
ATOM 5014 O O . THR B 1 78 ? -12.055 -36.031 1.443 1 98 78 THR B O 1
ATOM 5017 N N . LEU B 1 79 ? -14.109 -35.438 0.926 1 98.69 79 LEU B N 1
ATOM 5018 C CA . LEU B 1 79 ? -14.055 -35.688 -0.509 1 98.69 79 LEU B CA 1
ATOM 5019 C C . LEU B 1 79 ? -14.297 -34.406 -1.304 1 98.69 79 LEU B C 1
ATOM 5021 O O . LEU B 1 79 ? -15.211 -33.625 -0.998 1 98.69 79 LEU B O 1
ATOM 5025 N N . MET B 1 80 ? -13.484 -34.094 -2.26 1 98.81 80 MET B N 1
ATOM 5026 C CA . MET B 1 80 ? -13.609 -32.875 -3.068 1 98.81 80 MET B CA 1
ATOM 5027 C C . MET B 1 80 ? -13.086 -33.094 -4.48 1 98.81 80 MET B C 1
ATOM 5029 O O . MET B 1 80 ? -12.562 -34.188 -4.785 1 98.81 80 MET B O 1
ATOM 5033 N N . PRO B 1 81 ? -13.305 -32.125 -5.41 1 98.81 81 PRO B N 1
ATOM 5034 C CA . PRO B 1 81 ? -12.695 -32.281 -6.73 1 98.81 81 PRO B CA 1
ATOM 5035 C C . PRO B 1 81 ? -11.18 -32.438 -6.668 1 98.81 81 PRO B C 1
ATOM 5037 O O . PRO B 1 81 ? -10.531 -31.875 -5.789 1 98.81 81 PRO B O 1
ATOM 5040 N N . GLY B 1 82 ? -10.633 -33.312 -7.562 1 98.88 82 GLY B N 1
ATOM 5041 C CA . GLY B 1 82 ? -9.188 -33.281 -7.742 1 98.88 82 GLY B CA 1
ATOM 5042 C C . GLY B 1 82 ? -8.656 -31.891 -8.031 1 98.88 82 GLY B C 1
ATOM 5043 O O . GLY B 1 82 ? -9.359 -31.062 -8.633 1 98.88 82 GLY B O 1
ATOM 5044 N N . LEU B 1 83 ? -7.461 -31.625 -7.602 1 98.88 83 LEU B N 1
ATOM 5045 C CA . LEU B 1 83 ? -6.859 -30.312 -7.812 1 98.88 83 LEU B CA 1
ATOM 5046 C C . LEU B 1 83 ? -6.527 -30.094 -9.289 1 98.88 83 LEU B C 1
ATOM 5048 O O . LEU B 1 83 ? -6.203 -31.047 -10 1 98.88 83 LEU B O 1
ATOM 5052 N N . VAL B 1 84 ? -6.734 -28.938 -9.734 1 98.88 84 VAL B N 1
ATOM 5053 C CA . VAL B 1 84 ? -6.293 -28.453 -11.047 1 98.88 84 VAL B CA 1
ATOM 5054 C C . VAL B 1 84 ? -5.16 -27.453 -10.875 1 98.88 84 VAL B C 1
ATOM 5056 O O . VAL B 1 84 ? -5.348 -26.391 -10.273 1 98.88 84 VAL B O 1
ATOM 5059 N N . ASP B 1 85 ? -3.992 -27.812 -11.32 1 98.88 85 ASP B N 1
ATOM 5060 C CA . ASP B 1 85 ? -2.855 -26.891 -11.281 1 98.88 85 ASP B CA 1
ATOM 5061 C C . ASP B 1 85 ? -2.682 -26.172 -12.617 1 98.88 85 ASP B C 1
ATOM 5063 O O . ASP B 1 85 ? -2.188 -26.766 -13.586 1 98.88 85 ASP B O 1
ATOM 5067 N N . GLY B 1 86 ? -3.059 -24.906 -12.586 1 98.81 86 GLY B N 1
ATOM 5068 C CA . GLY B 1 86 ? -3.182 -24.156 -13.828 1 98.81 86 GLY B CA 1
ATOM 5069 C C . GLY B 1 86 ? -1.854 -23.625 -14.336 1 98.81 86 GLY B C 1
ATOM 5070 O O . GLY B 1 86 ? -1.804 -22.953 -15.367 1 98.81 86 GLY B O 1
ATOM 5071 N N . HIS B 1 87 ? -0.751 -23.906 -13.648 1 98.81 87 HIS B N 1
ATOM 5072 C CA . HIS B 1 87 ? 0.577 -23.469 -14.062 1 98.81 87 HIS B CA 1
ATOM 5073 C C . HIS B 1 87 ? 1.666 -24.25 -13.336 1 98.81 87 HIS B C 1
ATOM 5075 O O . HIS B 1 87 ? 1.948 -23.984 -12.164 1 98.81 87 HIS B O 1
ATOM 5081 N N . MET B 1 88 ? 2.303 -25.125 -14.039 1 98.19 88 MET B N 1
ATOM 5082 C CA . MET B 1 88 ? 3.445 -25.859 -13.5 1 98.19 88 MET B CA 1
ATOM 5083 C C . MET B 1 88 ? 4.355 -26.344 -14.617 1 98.19 88 MET B C 1
ATOM 5085 O O . MET B 1 88 ? 4.055 -26.172 -15.797 1 98.19 88 MET B O 1
ATOM 5089 N N . HIS B 1 89 ? 5.52 -26.875 -14.258 1 97 89 HIS B N 1
ATOM 5090 C CA . HIS B 1 89 ? 6.488 -27.453 -15.172 1 97 89 HIS B CA 1
ATOM 5091 C C . HIS B 1 89 ? 6.844 -28.891 -14.766 1 97 89 HIS B C 1
ATOM 5093 O O . HIS B 1 89 ? 7.973 -29.156 -14.352 1 97 89 HIS B O 1
ATOM 5099 N N . PRO B 1 90 ? 5.848 -29.797 -15.008 1 96.81 90 PRO B N 1
ATOM 5100 C CA . PRO B 1 90 ? 6.008 -31.141 -14.445 1 96.81 90 PRO B CA 1
ATOM 5101 C C . PRO B 1 90 ? 7.195 -31.891 -15.055 1 96.81 90 PRO B C 1
ATOM 5103 O O . PRO B 1 90 ? 7.855 -32.656 -14.359 1 96.81 90 PRO B O 1
ATOM 5106 N N . GLN B 1 91 ? 7.48 -31.703 -16.375 1 94.25 91 GLN B N 1
ATOM 5107 C CA . GLN B 1 91 ? 8.625 -32.375 -16.984 1 94.25 91 GLN B CA 1
ATOM 5108 C C . GLN B 1 91 ? 9.93 -31.969 -16.312 1 94.25 91 GLN B C 1
ATOM 5110 O O . GLN B 1 91 ? 10.766 -32.812 -16 1 94.25 91 GLN B O 1
ATOM 5115 N N . SER B 1 92 ? 10.07 -30.625 -16.094 1 91.31 92 SER B N 1
ATOM 5116 C CA . SER B 1 92 ? 11.234 -30.125 -15.375 1 91.31 92 SER B CA 1
ATOM 5117 C C . SER B 1 92 ? 11.297 -30.688 -13.953 1 91.31 92 SER B C 1
ATOM 5119 O O . SER B 1 92 ? 12.367 -31.047 -13.469 1 91.31 92 SER B O 1
ATOM 5121 N N . GLY B 1 93 ? 10.148 -30.766 -13.305 1 92.25 93 GLY B N 1
ATOM 5122 C CA . GLY B 1 93 ? 10.094 -31.344 -11.977 1 92.25 93 GLY B CA 1
ATOM 5123 C C . GLY B 1 93 ? 10.562 -32.781 -11.93 1 92.25 93 GLY B C 1
ATOM 5124 O O . GLY B 1 93 ? 11.359 -33.156 -11.07 1 92.25 93 GLY B O 1
ATOM 5125 N N . GLY B 1 94 ? 10.086 -33.594 -12.844 1 92.69 94 GLY B N 1
ATOM 5126 C CA . GLY B 1 94 ? 10.523 -34.969 -12.93 1 92.69 94 GLY B CA 1
ATOM 5127 C C . GLY B 1 94 ? 12.016 -35.125 -13.195 1 92.69 94 GLY B C 1
ATOM 5128 O O . GLY B 1 94 ? 12.688 -35.906 -12.555 1 92.69 94 GLY B O 1
ATOM 5129 N N . LEU B 1 95 ? 12.5 -34.312 -14.172 1 87.94 95 LEU B N 1
ATOM 5130 C CA . LEU B 1 95 ? 13.914 -34.344 -14.531 1 87.94 95 LEU B CA 1
ATOM 5131 C C . LEU B 1 95 ? 14.789 -33.969 -13.336 1 87.94 95 LEU B C 1
ATOM 5133 O O . LEU B 1 95 ? 15.883 -34.5 -13.156 1 87.94 95 LEU B O 1
ATOM 5137 N N . ARG B 1 96 ? 14.234 -33.062 -12.531 1 86.06 96 ARG B N 1
ATOM 5138 C CA . ARG B 1 96 ? 15 -32.531 -11.414 1 86.06 96 ARG B CA 1
ATOM 5139 C C . ARG B 1 96 ? 15.102 -33.531 -10.281 1 86.06 96 ARG B C 1
ATOM 5141 O O . ARG B 1 96 ? 15.906 -33.375 -9.359 1 86.06 96 ARG B O 1
ATOM 5148 N N . THR B 1 97 ? 14.352 -34.562 -10.375 1 83.94 97 THR B N 1
ATOM 5149 C CA . THR B 1 97 ? 14.492 -35.656 -9.406 1 83.94 97 THR B CA 1
ATOM 5150 C C . THR B 1 97 ? 15.641 -36.562 -9.789 1 83.94 97 THR B C 1
ATOM 5152 O O . THR B 1 97 ? 16.094 -37.375 -8.977 1 83.94 97 THR B O 1
ATOM 5155 N N . LEU B 1 98 ? 16.203 -36.469 -11.023 1 82.12 98 LEU B N 1
ATOM 5156 C CA . LEU B 1 98 ? 17.125 -37.438 -11.578 1 82.12 98 LEU B CA 1
ATOM 5157 C C . LEU B 1 98 ? 18.562 -36.906 -11.555 1 82.12 98 LEU B C 1
ATOM 5159 O O . LEU B 1 98 ? 19.516 -37.656 -11.805 1 82.12 98 LEU B O 1
ATOM 5163 N N . GLY B 1 99 ? 18.75 -35.656 -11.188 1 80.38 99 GLY B N 1
ATOM 5164 C CA . GLY B 1 99 ? 20.078 -35.062 -11.289 1 80.38 99 GLY B CA 1
ATOM 5165 C C . GLY B 1 99 ? 20.609 -34.562 -9.953 1 80.38 99 GLY B C 1
ATOM 5166 O O . GLY B 1 99 ? 20.062 -34.906 -8.898 1 80.38 99 GLY B O 1
ATOM 5167 N N . CYS B 1 100 ? 21.859 -34.062 -10.039 1 90.31 100 CYS B N 1
ATOM 5168 C CA . CYS B 1 100 ? 22.453 -33.406 -8.875 1 90.31 100 CYS B CA 1
ATOM 5169 C C . CYS B 1 100 ? 21.547 -32.281 -8.375 1 90.31 100 CYS B C 1
ATOM 5171 O O . CYS B 1 100 ? 21.234 -31.344 -9.117 1 90.31 100 CYS B O 1
ATOM 5173 N N . ASN B 1 101 ? 21.031 -32.406 -7.16 1 92.56 101 ASN B N 1
ATOM 5174 C CA . ASN B 1 101 ? 19.938 -31.578 -6.637 1 92.56 101 ASN B CA 1
ATOM 5175 C C . ASN B 1 101 ? 20.344 -30.891 -5.34 1 92.56 101 ASN B C 1
ATOM 5177 O O . ASN B 1 101 ? 20.797 -31.531 -4.398 1 92.56 101 ASN B O 1
ATOM 5181 N N . LEU B 1 102 ? 20.172 -29.562 -5.324 1 94.25 102 LEU B N 1
ATOM 5182 C CA . LEU B 1 102 ? 20.469 -28.812 -4.109 1 94.25 102 LEU B CA 1
ATOM 5183 C C . LEU B 1 102 ? 19.234 -28.703 -3.219 1 94.25 102 LEU B C 1
ATOM 5185 O O . LEU B 1 102 ? 19.297 -28.094 -2.146 1 94.25 102 LEU B O 1
ATOM 5189 N N . ASN B 1 103 ? 18.141 -29.203 -3.605 1 89.69 103 ASN B N 1
ATOM 5190 C CA . ASN B 1 103 ? 16.922 -29.438 -2.861 1 89.69 103 ASN B CA 1
ATOM 5191 C C . ASN B 1 103 ? 16.359 -28.141 -2.27 1 89.69 103 ASN B C 1
ATOM 5193 O O . ASN B 1 103 ? 15.82 -28.141 -1.162 1 89.69 103 ASN B O 1
ATOM 5197 N N . TYR B 1 104 ? 16.547 -27.031 -2.896 1 89 104 TYR B N 1
ATOM 5198 C CA . TYR B 1 104 ? 16.031 -25.734 -2.482 1 89 104 TYR B CA 1
ATOM 5199 C C . TYR B 1 104 ? 16.578 -25.328 -1.12 1 89 104 TYR B C 1
ATOM 5201 O O . TYR B 1 104 ? 15.969 -24.516 -0.417 1 89 104 TYR B O 1
ATOM 5209 N N . GLN B 1 105 ? 17.703 -25.891 -0.673 1 89.38 105 GLN B N 1
ATOM 5210 C CA . GLN B 1 105 ? 18.188 -25.672 0.686 1 89.38 105 GLN B CA 1
ATOM 5211 C C . GLN B 1 105 ? 18.953 -24.359 0.8 1 89.38 105 GLN B C 1
ATOM 5213 O O . GLN B 1 105 ? 19.578 -23.906 -0.165 1 89.38 105 GLN B O 1
ATOM 5218 N N . ARG B 1 106 ? 18.781 -23.766 2.002 1 88.81 106 ARG B N 1
ATOM 5219 C CA . ARG B 1 106 ? 19.641 -22.656 2.391 1 88.81 106 ARG B CA 1
ATOM 5220 C C . ARG B 1 106 ? 21.078 -23.125 2.619 1 88.81 106 ARG B C 1
ATOM 5222 O O . ARG B 1 106 ? 21.344 -23.938 3.506 1 88.81 106 ARG B O 1
ATOM 5229 N N . LEU B 1 107 ? 21.969 -22.625 1.757 1 93.88 107 LEU B N 1
ATOM 5230 C CA . LEU B 1 107 ? 23.312 -23.219 1.791 1 93.88 107 LEU B CA 1
ATOM 5231 C C . LEU B 1 107 ? 24.375 -22.125 1.978 1 93.88 107 LEU B C 1
ATOM 5233 O O . LEU B 1 107 ? 24.266 -21.047 1.405 1 93.88 107 LEU B O 1
ATOM 5237 N N . SER B 1 108 ? 25.312 -22.406 2.818 1 95.31 108 SER B N 1
ATOM 5238 C CA . SER B 1 108 ? 26.562 -21.625 2.828 1 95.31 108 SER B CA 1
ATOM 5239 C C . SER B 1 108 ? 27.422 -21.969 1.62 1 95.31 108 SER B C 1
ATOM 5241 O O . SER B 1 108 ? 27.141 -22.922 0.895 1 95.31 108 SER B O 1
ATOM 5243 N N . ARG B 1 109 ? 28.406 -21.141 1.474 1 95.38 109 ARG B N 1
ATOM 5244 C CA . ARG B 1 109 ? 29.359 -21.391 0.399 1 95.38 109 ARG B CA 1
ATOM 5245 C C . ARG B 1 109 ? 29.906 -22.828 0.477 1 95.38 109 ARG B C 1
ATOM 5247 O O . ARG B 1 109 ? 29.891 -23.547 -0.52 1 95.38 109 ARG B O 1
ATOM 5254 N N . ASP B 1 110 ? 30.266 -23.234 1.634 1 96.5 110 ASP B N 1
ATOM 5255 C CA . ASP B 1 110 ? 30.906 -24.547 1.8 1 96.5 110 ASP B CA 1
ATOM 5256 C C . ASP B 1 110 ? 29.922 -25.672 1.547 1 96.5 110 ASP B C 1
ATOM 5258 O O . ASP B 1 110 ? 30.25 -26.656 0.889 1 96.5 110 ASP B O 1
ATOM 5262 N N . ALA B 1 111 ? 28.766 -25.5 2.051 1 96.56 111 ALA B N 1
ATOM 5263 C CA . ALA B 1 111 ? 27.75 -26.516 1.849 1 96.56 111 ALA B CA 1
ATOM 5264 C C . ALA B 1 111 ? 27.344 -26.625 0.378 1 96.56 111 ALA B C 1
ATOM 5266 O O . ALA B 1 111 ? 27.109 -27.719 -0.138 1 96.56 111 ALA B O 1
ATOM 5267 N N . PHE B 1 112 ? 27.266 -25.516 -0.239 1 96.62 112 PHE B N 1
ATOM 5268 C CA . PHE B 1 112 ? 26.953 -25.406 -1.662 1 96.62 112 PHE B CA 1
ATOM 5269 C C . PHE B 1 112 ? 27.984 -26.188 -2.488 1 96.62 112 PHE B C 1
ATOM 5271 O O . PHE B 1 112 ? 27.625 -27.062 -3.271 1 96.62 112 PHE B O 1
ATOM 5278 N N . LEU B 1 113 ? 29.219 -25.938 -2.244 1 97.56 113 LEU B N 1
ATOM 5279 C CA . LEU B 1 113 ? 30.297 -26.578 -2.984 1 97.56 113 LEU B CA 1
ATOM 5280 C C . LEU B 1 113 ? 30.406 -28.062 -2.623 1 97.56 113 LEU B C 1
ATOM 5282 O O . LEU B 1 113 ? 30.656 -28.891 -3.488 1 97.56 113 LEU B O 1
ATOM 5286 N N . ALA B 1 114 ? 30.156 -28.344 -1.377 1 97.31 114 ALA B N 1
ATOM 5287 C CA . ALA B 1 114 ? 30.25 -29.734 -0.929 1 97.31 114 ALA B CA 1
ATOM 5288 C C . ALA B 1 114 ? 29.188 -30.594 -1.6 1 97.31 114 ALA B C 1
ATOM 5290 O O . ALA B 1 114 ? 29.453 -31.75 -1.97 1 97.31 114 ALA B O 1
ATOM 5291 N N . ARG B 1 115 ? 28.031 -30.094 -1.721 1 96.75 115 ARG B N 1
ATOM 5292 C CA . ARG B 1 115 ? 26.953 -30.844 -2.35 1 96.75 115 ARG B CA 1
ATOM 5293 C C . ARG B 1 115 ? 27.234 -31.094 -3.826 1 96.75 115 ARG B C 1
ATOM 5295 O O . ARG B 1 115 ? 26.984 -32.188 -4.336 1 96.75 115 ARG B O 1
ATOM 5302 N N . ILE B 1 116 ? 27.734 -30.094 -4.457 1 97.5 116 ILE B N 1
ATOM 5303 C CA . ILE B 1 116 ? 28.062 -30.234 -5.871 1 97.5 116 ILE B CA 1
ATOM 5304 C C . ILE B 1 116 ? 29.219 -31.219 -6.027 1 97.5 116 ILE B C 1
ATOM 5306 O O . ILE B 1 116 ? 29.203 -32.062 -6.922 1 97.5 116 ILE B O 1
ATOM 5310 N N . GLN B 1 117 ? 30.219 -31.109 -5.137 1 97.56 117 GLN B N 1
ATOM 5311 C CA . GLN B 1 117 ? 31.344 -32.031 -5.188 1 97.56 117 GLN B CA 1
ATOM 5312 C C . GLN B 1 117 ? 30.891 -33.469 -4.984 1 97.56 117 GLN B C 1
ATOM 5314 O O . GLN B 1 117 ? 31.422 -34.406 -5.613 1 97.56 117 GLN B O 1
ATOM 5319 N N . ALA B 1 118 ? 29.938 -33.625 -4.09 1 96.56 118 ALA B N 1
ATOM 5320 C CA . ALA B 1 118 ? 29.391 -34.969 -3.852 1 96.56 118 ALA B CA 1
ATOM 5321 C C . ALA B 1 118 ? 28.781 -35.562 -5.121 1 96.56 118 ALA B C 1
ATOM 5323 O O . ALA B 1 118 ? 28.891 -36.75 -5.391 1 96.56 118 ALA B O 1
ATOM 5324 N N . CYS B 1 119 ? 28.109 -34.75 -5.875 1 95.94 119 CYS B N 1
ATOM 5325 C CA . CYS B 1 119 ? 27.531 -35.156 -7.145 1 95.94 119 CYS B CA 1
ATOM 5326 C C . CYS B 1 119 ? 28.625 -35.562 -8.133 1 95.94 119 CYS B C 1
ATOM 5328 O O . CYS B 1 119 ? 28.484 -36.562 -8.859 1 95.94 119 CYS B O 1
ATOM 5330 N N . LEU B 1 120 ? 29.672 -34.75 -8.172 1 96.38 120 LEU B N 1
ATOM 5331 C CA . LEU B 1 120 ? 30.812 -35.031 -9.031 1 96.38 120 LEU B CA 1
ATOM 5332 C C . LEU B 1 120 ? 31.453 -36.375 -8.641 1 96.38 120 LEU B C 1
ATOM 5334 O O . LEU B 1 120 ? 31.781 -37.188 -9.5 1 96.38 120 LEU B O 1
ATOM 5338 N N . ASP B 1 121 ? 31.578 -36.562 -7.316 1 96 121 ASP B N 1
ATOM 5339 C CA . ASP B 1 121 ? 32.219 -37.781 -6.805 1 96 121 ASP B CA 1
ATOM 5340 C C . ASP B 1 121 ? 31.375 -39 -7.113 1 96 121 ASP B C 1
ATOM 5342 O O . ASP B 1 121 ? 31.922 -40.094 -7.309 1 96 121 ASP B O 1
ATOM 5346 N N . ALA B 1 122 ? 30.172 -38.812 -7.148 1 92.94 122 ALA B N 1
ATOM 5347 C CA . ALA B 1 122 ? 29.266 -39.938 -7.434 1 92.94 122 ALA B CA 1
ATOM 5348 C C . ALA B 1 122 ? 29.391 -40.375 -8.883 1 92.94 122 ALA B C 1
ATOM 5350 O O . ALA B 1 122 ? 29 -41.5 -9.227 1 92.94 122 ALA B O 1
ATOM 5351 N N . GLU B 1 123 ? 29.922 -39.5 -9.695 1 91.56 123 GLU B N 1
ATOM 5352 C CA . GLU B 1 123 ? 30.172 -39.812 -11.102 1 91.56 123 GLU B CA 1
ATOM 5353 C C . GLU B 1 123 ? 31.656 -39.688 -11.438 1 91.56 123 GLU B C 1
ATOM 5355 O O . GLU B 1 123 ? 32.031 -39.062 -12.438 1 91.56 123 GLU B O 1
ATOM 5360 N N . ALA B 1 124 ? 32.438 -40.156 -10.711 1 89.12 124 ALA B N 1
ATOM 5361 C CA . ALA B 1 124 ? 33.875 -39.938 -10.766 1 89.12 124 ALA B CA 1
ATOM 5362 C C . ALA B 1 124 ? 34.469 -40.438 -12.102 1 89.12 124 ALA B C 1
ATOM 5364 O O . ALA B 1 124 ? 35.469 -39.906 -12.57 1 89.12 124 ALA B O 1
ATOM 5365 N N . GLU B 1 125 ? 33.781 -41.375 -12.719 1 90.69 125 GLU B N 1
ATOM 5366 C CA . GLU B 1 125 ? 34.281 -41.938 -13.953 1 90.69 125 GLU B CA 1
ATOM 5367 C C . GLU B 1 125 ? 33.75 -41.188 -15.172 1 90.69 125 GLU B C 1
ATOM 5369 O O . GLU B 1 125 ? 34.125 -41.5 -16.312 1 90.69 125 GLU B O 1
ATOM 5374 N N . ALA B 1 126 ? 32.938 -40.188 -14.969 1 91.56 126 ALA B N 1
ATOM 5375 C CA . ALA B 1 126 ? 32.375 -39.406 -16.078 1 91.56 126 ALA B CA 1
ATOM 5376 C C . ALA B 1 126 ? 33.5 -38.656 -16.812 1 91.56 126 ALA B C 1
ATOM 5378 O O . ALA B 1 126 ? 34.438 -38.156 -16.188 1 91.56 126 ALA B O 1
ATOM 5379 N N . PRO B 1 127 ? 33.406 -38.688 -18.125 1 93.12 127 PRO B N 1
ATOM 5380 C CA . PRO B 1 127 ? 34.438 -37.938 -18.891 1 93.12 127 PRO B CA 1
ATOM 5381 C C . PRO B 1 127 ? 34.406 -36.438 -18.609 1 93.12 127 PRO B C 1
ATOM 5383 O O . PRO B 1 127 ? 33.406 -35.906 -18.203 1 93.12 127 PRO B O 1
ATOM 5386 N N . ASP B 1 128 ? 35.5 -35.844 -18.891 1 92.12 128 ASP B N 1
ATOM 5387 C CA . ASP B 1 128 ? 35.688 -34.438 -18.547 1 92.12 128 ASP B CA 1
ATOM 5388 C C . ASP B 1 128 ? 34.812 -33.531 -19.406 1 92.12 128 ASP B C 1
ATOM 5390 O O . ASP B 1 128 ? 34.625 -32.344 -19.078 1 92.12 128 ASP B O 1
ATOM 5394 N N . ASP B 1 129 ? 34.344 -34.062 -20.453 1 92.62 129 ASP B N 1
ATOM 5395 C CA . ASP B 1 129 ? 33.531 -33.25 -21.328 1 92.62 129 ASP B CA 1
ATOM 5396 C C . ASP B 1 129 ? 32.031 -33.406 -21.016 1 92.62 129 ASP B C 1
ATOM 5398 O O . ASP B 1 129 ? 31.203 -32.688 -21.578 1 92.62 129 ASP B O 1
ATOM 5402 N N . ARG B 1 130 ? 31.766 -34.25 -20.125 1 93.31 130 ARG B N 1
ATOM 5403 C CA . ARG B 1 130 ? 30.375 -34.406 -19.719 1 93.31 130 ARG B CA 1
ATOM 5404 C C . ARG B 1 130 ? 29.938 -33.312 -18.766 1 93.31 130 ARG B C 1
ATOM 5406 O O . ARG B 1 130 ? 30.594 -33.062 -17.75 1 93.31 130 ARG B O 1
ATOM 5413 N N . TRP B 1 131 ? 28.828 -32.75 -19.062 1 94.94 131 TRP B N 1
ATOM 5414 C CA . TRP B 1 131 ? 28.312 -31.641 -18.25 1 94.94 131 TRP B CA 1
ATOM 5415 C C . TRP B 1 131 ? 27.75 -32.156 -16.938 1 94.94 131 TRP B C 1
ATOM 5417 O O . TRP B 1 131 ? 27.141 -33.219 -16.875 1 94.94 131 TRP B O 1
ATOM 5427 N N . LEU B 1 132 ? 27.969 -31.438 -15.859 1 95.38 132 LEU B N 1
ATOM 5428 C CA . LEU B 1 132 ? 27.188 -31.578 -14.641 1 95.38 132 LEU B CA 1
ATOM 5429 C C . LEU B 1 132 ? 26.156 -30.469 -14.523 1 95.38 132 LEU B C 1
ATOM 5431 O O . LEU B 1 132 ? 26.5 -29.281 -14.469 1 95.38 132 LEU B O 1
ATOM 5435 N N . VAL B 1 133 ? 24.938 -30.875 -14.578 1 93.81 133 VAL B N 1
ATOM 5436 C CA . VAL B 1 133 ? 23.859 -29.922 -14.359 1 93.81 133 VAL B CA 1
ATOM 5437 C C . VAL B 1 133 ? 23.312 -30.078 -12.938 1 93.81 133 VAL B C 1
ATOM 5439 O O . VAL B 1 133 ? 22.906 -31.172 -12.539 1 93.81 133 VAL B O 1
ATOM 5442 N N . VAL B 1 134 ? 23.438 -29.016 -12.141 1 94.88 134 VAL B N 1
ATOM 5443 C CA . VAL B 1 134 ? 22.938 -28.953 -10.773 1 94.88 134 VAL B CA 1
ATOM 5444 C C . VAL B 1 134 ? 21.625 -28.172 -10.734 1 94.88 134 VAL B C 1
ATOM 5446 O O . VAL B 1 134 ? 21.5 -27.141 -11.406 1 94.88 134 VAL B O 1
ATOM 5449 N N . ILE B 1 135 ? 20.641 -28.688 -10 1 91.56 135 ILE B N 1
ATOM 5450 C CA . ILE B 1 135 ? 19.328 -28.062 -10.07 1 91.56 135 ILE B CA 1
ATOM 5451 C C . ILE B 1 135 ? 18.875 -27.656 -8.664 1 91.56 135 ILE B C 1
ATOM 5453 O O . ILE B 1 135 ? 19.469 -28.078 -7.668 1 91.56 135 ILE B O 1
ATOM 5457 N N . ASN B 1 136 ? 17.812 -26.734 -8.594 1 92.62 136 ASN B N 1
ATOM 5458 C CA . ASN B 1 136 ? 17.078 -26.266 -7.418 1 92.62 136 ASN B CA 1
ATOM 5459 C C . ASN B 1 136 ? 17.984 -25.484 -6.469 1 92.62 136 ASN B C 1
ATOM 5461 O O . ASN B 1 136 ? 17.969 -25.719 -5.262 1 92.62 136 ASN B O 1
ATOM 5465 N N . TRP B 1 137 ? 18.891 -24.703 -7.121 1 92.25 137 TRP B N 1
ATOM 5466 C CA . TRP B 1 137 ? 19.656 -23.719 -6.375 1 92.25 137 TRP B CA 1
ATOM 5467 C C . TRP B 1 137 ? 18.766 -22.578 -5.895 1 92.25 137 TRP B C 1
ATOM 5469 O O . TRP B 1 137 ? 18.188 -21.859 -6.703 1 92.25 137 TRP B O 1
ATOM 5479 N N . PHE B 1 138 ? 18.562 -22.422 -4.578 1 90.19 138 PHE B N 1
ATOM 5480 C CA . PHE B 1 138 ? 17.828 -21.281 -4.031 1 90.19 138 PHE B CA 1
ATOM 5481 C C . PHE B 1 138 ? 18.75 -20.094 -3.85 1 90.19 138 PHE B C 1
ATOM 5483 O O . PHE B 1 138 ? 19.188 -19.797 -2.734 1 90.19 138 PHE B O 1
ATOM 5490 N N . GLN B 1 139 ? 18.938 -19.375 -4.836 1 88.19 139 GLN B N 1
ATOM 5491 C CA . GLN B 1 139 ? 19.906 -18.297 -4.938 1 88.19 139 GLN B CA 1
ATOM 5492 C C . GLN B 1 139 ? 19.672 -17.234 -3.863 1 88.19 139 GLN B C 1
ATOM 5494 O O . GLN B 1 139 ? 20.625 -16.734 -3.266 1 88.19 139 GLN B O 1
ATOM 5499 N N . GLN B 1 140 ? 18.438 -16.938 -3.518 1 84.19 140 GLN B N 1
ATOM 5500 C CA . GLN B 1 140 ? 18.062 -15.82 -2.645 1 84.19 140 GLN B CA 1
ATOM 5501 C C . GLN B 1 140 ? 18.312 -16.172 -1.18 1 84.19 140 GLN B C 1
ATOM 5503 O O . GLN B 1 140 ? 18.328 -15.281 -0.323 1 84.19 140 GLN B O 1
ATOM 5508 N N . ASP B 1 141 ? 18.484 -17.469 -0.939 1 87.62 141 ASP B N 1
ATOM 5509 C CA . ASP B 1 141 ? 18.578 -17.859 0.463 1 87.62 141 ASP B CA 1
ATOM 5510 C C . ASP B 1 141 ? 19.953 -18.438 0.782 1 87.62 141 ASP B C 1
ATOM 5512 O O . ASP B 1 141 ? 20.078 -19.359 1.602 1 87.62 141 ASP B O 1
ATOM 5516 N N . MET B 1 142 ? 20.984 -17.953 0.13 1 90.19 142 MET B N 1
ATOM 5517 C CA . MET B 1 142 ? 22.359 -18.344 0.452 1 90.19 142 MET B CA 1
ATOM 5518 C C . MET B 1 142 ? 22.797 -17.719 1.772 1 90.19 142 MET B C 1
ATOM 5520 O O . MET B 1 142 ? 22.203 -16.75 2.238 1 90.19 142 MET B O 1
ATOM 5524 N N . ILE B 1 143 ? 23.797 -18.344 2.402 1 90 143 ILE B N 1
ATOM 5525 C CA . ILE B 1 143 ? 24.344 -17.875 3.676 1 90 143 ILE B CA 1
ATOM 5526 C C . ILE B 1 143 ? 25.734 -17.297 3.465 1 90 143 ILE B C 1
ATOM 5528 O O . ILE B 1 143 ? 26.625 -17.984 2.953 1 90 143 ILE B O 1
ATOM 5532 N N . PRO B 1 144 ? 25.938 -16.156 3.93 1 87.38 144 PRO B N 1
ATOM 5533 C CA . PRO B 1 144 ? 25 -15.18 4.48 1 87.38 144 PRO B CA 1
ATOM 5534 C C . PRO B 1 144 ? 24.047 -14.609 3.43 1 87.38 144 PRO B C 1
ATOM 5536 O O . PRO B 1 144 ? 24.25 -14.828 2.232 1 87.38 144 PRO B O 1
ATOM 5539 N N . THR B 1 145 ? 23.031 -13.977 3.924 1 79 145 THR B N 1
ATOM 5540 C CA . THR B 1 145 ? 22.109 -13.312 3.016 1 79 145 THR B CA 1
ATOM 5541 C C . THR B 1 145 ? 22.859 -12.367 2.076 1 79 145 THR B C 1
ATOM 5543 O O . THR B 1 145 ? 23.734 -11.625 2.51 1 79 145 THR B O 1
ATOM 5546 N N . GLY B 1 146 ? 22.594 -12.594 0.777 1 76 146 GLY B N 1
ATOM 5547 C CA . GLY B 1 146 ? 23.234 -11.742 -0.213 1 76 146 GLY B CA 1
ATOM 5548 C C . GLY B 1 146 ? 24.484 -12.359 -0.823 1 76 146 GLY B C 1
ATOM 5549 O O . GLY B 1 146 ? 25.031 -11.844 -1.801 1 76 146 GLY B O 1
ATOM 5550 N N . TYR B 1 147 ? 24.844 -13.492 -0.309 1 84.19 147 TYR B N 1
ATOM 5551 C CA . TYR B 1 147 ? 25.984 -14.18 -0.891 1 84.19 147 TYR B CA 1
ATOM 5552 C C . TYR B 1 147 ? 25.688 -14.609 -2.324 1 84.19 147 TYR B C 1
ATOM 5554 O O . TYR B 1 147 ? 24.703 -15.297 -2.586 1 84.19 147 TYR B O 1
ATOM 5562 N N . ALA B 1 148 ? 26.5 -14.18 -3.23 1 84.69 148 ALA B N 1
ATOM 5563 C CA . ALA B 1 148 ? 26.375 -14.523 -4.645 1 84.69 148 ALA B CA 1
ATOM 5564 C C . ALA B 1 148 ? 27.609 -15.258 -5.141 1 84.69 148 ALA B C 1
ATOM 5566 O O . ALA B 1 148 ? 28.625 -14.633 -5.492 1 84.69 148 ALA B O 1
ATOM 5567 N N . PRO B 1 149 ? 27.5 -16.531 -5.227 1 92.62 149 PRO B N 1
ATOM 5568 C CA . PRO B 1 149 ? 28.672 -17.266 -5.73 1 92.62 149 PRO B CA 1
ATOM 5569 C C . PRO B 1 149 ? 29 -16.922 -7.184 1 92.62 149 PRO B C 1
ATOM 5571 O O . PRO B 1 149 ? 28.109 -16.516 -7.938 1 92.62 149 PRO B O 1
ATOM 5574 N N . THR B 1 150 ? 30.234 -17.078 -7.484 1 95.56 150 THR B N 1
ATOM 5575 C CA . THR B 1 150 ? 30.703 -16.828 -8.844 1 95.56 150 THR B CA 1
ATOM 5576 C C . THR B 1 150 ? 31.375 -18.062 -9.414 1 95.56 150 THR B C 1
ATOM 5578 O O . THR B 1 150 ? 31.5 -19.094 -8.727 1 95.56 150 THR B O 1
ATOM 5581 N N . ARG B 1 151 ? 31.859 -17.938 -10.68 1 97.31 151 ARG B N 1
ATOM 5582 C CA . ARG B 1 151 ? 32.594 -19.016 -11.32 1 97.31 151 ARG B CA 1
ATOM 5583 C C . ARG B 1 151 ? 33.844 -19.406 -10.5 1 97.31 151 ARG B C 1
ATOM 5585 O O . ARG B 1 151 ? 34.219 -20.562 -10.477 1 97.31 151 ARG B O 1
ATOM 5592 N N . ALA B 1 152 ? 34.344 -18.391 -9.781 1 96.25 152 ALA B N 1
ATOM 5593 C CA . ALA B 1 152 ? 35.562 -18.656 -8.992 1 96.25 152 ALA B CA 1
ATOM 5594 C C . ALA B 1 152 ? 35.312 -19.719 -7.93 1 96.25 152 ALA B C 1
ATOM 5596 O O . ALA B 1 152 ? 36.188 -20.531 -7.645 1 96.25 152 ALA B O 1
ATOM 5597 N N . GLU B 1 153 ? 34.125 -19.672 -7.32 1 97 153 GLU B N 1
ATOM 5598 C CA . GLU B 1 153 ? 33.75 -20.688 -6.34 1 97 153 GLU B CA 1
ATOM 5599 C C . GLU B 1 153 ? 33.625 -22.062 -6.992 1 97 153 GLU B C 1
ATOM 5601 O O . GLU B 1 153 ? 34.156 -23.047 -6.484 1 97 153 GLU B O 1
ATOM 5606 N N . LEU B 1 154 ? 32.969 -22.141 -8.133 1 98 154 LEU B N 1
ATOM 5607 C CA . LEU B 1 154 ? 32.781 -23.422 -8.82 1 98 154 LEU B CA 1
ATOM 5608 C C . LEU B 1 154 ? 34.125 -23.984 -9.289 1 98 154 LEU B C 1
ATOM 5610 O O . LEU B 1 154 ? 34.281 -25.203 -9.328 1 98 154 LEU B O 1
ATOM 5614 N N . ASP B 1 155 ? 35.062 -23.094 -9.57 1 97.75 155 ASP B N 1
ATOM 5615 C CA . ASP B 1 155 ? 36.344 -23.516 -10.094 1 97.75 155 ASP B CA 1
ATOM 5616 C C . ASP B 1 155 ? 37.188 -24.203 -9.016 1 97.75 155 ASP B C 1
ATOM 5618 O O . ASP B 1 155 ? 38.188 -24.844 -9.312 1 97.75 155 ASP B O 1
ATOM 5622 N N . THR B 1 156 ? 36.75 -24.047 -7.793 1 97.62 156 THR B N 1
ATOM 5623 C CA . THR B 1 156 ? 37.5 -24.703 -6.711 1 97.62 156 THR B CA 1
ATOM 5624 C C . THR B 1 156 ? 37.125 -26.188 -6.641 1 97.62 156 THR B C 1
ATOM 5626 O O . THR B 1 156 ? 37.812 -26.953 -5.969 1 97.62 156 THR B O 1
ATOM 5629 N N . LEU B 1 157 ? 36.156 -26.609 -7.297 1 97.62 157 LEU B N 1
ATOM 5630 C CA . LEU B 1 157 ? 35.719 -28 -7.312 1 97.62 157 LEU B CA 1
ATOM 5631 C C . LEU B 1 157 ? 36.75 -28.859 -8.047 1 97.62 157 LEU B C 1
ATOM 5633 O O . LEU B 1 157 ? 37.438 -28.391 -8.961 1 97.62 157 LEU B O 1
ATOM 5637 N N . ARG B 1 158 ? 36.844 -30.141 -7.621 1 96.25 158 ARG B N 1
ATOM 5638 C CA . ARG B 1 158 ? 37.812 -31.062 -8.227 1 96.25 158 ARG B CA 1
ATOM 5639 C C . ARG B 1 158 ? 37.25 -31.734 -9.461 1 96.25 158 ARG B C 1
ATOM 5641 O O . ARG B 1 158 ? 36.875 -32.906 -9.43 1 96.25 158 ARG B O 1
ATOM 5648 N N . THR B 1 159 ? 37.312 -31.062 -10.547 1 95.81 159 THR B N 1
ATOM 5649 C CA . THR B 1 159 ? 36.781 -31.609 -11.781 1 95.81 159 THR B CA 1
ATOM 5650 C C . THR B 1 159 ? 37.281 -30.828 -12.992 1 95.81 159 THR B C 1
ATOM 5652 O O . THR B 1 159 ? 37.719 -29.688 -12.852 1 95.81 159 THR B O 1
ATOM 5655 N N . GLY B 1 160 ? 37.281 -31.422 -14.094 1 95.38 160 GLY B N 1
ATOM 5656 C CA . GLY B 1 160 ? 37.5 -30.734 -15.359 1 95.38 160 GLY B CA 1
ATOM 5657 C C . GLY B 1 160 ? 36.219 -30.516 -16.141 1 95.38 160 GLY B C 1
ATOM 5658 O O . GLY B 1 160 ? 36.25 -29.969 -17.25 1 95.38 160 GLY B O 1
ATOM 5659 N N . ARG B 1 161 ? 35.125 -30.859 -15.602 1 96.69 161 ARG B N 1
ATOM 5660 C CA . ARG B 1 161 ? 33.844 -30.859 -16.281 1 96.69 161 ARG B CA 1
ATOM 5661 C C . ARG B 1 161 ? 33.219 -29.469 -16.297 1 96.69 161 ARG B C 1
ATOM 5663 O O . ARG B 1 161 ? 33.375 -28.703 -15.336 1 96.69 161 ARG B O 1
ATOM 5670 N N . PRO B 1 162 ? 32.531 -29.109 -17.391 1 97.88 162 PRO B N 1
ATOM 5671 C CA . PRO B 1 162 ? 31.688 -27.922 -17.297 1 97.88 162 PRO B CA 1
ATOM 5672 C C . PRO B 1 162 ? 30.5 -28.109 -16.359 1 97.88 162 PRO B C 1
ATOM 5674 O O . PRO B 1 162 ? 29.906 -29.188 -16.312 1 97.88 162 PRO B O 1
ATOM 5677 N N . ILE B 1 163 ? 30.188 -27.078 -15.594 1 97.56 163 ILE B N 1
ATOM 5678 C CA . ILE B 1 163 ? 29.125 -27.141 -14.594 1 97.56 163 ILE B CA 1
ATOM 5679 C C . ILE B 1 163 ? 28.125 -26.016 -14.836 1 97.56 163 ILE B C 1
ATOM 5681 O O . ILE B 1 163 ? 28.531 -24.875 -15.117 1 97.56 163 ILE B O 1
ATOM 5685 N N . MET B 1 164 ? 26.875 -26.297 -14.812 1 96.94 164 MET B N 1
ATOM 5686 C CA . MET B 1 164 ? 25.797 -25.312 -14.773 1 96.94 164 MET B CA 1
ATOM 5687 C C . MET B 1 164 ? 24.906 -25.547 -13.562 1 96.94 164 MET B C 1
ATOM 5689 O O . MET B 1 164 ? 24.328 -26.609 -13.398 1 96.94 164 MET B O 1
ATOM 5693 N N . VAL B 1 165 ? 24.844 -24.562 -12.664 1 96.5 165 VAL B N 1
ATOM 5694 C CA . VAL B 1 165 ? 23.969 -24.578 -11.5 1 96.5 165 VAL B CA 1
ATOM 5695 C C . VAL B 1 165 ? 22.734 -23.719 -11.773 1 96.5 165 VAL B C 1
ATOM 5697 O O . VAL B 1 165 ? 22.828 -22.5 -11.828 1 96.5 165 VAL B O 1
ATOM 5700 N N . ARG B 1 166 ? 21.609 -24.375 -11.867 1 93.12 166 ARG B N 1
ATOM 5701 C CA . ARG B 1 166 ? 20.375 -23.672 -12.227 1 93.12 166 ARG B CA 1
ATOM 5702 C C . ARG B 1 166 ? 19.609 -23.219 -10.984 1 93.12 166 ARG B C 1
ATOM 5704 O O . ARG B 1 166 ? 19.344 -24.016 -10.086 1 93.12 166 ARG B O 1
ATOM 5711 N N . SER B 1 167 ? 19.359 -21.953 -11 1 91.56 167 SER B N 1
ATOM 5712 C CA . SER B 1 167 ? 18.484 -21.453 -9.938 1 91.56 167 SER B CA 1
ATOM 5713 C C . SER B 1 167 ? 17.094 -22.078 -10.023 1 91.56 167 SER B C 1
ATOM 5715 O O . SER B 1 167 ? 16.625 -22.422 -11.109 1 91.56 167 SER B O 1
ATOM 5717 N N . SER B 1 168 ? 16.469 -22.141 -8.859 1 86.44 168 SER B N 1
ATOM 5718 C CA . SER B 1 168 ? 15.133 -22.734 -8.805 1 86.44 168 SER B CA 1
ATOM 5719 C C . SER B 1 168 ? 14.109 -21.859 -9.523 1 86.44 168 SER B C 1
ATOM 5721 O O . SER B 1 168 ? 13.109 -22.359 -10.039 1 86.44 168 SER B O 1
ATOM 5723 N N . PHE B 1 169 ? 14.32 -20.594 -9.672 1 85.25 169 PHE B N 1
ATOM 5724 C CA . PHE B 1 169 ? 13.328 -19.719 -10.273 1 85.25 169 PHE B CA 1
ATOM 5725 C C . PHE B 1 169 ? 13.477 -19.703 -11.797 1 85.25 169 PHE B C 1
ATOM 5727 O O . PHE B 1 169 ? 12.609 -19.188 -12.5 1 85.25 169 PHE B O 1
ATOM 5734 N N . GLY B 1 170 ? 14.516 -20.281 -12.297 1 86.56 170 GLY B N 1
ATOM 5735 C CA . GLY B 1 170 ? 14.648 -20.547 -13.719 1 86.56 170 GLY B CA 1
ATOM 5736 C C . GLY B 1 170 ? 15.195 -19.359 -14.492 1 86.56 170 GLY B C 1
ATOM 5737 O O . GLY B 1 170 ? 15.492 -19.469 -15.688 1 86.56 170 GLY B O 1
ATOM 5738 N N . HIS B 1 171 ? 15.422 -18.234 -13.82 1 88.62 171 HIS B N 1
ATOM 5739 C CA . HIS B 1 171 ? 15.82 -17.016 -14.523 1 88.62 171 HIS B CA 1
ATOM 5740 C C . HIS B 1 171 ? 17.312 -16.734 -14.359 1 88.62 171 HIS B C 1
ATOM 5742 O O . HIS B 1 171 ? 17.828 -15.742 -14.867 1 88.62 171 HIS B O 1
ATOM 5748 N N . SER B 1 172 ? 18 -17.672 -13.648 1 91.81 172 SER B N 1
ATOM 5749 C CA . SER B 1 172 ? 19.438 -17.516 -13.461 1 91.81 172 SER B CA 1
ATOM 5750 C C . SER B 1 172 ? 20.141 -18.859 -13.445 1 91.81 172 SER B C 1
ATOM 5752 O O . SER B 1 172 ? 19.562 -19.875 -13.047 1 91.81 172 SER B O 1
ATOM 5754 N N . ALA B 1 173 ? 21.328 -18.797 -13.914 1 95.62 173 ALA B N 1
ATOM 5755 C CA . ALA B 1 173 ? 22.219 -19.938 -13.789 1 95.62 173 ALA B CA 1
ATOM 5756 C C . ALA B 1 173 ? 23.656 -19.484 -13.508 1 95.62 173 ALA B C 1
ATOM 5758 O O . ALA B 1 173 ? 24.094 -18.453 -14.016 1 95.62 173 ALA B O 1
ATOM 5759 N N . LEU B 1 174 ? 24.328 -20.234 -12.688 1 97.31 174 LEU B N 1
ATOM 5760 C CA . LEU B 1 174 ? 25.75 -20.031 -12.422 1 97.31 174 LEU B CA 1
ATOM 5761 C C . LEU B 1 174 ? 26.578 -21.094 -13.148 1 97.31 174 LEU B C 1
ATOM 5763 O O . LEU B 1 174 ? 26.281 -22.281 -13.078 1 97.31 174 LEU B O 1
ATOM 5767 N N . VAL B 1 175 ? 27.641 -20.672 -13.867 1 98.44 175 VAL B N 1
ATOM 5768 C CA . VAL B 1 175 ? 28.469 -21.609 -14.594 1 98.44 175 VAL B CA 1
ATOM 5769 C C . VAL B 1 175 ? 29.938 -21.422 -14.203 1 98.44 175 VAL B C 1
ATOM 5771 O O . VAL B 1 175 ? 30.328 -20.344 -13.727 1 98.44 175 VAL B O 1
ATOM 5774 N N . ASN B 1 176 ? 30.734 -22.547 -14.32 1 98.06 176 ASN B N 1
ATOM 5775 C CA . ASN B 1 176 ? 32.156 -22.422 -14.023 1 98.06 176 ASN B CA 1
ATOM 5776 C C . ASN B 1 176 ? 32.938 -21.938 -15.234 1 98.06 176 ASN B C 1
ATOM 5778 O O . ASN B 1 176 ? 32.375 -21.672 -16.297 1 98.06 176 ASN B O 1
ATOM 5782 N N . SER B 1 177 ? 34.25 -21.719 -14.992 1 97.81 177 SER B N 1
ATOM 5783 C CA . SER B 1 177 ? 35.094 -21.172 -16.031 1 97.81 177 SER B CA 1
ATOM 5784 C C . SER B 1 177 ? 35.125 -22.109 -17.25 1 97.81 177 SER B C 1
ATOM 5786 O O . SER B 1 177 ? 35.188 -21.641 -18.391 1 97.81 177 SER B O 1
ATOM 5788 N N . ARG B 1 178 ? 35.219 -23.359 -17 1 97.62 178 ARG B N 1
ATOM 5789 C CA . ARG B 1 178 ? 35.219 -24.328 -18.094 1 97.62 178 ARG B CA 1
ATOM 5790 C C . ARG B 1 178 ? 33.969 -24.172 -18.969 1 97.62 178 ARG B C 1
ATOM 5792 O O . ARG B 1 178 ? 34.062 -24.203 -20.203 1 97.62 178 ARG B O 1
ATOM 5799 N N . ALA B 1 179 ? 32.812 -24.047 -18.328 1 97.94 179 ALA B N 1
ATOM 5800 C CA . ALA B 1 179 ? 31.547 -23.859 -19.047 1 97.94 179 ALA B CA 1
ATOM 5801 C C . ALA B 1 179 ? 31.578 -22.562 -19.875 1 97.94 179 ALA B C 1
ATOM 5803 O O . ALA B 1 179 ? 31.109 -22.547 -21.016 1 97.94 179 ALA B O 1
ATOM 5804 N N . LEU B 1 180 ? 32.062 -21.484 -19.266 1 97.75 180 LEU B N 1
ATOM 5805 C CA . LEU B 1 180 ? 32.219 -20.219 -20 1 97.75 180 LEU B CA 1
ATOM 5806 C C . LEU B 1 180 ? 33.094 -20.406 -21.219 1 97.75 180 LEU B C 1
ATOM 5808 O O . LEU B 1 180 ? 32.812 -19.859 -22.297 1 97.75 180 LEU B O 1
ATOM 5812 N N . GLY B 1 181 ? 34.125 -21.094 -21.047 1 96.62 181 GLY B N 1
ATOM 5813 C CA . GLY B 1 181 ? 35.031 -21.375 -22.141 1 96.62 181 GLY B CA 1
ATOM 5814 C C . GLY B 1 181 ? 34.375 -22.156 -23.281 1 96.62 181 GLY B C 1
ATOM 5815 O O . GLY B 1 181 ? 34.531 -21.797 -24.453 1 96.62 181 GLY B O 1
ATOM 5816 N N . VAL B 1 182 ? 33.688 -23.234 -22.906 1 96.62 182 VAL B N 1
ATOM 5817 C CA . VAL B 1 182 ? 33 -24.062 -23.891 1 96.62 182 VAL B CA 1
ATOM 5818 C C . VAL B 1 182 ? 31.984 -23.219 -24.641 1 96.62 182 VAL B C 1
ATOM 5820 O O . VAL B 1 182 ? 31.797 -23.391 -25.844 1 96.62 182 VAL B O 1
ATOM 5823 N N . ALA B 1 183 ? 31.328 -22.281 -23.938 1 96.75 183 ALA B N 1
ATOM 5824 C CA . ALA B 1 183 ? 30.281 -21.438 -24.516 1 96.75 183 ALA B CA 1
ATOM 5825 C C . ALA B 1 183 ? 30.891 -20.234 -25.25 1 96.75 183 ALA B C 1
ATOM 5827 O O . ALA B 1 183 ? 30.188 -19.469 -25.891 1 96.75 183 ALA B O 1
ATOM 5828 N N . GLN B 1 184 ? 32.156 -20.047 -25.109 1 96.44 184 GLN B N 1
ATOM 5829 C CA . GLN B 1 184 ? 32.906 -18.953 -25.719 1 96.44 184 GLN B CA 1
ATOM 5830 C C . GLN B 1 184 ? 32.406 -17.594 -25.219 1 96.44 184 GLN B C 1
ATOM 5832 O O . GLN B 1 184 ? 32.219 -16.672 -26.016 1 96.44 184 GLN B O 1
ATOM 5837 N N . ILE B 1 185 ? 32.031 -17.547 -24 1 96.62 185 ILE B N 1
ATOM 5838 C CA . ILE B 1 185 ? 31.641 -16.281 -23.359 1 96.62 185 ILE B CA 1
ATOM 5839 C C . ILE B 1 185 ? 32.875 -15.578 -22.828 1 96.62 185 ILE B C 1
ATOM 5841 O O . ILE B 1 185 ? 33.594 -16.125 -21.969 1 96.62 185 ILE B O 1
ATOM 5845 N N . THR B 1 186 ? 33.125 -14.414 -23.344 1 93.62 186 THR B N 1
ATOM 5846 C CA . THR B 1 186 ? 34.281 -13.609 -22.969 1 93.62 186 THR B CA 1
ATOM 5847 C C . THR B 1 186 ? 33.844 -12.234 -22.484 1 93.62 186 THR B C 1
ATOM 5849 O O . THR B 1 186 ? 32.656 -11.938 -22.422 1 93.62 186 THR B O 1
ATOM 5852 N N . ARG B 1 187 ? 34.844 -11.469 -22.141 1 92.75 187 ARG B N 1
ATOM 5853 C CA . ARG B 1 187 ? 34.594 -10.102 -21.688 1 92.75 187 ARG B CA 1
ATOM 5854 C C . ARG B 1 187 ? 33.875 -9.305 -22.766 1 92.75 187 ARG B C 1
ATOM 5856 O O . ARG B 1 187 ? 33.094 -8.406 -22.453 1 92.75 187 ARG B O 1
ATOM 5863 N N . ASP B 1 188 ? 34.031 -9.68 -23.984 1 93.19 188 ASP B N 1
ATOM 5864 C CA . ASP B 1 188 ? 33.531 -8.898 -25.094 1 93.19 188 ASP B CA 1
ATOM 5865 C C . ASP B 1 188 ? 32.219 -9.461 -25.609 1 93.19 188 ASP B C 1
ATOM 5867 O O . ASP B 1 188 ? 31.578 -8.883 -26.516 1 93.19 188 ASP B O 1
ATOM 5871 N N . THR B 1 189 ? 31.797 -10.562 -25.078 1 95.25 189 THR B N 1
ATOM 5872 C CA . THR B 1 189 ? 30.531 -11.133 -25.484 1 95.25 189 THR B CA 1
ATOM 5873 C C . THR B 1 189 ? 29.375 -10.227 -25.078 1 95.25 189 THR B C 1
ATOM 5875 O O . THR B 1 189 ? 29.203 -9.914 -23.891 1 95.25 189 THR B O 1
ATOM 5878 N N . PRO B 1 190 ? 28.594 -9.781 -26.062 1 93.31 190 PRO B N 1
ATOM 5879 C CA . PRO B 1 190 ? 27.484 -8.891 -25.719 1 93.31 190 PRO B CA 1
ATOM 5880 C C . PRO B 1 190 ? 26.359 -9.617 -24.984 1 93.31 190 PRO B C 1
ATOM 5882 O O . PRO B 1 190 ? 26.156 -10.82 -25.188 1 93.31 190 PRO B O 1
ATOM 5885 N N . ASP B 1 191 ? 25.672 -8.906 -24.109 1 91.31 191 ASP B N 1
ATOM 5886 C CA . ASP B 1 191 ? 24.422 -9.422 -23.531 1 91.31 191 ASP B CA 1
ATOM 5887 C C . ASP B 1 191 ? 23.406 -9.742 -24.625 1 91.31 191 ASP B C 1
ATOM 5889 O O . ASP B 1 191 ? 23.281 -9 -25.609 1 91.31 191 ASP B O 1
ATOM 5893 N N . PRO B 1 192 ? 22.75 -10.906 -24.578 1 88.06 192 PRO B N 1
ATOM 5894 C CA . PRO B 1 192 ? 21.641 -11.148 -25.516 1 88.06 192 PRO B CA 1
ATOM 5895 C C . PRO B 1 192 ? 20.438 -10.25 -25.25 1 88.06 192 PRO B C 1
ATOM 5897 O O . PRO B 1 192 ? 20.344 -9.633 -24.203 1 88.06 192 PRO B O 1
ATOM 5900 N N . LYS B 1 193 ? 19.562 -10.375 -26.375 1 79.38 193 LYS B N 1
ATOM 5901 C CA . LYS B 1 193 ? 18.297 -9.672 -26.219 1 79.38 193 LYS B CA 1
ATOM 5902 C C . LYS B 1 193 ? 17.516 -10.211 -25.031 1 79.38 193 LYS B C 1
ATOM 5904 O O . LYS B 1 193 ? 17.344 -11.422 -24.891 1 79.38 193 LYS B O 1
ATOM 5909 N N . ASP B 1 194 ? 17.234 -9.531 -24.047 1 81.44 194 ASP B N 1
ATOM 5910 C CA . ASP B 1 194 ? 16.391 -9.906 -22.922 1 81.44 194 ASP B CA 1
ATOM 5911 C C . ASP B 1 194 ? 17.156 -10.719 -21.891 1 81.44 194 ASP B C 1
ATOM 5913 O O . ASP B 1 194 ? 16.609 -11.633 -21.281 1 81.44 194 ASP B O 1
ATOM 5917 N N . GLY B 1 195 ? 18.406 -10.719 -21.891 1 86.81 195 GLY B N 1
ATOM 5918 C CA . GLY B 1 195 ? 19.25 -11.398 -20.906 1 86.81 195 GLY B CA 1
ATOM 5919 C C . GLY B 1 195 ? 20.516 -10.617 -20.562 1 86.81 195 GLY B C 1
ATOM 5920 O O . GLY B 1 195 ? 20.812 -9.609 -21.203 1 86.81 195 GLY B O 1
ATOM 5921 N N . LYS B 1 196 ? 21.234 -11.062 -19.5 1 89.25 196 LYS B N 1
ATOM 5922 C CA . LYS B 1 196 ? 22.406 -10.359 -18.984 1 89.25 196 LYS B CA 1
ATOM 5923 C C . LYS B 1 196 ? 23.5 -11.336 -18.578 1 89.25 196 LYS B C 1
ATOM 5925 O O . LYS B 1 196 ? 23.234 -12.32 -17.875 1 89.25 196 LYS B O 1
ATOM 5930 N N . ILE B 1 197 ? 24.641 -11.109 -19.125 1 95.06 197 ILE B N 1
ATOM 5931 C CA . ILE B 1 197 ? 25.844 -11.719 -18.594 1 95.06 197 ILE B CA 1
ATOM 5932 C C . ILE B 1 197 ? 26.406 -10.859 -17.453 1 95.06 197 ILE B C 1
ATOM 5934 O O . ILE B 1 197 ? 26.922 -9.766 -17.688 1 95.06 197 ILE B O 1
ATOM 5938 N N . VAL B 1 198 ? 26.312 -11.367 -16.219 1 92.94 198 VAL B N 1
ATOM 5939 C CA . VAL B 1 198 ? 26.719 -10.57 -15.07 1 92.94 198 VAL B CA 1
ATOM 5940 C C . VAL B 1 198 ? 28.25 -10.469 -15.039 1 92.94 198 VAL B C 1
ATOM 5942 O O . VAL B 1 198 ? 28.953 -11.469 -15.172 1 92.94 198 VAL B O 1
ATOM 5945 N N . ARG B 1 199 ? 28.703 -9.273 -14.898 1 94.81 199 ARG B N 1
ATOM 5946 C CA . ARG B 1 199 ? 30.141 -9 -14.969 1 94.81 199 ARG B CA 1
ATOM 5947 C C . ARG B 1 199 ? 30.625 -8.352 -13.68 1 94.81 199 ARG B C 1
ATOM 5949 O O . ARG B 1 199 ? 29.859 -7.711 -12.961 1 94.81 199 ARG B O 1
ATOM 5956 N N . ASP B 1 200 ? 31.891 -8.578 -13.383 1 92.19 200 ASP B N 1
ATOM 5957 C CA . ASP B 1 200 ? 32.5 -7.934 -12.227 1 92.19 200 ASP B CA 1
ATOM 5958 C C . ASP B 1 200 ? 33 -6.539 -12.578 1 92.19 200 ASP B C 1
ATOM 5960 O O . ASP B 1 200 ? 32.75 -6.031 -13.672 1 92.19 200 ASP B O 1
ATOM 5964 N N . ALA B 1 201 ? 33.656 -5.926 -11.602 1 89.75 201 ALA B N 1
ATOM 5965 C CA . ALA B 1 201 ? 34.125 -4.543 -11.742 1 89.75 201 ALA B CA 1
ATOM 5966 C C . ALA B 1 201 ? 35.125 -4.406 -12.883 1 89.75 201 ALA B C 1
ATOM 5968 O O . ALA B 1 201 ? 35.281 -3.326 -13.461 1 89.75 201 ALA B O 1
ATOM 5969 N N . GLN B 1 202 ? 35.781 -5.508 -13.211 1 91.69 202 GLN B N 1
ATOM 5970 C CA . GLN B 1 202 ? 36.781 -5.492 -14.258 1 91.69 202 GLN B CA 1
ATOM 5971 C C . GLN B 1 202 ? 36.188 -5.859 -15.617 1 91.69 202 GLN B C 1
ATOM 5973 O O . GLN B 1 202 ? 36.906 -5.918 -16.625 1 91.69 202 GLN B O 1
ATOM 5978 N N . GLY B 1 203 ? 34.875 -6.191 -15.617 1 92.69 203 GLY B N 1
ATOM 5979 C CA . GLY B 1 203 ? 34.188 -6.488 -16.859 1 92.69 203 GLY B CA 1
ATOM 5980 C C . GLY B 1 203 ? 34.219 -7.965 -17.219 1 92.69 203 GLY B C 1
ATOM 5981 O O . GLY B 1 203 ? 33.688 -8.359 -18.266 1 92.69 203 GLY B O 1
ATOM 5982 N N . GLU B 1 204 ? 34.781 -8.742 -16.406 1 94.69 204 GLU B N 1
ATOM 5983 C CA . GLU B 1 204 ? 34.844 -10.18 -16.641 1 94.69 204 GLU B CA 1
ATOM 5984 C C . GLU B 1 204 ? 33.531 -10.852 -16.219 1 94.69 204 GLU B C 1
ATOM 5986 O O . GLU B 1 204 ? 32.938 -10.484 -15.195 1 94.69 204 GLU B O 1
ATOM 5991 N N . ALA B 1 205 ? 33.156 -11.883 -17.031 1 96.25 205 ALA B N 1
ATOM 5992 C CA . ALA B 1 205 ? 31.953 -12.625 -16.672 1 96.25 205 ALA B CA 1
ATOM 5993 C C . ALA B 1 205 ? 32.125 -13.32 -15.32 1 96.25 205 ALA B C 1
ATOM 5995 O O . ALA B 1 205 ? 33.125 -14.008 -15.094 1 96.25 205 ALA B O 1
ATOM 5996 N N . THR B 1 206 ? 31.156 -13.195 -14.43 1 96.12 206 THR B N 1
ATOM 5997 C CA . THR B 1 206 ? 31.219 -13.789 -13.094 1 96.12 206 THR B CA 1
ATOM 5998 C C . THR B 1 206 ? 30.797 -15.258 -13.141 1 96.12 206 THR B C 1
ATOM 6000 O O . THR B 1 206 ? 31.031 -16 -12.18 1 96.12 206 THR B O 1
ATOM 6003 N N . GLY B 1 207 ? 30.125 -15.641 -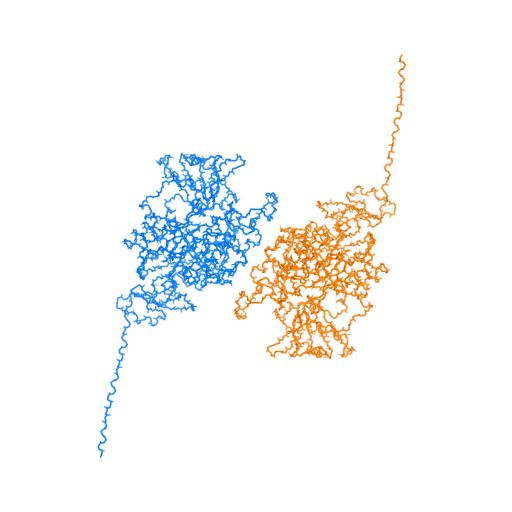14.25 1 97.38 207 GLY B N 1
ATOM 6004 C CA . GLY B 1 207 ? 29.516 -16.953 -14.367 1 97.38 207 GLY B CA 1
ATOM 6005 C C . GLY B 1 207 ? 28 -16.922 -14.188 1 97.38 207 GLY B C 1
ATOM 6006 O O . GLY B 1 207 ? 27.312 -17.891 -14.531 1 97.38 207 GLY B O 1
ATOM 6007 N N . LEU B 1 208 ? 27.5 -15.883 -13.617 1 95 208 LEU B N 1
ATOM 6008 C CA . LEU B 1 208 ? 26.062 -15.742 -13.445 1 95 208 LEU B CA 1
ATOM 6009 C C . LEU B 1 208 ? 25.406 -15.25 -14.727 1 95 208 LEU B C 1
ATOM 6011 O O . LEU B 1 208 ? 25.766 -14.195 -15.25 1 95 208 LEU B O 1
ATOM 6015 N N . LEU B 1 209 ? 24.547 -16.016 -15.297 1 95.06 209 LEU B N 1
ATOM 6016 C CA . LEU B 1 209 ? 23.797 -15.734 -16.516 1 95.06 209 LEU B CA 1
ATOM 6017 C C . LEU B 1 209 ? 22.312 -15.562 -16.203 1 95.06 209 LEU B C 1
ATOM 6019 O O . LEU B 1 209 ? 21.688 -16.422 -15.586 1 95.06 209 LEU B O 1
ATOM 6023 N N . GLU B 1 210 ? 21.75 -14.5 -16.656 1 91.25 210 GLU B N 1
ATOM 6024 C CA . GLU B 1 210 ? 20.344 -14.203 -16.359 1 91.25 210 GLU B CA 1
ATOM 6025 C C . GLU B 1 210 ? 19.5 -14.266 -17.625 1 91.25 210 GLU B C 1
ATOM 6027 O O . GLU B 1 210 ? 19.906 -13.781 -18.688 1 91.25 210 GLU B O 1
ATOM 6032 N N . ASP B 1 211 ? 18.344 -14.891 -17.5 1 89.94 211 ASP B N 1
ATOM 6033 C CA . ASP B 1 211 ? 17.312 -14.969 -18.547 1 89.94 211 ASP B CA 1
ATOM 6034 C C . ASP B 1 211 ? 17.906 -15.5 -19.859 1 89.94 211 ASP B C 1
ATOM 6036 O O . ASP B 1 211 ? 18.547 -16.562 -19.875 1 89.94 211 ASP B O 1
ATOM 6040 N N . ALA B 1 212 ? 17.812 -14.719 -20.922 1 88.19 212 ALA B N 1
ATOM 6041 C CA . ALA B 1 212 ? 18.188 -15.25 -22.234 1 88.19 212 ALA B CA 1
ATOM 6042 C C . ALA B 1 212 ? 19.672 -15.594 -22.281 1 88.19 212 ALA B C 1
ATOM 6044 O O . ALA B 1 212 ? 20.109 -16.375 -23.125 1 88.19 212 ALA B O 1
ATOM 6045 N N . ALA B 1 213 ? 20.516 -15.086 -21.406 1 92.56 213 ALA B N 1
ATOM 6046 C CA . ALA B 1 213 ? 21.938 -15.367 -21.391 1 92.56 213 ALA B CA 1
ATOM 6047 C C . ALA B 1 213 ? 22.203 -16.828 -21.062 1 92.56 213 ALA B C 1
ATOM 6049 O O . ALA B 1 213 ? 23.234 -17.391 -21.453 1 92.56 213 ALA B O 1
ATOM 6050 N N . GLN B 1 214 ? 21.281 -17.453 -20.344 1 93.56 214 GLN B N 1
ATOM 6051 C CA . GLN B 1 214 ? 21.406 -18.859 -19.984 1 93.56 214 GLN B CA 1
ATOM 6052 C C . GLN B 1 214 ? 21.484 -19.734 -21.219 1 93.56 214 GLN B C 1
ATOM 6054 O O . GLN B 1 214 ? 22.141 -20.781 -21.203 1 93.56 214 GLN B O 1
ATOM 6059 N N . SER B 1 215 ? 20.812 -19.344 -22.25 1 90.69 215 SER B N 1
ATOM 6060 C CA . SER B 1 215 ? 20.703 -20.156 -23.469 1 90.69 215 SER B CA 1
ATOM 6061 C C . SER B 1 215 ? 22.062 -20.359 -24.125 1 90.69 215 SER B C 1
ATOM 6063 O O . SER B 1 215 ? 22.281 -21.359 -24.797 1 90.69 215 SER B O 1
ATOM 6065 N N . LYS B 1 216 ? 23 -19.453 -23.906 1 92.5 216 LYS B N 1
ATOM 6066 C CA . LYS B 1 216 ? 24.328 -19.547 -24.484 1 92.5 216 LYS B CA 1
ATOM 6067 C C . LYS B 1 216 ? 25.062 -20.781 -23.969 1 92.5 216 LYS B C 1
ATOM 6069 O O . LYS B 1 216 ? 25.938 -21.328 -24.641 1 92.5 216 LYS B O 1
ATOM 6074 N N . VAL B 1 217 ? 24.688 -21.219 -22.812 1 94.62 217 VAL B N 1
ATOM 6075 C CA . VAL B 1 217 ? 25.312 -22.406 -22.203 1 94.62 217 VAL B CA 1
ATOM 6076 C C . VAL B 1 217 ? 24.359 -23.594 -22.312 1 94.62 217 VAL B C 1
ATOM 6078 O O . VAL B 1 217 ? 24.781 -24.703 -22.641 1 94.62 217 VAL B O 1
ATOM 6081 N N . GLN B 1 218 ? 23.109 -23.359 -22.094 1 91.44 218 GLN B N 1
ATOM 6082 C CA . GLN B 1 218 ? 22.109 -24.422 -22.047 1 91.44 218 GLN B CA 1
ATOM 6083 C C . GLN B 1 218 ? 22.078 -25.203 -23.359 1 91.44 218 GLN B C 1
ATOM 6085 O O . GLN B 1 218 ? 21.891 -26.422 -23.359 1 91.44 218 GLN B O 1
ATOM 6090 N N . THR B 1 219 ? 22.297 -24.562 -24.469 1 89.88 219 THR B N 1
ATOM 6091 C CA . THR B 1 219 ? 22.219 -25.188 -25.797 1 89.88 219 THR B CA 1
ATOM 6092 C C . THR B 1 219 ? 23.391 -26.141 -26.016 1 89.88 219 THR B C 1
ATOM 6094 O O . THR B 1 219 ? 23.359 -26.969 -26.922 1 89.88 219 THR B O 1
ATOM 6097 N N . LEU B 1 220 ? 24.422 -26.031 -25.172 1 92.5 220 LEU B N 1
ATOM 6098 C CA . LEU B 1 220 ? 25.609 -26.844 -25.312 1 92.5 220 LEU B CA 1
ATOM 6099 C C . LEU B 1 220 ? 25.484 -28.125 -24.484 1 92.5 220 LEU B C 1
ATOM 6101 O O . LEU B 1 220 ? 26.297 -29.047 -24.641 1 92.5 220 LEU B O 1
ATOM 6105 N N . ILE B 1 221 ? 24.516 -28.188 -23.656 1 91.19 221 ILE B N 1
ATOM 6106 C CA . ILE B 1 221 ? 24.266 -29.359 -22.828 1 91.19 221 ILE B CA 1
ATOM 6107 C C . ILE B 1 221 ? 23.406 -30.359 -23.594 1 91.19 221 ILE B C 1
ATOM 6109 O O . ILE B 1 221 ? 22.312 -30.016 -24.062 1 91.19 221 ILE B O 1
ATOM 6113 N N . PRO B 1 222 ? 23.922 -31.516 -23.734 1 87.06 222 PRO B N 1
ATOM 6114 C CA . PRO B 1 222 ? 23.094 -32.531 -24.422 1 87.06 222 PRO B CA 1
ATOM 6115 C C . PRO B 1 222 ? 21.734 -32.719 -23.734 1 87.06 222 PRO B C 1
ATOM 6117 O O . PRO B 1 222 ? 21.672 -32.844 -22.516 1 87.06 222 PRO B O 1
ATOM 6120 N N . PRO B 1 223 ? 20.703 -32.688 -24.578 1 85.81 223 PRO B N 1
ATOM 6121 C CA . PRO B 1 223 ? 19.391 -32.906 -23.984 1 85.81 223 PRO B CA 1
ATOM 6122 C C . PRO B 1 223 ? 19.219 -34.344 -23.469 1 85.81 223 PRO B C 1
ATOM 6124 O O . PRO B 1 223 ? 19.906 -35.25 -23.938 1 85.81 223 PRO B O 1
ATOM 6127 N N . PRO B 1 224 ? 18.375 -34.469 -22.5 1 87 224 PRO B N 1
ATOM 6128 C CA . PRO B 1 224 ? 18.047 -35.844 -22.109 1 87 224 PRO B CA 1
ATOM 6129 C C . PRO B 1 224 ? 17.5 -36.688 -23.266 1 87 224 PRO B C 1
ATOM 6131 O O . PRO B 1 224 ? 16.875 -36.156 -24.172 1 87 224 PRO B O 1
ATOM 6134 N N . ASP B 1 225 ? 17.781 -37.938 -23.172 1 87.81 225 ASP B N 1
ATOM 6135 C CA . ASP B 1 225 ? 17.266 -38.812 -24.219 1 87.81 225 ASP B CA 1
ATOM 6136 C C . ASP B 1 225 ? 15.789 -39.094 -24.016 1 87.81 225 ASP B C 1
ATOM 6138 O O . ASP B 1 225 ? 15.203 -38.688 -23 1 87.81 225 ASP B O 1
ATOM 6142 N N . ALA B 1 226 ? 15.211 -39.719 -24.984 1 92 226 ALA B N 1
ATOM 6143 C CA . ALA B 1 226 ? 13.773 -39.969 -24.984 1 92 226 ALA B CA 1
ATOM 6144 C C . ALA B 1 226 ? 13.367 -40.812 -23.781 1 92 226 ALA B C 1
ATOM 6146 O O . ALA B 1 226 ? 12.312 -40.594 -23.188 1 92 226 ALA B O 1
ATOM 6147 N N . ALA B 1 227 ? 14.18 -41.781 -23.469 1 93.19 227 ALA B N 1
ATOM 6148 C CA . ALA B 1 227 ? 13.875 -42.656 -22.344 1 93.19 227 ALA B CA 1
ATOM 6149 C C . ALA B 1 227 ? 13.891 -41.906 -21.031 1 93.19 227 ALA B C 1
ATOM 6151 O O . ALA B 1 227 ? 13.055 -42.125 -20.156 1 93.19 227 ALA B O 1
ATOM 6152 N N . THR B 1 228 ? 14.844 -41.062 -20.969 1 91.5 228 THR B N 1
ATOM 6153 C CA . THR B 1 228 ? 14.938 -40.219 -19.781 1 91.5 228 THR B CA 1
ATOM 6154 C C . THR B 1 228 ? 13.742 -39.281 -19.688 1 91.5 228 THR B C 1
ATOM 6156 O O . THR B 1 228 ? 13.195 -39.062 -18.594 1 91.5 228 THR B O 1
ATOM 6159 N N . HIS B 1 229 ? 13.305 -38.688 -20.812 1 94.12 229 HIS B N 1
ATOM 6160 C CA . HIS B 1 229 ? 12.125 -37.844 -20.828 1 94.12 229 HIS B CA 1
ATOM 6161 C C . HIS B 1 229 ? 10.875 -38.594 -20.406 1 94.12 229 HIS B C 1
ATOM 6163 O O . HIS B 1 229 ? 10.055 -38.094 -19.656 1 94.12 229 HIS B O 1
ATOM 6169 N N . LEU B 1 230 ? 10.797 -39.75 -20.938 1 95.94 230 LEU B N 1
ATOM 6170 C CA . LEU B 1 230 ? 9.641 -40.594 -20.609 1 95.94 230 LEU B CA 1
ATOM 6171 C C . LEU B 1 230 ? 9.625 -40.938 -19.125 1 95.94 230 LEU B C 1
ATOM 6173 O O . LEU B 1 230 ? 8.57 -40.875 -18.484 1 95.94 230 LEU B O 1
ATOM 6177 N N . LYS B 1 231 ? 10.789 -41.281 -18.609 1 95 231 LYS B N 1
ATOM 6178 C CA . LYS B 1 231 ? 10.914 -41.594 -17.188 1 95 231 LYS B CA 1
ATOM 6179 C C . LYS B 1 231 ? 10.539 -40.406 -16.328 1 95 231 LYS B C 1
ATOM 6181 O O . LYS B 1 231 ? 9.836 -40.531 -15.32 1 95 231 LYS B O 1
ATOM 6186 N N . ALA B 1 232 ? 11.023 -39.25 -16.703 1 94.81 232 ALA B N 1
ATOM 6187 C CA . ALA B 1 232 ? 10.734 -38 -15.977 1 94.81 232 ALA B CA 1
ATOM 6188 C C . ALA B 1 232 ? 9.234 -37.719 -15.961 1 94.81 232 ALA B C 1
ATOM 6190 O O . ALA B 1 232 ? 8.688 -37.312 -14.938 1 94.81 232 ALA B O 1
ATOM 6191 N N . ALA B 1 233 ? 8.57 -37.906 -17.078 1 97.44 233 ALA B N 1
ATOM 6192 C CA . ALA B 1 233 ? 7.125 -37.688 -17.172 1 97.44 233 ALA B CA 1
ATOM 6193 C C . ALA B 1 233 ? 6.371 -38.656 -16.25 1 97.44 233 ALA B C 1
ATOM 6195 O O . ALA B 1 233 ? 5.418 -38.25 -15.57 1 97.44 233 ALA B O 1
ATOM 6196 N N . HIS B 1 234 ? 6.84 -39.844 -16.234 1 96.75 234 HIS B N 1
ATOM 6197 C CA . HIS B 1 234 ? 6.219 -40.844 -15.375 1 96.75 234 HIS B CA 1
ATOM 6198 C C . HIS B 1 234 ? 6.359 -40.5 -13.906 1 96.75 234 HIS B C 1
ATOM 6200 O O . HIS B 1 234 ? 5.398 -40.594 -13.141 1 96.75 234 HIS B O 1
ATOM 6206 N N . ILE B 1 235 ? 7.512 -40.062 -13.539 1 95.94 235 ILE B N 1
ATOM 6207 C CA . ILE B 1 235 ? 7.781 -39.656 -12.164 1 95.94 235 ILE B CA 1
ATOM 6208 C C . ILE B 1 235 ? 6.895 -38.469 -11.797 1 95.94 235 ILE B C 1
ATOM 6210 O O . ILE B 1 235 ? 6.277 -38.469 -10.727 1 95.94 235 ILE B O 1
ATOM 6214 N N . ALA B 1 236 ? 6.852 -37.469 -12.688 1 97.88 236 ALA B N 1
ATOM 6215 C CA . ALA B 1 236 ? 6.055 -36.281 -12.445 1 97.88 236 ALA B CA 1
ATOM 6216 C C . ALA B 1 236 ? 4.586 -36.625 -12.219 1 97.88 236 ALA B C 1
ATOM 6218 O O . ALA B 1 236 ? 3.955 -36.125 -11.289 1 97.88 236 ALA B O 1
ATOM 6219 N N . LEU B 1 237 ? 4.039 -37.5 -13.039 1 98.5 237 LEU B N 1
ATOM 6220 C CA . LEU B 1 237 ? 2.648 -37.938 -12.914 1 98.5 237 LEU B CA 1
ATOM 6221 C C . LEU B 1 237 ? 2.402 -38.594 -11.57 1 98.5 237 LEU B C 1
ATOM 6223 O O . LEU B 1 237 ? 1.372 -38.375 -10.93 1 98.5 237 LEU B O 1
ATOM 6227 N N . GLY B 1 238 ? 3.332 -39.406 -11.148 1 97.62 238 GLY B N 1
ATOM 6228 C CA . GLY B 1 238 ? 3.213 -40.031 -9.844 1 97.62 238 GLY B CA 1
ATOM 6229 C C . GLY B 1 238 ? 3.184 -39.062 -8.703 1 97.62 238 GLY B C 1
ATOM 6230 O O . GLY B 1 238 ? 2.344 -39.156 -7.805 1 97.62 238 GLY B O 1
ATOM 6231 N N . LEU B 1 239 ? 4.105 -38.094 -8.719 1 97.38 239 LEU B N 1
ATOM 6232 C CA . LEU B 1 239 ? 4.18 -37.062 -7.68 1 97.38 239 LEU B CA 1
ATOM 6233 C C . LEU B 1 239 ? 2.908 -36.219 -7.656 1 97.38 239 LEU B C 1
ATOM 6235 O O . LEU B 1 239 ? 2.41 -35.875 -6.582 1 97.38 239 LEU B O 1
ATOM 6239 N N . MET B 1 240 ? 2.414 -35.938 -8.812 1 98.69 240 MET B N 1
ATOM 6240 C CA . MET B 1 240 ? 1.184 -35.156 -8.922 1 98.69 240 MET B CA 1
ATOM 6241 C C . MET B 1 240 ? 0 -35.906 -8.344 1 98.69 240 MET B C 1
ATOM 6243 O O . MET B 1 240 ? -0.832 -35.344 -7.641 1 98.69 240 MET B O 1
ATOM 6247 N N . ALA B 1 241 ? -0.101 -37.188 -8.68 1 98.56 241 ALA B N 1
ATOM 6248 C CA . ALA B 1 241 ? -1.187 -38.031 -8.156 1 98.56 241 ALA B CA 1
ATOM 6249 C C . ALA B 1 241 ? -1.167 -38.062 -6.629 1 98.56 241 ALA B C 1
ATOM 6251 O O . ALA B 1 241 ? -2.221 -38.031 -5.988 1 98.56 241 ALA B O 1
ATOM 6252 N N . GLU B 1 242 ? 0.004 -38.062 -6.086 1 98.12 242 GLU B N 1
ATOM 6253 C CA . GLU B 1 242 ? 0.165 -38.094 -4.637 1 98.12 242 GLU B CA 1
ATOM 6254 C C . GLU B 1 242 ? -0.358 -36.812 -4.012 1 98.12 242 GLU B C 1
ATOM 6256 O O . GLU B 1 242 ? -0.847 -36.812 -2.879 1 98.12 242 GLU B O 1
ATOM 6261 N N . GLN B 1 243 ? -0.276 -35.719 -4.715 1 98.44 243 GLN B N 1
ATOM 6262 C CA . GLN B 1 243 ? -0.746 -34.406 -4.242 1 98.44 243 GLN B CA 1
ATOM 6263 C C . GLN B 1 243 ? -2.238 -34.219 -4.508 1 98.44 243 GLN B C 1
ATOM 6265 O O . GLN B 1 243 ? -2.861 -33.312 -3.986 1 98.44 243 GLN B O 1
ATOM 6270 N N . GLY B 1 244 ? -2.816 -35.094 -5.316 1 98.81 244 GLY B N 1
ATOM 6271 C CA . GLY B 1 244 ? -4.227 -34.969 -5.648 1 98.81 244 GLY B CA 1
ATOM 6272 C C . GLY B 1 244 ? -4.488 -34.188 -6.906 1 98.81 244 GLY B C 1
ATOM 6273 O O . GLY B 1 244 ? -5.609 -33.719 -7.137 1 98.81 244 GLY B O 1
ATOM 6274 N N . ILE B 1 245 ? -3.453 -33.938 -7.734 1 98.94 245 ILE B N 1
ATOM 6275 C CA . ILE B 1 245 ? -3.621 -33.219 -8.977 1 98.94 245 ILE B CA 1
ATOM 6276 C C . ILE B 1 245 ? -4.184 -34.125 -10.055 1 98.94 245 ILE B C 1
ATOM 6278 O O . ILE B 1 245 ? -3.578 -35.156 -10.391 1 98.94 245 ILE B O 1
ATOM 6282 N N . THR B 1 246 ? -5.309 -33.781 -10.609 1 98.88 246 THR B N 1
ATOM 6283 C CA . THR B 1 246 ? -5.945 -34.625 -11.617 1 98.88 246 THR B CA 1
ATOM 6284 C C . THR B 1 246 ? -5.906 -33.938 -12.984 1 98.88 246 THR B C 1
ATOM 6286 O O . THR B 1 246 ? -6.156 -34.562 -14.008 1 98.88 246 THR B O 1
ATOM 6289 N N . THR B 1 247 ? -5.672 -32.688 -12.977 1 98.81 247 THR B N 1
ATOM 6290 C CA . THR B 1 247 ? -5.543 -31.891 -14.195 1 98.81 247 THR B CA 1
ATOM 6291 C C . THR B 1 247 ? -4.438 -30.844 -14.055 1 98.81 247 THR B C 1
ATOM 6293 O O . THR B 1 247 ? -4.27 -30.25 -12.984 1 98.81 247 THR B O 1
ATOM 6296 N N . PHE B 1 248 ? -3.623 -30.672 -15.086 1 98.75 248 PHE B N 1
ATOM 6297 C CA . PHE B 1 248 ? -2.533 -29.703 -14.953 1 98.75 248 PHE B CA 1
ATOM 6298 C C . PHE B 1 248 ? -2.268 -29.016 -16.281 1 98.75 248 PHE B C 1
ATOM 6300 O O . PHE B 1 248 ? -2.666 -29.5 -17.344 1 98.75 248 PHE B O 1
ATOM 6307 N N . LEU B 1 249 ? -1.696 -27.828 -16.172 1 98.88 249 LEU B N 1
ATOM 6308 C CA . LEU B 1 249 ? -1.096 -27.156 -17.312 1 98.88 249 LEU B CA 1
ATOM 6309 C C . LEU B 1 249 ? 0.427 -27.188 -17.234 1 98.88 249 LEU B C 1
ATOM 6311 O O . LEU B 1 249 ? 1.009 -26.656 -16.281 1 98.88 249 LEU B O 1
ATOM 6315 N N . ASP B 1 250 ? 1.067 -27.922 -18.172 1 98.69 250 ASP B N 1
ATOM 6316 C CA . ASP B 1 250 ? 2.482 -27.672 -18.422 1 98.69 250 ASP B CA 1
ATOM 6317 C C . ASP B 1 250 ? 2.688 -26.328 -19.109 1 98.69 250 ASP B C 1
ATOM 6319 O O . ASP B 1 250 ? 2.453 -26.188 -20.312 1 98.69 250 ASP B O 1
ATOM 6323 N N . ALA B 1 251 ? 3.113 -25.344 -18.312 1 98.12 251 ALA B N 1
ATOM 6324 C CA . ALA B 1 251 ? 3.033 -23.938 -18.719 1 98.12 251 ALA B CA 1
ATOM 6325 C C . ALA B 1 251 ? 4.109 -23.594 -19.734 1 98.12 251 ALA B C 1
ATOM 6327 O O . ALA B 1 251 ? 4.117 -22.484 -20.297 1 98.12 251 ALA B O 1
ATOM 6328 N N . TYR B 1 252 ? 5 -24.453 -20 1 95.44 252 TYR B N 1
ATOM 6329 C CA . TYR B 1 252 ? 6.035 -24.328 -21.016 1 95.44 252 TYR B CA 1
ATOM 6330 C C . TYR B 1 252 ? 6.48 -25.688 -21.516 1 95.44 252 TYR B C 1
ATOM 6332 O O . TYR B 1 252 ? 7.266 -26.375 -20.844 1 95.44 252 TYR B O 1
ATOM 6340 N N . THR B 1 253 ? 5.969 -26.094 -22.75 1 95.44 253 THR B N 1
ATOM 6341 C CA . THR B 1 253 ? 6.258 -27.438 -23.234 1 95.44 253 THR B CA 1
ATOM 6342 C C . THR B 1 253 ? 7.176 -27.375 -24.453 1 95.44 253 THR B C 1
ATOM 6344 O O . THR B 1 253 ? 7.438 -26.297 -25 1 95.44 253 THR B O 1
ATOM 6347 N N . ASP B 1 254 ? 7.863 -28.469 -24.766 1 91.62 254 ASP B N 1
ATOM 6348 C CA . ASP B 1 254 ? 8.625 -28.703 -26 1 91.62 254 ASP B CA 1
ATOM 6349 C C . ASP B 1 254 ? 8.25 -30.031 -26.641 1 91.62 254 ASP B C 1
ATOM 6351 O O . ASP B 1 254 ? 7.418 -30.766 -26.109 1 91.62 254 ASP B O 1
ATOM 6355 N N . ILE B 1 255 ? 8.75 -30.312 -27.812 1 93.56 255 ILE B N 1
ATOM 6356 C CA . ILE B 1 255 ? 8.391 -31.469 -28.609 1 93.56 255 ILE B CA 1
ATOM 6357 C C . ILE B 1 255 ? 8.75 -32.75 -27.859 1 93.56 255 ILE B C 1
ATOM 6359 O O . ILE B 1 255 ? 8.016 -33.75 -27.906 1 93.56 255 ILE B O 1
ATOM 6363 N N . GLU B 1 256 ? 9.867 -32.75 -27.125 1 92.69 256 GLU B N 1
ATOM 6364 C CA . GLU B 1 256 ? 10.305 -33.906 -26.375 1 92.69 256 GLU B CA 1
ATOM 6365 C C . GLU B 1 256 ? 9.312 -34.25 -25.25 1 92.69 256 GLU B C 1
ATOM 6367 O O . GLU B 1 256 ? 8.969 -35.406 -25.047 1 92.69 256 GLU B O 1
ATOM 6372 N N . THR B 1 257 ? 8.898 -33.219 -24.578 1 96 257 THR B N 1
ATOM 6373 C CA . THR B 1 257 ? 7.918 -33.375 -23.516 1 96 257 THR B CA 1
ATOM 6374 C C . THR B 1 257 ? 6.594 -33.906 -24.062 1 96 257 THR B C 1
ATOM 6376 O O . THR B 1 257 ? 6.031 -34.875 -23.562 1 96 257 THR B O 1
ATOM 6379 N N . LEU B 1 258 ? 6.121 -33.25 -25.156 1 97.44 258 LEU B N 1
ATOM 6380 C CA . LEU B 1 258 ? 4.863 -33.656 -25.781 1 97.44 258 LEU B CA 1
ATOM 6381 C C . LEU B 1 258 ? 4.93 -35.094 -26.25 1 97.44 258 LEU B C 1
ATOM 6383 O O . LEU B 1 258 ? 3.967 -35.844 -26.094 1 97.44 258 LEU B O 1
ATOM 6387 N N . THR B 1 259 ? 6.066 -35.469 -26.75 1 96.69 259 THR B N 1
ATOM 6388 C CA . THR B 1 259 ? 6.25 -36.844 -27.219 1 96.69 259 THR B CA 1
ATOM 6389 C C . THR B 1 259 ? 6.188 -37.844 -26.062 1 96.69 259 THR B C 1
ATOM 6391 O O . THR B 1 259 ? 5.562 -38.875 -26.172 1 96.69 259 THR B O 1
ATOM 6394 N N . ALA B 1 260 ? 6.824 -37.469 -24.969 1 97.25 260 ALA B N 1
ATOM 6395 C CA . ALA B 1 260 ? 6.809 -38.344 -23.781 1 97.25 260 ALA B CA 1
ATOM 6396 C C . ALA B 1 260 ? 5.383 -38.531 -23.281 1 97.25 260 ALA B C 1
ATOM 6398 O O . ALA B 1 260 ? 4.965 -39.656 -23.016 1 97.25 260 ALA B O 1
ATOM 6399 N N . TYR B 1 261 ? 4.621 -37.5 -23.172 1 98.12 261 TYR B N 1
ATOM 6400 C CA . TYR B 1 261 ? 3.268 -37.594 -22.641 1 98.12 261 TYR B CA 1
ATOM 6401 C C . TYR B 1 261 ? 2.34 -38.281 -23.625 1 98.12 261 TYR B C 1
ATOM 6403 O O . TYR B 1 261 ? 1.411 -39 -23.219 1 98.12 261 TYR B O 1
ATOM 6411 N N . GLN B 1 262 ? 2.592 -38.062 -24.922 1 97.44 262 GLN B N 1
ATOM 6412 C CA . GLN B 1 262 ? 1.815 -38.781 -25.922 1 97.44 262 GLN B CA 1
ATOM 6413 C C . GLN B 1 262 ? 2.066 -40.281 -25.828 1 97.44 262 GLN B C 1
ATOM 6415 O O . GLN B 1 262 ? 1.145 -41.062 -26 1 97.44 262 GLN B O 1
ATOM 6420 N N . THR B 1 263 ? 3.309 -40.625 -25.641 1 97.44 263 THR B N 1
ATOM 6421 C CA . THR B 1 263 ? 3.643 -42.031 -25.438 1 97.44 263 THR B CA 1
ATOM 6422 C C . THR B 1 263 ? 2.887 -42.594 -24.234 1 97.44 263 THR B C 1
ATOM 6424 O O . THR B 1 263 ? 2.309 -43.688 -24.312 1 97.44 263 THR B O 1
ATOM 6427 N N . LEU B 1 264 ? 2.877 -41.906 -23.156 1 97.75 264 LEU B N 1
ATOM 6428 C CA . LEU B 1 264 ? 2.166 -42.344 -21.969 1 97.75 264 LEU B CA 1
ATOM 6429 C C . LEU B 1 264 ? 0.666 -42.438 -22.234 1 97.75 264 LEU B C 1
ATOM 6431 O O . LEU B 1 264 ? -0.005 -43.344 -21.719 1 97.75 264 LEU B O 1
ATOM 6435 N N . TYR B 1 265 ? 0.15 -41.5 -23.016 1 97.25 265 TYR B N 1
ATOM 6436 C CA . TYR B 1 265 ? -1.252 -41.531 -23.422 1 97.25 265 TYR B CA 1
ATOM 6437 C C . TYR B 1 265 ? -1.571 -42.812 -24.188 1 97.25 265 TYR B C 1
ATOM 6439 O O . TYR B 1 265 ? -2.539 -43.5 -23.875 1 97.25 265 TYR B O 1
ATOM 6447 N N . ARG B 1 266 ? -0.743 -43.125 -25.141 1 97 266 ARG B N 1
ATOM 6448 C CA . ARG B 1 266 ? -0.963 -44.312 -25.984 1 97 266 ARG B CA 1
ATOM 6449 C C . ARG B 1 266 ? -0.894 -45.594 -25.172 1 97 266 ARG B C 1
ATOM 6451 O O . ARG B 1 266 ? -1.608 -46.562 -25.469 1 97 266 ARG B O 1
ATOM 6458 N N . ARG B 1 267 ? -0.136 -45.531 -24.125 1 96.19 267 ARG B N 1
ATOM 6459 C CA . ARG B 1 267 ? 0.043 -46.688 -23.281 1 96.19 267 ARG B CA 1
ATOM 6460 C C . ARG B 1 267 ? -1.054 -46.781 -22.219 1 96.19 267 ARG B C 1
ATOM 6462 O O . ARG B 1 267 ? -1.181 -47.781 -21.531 1 96.19 267 ARG B O 1
ATOM 6469 N N . GLY B 1 268 ? -1.843 -45.719 -22.141 1 95.62 268 GLY B N 1
ATOM 6470 C CA . GLY B 1 268 ? -2.863 -45.688 -21.109 1 95.62 268 GLY B CA 1
ATOM 6471 C C . GLY B 1 268 ? -2.303 -45.406 -19.719 1 95.62 268 GLY B C 1
ATOM 6472 O O . GLY B 1 268 ? -2.902 -45.781 -18.719 1 95.62 268 GLY B O 1
ATOM 6473 N N . ASP B 1 269 ? -1.114 -44.719 -19.641 1 96.06 269 ASP B N 1
ATOM 6474 C CA . ASP B 1 269 ? -0.387 -44.562 -18.391 1 96.06 269 ASP B CA 1
ATOM 6475 C C . ASP B 1 269 ? -0.579 -43.188 -17.797 1 96.06 269 ASP B C 1
ATOM 6477 O O . ASP B 1 269 ? 0.003 -42.844 -16.766 1 96.06 269 ASP B O 1
ATOM 6481 N N . LEU B 1 270 ? -1.427 -42.375 -18.422 1 97.81 270 LEU B N 1
ATOM 6482 C CA . LEU B 1 270 ? -1.671 -41.031 -17.859 1 97.81 270 LEU B CA 1
ATOM 6483 C C . LEU B 1 270 ? -2.443 -41.125 -16.547 1 97.81 270 LEU B C 1
ATOM 6485 O O . LEU B 1 270 ? -3.453 -41.844 -16.469 1 97.81 270 LEU B O 1
ATOM 6489 N N . THR B 1 271 ? -1.985 -40.438 -15.5 1 98 271 THR B N 1
ATOM 6490 C CA . THR B 1 271 ? -2.678 -40.406 -14.219 1 98 271 THR B CA 1
ATOM 6491 C C . THR B 1 271 ? -3.203 -39 -13.93 1 98 271 THR B C 1
ATOM 6493 O O . THR B 1 271 ? -3.631 -38.719 -12.812 1 98 271 THR B O 1
ATOM 6496 N N . ALA B 1 272 ? -3.166 -38.156 -14.836 1 98.5 272 ALA B N 1
ATOM 6497 C CA . ALA B 1 272 ? -3.746 -36.812 -14.828 1 98.5 272 ALA B CA 1
ATOM 6498 C C . ALA B 1 272 ? -4.035 -36.344 -16.25 1 98.5 272 ALA B C 1
ATOM 6500 O O . ALA B 1 272 ? -3.479 -36.875 -17.219 1 98.5 272 ALA B O 1
ATOM 6501 N N . ARG B 1 273 ? -4.969 -35.438 -16.391 1 98.44 273 ARG B N 1
ATOM 6502 C CA . ARG B 1 273 ? -5.262 -34.812 -17.672 1 98.44 273 ARG B CA 1
ATOM 6503 C C . ARG B 1 273 ? -4.262 -33.688 -17.984 1 98.44 273 ARG B C 1
ATOM 6505 O O . ARG B 1 273 ? -4.055 -32.812 -17.172 1 98.44 273 ARG B O 1
ATOM 6512 N N . GLY B 1 274 ? -3.654 -33.844 -19.156 1 98.56 274 GLY B N 1
ATOM 6513 C CA . GLY B 1 274 ? -2.559 -32.938 -19.453 1 98.56 274 GLY B CA 1
ATOM 6514 C C . GLY B 1 274 ? -2.941 -31.844 -20.438 1 98.56 274 GLY B C 1
ATOM 6515 O O . GLY B 1 274 ? -3.477 -32.125 -21.516 1 98.56 274 GLY B O 1
ATOM 6516 N N . HIS B 1 275 ? -2.764 -30.594 -20.031 1 98.62 275 HIS B N 1
ATOM 6517 C CA . HIS B 1 275 ? -2.773 -29.422 -20.906 1 98.62 275 HIS B CA 1
ATOM 6518 C C . HIS B 1 275 ? -1.365 -28.875 -21.109 1 98.62 275 HIS B C 1
ATOM 6520 O O . HIS B 1 275 ? -0.534 -28.938 -20.203 1 98.62 275 HIS B O 1
ATOM 6526 N N . PHE B 1 276 ? -1.085 -28.406 -22.328 1 98.69 276 PHE B N 1
ATOM 6527 C CA . PHE B 1 276 ? 0.282 -28.031 -22.656 1 98.69 276 PHE B CA 1
ATOM 6528 C C . PHE B 1 276 ? 0.309 -26.672 -23.359 1 98.69 276 PHE B C 1
ATOM 6530 O O . PHE B 1 276 ? -0.489 -26.422 -24.266 1 98.69 276 PHE B O 1
ATOM 6537 N N . ALA B 1 277 ? 1.178 -25.797 -22.891 1 98.75 277 ALA B N 1
ATOM 6538 C CA . ALA B 1 277 ? 1.355 -24.484 -23.484 1 98.75 277 ALA B CA 1
ATOM 6539 C C . ALA B 1 277 ? 2.611 -24.438 -24.344 1 98.75 277 ALA B C 1
ATOM 6541 O O . ALA B 1 277 ? 3.715 -24.703 -23.875 1 98.75 277 ALA B O 1
ATOM 6542 N N . VAL B 1 278 ? 2.445 -24.094 -25.609 1 97.69 278 VAL B N 1
ATOM 6543 C CA . VAL B 1 278 ? 3.555 -24 -26.547 1 97.69 278 VAL B CA 1
ATOM 6544 C C . VAL B 1 278 ? 4.172 -22.609 -26.484 1 97.69 278 VAL B C 1
ATOM 6546 O O . VAL B 1 278 ? 3.457 -21.609 -26.5 1 97.69 278 VAL B O 1
ATOM 6549 N N . LEU B 1 279 ? 5.5 -22.531 -26.406 1 94.75 279 LEU B N 1
ATOM 6550 C CA . LEU B 1 279 ? 6.215 -21.266 -26.234 1 94.75 279 LEU B CA 1
ATOM 6551 C C . LEU B 1 279 ? 6.18 -20.438 -27.5 1 94.75 279 LEU B C 1
ATOM 6553 O O . LEU B 1 279 ? 6.387 -20.969 -28.594 1 94.75 279 LEU B O 1
ATOM 6557 N N . ILE B 1 280 ? 5.824 -19.188 -27.359 1 92.94 280 ILE B N 1
ATOM 6558 C CA . ILE B 1 280 ? 6.039 -18.156 -28.359 1 92.94 280 ILE B CA 1
ATOM 6559 C C . ILE B 1 280 ? 7.094 -17.156 -27.859 1 92.94 280 ILE B C 1
ATOM 6561 O O . ILE B 1 280 ? 6.883 -16.469 -26.875 1 92.94 280 ILE B O 1
ATOM 6565 N N . ASP B 1 281 ? 8.25 -17.125 -28.516 1 82.75 281 ASP B N 1
ATOM 6566 C CA . ASP B 1 281 ? 9.336 -16.234 -28.125 1 82.75 281 ASP B CA 1
ATOM 6567 C C . ASP B 1 281 ? 9.469 -15.07 -29.109 1 82.75 281 ASP B C 1
ATOM 6569 O O . ASP B 1 281 ? 9.18 -15.219 -30.297 1 82.75 281 ASP B O 1
ATOM 6573 N N . ALA B 1 282 ? 9.734 -13.812 -28.562 1 74.06 282 ALA B N 1
ATOM 6574 C CA . ALA B 1 282 ? 9.891 -12.633 -29.406 1 74.06 282 ALA B CA 1
ATOM 6575 C C . ALA B 1 282 ? 11.336 -12.477 -29.875 1 74.06 282 ALA B C 1
ATOM 6577 O O . ALA B 1 282 ? 12.047 -11.586 -29.406 1 74.06 282 ALA B O 1
ATOM 6578 N N . GLY B 1 283 ? 11.914 -13.422 -30.484 1 66 283 GLY B N 1
ATOM 6579 C CA . GLY B 1 283 ? 13.273 -13.258 -30.969 1 66 283 GLY B CA 1
ATOM 6580 C C . GLY B 1 283 ? 13.414 -12.148 -32 1 66 283 GLY B C 1
ATOM 6581 O O . GLY B 1 283 ? 12.438 -11.492 -32.344 1 66 283 GLY B O 1
ATOM 6582 N N . ASP B 1 284 ? 14.516 -11.688 -32.375 1 60.69 284 ASP B N 1
ATOM 6583 C CA . ASP B 1 284 ? 14.867 -10.578 -33.25 1 60.69 284 ASP B CA 1
ATOM 6584 C C . ASP B 1 284 ? 14.125 -10.688 -34.594 1 60.69 284 ASP B C 1
ATOM 6586 O O . ASP B 1 284 ? 13.789 -9.672 -35.188 1 60.69 284 ASP B O 1
ATOM 6590 N N . THR B 1 285 ? 13.938 -11.805 -35.031 1 66.62 285 THR B N 1
ATOM 6591 C CA . THR B 1 285 ? 13.273 -12 -36.312 1 66.62 285 THR B CA 1
ATOM 6592 C C . THR B 1 285 ? 11.836 -12.469 -36.094 1 66.62 285 THR B C 1
ATOM 6594 O O . THR B 1 285 ? 11.312 -13.25 -36.906 1 66.62 285 THR B O 1
ATOM 6597 N N . TYR B 1 286 ? 11.352 -11.883 -35.156 1 73 286 TYR B N 1
ATOM 6598 C CA . TYR B 1 286 ? 10.062 -12.406 -34.688 1 73 286 TYR B CA 1
ATOM 6599 C C . TYR B 1 286 ? 8.977 -12.164 -35.75 1 73 286 TYR B C 1
ATOM 6601 O O . TYR B 1 286 ? 8.852 -11.047 -36.25 1 73 286 TYR B O 1
ATOM 6609 N N . ASP B 1 287 ? 8.312 -13.211 -36.156 1 87.31 287 ASP B N 1
ATOM 6610 C CA . ASP B 1 287 ? 7.129 -13.273 -37 1 87.31 287 ASP B CA 1
ATOM 6611 C C . ASP B 1 287 ? 5.941 -13.883 -36.25 1 87.31 287 ASP B C 1
ATOM 6613 O O . ASP B 1 287 ? 5.906 -15.086 -36 1 87.31 287 ASP B O 1
ATOM 6617 N N . ALA B 1 288 ? 4.98 -13.016 -36 1 91.12 288 ALA B N 1
ATOM 6618 C CA . ALA B 1 288 ? 3.828 -13.414 -35.188 1 91.12 288 ALA B CA 1
ATOM 6619 C C . ALA B 1 288 ? 3.045 -14.531 -35.875 1 91.12 288 ALA B C 1
ATOM 6621 O O . ALA B 1 288 ? 2.621 -15.484 -35.219 1 91.12 288 ALA B O 1
ATOM 6622 N N . LYS B 1 289 ? 2.895 -14.422 -37.156 1 94.31 289 LYS B N 1
ATOM 6623 C CA . LYS B 1 289 ? 2.123 -15.406 -37.906 1 94.31 289 LYS B CA 1
ATOM 6624 C C . LYS B 1 289 ? 2.797 -16.781 -37.875 1 94.31 289 LYS B C 1
ATOM 6626 O O . LYS B 1 289 ? 2.135 -17.797 -37.656 1 94.31 289 LYS B O 1
ATOM 6631 N N . ALA B 1 290 ? 4.055 -16.766 -38.094 1 93.88 290 ALA B N 1
ATOM 6632 C CA . ALA B 1 290 ? 4.805 -18.016 -38.062 1 93.88 290 ALA B CA 1
ATOM 6633 C C . ALA B 1 290 ? 4.77 -18.656 -36.688 1 93.88 290 ALA B C 1
ATOM 6635 O O . ALA B 1 290 ? 4.668 -19.875 -36.562 1 93.88 290 ALA B O 1
ATOM 6636 N N . ALA B 1 291 ? 4.914 -17.875 -35.719 1 92.75 291 ALA B N 1
ATOM 6637 C CA . ALA B 1 291 ? 4.918 -18.359 -34.344 1 92.75 291 ALA B CA 1
ATOM 6638 C C . ALA B 1 291 ? 3.588 -19.031 -33.969 1 92.75 291 ALA B C 1
ATOM 6640 O O . ALA B 1 291 ? 3.561 -20.125 -33.438 1 92.75 291 ALA B O 1
ATOM 6641 N N . VAL B 1 292 ? 2.498 -18.391 -34.312 1 96.38 292 VAL B N 1
ATOM 6642 C CA . VAL B 1 292 ? 1.172 -18.922 -34.031 1 96.38 292 VAL B CA 1
ATOM 6643 C C . VAL B 1 292 ? 0.909 -20.156 -34.844 1 96.38 292 VAL B C 1
ATOM 6645 O O . VAL B 1 292 ? 0.302 -21.125 -34.375 1 96.38 292 VAL B O 1
ATOM 6648 N N . ALA B 1 293 ? 1.404 -20.156 -36.094 1 96.12 293 ALA B N 1
ATOM 6649 C CA . ALA B 1 293 ? 1.262 -21.328 -36.969 1 96.12 293 ALA B CA 1
ATOM 6650 C C . ALA B 1 293 ? 1.947 -22.547 -36.344 1 96.12 293 ALA B C 1
ATOM 6652 O O . ALA B 1 293 ? 1.47 -23.672 -36.5 1 96.12 293 ALA B O 1
ATOM 6653 N N . GLU B 1 294 ? 3.043 -22.266 -35.719 1 94.81 294 GLU B N 1
ATOM 6654 C CA . GLU B 1 294 ? 3.76 -23.359 -35.094 1 94.81 294 GLU B CA 1
ATOM 6655 C C . GLU B 1 294 ? 2.959 -23.922 -33.906 1 94.81 294 GLU B C 1
ATOM 6657 O O . GLU B 1 294 ? 2.938 -25.141 -33.688 1 94.81 294 GLU B O 1
ATOM 6662 N N . VAL B 1 295 ? 2.303 -23.109 -33.156 1 97.38 295 VAL B N 1
ATOM 6663 C CA . VAL B 1 295 ? 1.437 -23.578 -32.062 1 97.38 295 VAL B CA 1
ATOM 6664 C C . VAL B 1 295 ? 0.312 -24.438 -32.625 1 97.38 295 VAL B C 1
ATOM 6666 O O . VAL B 1 295 ? 0.025 -25.516 -32.094 1 97.38 295 VAL B O 1
ATOM 6669 N N . VAL B 1 296 ? -0.276 -23.984 -33.719 1 98 296 VAL B N 1
ATOM 6670 C CA . VAL B 1 296 ? -1.367 -24.703 -34.375 1 98 296 VAL B CA 1
ATOM 6671 C C . VAL B 1 296 ? -0.861 -26.047 -34.875 1 98 296 VAL B C 1
ATOM 6673 O O . VAL B 1 296 ? -1.553 -27.062 -34.75 1 98 296 VAL B O 1
ATOM 6676 N N . ARG B 1 297 ? 0.304 -26.047 -35.469 1 97.62 297 ARG B N 1
ATOM 6677 C CA . ARG B 1 297 ? 0.896 -27.281 -35.969 1 97.62 297 ARG B CA 1
ATOM 6678 C C . ARG B 1 297 ? 1.083 -28.297 -34.844 1 97.62 297 ARG B C 1
ATOM 6680 O O . ARG B 1 297 ? 0.716 -29.469 -35 1 97.62 297 ARG B O 1
ATOM 6687 N N . GLN B 1 298 ? 1.646 -27.891 -33.719 1 97.69 298 GLN B N 1
ATOM 6688 C CA . GLN B 1 298 ? 1.87 -28.781 -32.594 1 97.69 298 GLN B CA 1
ATOM 6689 C C . GLN B 1 298 ? 0.548 -29.281 -32 1 97.69 298 GLN B C 1
ATOM 6691 O O . GLN B 1 298 ? 0.44 -30.453 -31.609 1 97.69 298 GLN B O 1
ATOM 6696 N N . ARG B 1 299 ? -0.453 -28.422 -31.953 1 98 299 ARG B N 1
ATOM 6697 C CA . ARG B 1 299 ? -1.789 -28.859 -31.562 1 98 299 ARG B CA 1
ATOM 6698 C C . ARG B 1 299 ? -2.273 -30 -32.438 1 98 299 ARG B C 1
ATOM 6700 O O . ARG B 1 299 ? -2.779 -31 -31.953 1 98 299 ARG B O 1
ATOM 6707 N N . GLY B 1 300 ? -2.139 -29.844 -33.75 1 97.69 300 GLY B N 1
ATOM 6708 C CA . GLY B 1 300 ? -2.561 -30.875 -34.688 1 97.69 300 GLY B CA 1
ATOM 6709 C C . GLY B 1 300 ? -1.864 -32.188 -34.469 1 97.69 300 GLY B C 1
ATOM 6710 O O . GLY B 1 300 ? -2.459 -33.25 -34.688 1 97.69 300 GLY B O 1
ATOM 6711 N N . LEU B 1 301 ? -0.664 -32.156 -34 1 97.5 301 LEU B N 1
ATOM 6712 C CA . LEU B 1 301 ? 0.161 -33.344 -33.875 1 97.5 301 LEU B CA 1
ATOM 6713 C C . LEU B 1 301 ? -0.073 -34.062 -32.531 1 97.5 301 LEU B C 1
ATOM 6715 O O . LEU B 1 301 ? 0.029 -35.281 -32.438 1 97.5 301 LEU B O 1
ATOM 6719 N N . TYR B 1 302 ? -0.341 -33.281 -31.484 1 97.94 302 TYR B N 1
ATOM 6720 C CA . TYR B 1 302 ? -0.21 -33.875 -30.156 1 97.94 302 TYR B CA 1
ATOM 6721 C C . TYR B 1 302 ? -1.538 -33.844 -29.422 1 97.94 302 TYR B C 1
ATOM 6723 O O . TYR B 1 302 ? -1.732 -34.562 -28.453 1 97.94 302 TYR B O 1
ATOM 6731 N N . ASP B 1 303 ? -2.412 -32.906 -29.766 1 97.81 303 ASP B N 1
ATOM 6732 C CA . ASP B 1 303 ? -3.721 -32.844 -29.125 1 97.81 303 ASP B CA 1
ATOM 6733 C C . ASP B 1 303 ? -4.543 -34.094 -29.422 1 97.81 303 ASP B C 1
ATOM 6735 O O . ASP B 1 303 ? -4.688 -34.5 -30.578 1 97.81 303 ASP B O 1
ATOM 6739 N N . THR B 1 304 ? -5.137 -34.75 -28.391 1 97.38 304 THR B N 1
ATOM 6740 C CA . THR B 1 304 ? -5.852 -36 -28.578 1 97.38 304 THR B CA 1
ATOM 6741 C C . THR B 1 304 ? -7.359 -35.781 -28.641 1 97.38 304 THR B C 1
ATOM 6743 O O . THR B 1 304 ? -8.133 -36.719 -28.797 1 97.38 304 THR B O 1
ATOM 6746 N N . GLY B 1 305 ? -7.797 -34.438 -28.5 1 93.75 305 GLY B N 1
ATOM 6747 C CA . GLY B 1 305 ? -9.211 -34.125 -28.469 1 93.75 305 GLY B CA 1
ATOM 6748 C C . GLY B 1 305 ? -9.906 -34.562 -27.203 1 93.75 305 GLY B C 1
ATOM 6749 O O . GLY B 1 305 ? -9.242 -34.969 -26.234 1 93.75 305 GLY B O 1
ATOM 6750 N N . ASP B 1 306 ? -11.172 -34.375 -27.172 1 89.88 306 ASP B N 1
ATOM 6751 C CA . ASP B 1 306 ? -11.984 -34.781 -26.031 1 89.88 306 ASP B CA 1
ATOM 6752 C C . ASP B 1 306 ? -12.086 -36.312 -25.953 1 89.88 306 ASP B C 1
ATOM 6754 O O . ASP B 1 306 ? -12.531 -36.969 -26.906 1 89.88 306 ASP B O 1
ATOM 6758 N N . GLN B 1 307 ? -11.711 -36.906 -24.906 1 93.31 307 GLN B N 1
ATOM 6759 C CA . GLN B 1 307 ? -11.703 -38.344 -24.703 1 93.31 307 GLN B CA 1
ATOM 6760 C C . GLN B 1 307 ? -12.703 -38.75 -23.625 1 93.31 307 GLN B C 1
ATOM 6762 O O . GLN B 1 307 ? -12.578 -39.812 -23.016 1 93.31 307 GLN B O 1
ATOM 6767 N N . GLY B 1 308 ? -13.617 -37.781 -23.359 1 93.19 308 GLY B N 1
ATOM 6768 C CA . GLY B 1 308 ? -14.539 -38.031 -22.266 1 93.19 308 GLY B CA 1
ATOM 6769 C C . GLY B 1 308 ? -13.852 -38.156 -20.922 1 93.19 308 GLY B C 1
ATOM 6770 O O . GLY B 1 308 ? -13 -37.344 -20.578 1 93.19 308 GLY B O 1
ATOM 6771 N N . ALA B 1 309 ? -14.242 -39.188 -20.125 1 94.69 309 ALA B N 1
ATOM 6772 C CA . ALA B 1 309 ? -13.727 -39.312 -18.766 1 94.69 309 ALA B CA 1
ATOM 6773 C C . ALA B 1 309 ? -12.297 -39.875 -18.781 1 94.69 309 ALA B C 1
ATOM 6775 O O . ALA B 1 309 ? -11.609 -39.812 -17.75 1 94.69 309 ALA B O 1
ATOM 6776 N N . LYS B 1 310 ? -11.789 -40.344 -19.938 1 95.19 310 LYS B N 1
ATOM 6777 C CA . LYS B 1 310 ? -10.398 -40.75 -20.062 1 95.19 310 LYS B CA 1
ATOM 6778 C C . LYS B 1 310 ? -9.461 -39.562 -20.156 1 95.19 310 LYS B C 1
ATOM 6780 O O . LYS B 1 310 ? -9.797 -38.562 -20.812 1 95.19 310 LYS B O 1
ATOM 6785 N N . PRO B 1 311 ? -8.273 -39.688 -19.5 1 96.25 311 PRO B N 1
ATOM 6786 C CA . PRO B 1 311 ? -7.355 -38.562 -19.594 1 96.25 311 PRO B CA 1
ATOM 6787 C C . PRO B 1 311 ? -6.848 -38.312 -21.016 1 96.25 311 PRO B C 1
ATOM 6789 O O . PRO B 1 311 ? -6.621 -39.281 -21.766 1 96.25 311 PRO B O 1
ATOM 6792 N N . ALA B 1 312 ? -6.695 -37.062 -21.359 1 96.06 312 ALA B N 1
ATOM 6793 C CA . ALA B 1 312 ? -6.301 -36.656 -22.703 1 96.06 312 ALA B CA 1
ATOM 6794 C C . ALA B 1 312 ? -5.184 -35.625 -22.656 1 96.06 312 ALA B C 1
ATOM 6796 O O . ALA B 1 312 ? -4.789 -35.188 -21.578 1 96.06 312 ALA B O 1
ATOM 6797 N N . LEU B 1 313 ? -4.57 -35.438 -23.781 1 98.25 313 LEU B N 1
ATOM 6798 C CA . LEU B 1 313 ? -3.656 -34.312 -24 1 98.25 313 LEU B CA 1
ATOM 6799 C C . LEU B 1 313 ? -4.336 -33.188 -24.781 1 98.25 313 LEU B C 1
ATOM 6801 O O . LEU B 1 313 ? -4.953 -33.438 -25.812 1 98.25 313 LEU B O 1
ATOM 6805 N N . ARG B 1 314 ? -4.27 -32 -24.188 1 98.06 314 ARG B N 1
ATOM 6806 C CA . ARG B 1 314 ? -4.824 -30.828 -24.859 1 98.06 314 ARG B CA 1
ATOM 6807 C C . ARG B 1 314 ? -3.746 -29.797 -25.125 1 98.06 314 ARG B C 1
ATOM 6809 O O . ARG B 1 314 ? -2.914 -29.516 -24.25 1 98.06 314 ARG B O 1
ATOM 6816 N N . VAL B 1 315 ? -3.631 -29.312 -26.344 1 98 315 VAL B N 1
ATOM 6817 C CA . VAL B 1 315 ? -2.756 -28.203 -26.719 1 98 315 VAL B CA 1
ATOM 6818 C C . VAL B 1 315 ? -3.596 -27 -27.156 1 98 315 VAL B C 1
ATOM 6820 O O . VAL B 1 315 ? -3.887 -26.844 -28.344 1 98 315 VAL B O 1
ATOM 6823 N N . HIS B 1 316 ? -3.979 -26.156 -26.188 1 97 316 HIS B N 1
ATOM 6824 C CA . HIS B 1 316 ? -4.859 -25.031 -26.469 1 97 316 HIS B CA 1
ATOM 6825 C C . HIS B 1 316 ? -4.316 -23.75 -25.844 1 97 316 HIS B C 1
ATOM 6827 O O . HIS B 1 316 ? -5.059 -22.781 -25.672 1 97 316 HIS B O 1
ATOM 6833 N N . THR B 1 317 ? -3.096 -23.719 -25.391 1 98.62 317 THR B N 1
ATOM 6834 C CA . THR B 1 317 ? -2.488 -22.594 -24.703 1 98.62 317 THR B CA 1
ATOM 6835 C C . THR B 1 317 ? -1.134 -22.234 -25.312 1 98.62 317 THR B C 1
ATOM 6837 O O . THR B 1 317 ? -0.387 -23.125 -25.719 1 98.62 317 THR B O 1
ATOM 6840 N N . ALA B 1 318 ? -0.845 -20.984 -25.453 1 98.62 318 ALA B N 1
ATOM 6841 C CA . ALA B 1 318 ? 0.476 -20.484 -25.828 1 98.62 318 ALA B CA 1
ATOM 6842 C C . ALA B 1 318 ? 1.137 -19.734 -24.672 1 98.62 318 ALA B C 1
ATOM 6844 O O . ALA B 1 318 ? 0.495 -18.922 -24 1 98.62 318 ALA B O 1
ATOM 6845 N N . LYS B 1 319 ? 2.379 -20.078 -24.438 1 98.31 319 LYS B N 1
ATOM 6846 C CA . LYS B 1 319 ? 3.127 -19.438 -23.359 1 98.31 319 LYS B CA 1
ATOM 6847 C C . LYS B 1 319 ? 3.924 -18.234 -23.891 1 98.31 319 LYS B C 1
ATOM 6849 O O . LYS B 1 319 ? 4.582 -18.344 -24.922 1 98.31 319 LYS B O 1
ATOM 6854 N N . LEU B 1 320 ? 3.83 -17.109 -23.234 1 97.19 320 LEU B N 1
ATOM 6855 C CA . LEU B 1 320 ? 4.637 -15.922 -23.516 1 97.19 320 LEU B CA 1
ATOM 6856 C C . LEU B 1 320 ? 5.293 -15.406 -22.234 1 97.19 320 LEU B C 1
ATOM 6858 O O . LEU B 1 320 ? 4.664 -15.383 -21.172 1 97.19 320 LEU B O 1
ATOM 6862 N N . PHE B 1 321 ? 6.566 -15.07 -22.312 1 95.5 321 PHE B N 1
ATOM 6863 C CA . PHE B 1 321 ? 7.25 -14.375 -21.234 1 95.5 321 PHE B CA 1
ATOM 6864 C C . PHE B 1 321 ? 7.316 -12.875 -21.516 1 95.5 321 PHE B C 1
ATOM 6866 O O . PHE B 1 321 ? 7.789 -12.453 -22.578 1 95.5 321 PHE B O 1
ATOM 6873 N N . LEU B 1 322 ? 6.848 -12.078 -20.531 1 96.81 322 LEU B N 1
ATOM 6874 C CA . LEU B 1 322 ? 6.863 -10.641 -20.766 1 96.81 322 LEU B CA 1
ATOM 6875 C C . LEU B 1 322 ? 8 -9.984 -20 1 96.81 322 LEU B C 1
ATOM 6877 O O . LEU B 1 322 ? 8.383 -8.844 -20.281 1 96.81 322 LEU B O 1
ATOM 6881 N N . ASP B 1 323 ? 8.461 -10.617 -18.938 1 95.06 323 ASP B N 1
ATOM 6882 C CA . ASP B 1 323 ? 9.586 -10.133 -18.141 1 95.06 323 ASP B CA 1
ATOM 6883 C C . ASP B 1 323 ? 10.242 -11.273 -17.359 1 95.06 323 ASP B C 1
ATOM 6885 O O . ASP B 1 323 ? 10.023 -12.445 -17.672 1 95.06 323 ASP B O 1
ATOM 6889 N N . GLY B 1 324 ? 11.188 -10.898 -16.484 1 92.62 324 GLY B N 1
ATOM 6890 C CA . GLY B 1 324 ? 11.859 -11.859 -15.625 1 92.62 324 GLY B CA 1
ATOM 6891 C C . GLY B 1 324 ? 11.32 -11.867 -14.203 1 92.62 324 GLY B C 1
ATOM 6892 O O . GLY B 1 324 ? 10.109 -12.008 -14 1 92.62 324 GLY B O 1
ATOM 6893 N N . VAL B 1 325 ? 12.25 -11.648 -13.234 1 93 325 VAL B N 1
ATOM 6894 C CA . VAL B 1 325 ? 11.852 -11.734 -11.836 1 93 325 VAL B CA 1
ATOM 6895 C C . VAL B 1 325 ? 12.109 -10.398 -11.141 1 93 325 VAL B C 1
ATOM 6897 O O . VAL B 1 325 ? 13.031 -9.672 -11.5 1 93 325 VAL B O 1
ATOM 6900 N N . ILE B 1 326 ? 11.375 -10.086 -10.062 1 94.25 326 ILE B N 1
ATOM 6901 C CA . ILE B 1 326 ? 11.406 -8.773 -9.43 1 94.25 326 ILE B CA 1
ATOM 6902 C C . ILE B 1 326 ? 12.43 -8.773 -8.297 1 94.25 326 ILE B C 1
ATOM 6904 O O . ILE B 1 326 ? 12.828 -7.711 -7.812 1 94.25 326 ILE B O 1
ATOM 6908 N N . THR B 1 327 ? 12.906 -9.922 -7.879 1 91.12 327 THR B N 1
ATOM 6909 C CA . THR B 1 327 ? 13.695 -10.016 -6.656 1 91.12 327 THR B CA 1
ATOM 6910 C C . THR B 1 327 ? 15.18 -9.789 -6.957 1 91.12 327 THR B C 1
ATOM 6912 O O . THR B 1 327 ? 15.656 -10.117 -8.047 1 91.12 327 THR B O 1
ATOM 6915 N N . ALA B 1 328 ? 15.867 -9.266 -6.023 1 85.81 328 ALA B N 1
ATOM 6916 C CA . ALA B 1 328 ? 17.312 -9.125 -6.066 1 85.81 328 ALA B CA 1
ATOM 6917 C C . ALA B 1 328 ? 18 -10.484 -6.172 1 85.81 328 ALA B C 1
ATOM 6919 O O . ALA B 1 328 ? 17.531 -11.461 -5.582 1 85.81 328 ALA B O 1
ATOM 6920 N N . PRO B 1 329 ? 18.922 -10.594 -6.879 1 79.44 329 PRO B N 1
ATOM 6921 C CA . PRO B 1 329 ? 19.641 -9.5 -7.523 1 79.44 329 PRO B CA 1
ATOM 6922 C C . PRO B 1 329 ? 19.281 -9.328 -8.992 1 79.44 329 PRO B C 1
ATOM 6924 O O . PRO B 1 329 ? 19.875 -8.516 -9.703 1 79.44 329 PRO B O 1
ATOM 6927 N N . ALA B 1 330 ? 18.297 -10.062 -9.492 1 80.69 330 ALA B N 1
ATOM 6928 C CA . ALA B 1 330 ? 18.047 -10.117 -10.93 1 80.69 330 ALA B CA 1
ATOM 6929 C C . ALA B 1 330 ? 17.438 -8.812 -11.43 1 80.69 330 ALA B C 1
ATOM 6931 O O . ALA B 1 330 ? 18 -8.141 -12.297 1 80.69 330 ALA B O 1
ATOM 6932 N N . PHE B 1 331 ? 16.375 -8.312 -10.812 1 88.25 331 PHE B N 1
ATOM 6933 C CA . PHE B 1 331 ? 15.664 -7.098 -11.164 1 88.25 331 PHE B CA 1
ATOM 6934 C C . PHE B 1 331 ? 15.297 -7.094 -12.648 1 88.25 331 PHE B C 1
ATOM 6936 O O . PHE B 1 331 ? 15.508 -6.094 -13.336 1 88.25 331 PHE B O 1
ATOM 6943 N N . THR B 1 332 ? 14.852 -8.234 -13.125 1 90.44 332 THR B N 1
ATOM 6944 C CA . THR B 1 332 ? 14.461 -8.344 -14.523 1 90.44 332 THR B CA 1
ATOM 6945 C C . THR B 1 332 ? 12.945 -8.305 -14.672 1 90.44 332 THR B C 1
ATOM 6947 O O . THR B 1 332 ? 12.414 -8.516 -15.766 1 90.44 332 THR B O 1
ATOM 6950 N N . GLY B 1 333 ? 12.266 -8.133 -13.539 1 94.94 333 GLY B N 1
ATOM 6951 C CA . GLY B 1 333 ? 10.852 -7.773 -13.617 1 94.94 333 GLY B CA 1
ATOM 6952 C C . GLY B 1 333 ? 10.625 -6.352 -14.086 1 94.94 333 GLY B C 1
ATOM 6953 O O . GLY B 1 333 ? 11.336 -5.434 -13.68 1 94.94 333 GLY B O 1
ATOM 6954 N N . VAL B 1 334 ? 9.719 -6.121 -15.07 1 97.56 334 VAL B N 1
ATOM 6955 C CA . VAL B 1 334 ? 9.414 -4.809 -15.633 1 97.56 334 VAL B CA 1
ATOM 6956 C C . VAL B 1 334 ? 8.469 -4.055 -14.703 1 97.56 334 VAL B C 1
ATOM 6958 O O . VAL B 1 334 ? 7.383 -4.547 -14.383 1 97.56 334 VAL B O 1
ATOM 6961 N N . MET B 1 335 ? 8.867 -2.844 -14.312 1 97.88 335 MET B N 1
ATOM 6962 C CA . MET B 1 335 ? 8.125 -2.121 -13.289 1 97.88 335 MET B CA 1
ATOM 6963 C C . MET B 1 335 ? 7.527 -0.835 -13.852 1 97.88 335 MET B C 1
ATOM 6965 O O . MET B 1 335 ? 8.094 -0.234 -14.766 1 97.88 335 MET B O 1
ATOM 6969 N N . VAL B 1 336 ? 6.383 -0.382 -13.258 1 97.56 336 VAL B N 1
ATOM 6970 C CA . VAL B 1 336 ? 5.77 0.903 -13.578 1 97.56 336 VAL B CA 1
ATOM 6971 C C . VAL B 1 336 ? 6.672 2.039 -13.102 1 97.56 336 VAL B C 1
ATOM 6973 O O . VAL B 1 336 ? 6.926 2.992 -13.836 1 97.56 336 VAL B O 1
ATOM 6976 N N . ALA B 1 337 ? 7.145 2.02 -11.875 1 96.38 337 ALA B N 1
ATOM 6977 C CA . ALA B 1 337 ? 8.094 2.951 -11.266 1 96.38 337 ALA B CA 1
ATOM 6978 C C . ALA B 1 337 ? 9.422 2.266 -10.969 1 96.38 337 ALA B C 1
ATOM 6980 O O . ALA B 1 337 ? 9.484 1.039 -10.852 1 96.38 337 ALA B O 1
ATOM 6981 N N . PRO B 1 338 ? 10.508 3.02 -10.867 1 96.56 338 PRO B N 1
ATOM 6982 C CA . PRO B 1 338 ? 11.812 2.391 -10.672 1 96.56 338 PRO B CA 1
ATOM 6983 C C . PRO B 1 338 ? 11.914 1.623 -9.359 1 96.56 338 PRO B C 1
ATOM 6985 O O . PRO B 1 338 ? 11.242 1.971 -8.383 1 96.56 338 PRO B O 1
ATOM 6988 N N . TYR B 1 339 ? 12.734 0.59 -9.359 1 96.88 339 TYR B N 1
ATOM 6989 C CA . TYR B 1 339 ? 13.148 -0.035 -8.109 1 96.88 339 TYR B CA 1
ATOM 6990 C C . TYR B 1 339 ? 13.805 0.981 -7.184 1 96.88 339 TYR B C 1
ATOM 6992 O O . TYR B 1 339 ? 14.312 2.01 -7.641 1 96.88 339 TYR B O 1
ATOM 7000 N N . PHE B 1 340 ? 13.703 0.771 -5.891 1 96.62 340 PHE B N 1
ATOM 7001 C CA . PHE B 1 340 ? 14.492 1.551 -4.941 1 96.62 340 PHE B CA 1
ATOM 7002 C C . PHE B 1 340 ? 15.961 1.154 -5.008 1 96.62 340 PHE B C 1
ATOM 7004 O O . PHE B 1 340 ? 16.281 -0.003 -5.277 1 96.62 340 PHE B O 1
ATOM 7011 N N . GLU B 1 341 ? 16.766 2.051 -4.832 1 94.94 341 GLU B N 1
ATOM 7012 C CA . GLU B 1 341 ? 18.219 1.853 -4.766 1 94.94 341 GLU B CA 1
ATOM 7013 C C . GLU B 1 341 ? 18.797 2.441 -3.484 1 94.94 341 GLU B C 1
ATOM 7015 O O . GLU B 1 341 ? 18.25 3.396 -2.93 1 94.94 341 GLU B O 1
ATOM 7020 N N . ASN B 1 342 ? 19.781 1.767 -2.961 1 92.38 342 ASN B N 1
ATOM 7021 C CA . ASN B 1 342 ? 20.453 2.26 -1.764 1 92.38 342 ASN B CA 1
ATOM 7022 C C . ASN B 1 342 ? 21.438 3.379 -2.096 1 92.38 342 ASN B C 1
ATOM 7024 O O . ASN B 1 342 ? 22.5 3.133 -2.686 1 92.38 342 ASN B O 1
ATOM 7028 N N . SER B 1 343 ? 21.109 4.555 -1.716 1 88.62 343 SER B N 1
ATOM 7029 C CA . SER B 1 343 ? 21.984 5.695 -1.972 1 88.62 343 SER B CA 1
ATOM 7030 C C . SER B 1 343 ? 23.016 5.855 -0.863 1 88.62 343 SER B C 1
ATOM 7032 O O . SER B 1 343 ? 23.953 6.641 -0.994 1 88.62 343 SER B O 1
ATOM 7034 N N . GLY B 1 344 ? 22.797 5.094 0.199 1 89.62 344 GLY B N 1
ATOM 7035 C CA . GLY B 1 344 ? 23.766 5.121 1.291 1 89.62 344 GLY B CA 1
ATOM 7036 C C . GLY B 1 344 ? 24.797 4.012 1.206 1 89.62 344 GLY B C 1
ATOM 7037 O O . GLY B 1 344 ? 25.062 3.496 0.121 1 89.62 344 GLY B O 1
ATOM 7038 N N . SER B 1 345 ? 25.5 3.73 2.348 1 86.81 345 SER B N 1
ATOM 7039 C CA . SER B 1 345 ? 26.438 2.627 2.459 1 86.81 345 SER B CA 1
ATOM 7040 C C . SER B 1 345 ? 25.766 1.361 2.967 1 86.81 345 SER B C 1
ATOM 7042 O O . SER B 1 345 ? 24.594 1.398 3.375 1 86.81 345 SER B O 1
ATOM 7044 N N . GLU B 1 346 ? 26.422 0.297 2.865 1 80.5 346 GLU B N 1
ATOM 7045 C CA . GLU B 1 346 ? 25.875 -0.94 3.422 1 80.5 346 GLU B CA 1
ATOM 7046 C C . GLU B 1 346 ? 25.625 -0.806 4.922 1 80.5 346 GLU B C 1
ATOM 7048 O O . GLU B 1 346 ? 24.656 -1.371 5.445 1 80.5 346 GLU B O 1
ATOM 7053 N N . ALA B 1 347 ? 26.531 -0.006 5.594 1 83.81 347 ALA B N 1
ATOM 7054 C CA . ALA B 1 347 ? 26.438 0.175 7.039 1 83.81 347 ALA B CA 1
ATOM 7055 C C . ALA B 1 347 ? 25.344 1.181 7.391 1 83.81 347 ALA B C 1
ATOM 7057 O O . ALA B 1 347 ? 24.812 1.167 8.508 1 83.81 347 ALA B O 1
ATOM 7058 N N . ASP B 1 348 ? 24.969 1.965 6.453 1 88 348 ASP B N 1
ATOM 7059 C CA . ASP B 1 348 ? 23.953 3.002 6.621 1 88 348 ASP B CA 1
ATOM 7060 C C . ASP B 1 348 ? 23.125 3.184 5.344 1 88 348 ASP B C 1
ATOM 7062 O O . ASP B 1 348 ? 23.281 4.184 4.637 1 88 348 ASP B O 1
ATOM 7066 N N . PRO B 1 349 ? 22.266 2.137 5.148 1 90.75 349 PRO B N 1
ATOM 7067 C CA . PRO B 1 349 ? 21.516 2.162 3.889 1 90.75 349 PRO B CA 1
ATOM 7068 C C . PRO B 1 349 ? 20.484 3.277 3.842 1 90.75 349 PRO B C 1
ATOM 7070 O O . PRO B 1 349 ? 19.844 3.586 4.859 1 90.75 349 PRO B O 1
ATOM 7073 N N . HIS B 1 350 ? 20.375 3.949 2.736 1 91.44 350 HIS B N 1
ATOM 7074 C CA . HIS B 1 350 ? 19.359 4.941 2.41 1 91.44 350 HIS B CA 1
ATOM 7075 C C . HIS B 1 350 ? 18.609 4.57 1.128 1 91.44 350 HIS B C 1
ATOM 7077 O O . HIS B 1 350 ? 19 5.008 0.039 1 91.44 350 HIS B O 1
ATOM 7083 N N . TRP B 1 351 ? 17.594 3.842 1.257 1 94 351 TRP B N 1
ATOM 7084 C CA . TRP B 1 351 ? 16.828 3.359 0.108 1 94 351 TRP B CA 1
ATOM 7085 C C . TRP B 1 351 ? 15.883 4.438 -0.406 1 94 351 TRP B C 1
ATOM 7087 O O . TRP B 1 351 ? 15.078 4.98 0.356 1 94 351 TRP B O 1
ATOM 7097 N N . ARG B 1 352 ? 15.984 4.793 -1.621 1 94.31 352 ARG B N 1
ATOM 7098 C CA . ARG B 1 352 ? 15.18 5.793 -2.316 1 94.31 352 ARG B CA 1
ATOM 7099 C C . ARG B 1 352 ? 14.805 5.316 -3.717 1 94.31 352 ARG B C 1
ATOM 7101 O O . ARG B 1 352 ? 15.398 4.363 -4.23 1 94.31 352 ARG B O 1
ATOM 7108 N N . PRO B 1 353 ? 13.695 5.953 -4.324 1 94.44 353 PRO B N 1
ATOM 7109 C CA . PRO B 1 353 ? 13.422 5.594 -5.715 1 94.44 353 PRO B CA 1
ATOM 7110 C C . PRO B 1 353 ? 14.648 5.75 -6.617 1 94.44 353 PRO B C 1
ATOM 7112 O O . PRO B 1 353 ? 15.273 6.812 -6.633 1 94.44 353 PRO B O 1
ATOM 7115 N N . GLY B 1 354 ? 14.945 4.699 -7.293 1 95.12 354 GLY B N 1
ATOM 7116 C CA . GLY B 1 354 ? 16.094 4.707 -8.188 1 95.12 354 GLY B CA 1
ATOM 7117 C C . GLY B 1 354 ? 15.734 5.051 -9.617 1 95.12 354 GLY B C 1
ATOM 7118 O O . GLY B 1 354 ? 14.859 5.891 -9.859 1 95.12 354 GLY B O 1
ATOM 7119 N N . HIS B 1 355 ? 16.453 4.453 -10.547 1 93.5 355 HIS B N 1
ATOM 7120 C CA . HIS B 1 355 ? 16.25 4.766 -11.961 1 93.5 355 HIS B CA 1
ATOM 7121 C C . HIS B 1 355 ? 15.984 3.504 -12.766 1 93.5 355 HIS B C 1
ATOM 7123 O O . HIS B 1 355 ? 15.602 3.582 -13.938 1 93.5 355 HIS B O 1
ATOM 7129 N N . ASN B 1 356 ? 16.141 2.34 -12.125 1 93.81 356 ASN B N 1
ATOM 7130 C CA . ASN B 1 356 ? 15.992 1.052 -12.797 1 93.81 356 ASN B CA 1
ATOM 7131 C C . ASN B 1 356 ? 14.547 0.564 -12.75 1 93.81 356 ASN B C 1
ATOM 7133 O O . ASN B 1 356 ? 14.016 0.291 -11.672 1 93.81 356 ASN B O 1
ATOM 7137 N N . ARG B 1 357 ? 13.875 0.447 -13.852 1 95.19 357 ARG B N 1
ATOM 7138 C CA . ARG B 1 357 ? 12.508 -0.057 -13.93 1 95.19 357 ARG B CA 1
ATOM 7139 C C . ARG B 1 357 ? 12.477 -1.484 -14.469 1 95.19 357 ARG B C 1
ATOM 7141 O O . ARG B 1 357 ? 11.422 -1.982 -14.867 1 95.19 357 ARG B O 1
ATOM 7148 N N . GLY B 1 358 ? 13.68 -2.168 -14.43 1 92.75 358 GLY B N 1
ATOM 7149 C CA . GLY B 1 358 ? 13.812 -3.426 -15.148 1 92.75 358 GLY B CA 1
ATOM 7150 C C . GLY B 1 358 ? 14.07 -3.244 -16.625 1 92.75 358 GLY B C 1
ATOM 7151 O O . GLY B 1 358 ? 14.117 -2.115 -17.125 1 92.75 358 GLY B O 1
ATOM 7152 N N . PRO B 1 359 ? 14.375 -4.293 -17.359 1 90.31 359 PRO B N 1
ATOM 7153 C CA . PRO B 1 359 ? 14.57 -4.184 -18.812 1 90.31 359 PRO B CA 1
ATOM 7154 C C . PRO B 1 359 ? 13.289 -3.844 -19.562 1 90.31 359 PRO B C 1
ATOM 7156 O O . PRO B 1 359 ? 12.211 -3.779 -18.953 1 90.31 359 PRO B O 1
ATOM 7159 N N . ARG B 1 360 ? 13.492 -3.574 -20.828 1 90.12 360 ARG B N 1
ATOM 7160 C CA . ARG B 1 360 ? 12.312 -3.502 -21.688 1 90.12 360 ARG B CA 1
ATOM 7161 C C . ARG B 1 360 ? 11.547 -4.82 -21.672 1 90.12 360 ARG B C 1
ATOM 7163 O O . ARG B 1 360 ? 12.148 -5.891 -21.547 1 90.12 360 ARG B O 1
ATOM 7170 N N . PRO B 1 361 ? 10.164 -4.715 -21.672 1 93.19 361 PRO B N 1
ATOM 7171 C CA . PRO B 1 361 ? 9.43 -5.973 -21.797 1 93.19 361 PRO B CA 1
ATOM 7172 C C . PRO B 1 361 ? 9.875 -6.797 -23 1 93.19 361 PRO B C 1
ATOM 7174 O O . PRO B 1 361 ? 10.297 -6.234 -24.016 1 93.19 361 PRO B O 1
ATOM 7177 N N . TYR B 1 362 ? 9.727 -8.078 -22.875 1 91.38 362 TYR B N 1
ATOM 7178 C CA . TYR B 1 362 ? 10.219 -8.977 -23.922 1 91.38 362 TYR B CA 1
ATOM 7179 C C . TYR B 1 362 ? 9.406 -8.82 -25.203 1 91.38 362 TYR B C 1
ATOM 7181 O O . TYR B 1 362 ? 9.883 -9.156 -26.281 1 91.38 362 TYR B O 1
ATOM 7189 N N . PHE B 1 363 ? 8.164 -8.344 -25.125 1 93.88 363 PHE B N 1
ATOM 7190 C CA . PHE B 1 363 ? 7.312 -7.969 -26.234 1 93.88 363 PHE B CA 1
ATOM 7191 C C . PHE B 1 363 ? 6.887 -6.508 -26.125 1 93.88 363 PHE B C 1
ATOM 7193 O O . PHE B 1 363 ? 6.574 -6.031 -25.031 1 93.88 363 PHE B O 1
ATOM 7200 N N . THR B 1 364 ? 6.918 -5.746 -27.281 1 93.31 364 THR B N 1
ATOM 7201 C CA . THR B 1 364 ? 6.246 -4.453 -27.281 1 93.31 364 THR B CA 1
ATOM 7202 C C . THR B 1 364 ? 4.73 -4.629 -27.234 1 93.31 364 THR B C 1
ATOM 7204 O O . THR B 1 364 ? 4.219 -5.719 -27.5 1 93.31 364 THR B O 1
ATOM 7207 N N . LEU B 1 365 ? 4.023 -3.557 -26.859 1 96.69 365 LEU B N 1
ATOM 7208 C CA . LEU B 1 365 ? 2.564 -3.629 -26.844 1 96.69 365 LEU B CA 1
ATOM 7209 C C . LEU B 1 365 ? 2.023 -4.008 -28.219 1 96.69 365 LEU B C 1
ATOM 7211 O O . LEU B 1 365 ? 1.079 -4.793 -28.312 1 96.69 365 LEU B O 1
ATOM 7215 N N . ALA B 1 366 ? 2.596 -3.457 -29.25 1 94.56 366 ALA B N 1
ATOM 7216 C CA . ALA B 1 366 ? 2.15 -3.738 -30.625 1 94.56 366 ALA B CA 1
ATOM 7217 C C . ALA B 1 366 ? 2.35 -5.211 -30.969 1 94.56 366 ALA B C 1
ATOM 7219 O O . ALA B 1 366 ? 1.445 -5.859 -31.5 1 94.56 366 ALA B O 1
ATOM 7220 N N . GLN B 1 367 ? 3.561 -5.758 -30.672 1 93.88 367 GLN B N 1
ATOM 7221 C CA . GLN B 1 367 ? 3.857 -7.164 -30.922 1 93.88 367 GLN B CA 1
ATOM 7222 C C . GLN B 1 367 ? 2.902 -8.078 -30.156 1 93.88 367 GLN B C 1
ATOM 7224 O O . GLN B 1 367 ? 2.365 -9.031 -30.719 1 93.88 367 GLN B O 1
ATOM 7229 N N . LEU B 1 368 ? 2.73 -7.777 -28.891 1 96.75 368 LEU B N 1
ATOM 7230 C CA . LEU B 1 368 ? 1.892 -8.609 -28.031 1 96.75 368 LEU B CA 1
ATOM 7231 C C . LEU B 1 368 ? 0.438 -8.57 -28.484 1 96.75 368 LEU B C 1
ATOM 7233 O O . LEU B 1 368 ? -0.236 -9.602 -28.516 1 96.75 368 LEU B O 1
ATOM 7237 N N . SER B 1 369 ? -0.053 -7.367 -28.859 1 96.62 369 SER B N 1
ATOM 7238 C CA . SER B 1 369 ? -1.418 -7.227 -29.344 1 96.62 369 SER B CA 1
ATOM 7239 C C . SER B 1 369 ? -1.63 -8.039 -30.625 1 96.62 369 SER B C 1
ATOM 7241 O O . SER B 1 369 ? -2.664 -8.688 -30.797 1 96.62 369 SER B O 1
ATOM 7243 N N . ASP B 1 370 ? -0.652 -7.973 -31.516 1 94.88 370 ASP B N 1
ATOM 7244 C CA . ASP B 1 370 ? -0.715 -8.734 -32.75 1 94.88 370 ASP B CA 1
ATOM 7245 C C . ASP B 1 370 ? -0.788 -10.234 -32.469 1 94.88 370 ASP B C 1
ATOM 7247 O O . ASP B 1 370 ? -1.618 -10.938 -33.062 1 94.88 370 ASP B O 1
ATOM 7251 N N . ILE B 1 371 ? 0.051 -10.719 -31.609 1 96.5 371 ILE B N 1
ATOM 7252 C CA . ILE B 1 371 ? 0.126 -12.141 -31.281 1 96.5 371 ILE B CA 1
ATOM 7253 C C . ILE B 1 371 ? -1.183 -12.586 -30.625 1 96.5 371 ILE B C 1
ATOM 7255 O O . ILE B 1 371 ? -1.732 -13.633 -30.984 1 96.5 371 ILE B O 1
ATOM 7259 N N . LEU B 1 372 ? -1.689 -11.82 -29.672 1 98.06 372 LEU B N 1
ATOM 7260 C CA . LEU B 1 372 ? -2.928 -12.18 -29 1 98.06 372 LEU B CA 1
ATOM 7261 C C . LEU B 1 372 ? -4.094 -12.234 -29.969 1 98.06 372 LEU B C 1
ATOM 7263 O O . LEU B 1 372 ? -4.965 -13.102 -29.859 1 98.06 372 LEU B O 1
ATOM 7267 N N . GLY B 1 373 ? -4.102 -11.297 -30.922 1 97.5 373 GLY B N 1
ATOM 7268 C CA . GLY B 1 373 ? -5.121 -11.336 -31.953 1 97.5 373 GLY B CA 1
ATOM 7269 C C . GLY B 1 373 ? -5.086 -12.602 -32.781 1 97.5 373 GLY B C 1
ATOM 7270 O O . GLY B 1 373 ? -6.125 -13.227 -33.031 1 97.5 373 GLY B O 1
ATOM 7271 N N . LEU B 1 374 ? -3.895 -13 -33.281 1 97.25 374 LEU B N 1
ATOM 7272 C CA . LEU B 1 374 ? -3.723 -14.195 -34.094 1 97.25 374 LEU B CA 1
ATOM 7273 C C . LEU B 1 374 ? -4.059 -15.453 -33.281 1 97.25 374 LEU B C 1
ATOM 7275 O O . LEU B 1 374 ? -4.648 -16.391 -33.812 1 97.25 374 LEU B O 1
ATOM 7279 N N . LEU B 1 375 ? -3.684 -15.477 -31.984 1 98.38 375 LEU B N 1
ATOM 7280 C CA . LEU B 1 375 ? -4.039 -16.594 -31.125 1 98.38 375 LEU B CA 1
ATOM 7281 C C . LEU B 1 375 ? -5.555 -16.703 -30.969 1 98.38 375 LEU B C 1
ATOM 7283 O O . LEU B 1 375 ? -6.105 -17.812 -31.031 1 98.38 375 LEU B O 1
ATOM 7287 N N . ALA B 1 376 ? -6.195 -15.578 -30.797 1 98.12 376 ALA B N 1
ATOM 7288 C CA . ALA B 1 376 ? -7.652 -15.562 -30.672 1 98.12 376 ALA B CA 1
ATOM 7289 C C . ALA B 1 376 ? -8.32 -16.125 -31.922 1 98.12 376 ALA B C 1
ATOM 7291 O O . ALA B 1 376 ? -9.297 -16.875 -31.812 1 98.12 376 ALA B O 1
ATOM 7292 N N . GLU B 1 377 ? -7.812 -15.789 -33.094 1 97.06 377 GLU B N 1
ATOM 7293 C CA . GLU B 1 377 ? -8.344 -16.312 -34.344 1 97.06 377 GLU B CA 1
ATOM 7294 C C . GLU B 1 377 ? -8.18 -17.828 -34.438 1 97.06 377 GLU B C 1
ATOM 7296 O O . GLU B 1 377 ? -9.031 -18.516 -35 1 97.06 377 GLU B O 1
ATOM 7301 N N . ALA B 1 378 ? -7.086 -18.297 -33.875 1 97.38 378 ALA B N 1
ATOM 7302 C CA . ALA B 1 378 ? -6.789 -19.719 -33.906 1 97.38 378 ALA B CA 1
ATOM 7303 C C . ALA B 1 378 ? -7.484 -20.453 -32.781 1 97.38 378 ALA B C 1
ATOM 7305 O O . ALA B 1 378 ? -7.438 -21.688 -32.719 1 97.38 378 ALA B O 1
ATOM 7306 N N . GLY B 1 379 ? -8.117 -19.719 -31.875 1 97.25 379 GLY B N 1
ATOM 7307 C CA . GLY B 1 379 ? -8.773 -20.312 -30.719 1 97.25 379 GLY B CA 1
ATOM 7308 C C . GLY B 1 379 ? -7.793 -20.828 -29.688 1 97.25 379 GLY B C 1
ATOM 7309 O O . GLY B 1 379 ? -8.008 -21.875 -29.078 1 97.25 379 GLY B O 1
ATOM 7310 N N . ILE B 1 380 ? -6.672 -20.203 -29.5 1 98.31 380 ILE B N 1
ATOM 7311 C CA . ILE B 1 380 ? -5.621 -20.562 -28.547 1 98.31 380 ILE B CA 1
ATOM 7312 C C . ILE B 1 380 ? -5.535 -19.484 -27.469 1 98.31 380 ILE B C 1
ATOM 7314 O O . ILE B 1 380 ? -5.566 -18.297 -27.75 1 98.31 380 ILE B O 1
ATOM 7318 N N . ASP B 1 381 ? -5.535 -19.875 -26.188 1 98.69 381 ASP B N 1
ATOM 7319 C CA . ASP B 1 381 ? -5.461 -18.953 -25.062 1 98.69 381 ASP B CA 1
ATOM 7320 C C . ASP B 1 381 ? -4.016 -18.547 -24.781 1 98.69 381 ASP B C 1
ATOM 7322 O O . ASP B 1 381 ? -3.119 -19.391 -24.781 1 98.69 381 ASP B O 1
ATOM 7326 N N . PRO B 1 382 ? -3.762 -17.234 -24.594 1 98.75 382 PRO B N 1
ATOM 7327 C CA . PRO B 1 382 ? -2.43 -16.828 -24.141 1 98.75 382 PRO B CA 1
ATOM 7328 C C . PRO B 1 382 ? -2.219 -17.047 -22.641 1 98.75 382 PRO B C 1
ATOM 7330 O O . PRO B 1 382 ? -3.143 -16.844 -21.844 1 98.75 382 PRO B O 1
ATOM 7333 N N . HIS B 1 383 ? -1.11 -17.547 -22.25 1 98.88 383 HIS B N 1
ATOM 7334 C CA . HIS B 1 383 ? -0.601 -17.688 -20.891 1 98.88 383 HIS B CA 1
ATOM 7335 C C . HIS B 1 383 ? 0.681 -16.891 -20.703 1 98.88 383 HIS B C 1
ATOM 7337 O O . HIS B 1 383 ? 1.764 -17.344 -21.078 1 98.88 383 HIS B O 1
ATOM 7343 N N . MET B 1 384 ? 0.559 -15.719 -20.062 1 98.75 384 MET B N 1
ATOM 7344 C CA . MET B 1 384 ? 1.628 -14.727 -20.109 1 98.75 384 MET B CA 1
ATOM 7345 C C . MET B 1 384 ? 2.322 -14.602 -18.75 1 98.75 384 MET B C 1
ATOM 7347 O O . MET B 1 384 ? 1.683 -14.281 -17.75 1 98.75 384 MET B O 1
ATOM 7351 N N . HIS B 1 385 ? 3.598 -14.945 -18.766 1 97.88 385 HIS B N 1
ATOM 7352 C CA . HIS B 1 385 ? 4.41 -14.688 -17.578 1 97.88 385 HIS B CA 1
ATOM 7353 C C . HIS B 1 385 ? 4.629 -13.188 -17.375 1 97.88 385 HIS B C 1
ATOM 7355 O O . HIS B 1 385 ? 5.164 -12.508 -18.266 1 97.88 385 HIS B O 1
ATOM 7361 N N . ALA B 1 386 ? 4.223 -12.648 -16.266 1 98.38 386 ALA B N 1
ATOM 7362 C CA . ALA B 1 386 ? 4.398 -11.258 -15.859 1 98.38 386 ALA B CA 1
ATOM 7363 C C . ALA B 1 386 ? 4.566 -11.141 -14.352 1 98.38 386 ALA B C 1
ATOM 7365 O O . ALA B 1 386 ? 3.598 -11.266 -13.602 1 98.38 386 ALA B O 1
ATOM 7366 N N . ASP B 1 387 ? 5.793 -10.797 -13.883 1 97.62 387 ASP B N 1
ATOM 7367 C CA . ASP B 1 387 ? 6.062 -10.68 -12.453 1 97.62 387 ASP B CA 1
ATOM 7368 C C . ASP B 1 387 ? 5.887 -9.234 -11.977 1 97.62 387 ASP B C 1
ATOM 7370 O O . ASP B 1 387 ? 5.27 -8.984 -10.938 1 97.62 387 ASP B O 1
ATOM 7374 N N . GLY B 1 388 ? 6.531 -8.336 -12.711 1 98.31 388 GLY B N 1
ATOM 7375 C CA . GLY B 1 388 ? 6.488 -6.93 -12.336 1 98.31 388 GLY B CA 1
ATOM 7376 C C . GLY B 1 388 ? 5.188 -6.25 -12.719 1 98.31 388 GLY B C 1
ATOM 7377 O O . GLY B 1 388 ? 4.543 -6.633 -13.695 1 98.31 388 GLY B O 1
ATOM 7378 N N . ASP B 1 389 ? 4.816 -5.168 -11.992 1 98.62 389 ASP B N 1
ATOM 7379 C CA . ASP B 1 389 ? 3.555 -4.477 -12.219 1 98.62 389 ASP B CA 1
ATOM 7380 C C . ASP B 1 389 ? 3.537 -3.812 -13.594 1 98.62 389 ASP B C 1
ATOM 7382 O O . ASP B 1 389 ? 2.473 -3.633 -14.195 1 98.62 389 ASP B O 1
ATOM 7386 N N . GLY B 1 390 ? 4.691 -3.432 -14.164 1 98.62 390 GLY B N 1
ATOM 7387 C CA . GLY B 1 390 ? 4.75 -2.926 -15.523 1 98.62 390 GLY B CA 1
ATOM 7388 C C . GLY B 1 390 ? 4.41 -3.973 -16.562 1 98.62 390 GLY B C 1
ATOM 7389 O O . GLY B 1 390 ? 3.705 -3.684 -17.531 1 98.62 390 GLY B O 1
ATOM 7390 N N . ALA B 1 391 ? 4.945 -5.164 -16.359 1 98.75 391 ALA B N 1
ATOM 7391 C CA . ALA B 1 391 ? 4.629 -6.266 -17.266 1 98.75 391 ALA B CA 1
ATOM 7392 C C . ALA B 1 391 ? 3.158 -6.66 -17.156 1 98.75 391 ALA B C 1
ATOM 7394 O O . ALA B 1 391 ? 2.518 -6.973 -18.172 1 98.75 391 ALA B O 1
ATOM 7395 N N . VAL B 1 392 ? 2.611 -6.691 -15.984 1 98.88 392 VAL B N 1
ATOM 7396 C CA . VAL B 1 392 ? 1.197 -6.984 -15.773 1 98.88 392 VAL B CA 1
ATOM 7397 C C . VAL B 1 392 ? 0.344 -5.957 -16.516 1 98.88 392 VAL B C 1
ATOM 7399 O O . VAL B 1 392 ? -0.611 -6.316 -17.203 1 98.88 392 VAL B O 1
ATOM 7402 N N . ARG B 1 393 ? 0.702 -4.656 -16.359 1 98.62 393 ARG B N 1
ATOM 7403 C CA . ARG B 1 393 ? -0.027 -3.592 -17.047 1 98.62 393 ARG B CA 1
ATOM 7404 C C . ARG B 1 393 ? 0.035 -3.771 -18.562 1 98.62 393 ARG B C 1
ATOM 7406 O O . ARG B 1 393 ? -0.968 -3.592 -19.266 1 98.62 393 ARG B O 1
ATOM 7413 N N . LEU B 1 394 ? 1.199 -4.125 -19.078 1 98.81 394 LEU B N 1
ATOM 7414 C CA . LEU B 1 394 ? 1.377 -4.391 -20.5 1 98.81 394 LEU B CA 1
ATOM 7415 C C . LEU B 1 394 ? 0.448 -5.508 -20.953 1 98.81 394 LEU B C 1
ATOM 7417 O O . LEU B 1 394 ? -0.205 -5.387 -22 1 98.81 394 LEU B O 1
ATOM 7421 N N . ALA B 1 395 ? 0.407 -6.605 -20.203 1 98.94 395 ALA B N 1
ATOM 7422 C CA . ALA B 1 395 ? -0.471 -7.727 -20.516 1 98.94 395 ALA B CA 1
ATOM 7423 C C . ALA B 1 395 ? -1.932 -7.289 -20.547 1 98.94 395 ALA B C 1
ATOM 7425 O O . ALA B 1 395 ? -2.662 -7.609 -21.5 1 98.94 395 ALA B O 1
ATOM 7426 N N . LEU B 1 396 ? -2.35 -6.527 -19.547 1 98.94 396 LEU B N 1
ATOM 7427 C CA . LEU B 1 396 ? -3.73 -6.062 -19.453 1 98.94 396 LEU B CA 1
ATOM 7428 C C . LEU B 1 396 ? -4.066 -5.129 -20.609 1 98.94 396 LEU B C 1
ATOM 7430 O O . LEU B 1 396 ? -5.176 -5.168 -21.141 1 98.94 396 LEU B O 1
ATOM 7434 N N . ASP B 1 397 ? -3.127 -4.246 -20.953 1 98.88 397 ASP B N 1
ATOM 7435 C CA . ASP B 1 397 ? -3.33 -3.369 -22.109 1 98.88 397 ASP B CA 1
ATOM 7436 C C . ASP B 1 397 ? -3.535 -4.18 -23.375 1 98.88 397 ASP B C 1
ATOM 7438 O O . ASP B 1 397 ? -4.402 -3.857 -24.203 1 98.88 397 ASP B O 1
ATOM 7442 N N . ALA B 1 398 ? -2.711 -5.211 -23.562 1 98.81 398 ALA B N 1
ATOM 7443 C CA . ALA B 1 398 ? -2.852 -6.074 -24.734 1 98.81 398 ALA B CA 1
ATOM 7444 C C . ALA B 1 398 ? -4.191 -6.805 -24.719 1 98.81 398 ALA B C 1
ATOM 7446 O O . ALA B 1 398 ? -4.816 -6.984 -25.766 1 98.81 398 ALA B O 1
ATOM 7447 N N . VAL B 1 399 ? -4.625 -7.27 -23.578 1 98.88 399 VAL B N 1
ATOM 7448 C CA . VAL B 1 399 ? -5.914 -7.945 -23.453 1 98.88 399 VAL B CA 1
ATOM 7449 C C . VAL B 1 399 ? -7.043 -6.965 -23.781 1 98.88 399 VAL B C 1
ATOM 7451 O O . VAL B 1 399 ? -8.047 -7.344 -24.375 1 98.88 399 VAL B O 1
ATOM 7454 N N . THR B 1 400 ? -6.902 -5.695 -23.266 1 98.81 400 THR B N 1
ATOM 7455 C CA . THR B 1 400 ? -7.875 -4.672 -23.641 1 98.81 400 THR B CA 1
ATOM 7456 C C . THR B 1 400 ? -8.031 -4.602 -25.156 1 98.81 400 THR B C 1
ATOM 7458 O O . THR B 1 400 ? -9.156 -4.562 -25.672 1 98.81 400 THR B O 1
ATOM 7461 N N . ASN B 1 401 ? -6.93 -4.578 -25.875 1 98.44 401 ASN B N 1
ATOM 7462 C CA . ASN B 1 401 ? -6.957 -4.551 -27.344 1 98.44 401 ASN B CA 1
ATOM 7463 C C . ASN B 1 401 ? -7.605 -5.809 -27.906 1 98.44 401 ASN B C 1
ATOM 7465 O O . ASN B 1 401 ? -8.383 -5.734 -28.859 1 98.44 401 ASN B O 1
ATOM 7469 N N . LEU B 1 402 ? -7.262 -6.965 -27.359 1 98.44 402 LEU B N 1
ATOM 7470 C CA . LEU B 1 402 ? -7.844 -8.234 -27.766 1 98.44 402 LEU B CA 1
ATOM 7471 C C . LEU B 1 402 ? -9.367 -8.195 -27.672 1 98.44 402 LEU B C 1
ATOM 7473 O O . LEU B 1 402 ? -10.055 -8.594 -28.609 1 98.44 402 LEU B O 1
ATOM 7477 N N . ARG B 1 403 ? -9.867 -7.703 -26.531 1 98.44 403 ARG B N 1
ATOM 7478 C CA . ARG B 1 403 ? -11.312 -7.645 -26.297 1 98.44 403 ARG B CA 1
ATOM 7479 C C . ARG B 1 403 ? -11.984 -6.684 -27.266 1 98.44 403 ARG B C 1
ATOM 7481 O O . ARG B 1 403 ? -13.109 -6.914 -27.703 1 98.44 403 ARG B O 1
ATOM 7488 N N . ARG B 1 404 ? -11.312 -5.609 -27.594 1 97.38 404 ARG B N 1
ATOM 7489 C CA . ARG B 1 404 ? -11.828 -4.637 -28.562 1 97.38 404 ARG B CA 1
ATOM 7490 C C . ARG B 1 404 ? -11.961 -5.25 -29.953 1 97.38 404 ARG B C 1
ATOM 7492 O O . ARG B 1 404 ? -12.969 -5.051 -30.625 1 97.38 404 ARG B O 1
ATOM 7499 N N . ILE B 1 405 ? -11.016 -6.012 -30.328 1 96.25 405 ILE B N 1
ATOM 7500 C CA . ILE B 1 405 ? -10.953 -6.574 -31.672 1 96.25 405 ILE B CA 1
ATOM 7501 C C . ILE B 1 405 ? -11.836 -7.82 -31.75 1 96.25 405 ILE B C 1
ATOM 7503 O O . ILE B 1 405 ? -12.484 -8.062 -32.781 1 96.25 405 ILE B O 1
ATOM 7507 N N . HIS B 1 406 ? -11.836 -8.633 -30.688 1 96.25 406 HIS B N 1
ATOM 7508 C CA . HIS B 1 406 ? -12.57 -9.891 -30.641 1 96.25 406 HIS B CA 1
ATOM 7509 C C . HIS B 1 406 ? -13.484 -9.953 -29.422 1 96.25 406 HIS B C 1
ATOM 7511 O O . HIS B 1 406 ? -13.305 -10.812 -28.562 1 96.25 406 HIS B O 1
ATOM 7517 N N . PRO B 1 407 ? -14.531 -9.156 -29.375 1 93.62 407 PRO B N 1
ATOM 7518 C CA . PRO B 1 407 ? -15.375 -9.078 -28.188 1 93.62 407 PRO B CA 1
ATOM 7519 C C . PRO B 1 407 ? -16.156 -10.367 -27.922 1 93.62 407 PRO B C 1
ATOM 7521 O O . PRO B 1 407 ? -16.531 -10.648 -26.781 1 93.62 407 PRO B O 1
ATOM 7524 N N . ASP B 1 408 ? -16.328 -11.211 -28.906 1 93.56 408 ASP B N 1
ATOM 7525 C CA . ASP B 1 408 ? -17.219 -12.352 -28.766 1 93.56 408 ASP B CA 1
ATOM 7526 C C . ASP B 1 408 ? -16.453 -13.656 -28.641 1 93.56 408 ASP B C 1
ATOM 7528 O O . ASP B 1 408 ? -17.031 -14.719 -28.438 1 93.56 408 ASP B O 1
ATOM 7532 N N . LYS B 1 409 ? -15.109 -13.602 -28.766 1 95.44 409 LYS B N 1
ATOM 7533 C CA . LYS B 1 409 ? -14.328 -14.828 -28.688 1 95.44 409 LYS B CA 1
ATOM 7534 C C . LYS B 1 409 ? -14.125 -15.266 -27.234 1 95.44 409 LYS B C 1
ATOM 7536 O O . LYS B 1 409 ? -13.883 -14.43 -26.359 1 95.44 409 LYS B O 1
ATOM 7541 N N . ASP B 1 410 ? -14.305 -16.562 -27.016 1 97.19 410 ASP B N 1
ATOM 7542 C CA . ASP B 1 410 ? -14.062 -17.109 -25.688 1 97.19 410 ASP B CA 1
ATOM 7543 C C . ASP B 1 410 ? -12.578 -17.406 -25.484 1 97.19 410 ASP B C 1
ATOM 7545 O O . ASP B 1 410 ? -12.164 -18.562 -25.438 1 97.19 410 ASP B O 1
ATOM 7549 N N . ILE B 1 411 ? -11.797 -16.359 -25.469 1 98.19 411 ILE B N 1
ATOM 7550 C CA . ILE B 1 411 ? -10.383 -16.422 -25.125 1 98.19 411 ILE B CA 1
ATOM 7551 C C . ILE B 1 411 ? -10.195 -16.062 -23.641 1 98.19 411 ILE B C 1
ATOM 7553 O O . ILE B 1 411 ? -10.789 -15.102 -23.156 1 98.19 411 ILE B O 1
ATOM 7557 N N . ARG B 1 412 ? -9.477 -16.875 -22.922 1 98.69 412 ARG B N 1
ATOM 7558 C CA . ARG B 1 412 ? -9.25 -16.719 -21.484 1 98.69 412 ARG B CA 1
ATOM 7559 C C . ARG B 1 412 ? -7.781 -16.438 -21.188 1 98.69 412 ARG B C 1
ATOM 7561 O O . ARG B 1 412 ? -7.035 -17.344 -20.812 1 98.69 412 ARG B O 1
ATOM 7568 N N . PRO B 1 413 ? -7.402 -15.117 -21.438 1 98.88 413 PRO B N 1
ATOM 7569 C CA . PRO B 1 413 ? -5.996 -14.75 -21.25 1 98.88 413 PRO B CA 1
ATOM 7570 C C . PRO B 1 413 ? -5.551 -14.867 -19.797 1 98.88 413 PRO B C 1
ATOM 7572 O O . PRO B 1 413 ? -6.203 -14.32 -18.891 1 98.88 413 PRO B O 1
ATOM 7575 N N . ALA B 1 414 ? -4.496 -15.602 -19.609 1 98.88 414 ALA B N 1
ATOM 7576 C CA . ALA B 1 414 ? -3.943 -15.781 -18.266 1 98.88 414 ALA B CA 1
ATOM 7577 C C . ALA B 1 414 ? -2.691 -14.93 -18.078 1 98.88 414 ALA B C 1
ATOM 7579 O O . ALA B 1 414 ? -1.883 -14.781 -18.984 1 98.88 414 ALA B O 1
ATOM 7580 N N . ILE B 1 415 ? -2.576 -14.312 -16.938 1 98.88 415 ILE B N 1
ATOM 7581 C CA . ILE B 1 415 ? -1.39 -13.594 -16.484 1 98.88 415 ILE B CA 1
ATOM 7582 C C . ILE B 1 415 ? -0.763 -14.312 -15.297 1 98.88 415 ILE B C 1
ATOM 7584 O O . ILE B 1 415 ? -1.267 -14.227 -14.172 1 98.88 415 ILE B O 1
ATOM 7588 N N . ALA B 1 416 ? 0.279 -15 -15.57 1 98.62 416 ALA B N 1
ATOM 7589 C CA . ALA B 1 416 ? 0.894 -15.891 -14.586 1 98.62 416 ALA B CA 1
ATOM 7590 C C . ALA B 1 416 ? 1.766 -15.109 -13.609 1 98.62 416 ALA B C 1
ATOM 7592 O O . ALA B 1 416 ? 2.514 -14.211 -14.016 1 98.62 416 ALA B O 1
ATOM 7593 N N . HIS B 1 417 ? 1.683 -15.453 -12.344 1 97.81 417 HIS B N 1
ATOM 7594 C CA . HIS B 1 417 ? 2.438 -14.984 -11.188 1 97.81 417 HIS B CA 1
ATOM 7595 C C . HIS B 1 417 ? 1.897 -13.648 -10.68 1 97.81 417 HIS B C 1
ATOM 7597 O O . HIS B 1 417 ? 1.395 -13.562 -9.555 1 97.81 417 HIS B O 1
ATOM 7603 N N . ALA B 1 418 ? 1.931 -12.664 -11.609 1 97.94 418 ALA B N 1
ATOM 7604 C CA . ALA B 1 418 ? 1.448 -11.367 -11.156 1 97.94 418 ALA B CA 1
ATOM 7605 C C . ALA B 1 418 ? 1.902 -11.078 -9.727 1 97.94 418 ALA B C 1
ATOM 7607 O O . ALA B 1 418 ? 1.086 -10.742 -8.867 1 97.94 418 ALA B O 1
ATOM 7608 N N . GLU B 1 419 ? 3.184 -11.172 -9.469 1 97.88 419 GLU B N 1
ATOM 7609 C CA . GLU B 1 419 ? 3.734 -11.055 -8.125 1 97.88 419 GLU B CA 1
ATOM 7610 C C . GLU B 1 419 ? 3.445 -9.68 -7.523 1 97.88 419 GLU B C 1
ATOM 7612 O O . GLU B 1 419 ? 3.311 -9.547 -6.305 1 97.88 419 GLU B O 1
ATOM 7617 N N . ILE B 1 420 ? 3.492 -8.742 -8.336 1 97.38 420 ILE B N 1
ATOM 7618 C CA . ILE B 1 420 ? 3.066 -7.41 -7.93 1 97.38 420 ILE B CA 1
ATOM 7619 C C . ILE B 1 420 ? 2.156 -6.812 -9 1 97.38 420 ILE B C 1
ATOM 7621 O O . ILE B 1 420 ? 2.377 -7.012 -10.195 1 97.38 420 ILE B O 1
ATOM 7625 N N . VAL B 1 421 ? 1.051 -6.191 -8.633 1 98.38 421 VAL B N 1
ATOM 7626 C CA . VAL B 1 421 ? 0.071 -5.516 -9.477 1 98.38 421 VAL B CA 1
ATOM 7627 C C . VAL B 1 421 ? -0.149 -4.09 -8.977 1 98.38 421 VAL B C 1
ATOM 7629 O O . VAL B 1 421 ? -0.369 -3.871 -7.781 1 98.38 421 VAL B O 1
ATOM 7632 N N . ASP B 1 422 ? 0.04 -3.131 -9.914 1 97.94 422 ASP B N 1
ATOM 7633 C CA . ASP B 1 422 ? -0.266 -1.752 -9.547 1 97.94 422 ASP B CA 1
ATOM 7634 C C . ASP B 1 422 ? -1.73 -1.604 -9.141 1 97.94 422 ASP B C 1
ATOM 7636 O O . ASP B 1 422 ? -2.621 -2.133 -9.812 1 97.94 422 ASP B O 1
ATOM 7640 N N . PRO B 1 423 ? -2.002 -0.879 -8.016 1 95.19 423 PRO B N 1
ATOM 7641 C CA . PRO B 1 423 ? -3.385 -0.747 -7.551 1 95.19 423 PRO B CA 1
ATOM 7642 C C . PRO B 1 423 ? -4.324 -0.231 -8.641 1 95.19 423 PRO B C 1
ATOM 7644 O O . PRO B 1 423 ? -5.504 -0.602 -8.664 1 95.19 423 PRO B O 1
ATOM 7647 N N . ALA B 1 424 ? -3.846 0.569 -9.539 1 95.81 424 ALA B N 1
ATOM 7648 C CA . ALA B 1 424 ? -4.672 1.116 -10.617 1 95.81 424 ALA B CA 1
ATOM 7649 C C . ALA B 1 424 ? -5.176 0.01 -11.539 1 95.81 424 ALA B C 1
ATOM 7651 O O . ALA B 1 424 ? -6.109 0.22 -12.32 1 95.81 424 ALA B O 1
ATOM 7652 N N . ASP B 1 425 ? -4.574 -1.187 -11.453 1 98.19 425 ASP B N 1
ATOM 7653 C CA . ASP B 1 425 ? -4.891 -2.252 -12.398 1 98.19 425 ASP B CA 1
ATOM 7654 C C . ASP B 1 425 ? -5.695 -3.361 -11.734 1 98.19 425 ASP B C 1
ATOM 7656 O O . ASP B 1 425 ? -6.094 -4.328 -12.383 1 98.19 425 ASP B O 1
ATOM 7660 N N . TYR B 1 426 ? -6.027 -3.291 -10.414 1 97.56 426 TYR B N 1
ATOM 7661 C CA . TYR B 1 426 ? -6.711 -4.352 -9.688 1 97.56 426 TYR B CA 1
ATOM 7662 C C . TYR B 1 426 ? -8.047 -4.684 -10.344 1 97.56 426 TYR B C 1
ATOM 7664 O O . TYR B 1 426 ? -8.359 -5.852 -10.586 1 97.56 426 TYR B O 1
ATOM 7672 N N . THR B 1 427 ? -8.797 -3.654 -10.727 1 96.88 427 THR B N 1
ATOM 7673 C CA . THR B 1 427 ? -10.156 -3.861 -11.211 1 96.88 427 THR B CA 1
ATOM 7674 C C . THR B 1 427 ? -10.141 -4.402 -12.641 1 96.88 427 THR B C 1
ATOM 7676 O O . THR B 1 427 ? -11.133 -4.969 -13.102 1 96.88 427 THR B O 1
ATOM 7679 N N . ARG B 1 428 ? -9.062 -4.223 -13.328 1 98.44 428 ARG B N 1
ATOM 7680 C CA . ARG B 1 428 ? -8.992 -4.535 -14.75 1 98.44 428 ARG B CA 1
ATOM 7681 C C . ARG B 1 428 ? -9.055 -6.043 -14.984 1 98.44 428 ARG B C 1
ATOM 7683 O O . ARG B 1 428 ? -9.508 -6.496 -16.031 1 98.44 428 ARG B O 1
ATOM 7690 N N . PHE B 1 429 ? -8.609 -6.867 -13.992 1 98.81 429 PHE B N 1
ATOM 7691 C CA . PHE B 1 429 ? -8.688 -8.32 -14.141 1 98.81 429 PHE B CA 1
ATOM 7692 C C . PHE B 1 429 ? -10.125 -8.766 -14.328 1 98.81 429 PHE B C 1
ATOM 7694 O O . PHE B 1 429 ? -10.43 -9.523 -15.258 1 98.81 429 PHE B O 1
ATOM 7701 N N . ALA B 1 430 ? -10.977 -8.305 -13.469 1 98.12 430 ALA B N 1
ATOM 7702 C CA . ALA B 1 430 ? -12.391 -8.664 -13.57 1 98.12 430 ALA B CA 1
ATOM 7703 C C . ALA B 1 430 ? -13.016 -8.055 -14.82 1 98.12 430 ALA B C 1
ATOM 7705 O O . ALA B 1 430 ? -13.758 -8.734 -15.539 1 98.12 430 ALA B O 1
ATOM 7706 N N . GLU B 1 431 ? -12.695 -6.758 -15.133 1 97.69 431 GLU B N 1
ATOM 7707 C CA . GLU B 1 431 ? -13.281 -6.027 -16.25 1 97.69 431 GLU B CA 1
ATOM 7708 C C . GLU B 1 431 ? -12.953 -6.699 -17.578 1 97.69 431 GLU B C 1
ATOM 7710 O O . GLU B 1 431 ? -13.781 -6.719 -18.5 1 97.69 431 GLU B O 1
ATOM 7715 N N . LEU B 1 432 ? -11.773 -7.297 -17.703 1 98.56 432 LEU B N 1
ATOM 7716 C CA . LEU B 1 432 ? -11.289 -7.832 -18.969 1 98.56 432 LEU B CA 1
ATOM 7717 C C . LEU B 1 432 ? -11.406 -9.352 -19 1 98.56 432 LEU B C 1
ATOM 7719 O O . LEU B 1 432 ? -11.125 -9.984 -20.016 1 98.56 432 LEU B O 1
ATOM 7723 N N . ASN B 1 433 ? -11.828 -9.93 -17.875 1 98.31 433 ASN B N 1
ATOM 7724 C CA . ASN B 1 433 ? -11.75 -11.375 -17.688 1 98.31 433 ASN B CA 1
ATOM 7725 C C . ASN B 1 433 ? -10.344 -11.898 -18 1 98.31 433 ASN B C 1
ATOM 7727 O O . ASN B 1 433 ? -10.18 -12.82 -18.797 1 98.31 433 ASN B O 1
ATOM 7731 N N . ALA B 1 434 ? -9.367 -11.164 -17.594 1 98.81 434 ALA B N 1
ATOM 7732 C CA . ALA B 1 434 ? -7.992 -11.641 -17.516 1 98.81 434 ALA B CA 1
ATOM 7733 C C . ALA B 1 434 ? -7.75 -12.453 -16.25 1 98.81 434 ALA B C 1
ATOM 7735 O O . ALA B 1 434 ? -8.219 -12.094 -15.18 1 98.81 434 ALA B O 1
ATOM 7736 N N . LEU B 1 435 ? -7.125 -13.594 -16.344 1 98.88 435 LEU B N 1
ATOM 7737 C CA . LEU B 1 435 ? -7.051 -14.547 -15.25 1 98.88 435 LEU B CA 1
ATOM 7738 C C . LEU B 1 435 ? -5.68 -14.5 -14.578 1 98.88 435 LEU B C 1
ATOM 7740 O O . LEU B 1 435 ? -4.68 -14.914 -15.172 1 98.88 435 LEU B O 1
ATOM 7744 N N . PRO B 1 436 ? -5.629 -13.945 -13.344 1 98.88 436 PRO B N 1
ATOM 7745 C CA . PRO B 1 436 ? -4.359 -14.086 -12.633 1 98.88 436 PRO B CA 1
ATOM 7746 C C . PRO B 1 436 ? -4.078 -15.531 -12.211 1 98.88 436 PRO B C 1
ATOM 7748 O O . PRO B 1 436 ? -4.945 -16.188 -11.625 1 98.88 436 PRO B O 1
ATOM 7751 N N . VAL B 1 437 ? -2.959 -16.047 -12.586 1 98.88 437 VAL B N 1
ATOM 7752 C CA . VAL B 1 437 ? -2.51 -17.375 -12.164 1 98.88 437 VAL B CA 1
ATOM 7753 C C . VAL B 1 437 ? -1.494 -17.234 -11.039 1 98.88 437 VAL B C 1
ATOM 7755 O O . VAL B 1 437 ? -0.344 -16.859 -11.266 1 98.88 437 VAL B O 1
ATOM 7758 N N . LEU B 1 438 ? -1.895 -17.594 -9.898 1 98.62 438 LEU B N 1
ATOM 7759 C CA . LEU B 1 438 ? -1.165 -17.203 -8.695 1 98.62 438 LEU B CA 1
ATOM 7760 C C . LEU B 1 438 ? -0.511 -18.406 -8.031 1 98.62 438 LEU B C 1
ATOM 7762 O O . LEU B 1 438 ? -1.137 -19.453 -7.895 1 98.62 438 LEU B O 1
ATOM 7766 N N . SER B 1 439 ? 0.723 -18.266 -7.66 1 98.25 439 SER B N 1
ATOM 7767 C CA . SER B 1 439 ? 1.462 -19.281 -6.93 1 98.25 439 SER B CA 1
ATOM 7768 C C . SER B 1 439 ? 1.392 -19.047 -5.426 1 98.25 439 SER B C 1
ATOM 7770 O O . SER B 1 439 ? 2.324 -18.5 -4.832 1 98.25 439 SER B O 1
ATOM 7772 N N . PHE B 1 440 ? 0.389 -19.594 -4.797 1 98.38 440 PHE B N 1
ATOM 7773 C CA . PHE B 1 440 ? 0.003 -19.281 -3.426 1 98.38 440 PHE B CA 1
ATOM 7774 C C . PHE B 1 440 ? 1.183 -19.469 -2.479 1 98.38 440 PHE B C 1
ATOM 7776 O O . PHE B 1 440 ? 1.336 -18.703 -1.517 1 98.38 440 PHE B O 1
ATOM 7783 N N . GLN B 1 441 ? 2.078 -20.359 -2.75 1 96.62 441 GLN B N 1
ATOM 7784 C CA . GLN B 1 441 ? 3.195 -20.672 -1.862 1 96.62 441 GLN B CA 1
ATOM 7785 C C . GLN B 1 441 ? 4.121 -19.469 -1.708 1 96.62 441 GLN B C 1
ATOM 7787 O O . GLN B 1 441 ? 4.875 -19.375 -0.735 1 96.62 441 GLN B O 1
ATOM 7792 N N . TRP B 1 442 ? 4.031 -18.578 -2.641 1 97.19 442 TRP B N 1
ATOM 7793 C CA . TRP B 1 442 ? 4.953 -17.438 -2.648 1 97.19 442 TRP B CA 1
ATOM 7794 C C . TRP B 1 442 ? 4.426 -16.297 -1.784 1 97.19 442 TRP B C 1
ATOM 7796 O O . TRP B 1 442 ? 5.164 -15.375 -1.443 1 97.19 442 TRP B O 1
ATOM 7806 N N . GLY B 1 443 ? 3.182 -16.344 -1.331 1 98.12 443 GLY B N 1
ATOM 7807 C CA . GLY B 1 443 ? 2.539 -15.258 -0.601 1 98.12 443 GLY B CA 1
ATOM 7808 C C . GLY B 1 443 ? 2.832 -15.289 0.888 1 98.12 443 GLY B C 1
ATOM 7809 O O . GLY B 1 443 ? 1.936 -15.078 1.706 1 98.12 443 GLY B O 1
ATOM 7810 N N . LYS B 1 444 ? 4.117 -15.594 1.306 1 98.25 444 LYS B N 1
ATOM 7811 C CA . LYS B 1 444 ? 4.555 -15.656 2.697 1 98.25 444 LYS B CA 1
ATOM 7812 C C . LYS B 1 444 ? 5.906 -14.977 2.883 1 98.25 444 LYS B C 1
ATOM 7814 O O . LYS B 1 444 ? 6.664 -14.82 1.926 1 98.25 444 LYS B O 1
ATOM 7819 N N . PRO B 1 445 ? 6.195 -14.531 4.203 1 97.56 445 PRO B N 1
ATOM 7820 C CA . PRO B 1 445 ? 7.57 -14.086 4.453 1 97.56 445 PRO B CA 1
ATOM 7821 C C . PRO B 1 445 ? 8.594 -15.195 4.211 1 97.56 445 PRO B C 1
ATOM 7823 O O . PRO B 1 445 ? 8.406 -16.328 4.664 1 97.56 445 PRO B O 1
ATOM 7826 N N . ALA B 1 446 ? 9.562 -14.914 3.455 1 94.69 446 ALA B N 1
ATOM 7827 C CA . ALA B 1 446 ? 10.641 -15.82 3.074 1 94.69 446 ALA B CA 1
ATOM 7828 C C . ALA B 1 446 ? 11.852 -15.047 2.559 1 94.69 446 ALA B C 1
ATOM 7830 O O . ALA B 1 446 ? 11.836 -13.82 2.516 1 94.69 446 ALA B O 1
ATOM 7831 N N . ALA B 1 447 ? 12.914 -15.734 2.234 1 90 447 ALA B N 1
ATOM 7832 C CA . ALA B 1 447 ? 14.133 -15.094 1.759 1 90 447 ALA B CA 1
ATOM 7833 C C . ALA B 1 447 ? 13.875 -14.266 0.507 1 90 447 ALA B C 1
ATOM 7835 O O . ALA B 1 447 ? 14.359 -13.141 0.386 1 90 447 ALA B O 1
ATOM 7836 N N . ASP B 1 448 ? 13.078 -14.789 -0.381 1 90.5 448 ASP B N 1
ATOM 7837 C CA . ASP B 1 448 ? 12.82 -14.102 -1.647 1 90.5 448 ASP B CA 1
ATOM 7838 C C . ASP B 1 448 ? 11.914 -12.891 -1.448 1 90.5 448 ASP B C 1
ATOM 7840 O O . ASP B 1 448 ? 12.125 -11.844 -2.061 1 90.5 448 ASP B O 1
ATOM 7844 N N . THR B 1 449 ? 10.914 -12.945 -0.496 1 95.62 449 THR B N 1
ATOM 7845 C CA . THR B 1 449 ? 9.93 -11.883 -0.344 1 95.62 449 THR B CA 1
ATOM 7846 C C . THR B 1 449 ? 10.406 -10.844 0.669 1 95.62 449 THR B C 1
ATOM 7848 O O . THR B 1 449 ? 9.945 -9.703 0.664 1 95.62 449 THR B O 1
ATOM 7851 N N . ILE B 1 450 ? 11.297 -11.258 1.571 1 94.88 450 ILE B N 1
ATOM 7852 C CA . ILE B 1 450 ? 11.766 -10.32 2.588 1 94.88 450 ILE B CA 1
ATOM 7853 C C . ILE B 1 450 ? 13.156 -9.82 2.219 1 94.88 450 ILE B C 1
ATOM 7855 O O . ILE B 1 450 ? 13.32 -8.656 1.826 1 94.88 450 ILE B O 1
ATOM 7859 N N . GLU B 1 451 ? 14.156 -10.688 2.066 1 90.19 451 GLU B N 1
ATOM 7860 C CA . GLU B 1 451 ? 15.539 -10.281 1.831 1 90.19 451 GLU B CA 1
ATOM 7861 C C . GLU B 1 451 ? 15.734 -9.789 0.4 1 90.19 451 GLU B C 1
ATOM 7863 O O . GLU B 1 451 ? 16.469 -8.828 0.162 1 90.19 451 GLU B O 1
ATOM 7868 N N . GLY B 1 452 ? 15.078 -10.422 -0.509 1 90.81 452 GLY B N 1
ATOM 7869 C CA . GLY B 1 452 ? 15.289 -10.109 -1.913 1 90.81 452 GLY B CA 1
ATOM 7870 C C . GLY B 1 452 ? 14.352 -9.031 -2.432 1 90.81 452 GLY B C 1
ATOM 7871 O O . GLY B 1 452 ? 14.594 -8.445 -3.488 1 90.81 452 GLY B O 1
ATOM 7872 N N . ALA B 1 453 ? 13.266 -8.711 -1.659 1 95.12 453 ALA B N 1
ATOM 7873 C CA . ALA B 1 453 ? 12.219 -7.891 -2.268 1 95.12 453 ALA B CA 1
ATOM 7874 C C . ALA B 1 453 ? 11.914 -6.664 -1.414 1 95.12 453 ALA B C 1
ATOM 7876 O O . ALA B 1 453 ? 11.539 -5.609 -1.939 1 95.12 453 ALA B O 1
ATOM 7877 N N . ARG B 1 454 ? 12.148 -6.68 -0.119 1 95.69 454 ARG B N 1
ATOM 7878 C CA . ARG B 1 454 ? 11.648 -5.652 0.789 1 95.69 454 ARG B CA 1
ATOM 7879 C C . ARG B 1 454 ? 12.234 -4.289 0.456 1 95.69 454 ARG B C 1
ATOM 7881 O O . ARG B 1 454 ? 11.5 -3.336 0.18 1 95.69 454 ARG B O 1
ATOM 7888 N N . GLU B 1 455 ? 13.539 -4.145 0.391 1 95 455 GLU B N 1
ATOM 7889 C CA . GLU B 1 455 ? 14.18 -2.844 0.215 1 95 455 GLU B CA 1
ATOM 7890 C C . GLU B 1 455 ? 14.086 -2.377 -1.235 1 95 455 GLU B C 1
ATOM 7892 O O . GLU B 1 455 ? 13.695 -1.239 -1.504 1 95 455 GLU B O 1
ATOM 7897 N N . PRO B 1 456 ? 14.273 -3.291 -2.188 1 94.5 456 PRO B N 1
ATOM 7898 C CA . PRO B 1 456 ? 14.258 -2.822 -3.574 1 94.5 456 PRO B CA 1
ATOM 7899 C C . PRO B 1 456 ? 12.859 -2.443 -4.055 1 94.5 456 PRO B C 1
ATOM 7901 O O . PRO B 1 456 ? 12.719 -1.676 -5.012 1 94.5 456 PRO B O 1
ATOM 7904 N N . LEU B 1 457 ? 11.859 -2.979 -3.492 1 97.06 457 LEU B N 1
ATOM 7905 C CA . LEU B 1 457 ? 10.508 -2.646 -3.924 1 97.06 457 LEU B CA 1
ATOM 7906 C C . LEU B 1 457 ? 10.008 -1.383 -3.23 1 97.06 457 LEU B C 1
ATOM 7908 O O . LEU B 1 457 ? 9.062 -0.742 -3.699 1 97.06 457 LEU B O 1
ATOM 7912 N N . GLY B 1 458 ? 10.711 -0.981 -2.139 1 96.12 458 GLY B N 1
ATOM 7913 C CA . GLY B 1 458 ? 10.203 0.124 -1.34 1 96.12 458 GLY B CA 1
ATOM 7914 C C . GLY B 1 458 ? 8.977 -0.241 -0.523 1 96.12 458 GLY B C 1
ATOM 7915 O O . GLY B 1 458 ? 8.375 -1.294 -0.736 1 96.12 458 GLY B O 1
ATOM 7916 N N . PRO B 1 459 ? 8.57 0.599 0.408 1 94.56 459 PRO B N 1
ATOM 7917 C CA . PRO B 1 459 ? 7.559 0.238 1.402 1 94.56 459 PRO B CA 1
ATOM 7918 C C . PRO B 1 459 ? 6.191 -0.046 0.778 1 94.56 459 PRO B C 1
ATOM 7920 O O . PRO B 1 459 ? 5.523 -1.011 1.157 1 94.56 459 PRO B O 1
ATOM 7923 N N . PHE B 1 460 ? 5.75 0.734 -0.147 1 92.62 460 PHE B N 1
ATOM 7924 C CA . PHE B 1 460 ? 4.375 0.576 -0.611 1 92.62 460 PHE B CA 1
ATOM 7925 C C . PHE B 1 460 ? 4.242 -0.653 -1.501 1 92.62 460 PHE B C 1
ATOM 7927 O O . PHE B 1 460 ? 3.293 -1.426 -1.363 1 92.62 460 PHE B O 1
ATOM 7934 N N . ARG B 1 461 ? 5.172 -0.855 -2.449 1 96.75 461 ARG B N 1
ATOM 7935 C CA . ARG B 1 461 ? 5.047 -2.004 -3.342 1 96.75 461 ARG B CA 1
ATOM 7936 C C . ARG B 1 461 ? 5.266 -3.311 -2.586 1 96.75 461 ARG B C 1
ATOM 7938 O O . ARG B 1 461 ? 4.582 -4.305 -2.842 1 96.75 461 ARG B O 1
ATOM 7945 N N . HIS B 1 462 ? 6.293 -3.275 -1.631 1 97.69 462 HIS B N 1
ATOM 7946 C CA . HIS B 1 462 ? 6.516 -4.48 -0.839 1 97.69 462 HIS B CA 1
ATOM 7947 C C . HIS B 1 462 ? 5.258 -4.883 -0.083 1 97.69 462 HIS B C 1
ATOM 7949 O O . HIS B 1 462 ? 5 -6.074 0.11 1 97.69 462 HIS B O 1
ATOM 7955 N N . ALA B 1 463 ? 4.5 -3.932 0.352 1 96.81 463 ALA B N 1
ATOM 7956 C CA . ALA B 1 463 ? 3.283 -4.199 1.109 1 96.81 463 ALA B CA 1
ATOM 7957 C C . ALA B 1 463 ? 2.238 -4.895 0.241 1 96.81 463 ALA B C 1
ATOM 7959 O O . ALA B 1 463 ? 1.313 -5.527 0.756 1 96.81 463 ALA B O 1
ATOM 7960 N N . LEU B 1 464 ? 2.375 -4.809 -1.077 1 97.12 464 LEU B N 1
ATOM 7961 C CA . LEU B 1 464 ? 1.316 -5.25 -1.977 1 97.12 464 LEU B CA 1
ATOM 7962 C C . LEU B 1 464 ? 1.739 -6.504 -2.74 1 97.12 464 LEU B C 1
ATOM 7964 O O . LEU B 1 464 ? 0.975 -7.023 -3.555 1 97.12 464 LEU B O 1
ATOM 7968 N N . ILE B 1 465 ? 2.889 -7.066 -2.477 1 97.88 465 ILE B N 1
ATOM 7969 C CA . ILE B 1 465 ? 3.408 -8.18 -3.266 1 97.88 465 ILE B CA 1
ATOM 7970 C C . ILE B 1 465 ? 2.547 -9.422 -3.037 1 97.88 465 ILE B C 1
ATOM 7972 O O . ILE B 1 465 ? 1.933 -9.57 -1.979 1 97.88 465 ILE B O 1
ATOM 7976 N N . GLU B 1 466 ? 2.469 -10.289 -4.031 1 98.25 466 GLU B N 1
ATOM 7977 C CA . GLU B 1 466 ? 1.718 -11.539 -4.008 1 98.25 466 GLU B CA 1
ATOM 7978 C C . GLU B 1 466 ? 0.26 -11.305 -3.625 1 98.25 466 GLU B C 1
ATOM 7980 O O . GLU B 1 466 ? -0.221 -11.844 -2.627 1 98.25 466 GLU B O 1
ATOM 7985 N N . PRO B 1 467 ? -0.442 -10.609 -4.48 1 98.19 467 PRO B N 1
ATOM 7986 C CA . PRO B 1 467 ? -1.717 -9.992 -4.102 1 98.19 467 PRO B CA 1
ATOM 7987 C C . PRO B 1 467 ? -2.91 -10.914 -4.34 1 98.19 467 PRO B C 1
ATOM 7989 O O . PRO B 1 467 ? -3.928 -10.484 -4.891 1 98.19 467 PRO B O 1
ATOM 7992 N N . SER B 1 468 ? -2.955 -12.133 -3.805 1 98.44 468 SER B N 1
ATOM 7993 C CA . SER B 1 468 ? -4.066 -13.055 -4.035 1 98.44 468 SER B CA 1
ATOM 7994 C C . SER B 1 468 ? -5.355 -12.531 -3.408 1 98.44 468 SER B C 1
ATOM 7996 O O . SER B 1 468 ? -6.391 -12.461 -4.07 1 98.44 468 SER B O 1
ATOM 7998 N N . GLY B 1 469 ? -5.305 -12.156 -2.129 1 97.94 469 GLY B N 1
ATOM 7999 C CA . GLY B 1 469 ? -6.48 -11.625 -1.456 1 97.94 469 GLY B CA 1
ATOM 8000 C C . GLY B 1 469 ? -6.953 -10.312 -2.035 1 97.94 469 GLY B C 1
ATOM 8001 O O . GLY B 1 469 ? -8.156 -10.07 -2.139 1 97.94 469 GLY B O 1
ATOM 8002 N N . LEU B 1 470 ? -6.043 -9.422 -2.396 1 97.56 470 LEU B N 1
ATOM 8003 C CA . LEU B 1 470 ? -6.379 -8.141 -3.004 1 97.56 470 LEU B CA 1
ATOM 8004 C C . LEU B 1 470 ? -7.086 -8.336 -4.34 1 97.56 470 LEU B C 1
ATOM 8006 O O . LEU B 1 470 ? -8.102 -7.691 -4.609 1 97.56 470 LEU B O 1
ATOM 8010 N N . LEU B 1 471 ? -6.57 -9.242 -5.18 1 98.5 471 LEU B N 1
ATOM 8011 C CA . LEU B 1 471 ? -7.199 -9.5 -6.469 1 98.5 471 LEU B CA 1
ATOM 8012 C C . LEU B 1 471 ? -8.594 -10.094 -6.289 1 98.5 471 LEU B C 1
ATOM 8014 O O . LEU B 1 471 ? -9.508 -9.789 -7.055 1 98.5 471 LEU B O 1
ATOM 8018 N N . ASP B 1 472 ? -8.766 -10.938 -5.246 1 97.62 472 ASP B N 1
ATOM 8019 C CA . ASP B 1 472 ? -10.07 -11.5 -4.945 1 97.62 472 ASP B CA 1
ATOM 8020 C C . ASP B 1 472 ? -11.07 -10.406 -4.57 1 97.62 472 ASP B C 1
ATOM 8022 O O . ASP B 1 472 ? -12.188 -10.367 -5.098 1 97.62 472 ASP B O 1
ATOM 8026 N N . ILE B 1 473 ? -10.68 -9.508 -3.709 1 95.31 473 ILE B N 1
ATOM 8027 C CA . ILE B 1 473 ? -11.609 -8.516 -3.195 1 95.31 473 ILE B CA 1
ATOM 8028 C C . ILE B 1 473 ? -12 -7.543 -4.309 1 95.31 473 ILE B C 1
ATOM 8030 O O . ILE B 1 473 ? -13.078 -6.945 -4.273 1 95.31 473 ILE B O 1
ATOM 8034 N N . TYR B 1 474 ? -11.117 -7.395 -5.316 1 96.06 474 TYR B N 1
ATOM 8035 C CA . TYR B 1 474 ? -11.43 -6.52 -6.441 1 96.06 474 TYR B CA 1
ATOM 8036 C C . TYR B 1 474 ? -12.109 -7.293 -7.566 1 96.06 474 TYR B C 1
ATOM 8038 O O . TYR B 1 474 ? -12.312 -6.762 -8.656 1 96.06 474 TYR B O 1
ATOM 8046 N N . GLY B 1 475 ? -12.375 -8.578 -7.406 1 96.25 475 GLY B N 1
ATOM 8047 C CA . GLY B 1 475 ? -13.328 -9.289 -8.234 1 96.25 475 GLY B CA 1
ATOM 8048 C C . GLY B 1 475 ? -12.672 -10.188 -9.266 1 96.25 475 GLY B C 1
ATOM 8049 O O . GLY B 1 475 ? -13.359 -10.805 -10.094 1 96.25 475 GLY B O 1
ATOM 8050 N N . ALA B 1 476 ? -11.391 -10.359 -9.234 1 98.38 476 ALA B N 1
ATOM 8051 C CA . ALA B 1 476 ? -10.703 -11.203 -10.203 1 98.38 476 ALA B CA 1
ATOM 8052 C C . ALA B 1 476 ? -11.102 -12.664 -10.047 1 98.38 476 ALA B C 1
ATOM 8054 O O . ALA B 1 476 ? -11.32 -13.133 -8.93 1 98.38 476 ALA B O 1
ATOM 8055 N N . ARG B 1 477 ? -11.258 -13.352 -11.164 1 98 477 ARG B N 1
ATOM 8056 C CA . ARG B 1 477 ? -11.344 -14.812 -11.133 1 98 477 ARG B CA 1
ATOM 8057 C C . ARG B 1 477 ? -9.961 -15.438 -10.945 1 98 477 ARG B C 1
ATOM 8059 O O . ARG B 1 477 ? -9.133 -15.414 -11.859 1 98 477 ARG B O 1
ATOM 8066 N N . LEU B 1 478 ? -9.773 -16.031 -9.797 1 98.56 478 LEU B N 1
ATOM 8067 C CA . LEU B 1 478 ? -8.43 -16.484 -9.438 1 98.56 478 LEU B CA 1
ATOM 8068 C C . LEU B 1 478 ? -8.156 -17.875 -10.016 1 98.56 478 LEU B C 1
ATOM 8070 O O . LEU B 1 478 ? -9.047 -18.719 -10.047 1 98.56 478 LEU B O 1
ATOM 8074 N N . THR B 1 479 ? -7.004 -18.016 -10.508 1 98.75 479 THR B N 1
ATOM 8075 C CA . THR B 1 479 ? -6.449 -19.297 -10.945 1 98.75 479 THR B CA 1
ATOM 8076 C C . THR B 1 479 ? -5.191 -19.641 -10.156 1 98.75 479 THR B C 1
ATOM 8078 O O . THR B 1 479 ? -4.332 -18.781 -9.938 1 98.75 479 THR B O 1
ATOM 8081 N N . PHE B 1 480 ? -5.176 -20.875 -9.664 1 98.69 480 PHE B N 1
ATOM 8082 C CA . PHE B 1 480 ? -3.979 -21.328 -8.961 1 98.69 480 PHE B CA 1
ATOM 8083 C C . PHE B 1 480 ? -3.025 -22.031 -9.922 1 98.69 480 PHE B C 1
ATOM 8085 O O . PHE B 1 480 ? -3.463 -22.719 -10.844 1 98.69 480 PHE B O 1
ATOM 8092 N N . GLY B 1 481 ? -1.745 -21.828 -9.75 1 98.75 481 GLY B N 1
ATOM 8093 C CA . GLY B 1 481 ? -0.643 -22.578 -10.328 1 98.75 481 GLY B CA 1
ATOM 8094 C C . GLY B 1 481 ? 0.554 -22.688 -9.406 1 98.75 481 GLY B C 1
ATOM 8095 O O . GLY B 1 481 ? 1.067 -21.688 -8.914 1 98.75 481 GLY B O 1
ATOM 8096 N N . SER B 1 482 ? 1.012 -23.859 -9.211 1 98.06 482 SER B N 1
ATOM 8097 C CA . SER B 1 482 ? 2.086 -24.078 -8.25 1 98.06 482 SER B CA 1
ATOM 8098 C C . SER B 1 482 ? 3.42 -23.562 -8.781 1 98.06 482 SER B C 1
ATOM 8100 O O . SER B 1 482 ? 4.281 -23.141 -8.008 1 98.06 482 SER B O 1
ATOM 8102 N N . ASP B 1 483 ? 3.551 -23.625 -10.07 1 97.56 483 ASP B N 1
ATOM 8103 C CA . ASP B 1 483 ? 4.801 -23.297 -10.75 1 97.56 483 ASP B CA 1
ATOM 8104 C C . ASP B 1 483 ? 5.906 -24.281 -10.367 1 97.56 483 ASP B C 1
ATOM 8106 O O . ASP B 1 483 ? 7.09 -23.969 -10.484 1 97.56 483 ASP B O 1
ATOM 8110 N N . TRP B 1 484 ? 5.52 -25.422 -9.883 1 96.25 484 TRP B N 1
ATOM 8111 C CA . TRP B 1 484 ? 6.5 -26.484 -9.68 1 96.25 484 TRP B CA 1
ATOM 8112 C C . TRP B 1 484 ? 7.281 -26.766 -10.953 1 96.25 484 TRP B C 1
ATOM 8114 O O . TRP B 1 484 ? 6.699 -26.875 -12.039 1 96.25 484 TRP B O 1
ATOM 8124 N N . PRO B 1 485 ? 8.641 -26.781 -10.82 1 94.62 485 PRO B N 1
ATOM 8125 C CA . PRO B 1 485 ? 9.469 -26.969 -9.625 1 94.62 485 PRO B CA 1
ATOM 8126 C C . PRO B 1 485 ? 10.195 -25.688 -9.211 1 94.62 485 PRO B C 1
ATOM 8128 O O . PRO B 1 485 ? 11.312 -25.75 -8.695 1 94.62 485 PRO B O 1
ATOM 8131 N N . VAL B 1 486 ? 9.625 -24.531 -9.484 1 92 486 VAL B N 1
ATOM 8132 C CA . VAL B 1 486 ? 10.211 -23.312 -8.938 1 92 486 VAL B CA 1
ATOM 8133 C C . VAL B 1 486 ? 10.305 -23.422 -7.418 1 92 486 VAL B C 1
ATOM 8135 O O . VAL B 1 486 ? 11.305 -23.016 -6.82 1 92 486 VAL B O 1
ATOM 8138 N N . ASP B 1 487 ? 9.242 -23.953 -6.785 1 90.06 487 ASP B N 1
ATOM 8139 C CA . ASP B 1 487 ? 9.242 -24.406 -5.402 1 90.06 487 ASP B CA 1
ATOM 8140 C C . ASP B 1 487 ? 8.828 -25.875 -5.309 1 90.06 487 ASP B C 1
ATOM 8142 O O . ASP B 1 487 ? 8.406 -26.469 -6.301 1 90.06 487 ASP B O 1
ATOM 8146 N N . THR B 1 488 ? 9.008 -26.422 -4.094 1 91.56 488 THR B N 1
ATOM 8147 C CA . THR B 1 488 ? 8.641 -27.812 -3.854 1 91.56 488 THR B CA 1
ATOM 8148 C C . THR B 1 488 ? 7.168 -28.047 -4.18 1 91.56 488 THR B C 1
ATOM 8150 O O . THR B 1 488 ? 6.32 -27.188 -3.906 1 91.56 488 THR B O 1
ATOM 8153 N N . LEU B 1 489 ? 6.945 -29.234 -4.82 1 96.5 489 LEU B N 1
ATOM 8154 C CA . LEU B 1 489 ? 5.555 -29.594 -5.078 1 96.5 489 LEU B CA 1
ATOM 8155 C C . LEU B 1 489 ? 4.812 -29.859 -3.773 1 96.5 489 LEU B C 1
ATOM 8157 O O . LEU B 1 489 ? 5.016 -30.906 -3.141 1 96.5 489 LEU B O 1
ATOM 8161 N N . ASP B 1 490 ? 4.062 -28.922 -3.32 1 97.5 490 ASP B N 1
ATOM 8162 C CA . ASP B 1 490 ? 3.266 -29.031 -2.104 1 97.5 490 ASP B CA 1
ATOM 8163 C C . ASP B 1 490 ? 1.999 -28.188 -2.199 1 97.5 490 ASP B C 1
ATOM 8165 O O . ASP B 1 490 ? 1.972 -27.047 -1.733 1 97.5 490 ASP B O 1
ATOM 8169 N N . GLU B 1 491 ? 0.949 -28.812 -2.74 1 98.62 491 GLU B N 1
ATOM 8170 C CA . GLU B 1 491 ? -0.311 -28.109 -2.977 1 98.62 491 GLU B CA 1
ATOM 8171 C C . GLU B 1 491 ? -0.956 -27.672 -1.665 1 98.62 491 GLU B C 1
ATOM 8173 O O . GLU B 1 491 ? -1.607 -26.641 -1.604 1 98.62 491 GLU B O 1
ATOM 8178 N N . TRP B 1 492 ? -0.788 -28.406 -0.688 1 98.56 492 TRP B N 1
ATOM 8179 C CA . TRP B 1 492 ? -1.483 -28.156 0.572 1 98.56 492 TRP B CA 1
ATOM 8180 C C . TRP B 1 492 ? -0.781 -27.078 1.382 1 98.56 492 TRP B C 1
ATOM 8182 O O . TRP B 1 492 ? -1.43 -26.297 2.092 1 98.56 492 TRP B O 1
ATOM 8192 N N . PHE B 1 493 ? 0.552 -27.031 1.32 1 98.19 493 PHE B N 1
ATOM 8193 C CA . PHE B 1 493 ? 1.248 -25.875 1.86 1 98.19 493 PHE B CA 1
ATOM 8194 C C . PHE B 1 493 ? 0.814 -24.594 1.143 1 98.19 493 PHE B C 1
ATOM 8196 O O . PHE B 1 493 ? 0.635 -23.562 1.774 1 98.19 493 PHE B O 1
ATOM 8203 N N . ALA B 1 494 ? 0.662 -24.719 -0.189 1 98.62 494 ALA B N 1
ATOM 8204 C CA . ALA B 1 494 ? 0.149 -23.578 -0.955 1 98.62 494 ALA B CA 1
ATOM 8205 C C . ALA B 1 494 ? -1.208 -23.125 -0.423 1 98.62 494 ALA B C 1
ATOM 8207 O O . ALA B 1 494 ? -1.463 -21.922 -0.296 1 98.62 494 ALA B O 1
ATOM 8208 N N . LEU B 1 495 ? -2.057 -24.078 -0.115 1 98.75 495 LEU B N 1
ATOM 8209 C CA . LEU B 1 495 ? -3.367 -23.766 0.44 1 98.75 495 LEU B CA 1
ATOM 8210 C C . LEU B 1 495 ? -3.232 -23.031 1.772 1 98.75 495 LEU B C 1
ATOM 8212 O O . LEU B 1 495 ? -3.912 -22.031 2.01 1 98.75 495 LEU B O 1
ATOM 8216 N N . LYS B 1 496 ? -2.375 -23.547 2.656 1 98.69 496 LYS B N 1
ATOM 8217 C CA . LYS B 1 496 ? -2.129 -22.922 3.945 1 98.69 496 LYS B CA 1
ATOM 8218 C C . LYS B 1 496 ? -1.685 -21.469 3.77 1 98.69 496 LYS B C 1
ATOM 8220 O O . LYS B 1 496 ? -2.195 -20.578 4.441 1 98.69 496 LYS B O 1
ATOM 8225 N N . VAL B 1 497 ? -0.816 -21.219 2.855 1 98.75 497 VAL B N 1
ATOM 8226 C CA . VAL B 1 497 ? -0.275 -19.891 2.631 1 98.75 497 VAL B CA 1
ATOM 8227 C C . VAL B 1 497 ? -1.354 -18.984 2.037 1 98.75 497 VAL B C 1
ATOM 8229 O O . VAL B 1 497 ? -1.453 -17.797 2.393 1 98.75 497 VAL B O 1
ATOM 8232 N N . ALA B 1 498 ? -2.156 -19.531 1.141 1 98.81 498 ALA B N 1
ATOM 8233 C CA . ALA B 1 498 ? -3.24 -18.75 0.548 1 98.81 498 ALA B CA 1
ATOM 8234 C C . ALA B 1 498 ? -4.152 -18.172 1.625 1 98.81 498 ALA B C 1
ATOM 8236 O O . ALA B 1 498 ? -4.652 -17.062 1.489 1 98.81 498 ALA B O 1
ATOM 8237 N N . VAL B 1 499 ? -4.305 -18.953 2.67 1 98.62 499 VAL B N 1
ATOM 8238 C CA . VAL B 1 499 ? -5.266 -18.594 3.705 1 98.62 499 VAL B CA 1
ATOM 8239 C C . VAL B 1 499 ? -4.578 -17.734 4.773 1 98.62 499 VAL B C 1
ATOM 8241 O O . VAL B 1 499 ? -5.125 -16.734 5.219 1 98.62 499 VAL B O 1
ATOM 8244 N N . THR B 1 500 ? -3.326 -18.047 5.117 1 98.5 500 THR B N 1
ATOM 8245 C CA . THR B 1 500 ? -2.738 -17.453 6.316 1 98.5 500 THR B CA 1
ATOM 8246 C C . THR B 1 500 ? -1.696 -16.406 5.949 1 98.5 500 THR B C 1
ATOM 8248 O O . THR B 1 500 ? -1.384 -15.531 6.758 1 98.5 500 THR B O 1
ATOM 8251 N N . ARG B 1 501 ? -1.053 -16.641 4.789 1 98.5 501 ARG B N 1
ATOM 8252 C CA . ARG B 1 501 ? 0.06 -15.836 4.293 1 98.5 501 ARG B CA 1
ATOM 8253 C C . ARG B 1 501 ? 1.256 -15.914 5.238 1 98.5 501 ARG B C 1
ATOM 8255 O O . ARG B 1 501 ? 2.025 -14.961 5.352 1 98.5 501 ARG B O 1
ATOM 8262 N N . THR B 1 502 ? 1.405 -16.922 6.035 1 98.31 502 THR B N 1
ATOM 8263 C CA . THR B 1 502 ? 2.506 -17.109 6.977 1 98.31 502 THR B CA 1
ATOM 8264 C C . THR B 1 502 ? 3.455 -18.203 6.492 1 98.31 502 THR B C 1
ATOM 8266 O O . THR B 1 502 ? 3.068 -19.062 5.695 1 98.31 502 THR B O 1
ATOM 8269 N N . ALA B 1 503 ? 4.711 -18.141 6.961 1 96.81 503 ALA B N 1
ATOM 8270 C CA . ALA B 1 503 ? 5.734 -19.125 6.621 1 96.81 503 ALA B CA 1
ATOM 8271 C C . ALA B 1 503 ? 5.422 -20.484 7.242 1 96.81 503 ALA B C 1
ATOM 8273 O O . ALA B 1 503 ? 4.516 -20.594 8.07 1 96.81 503 ALA B O 1
ATOM 8274 N N . ALA B 1 504 ? 6.102 -21.484 6.703 1 93.62 504 ALA B N 1
ATOM 8275 C CA . ALA B 1 504 ? 6.016 -22.797 7.352 1 93.62 504 ALA B CA 1
ATOM 8276 C C . ALA B 1 504 ? 6.426 -22.719 8.82 1 93.62 504 ALA B C 1
ATOM 8278 O O . ALA B 1 504 ? 7.23 -21.859 9.195 1 93.62 504 ALA B O 1
ATOM 8279 N N . ARG B 1 505 ? 5.848 -23.594 9.602 1 91.06 505 ARG B N 1
ATOM 8280 C CA . ARG B 1 505 ? 6.078 -23.562 11.039 1 91.06 505 ARG B CA 1
ATOM 8281 C C . ARG B 1 505 ? 7.57 -23.516 11.359 1 91.06 505 ARG B C 1
ATOM 8283 O O . ARG B 1 505 ? 7.996 -22.734 12.219 1 91.06 505 ARG B O 1
ATOM 8290 N N . ALA B 1 506 ? 8.312 -24.234 10.648 1 89.12 506 ALA B N 1
ATOM 8291 C CA . ALA B 1 506 ? 9.742 -24.344 10.891 1 89.12 506 ALA B CA 1
ATOM 8292 C C . ALA B 1 506 ? 10.453 -23.031 10.57 1 89.12 506 ALA B C 1
ATOM 8294 O O . ALA B 1 506 ? 11.539 -22.766 11.094 1 89.12 506 ALA B O 1
ATOM 8295 N N . ASP B 1 507 ? 9.82 -22.188 9.742 1 91.19 507 ASP B N 1
ATOM 8296 C CA . ASP B 1 507 ? 10.477 -20.969 9.25 1 91.19 507 ASP B CA 1
ATOM 8297 C C . ASP B 1 507 ? 9.922 -19.734 9.938 1 91.19 507 ASP B C 1
ATOM 8299 O O . ASP B 1 507 ? 10.406 -18.625 9.719 1 91.19 507 ASP B O 1
ATOM 8303 N N . GLN B 1 508 ? 8.953 -19.828 10.812 1 92.88 508 GLN B N 1
ATOM 8304 C CA . GLN B 1 508 ? 8.258 -18.688 11.398 1 92.88 508 GLN B CA 1
ATOM 8305 C C . GLN B 1 508 ? 9.148 -17.969 12.398 1 92.88 508 GLN B C 1
ATOM 8307 O O . GLN B 1 508 ? 8.938 -16.781 12.688 1 92.88 508 GLN B O 1
ATOM 8312 N N . GLY B 1 509 ? 10.133 -18.75 12.984 1 92.69 509 GLY B N 1
ATOM 8313 C CA . GLY B 1 509 ? 11.086 -18.047 13.828 1 92.69 509 GLY B CA 1
ATOM 8314 C C . GLY B 1 509 ? 11.883 -17 13.086 1 92.69 509 GLY B C 1
ATOM 8315 O O . GLY B 1 509 ? 12.047 -15.875 13.57 1 92.69 509 GLY B O 1
ATOM 8316 N N . LYS B 1 510 ? 12.32 -17.312 11.938 1 89.44 510 LYS B N 1
ATOM 8317 C CA . LYS B 1 510 ? 13.125 -16.406 11.117 1 89.44 510 LYS B CA 1
ATOM 8318 C C . LYS B 1 510 ? 12.234 -15.406 10.391 1 89.44 510 LYS B C 1
ATOM 8320 O O . LYS B 1 510 ? 12.633 -14.258 10.188 1 89.44 510 LYS B O 1
ATOM 8325 N N . TYR B 1 511 ? 11.141 -15.859 9.961 1 95.31 511 TYR B N 1
ATOM 8326 C CA . TYR B 1 511 ? 10.211 -15.047 9.188 1 95.31 511 TYR B CA 1
ATOM 8327 C C . TYR B 1 511 ? 8.844 -15 9.867 1 95.31 511 TYR B C 1
ATOM 8329 O O . TYR B 1 511 ? 7.883 -15.609 9.383 1 95.31 511 TYR B O 1
ATOM 8337 N N . PRO B 1 512 ? 8.734 -14.242 10.906 1 94.69 512 PRO B N 1
ATOM 8338 C CA . PRO B 1 512 ? 7.477 -14.188 11.656 1 94.69 512 PRO B CA 1
ATOM 8339 C C . PRO B 1 512 ? 6.402 -13.367 10.953 1 94.69 512 PRO B C 1
ATOM 8341 O O . PRO B 1 512 ? 6.711 -12.547 10.086 1 94.69 512 PRO B O 1
ATOM 8344 N N . GLY B 1 513 ? 5.148 -13.672 11.312 1 95.12 513 GLY B N 1
ATOM 8345 C CA . GLY B 1 513 ? 4.027 -12.844 10.891 1 95.12 513 GLY B CA 1
ATOM 8346 C C . GLY B 1 513 ? 3.535 -13.18 9.492 1 95.12 513 GLY B C 1
ATOM 8347 O O . GLY B 1 513 ? 3.676 -14.312 9.031 1 95.12 513 GLY B O 1
ATOM 8348 N N . ARG B 1 514 ? 2.795 -12.195 8.867 1 96.88 514 ARG B N 1
ATOM 8349 C CA . ARG B 1 514 ? 2.193 -12.336 7.547 1 96.88 514 ARG B CA 1
ATOM 8350 C C . ARG B 1 514 ? 2.898 -11.438 6.531 1 96.88 514 ARG B C 1
ATOM 8352 O O . ARG B 1 514 ? 3.504 -10.43 6.895 1 96.88 514 ARG B O 1
ATOM 8359 N N . LEU B 1 515 ? 2.85 -11.828 5.332 1 97.94 515 LEU B N 1
ATOM 8360 C CA . LEU B 1 515 ? 3.43 -11.016 4.27 1 97.94 515 LEU B CA 1
ATOM 8361 C C . LEU B 1 515 ? 2.467 -9.906 3.85 1 97.94 515 LEU B C 1
ATOM 8363 O O . LEU B 1 515 ? 1.332 -10.188 3.455 1 97.94 515 LEU B O 1
ATOM 8367 N N . GLY B 1 516 ? 2.936 -8.609 3.982 1 96.75 516 GLY B N 1
ATOM 8368 C CA . GLY B 1 516 ? 2.25 -7.473 3.391 1 96.75 516 GLY B CA 1
ATOM 8369 C C . GLY B 1 516 ? 0.881 -7.219 3.992 1 96.75 516 GLY B C 1
ATOM 8370 O O . GLY B 1 516 ? 0.606 -7.637 5.117 1 96.75 516 GLY B O 1
ATOM 8371 N N . VAL B 1 517 ? 0.008 -6.469 3.26 1 96.31 517 VAL B N 1
ATOM 8372 C CA . VAL B 1 517 ? -1.277 -6.02 3.787 1 96.31 517 VAL B CA 1
ATOM 8373 C C . VAL B 1 517 ? -2.4 -6.875 3.203 1 96.31 517 VAL B C 1
ATOM 8375 O O . VAL B 1 517 ? -3.57 -6.695 3.553 1 96.31 517 VAL B O 1
ATOM 8378 N N . ASP B 1 518 ? -2.025 -7.77 2.248 1 97 518 ASP B N 1
ATOM 8379 C CA . ASP B 1 518 ? -3.016 -8.656 1.645 1 97 518 ASP B CA 1
ATOM 8380 C C . ASP B 1 518 ? -3.752 -9.461 2.711 1 97 518 ASP B C 1
ATOM 8382 O O . ASP B 1 518 ? -3.123 -10.055 3.592 1 97 518 ASP B O 1
ATOM 8386 N N . PRO B 1 519 ? -5.074 -9.531 2.666 1 95.31 519 PRO B N 1
ATOM 8387 C CA . PRO B 1 519 ? -5.832 -10.195 3.73 1 95.31 519 PRO B CA 1
ATOM 8388 C C . PRO B 1 519 ? -5.793 -11.719 3.629 1 95.31 519 PRO B C 1
ATOM 8390 O O . PRO B 1 519 ? -6.238 -12.414 4.543 1 95.31 519 PRO B O 1
ATOM 8393 N N . GLY B 1 520 ? -5.25 -12.273 2.584 1 97.25 520 GLY B N 1
ATOM 8394 C CA . GLY B 1 520 ? -5.383 -13.703 2.322 1 97.25 520 GLY B CA 1
ATOM 8395 C C . GLY B 1 520 ? -6.719 -14.07 1.706 1 97.25 520 GLY B C 1
ATOM 8396 O O . GLY B 1 520 ? -7.461 -13.203 1.251 1 97.25 520 GLY B O 1
ATOM 8397 N N . LEU B 1 521 ? -6.957 -15.391 1.6 1 98.06 521 LEU B N 1
ATOM 8398 C CA . LEU B 1 521 ? -8.18 -15.883 0.978 1 98.06 521 LEU B CA 1
ATOM 8399 C C . LEU B 1 521 ? -8.992 -16.719 1.964 1 98.06 521 LEU B C 1
ATOM 8401 O O . LEU B 1 521 ? -8.43 -17.484 2.75 1 98.06 521 LEU B O 1
ATOM 8405 N N . PRO B 1 522 ? -10.328 -16.516 1.937 1 95.81 522 PRO B N 1
ATOM 8406 C CA . PRO B 1 522 ? -11.125 -17.562 2.592 1 95.81 522 PRO B CA 1
ATOM 8407 C C . PRO B 1 522 ? -10.828 -18.953 2.051 1 95.81 522 PRO B C 1
ATOM 8409 O O . PRO B 1 522 ? -10.516 -19.109 0.866 1 95.81 522 PRO B O 1
ATOM 8412 N N . LEU B 1 523 ? -10.922 -19.969 2.875 1 97.19 523 LEU B N 1
ATOM 8413 C CA . LEU B 1 523 ? -10.609 -21.344 2.512 1 97.19 523 LEU B CA 1
ATOM 8414 C C . LEU B 1 523 ? -11.328 -21.75 1.229 1 97.19 523 LEU B C 1
ATOM 8416 O O . LEU B 1 523 ? -10.711 -22.281 0.304 1 97.19 523 LEU B O 1
ATOM 8420 N N . ARG B 1 524 ? -12.57 -21.453 1.063 1 96.31 524 ARG B N 1
ATOM 8421 C CA . ARG B 1 524 ? -13.367 -21.875 -0.088 1 96.31 524 ARG B CA 1
ATOM 8422 C C . ARG B 1 524 ? -12.875 -21.188 -1.361 1 96.31 524 ARG B C 1
ATOM 8424 O O . ARG B 1 524 ? -12.867 -21.797 -2.434 1 96.31 524 ARG B O 1
ATOM 8431 N N . THR B 1 525 ? -12.516 -19.891 -1.21 1 97.06 525 THR B N 1
ATOM 8432 C CA . THR B 1 525 ? -12.016 -19.141 -2.359 1 97.06 525 THR B CA 1
ATOM 8433 C C . THR B 1 525 ? -10.688 -19.734 -2.844 1 97.06 525 THR B C 1
ATOM 8435 O O . THR B 1 525 ? -10.469 -19.875 -4.051 1 97.06 525 THR B O 1
ATOM 8438 N N . ALA B 1 526 ? -9.812 -20.078 -1.889 1 98.56 526 ALA B N 1
ATOM 8439 C CA . ALA B 1 526 ? -8.531 -20.703 -2.229 1 98.56 526 ALA B CA 1
ATOM 8440 C C . ALA B 1 526 ? -8.734 -22.047 -2.922 1 98.56 526 ALA B C 1
ATOM 8442 O O . ALA B 1 526 ? -8.125 -22.312 -3.959 1 98.56 526 ALA B O 1
ATOM 8443 N N . LEU B 1 527 ? -9.648 -22.828 -2.396 1 98.56 527 LEU B N 1
ATOM 8444 C CA . LEU B 1 527 ? -9.93 -24.125 -2.98 1 98.56 527 LEU B CA 1
ATOM 8445 C C . LEU B 1 527 ? -10.523 -23.984 -4.375 1 98.56 527 LEU B C 1
ATOM 8447 O O . LEU B 1 527 ? -10.195 -24.75 -5.281 1 98.56 527 LEU B O 1
ATOM 8451 N N . ARG B 1 528 ? -11.367 -23.031 -4.555 1 98.31 528 ARG B N 1
ATOM 8452 C CA . ARG B 1 528 ? -11.953 -22.812 -5.875 1 98.31 528 ARG B CA 1
ATOM 8453 C C . ARG B 1 528 ? -10.883 -22.406 -6.887 1 98.31 528 ARG B C 1
ATOM 8455 O O . ARG B 1 528 ? -10.938 -22.828 -8.047 1 98.31 528 ARG B O 1
ATOM 8462 N N . ALA B 1 529 ? -9.961 -21.594 -6.461 1 98.69 529 ALA B N 1
ATOM 8463 C CA . ALA B 1 529 ? -8.867 -21.234 -7.352 1 98.69 529 ALA B CA 1
ATOM 8464 C C . ALA B 1 529 ? -8.062 -22.453 -7.762 1 98.69 529 ALA B C 1
ATOM 8466 O O . ALA B 1 529 ? -7.574 -22.547 -8.891 1 98.69 529 ALA B O 1
ATOM 8467 N N . MET B 1 530 ? -8 -23.453 -6.887 1 98.81 530 MET B N 1
ATOM 8468 C CA . MET B 1 530 ? -7.184 -24.641 -7.078 1 98.81 530 MET B CA 1
ATOM 8469 C C . MET B 1 530 ? -7.973 -25.734 -7.793 1 98.81 530 MET B C 1
ATOM 8471 O O . MET B 1 530 ? -7.461 -26.828 -8.016 1 98.81 530 MET B O 1
ATOM 8475 N N . THR B 1 531 ? -9.281 -25.484 -8.102 1 98.69 531 THR B N 1
ATOM 8476 C CA . THR B 1 531 ? -10.125 -26.453 -8.773 1 98.69 531 THR B CA 1
ATOM 8477 C C . THR B 1 531 ? -10.867 -25.812 -9.945 1 98.69 531 THR B C 1
ATOM 8479 O O . THR B 1 531 ? -10.312 -25.703 -11.047 1 98.69 531 THR B O 1
ATOM 8482 N N . LEU B 1 532 ? -11.922 -25.125 -9.648 1 98.25 532 LEU B N 1
ATOM 8483 C CA . LEU B 1 532 ? -12.797 -24.578 -10.688 1 98.25 532 LEU B CA 1
ATOM 8484 C C . LEU B 1 532 ? -12.125 -23.406 -11.398 1 98.25 532 LEU B C 1
ATOM 8486 O O . LEU B 1 532 ? -12.305 -23.234 -12.602 1 98.25 532 LEU B O 1
ATOM 8490 N N . GLY B 1 533 ? -11.414 -22.562 -10.656 1 98.25 533 GLY B N 1
ATOM 8491 C CA . GLY B 1 533 ? -10.727 -21.438 -11.273 1 98.25 533 GLY B CA 1
ATOM 8492 C C . GLY B 1 533 ? -9.719 -21.859 -12.328 1 98.25 533 GLY B C 1
ATOM 8493 O O . GLY B 1 533 ? -9.727 -21.344 -13.445 1 98.25 533 GLY B O 1
ATOM 8494 N N . ALA B 1 534 ? -8.898 -22.797 -11.938 1 98.62 534 ALA B N 1
ATOM 8495 C CA . ALA B 1 534 ? -7.914 -23.328 -12.883 1 98.62 534 ALA B CA 1
ATOM 8496 C C . ALA B 1 534 ? -8.602 -24.109 -14.008 1 98.62 534 ALA B C 1
ATOM 8498 O O . ALA B 1 534 ? -8.164 -24.047 -15.156 1 98.62 534 ALA B O 1
ATOM 8499 N N . ALA B 1 535 ? -9.68 -24.844 -13.703 1 98.69 535 ALA B N 1
ATOM 8500 C CA . ALA B 1 535 ? -10.445 -25.547 -14.727 1 98.69 535 ALA B CA 1
ATOM 8501 C C . ALA B 1 535 ? -11.023 -24.578 -15.758 1 98.69 535 ALA B C 1
ATOM 8503 O O . ALA B 1 535 ? -11.047 -24.875 -16.953 1 98.69 535 ALA B O 1
ATOM 8504 N N . TYR B 1 536 ? -11.461 -23.453 -15.273 1 98.62 536 TYR B N 1
ATOM 8505 C CA . TYR B 1 536 ? -11.977 -22.422 -16.172 1 98.62 536 TYR B CA 1
ATOM 8506 C C . TYR B 1 536 ? -10.898 -21.938 -17.125 1 98.62 536 TYR B C 1
ATOM 8508 O O . TYR B 1 536 ? -11.133 -21.828 -18.328 1 98.62 536 TYR B O 1
ATOM 8516 N N . ALA B 1 537 ? -9.719 -21.703 -16.609 1 98.56 537 ALA B N 1
ATOM 8517 C CA . ALA B 1 537 ? -8.609 -21.203 -17.438 1 98.56 537 ALA B CA 1
ATOM 8518 C C . ALA B 1 537 ? -8.258 -22.203 -18.531 1 98.56 537 ALA B C 1
ATOM 8520 O O . ALA B 1 537 ? -7.758 -21.812 -19.594 1 98.56 537 ALA B O 1
ATOM 8521 N N . LEU B 1 538 ? -8.609 -23.5 -18.328 1 98.25 538 LEU B N 1
ATOM 8522 C CA . LEU B 1 538 ? -8.211 -24.562 -19.25 1 98.25 538 LEU B CA 1
ATOM 8523 C C . LEU B 1 538 ? -9.398 -25.031 -20.078 1 98.25 538 LEU B C 1
ATOM 8525 O O . LEU B 1 538 ? -9.305 -26.031 -20.797 1 98.25 538 LEU B O 1
ATOM 8529 N N . HIS B 1 539 ? -10.523 -24.422 -20 1 97.56 539 HIS B N 1
ATOM 8530 C CA . HIS B 1 539 ? -11.734 -24.688 -20.781 1 97.56 539 HIS B CA 1
ATOM 8531 C C . HIS B 1 539 ? -12.289 -26.062 -20.469 1 97.56 539 HIS B C 1
ATOM 8533 O O . HIS B 1 539 ? -12.742 -26.781 -21.375 1 97.56 539 HIS B O 1
ATOM 8539 N N . VAL B 1 540 ? -12.234 -26.469 -19.172 1 97.5 540 VAL B N 1
ATOM 8540 C CA . VAL B 1 540 ? -12.789 -27.766 -18.812 1 97.5 540 VAL B CA 1
ATOM 8541 C C . VAL B 1 540 ? -13.656 -27.641 -17.562 1 97.5 540 VAL B C 1
ATOM 8543 O O . VAL B 1 540 ? -13.969 -28.641 -16.906 1 97.5 540 VAL B O 1
ATOM 8546 N N . ASP B 1 541 ? -14 -26.344 -17.219 1 97.31 541 ASP B N 1
ATOM 8547 C CA . ASP B 1 541 ? -14.758 -26.078 -16 1 97.31 541 ASP B CA 1
ATOM 8548 C C . ASP B 1 541 ? -16.156 -26.688 -16.078 1 97.31 541 ASP B C 1
ATOM 8550 O O . ASP B 1 541 ? -16.812 -26.875 -15.055 1 97.31 541 ASP B O 1
ATOM 8554 N N . ASP B 1 542 ? -16.578 -27.078 -17.234 1 97.12 542 ASP B N 1
ATOM 8555 C CA . ASP B 1 542 ? -17.875 -27.75 -17.391 1 97.12 542 ASP B CA 1
ATOM 8556 C C . ASP B 1 542 ? -17.734 -29.25 -17.094 1 97.12 542 ASP B C 1
ATOM 8558 O O . ASP B 1 542 ? -18.75 -29.938 -16.906 1 97.12 542 ASP B O 1
ATOM 8562 N N . ARG B 1 543 ? -16.547 -29.781 -16.906 1 97.44 543 ARG B N 1
ATOM 8563 C CA . ARG B 1 543 ? -16.297 -31.219 -16.797 1 97.44 543 ARG B CA 1
ATOM 8564 C C . ARG B 1 543 ? -15.594 -31.547 -15.484 1 97.44 543 ARG B C 1
ATOM 8566 O O . ARG B 1 543 ? -15.758 -32.625 -14.938 1 97.44 543 ARG B O 1
ATOM 8573 N N . VAL B 1 544 ? -14.727 -30.703 -15.047 1 97.31 544 VAL B N 1
ATOM 8574 C CA . VAL B 1 544 ? -13.961 -30.953 -13.828 1 97.31 544 VAL B CA 1
ATOM 8575 C C . VAL B 1 544 ? -13.984 -29.703 -12.938 1 97.31 544 VAL B C 1
ATOM 8577 O O . VAL B 1 544 ? -14.594 -28.688 -13.297 1 97.31 544 VAL B O 1
ATOM 8580 N N . GLY B 1 545 ? -13.477 -29.781 -11.773 1 98.19 545 GLY B N 1
ATOM 8581 C CA . GLY B 1 545 ? -13.25 -28.641 -10.898 1 98.19 545 GLY B CA 1
ATOM 8582 C C . GLY B 1 545 ? -14.328 -28.484 -9.844 1 98.19 545 GLY B C 1
ATOM 8583 O O . GLY B 1 545 ? -14.172 -27.672 -8.914 1 98.19 545 GLY B O 1
ATOM 8584 N N . SER B 1 546 ? -15.406 -29.125 -9.938 1 98.69 546 SER B N 1
ATOM 8585 C CA . SER B 1 546 ? -16.453 -29.203 -8.922 1 98.69 546 SER B CA 1
ATOM 8586 C C . SER B 1 546 ? -17.109 -30.578 -8.914 1 98.69 546 SER B C 1
ATOM 8588 O O . SER B 1 546 ? -16.953 -31.359 -9.852 1 98.69 546 SER B O 1
ATOM 8590 N N . VAL B 1 547 ? -17.688 -30.922 -7.746 1 98.75 547 VAL B N 1
ATOM 8591 C CA . VAL B 1 547 ? -18.422 -32.156 -7.621 1 98.75 547 VAL B CA 1
ATOM 8592 C C . VAL B 1 547 ? -19.906 -31.922 -7.945 1 98.75 547 VAL B C 1
ATOM 8594 O O . VAL B 1 547 ? -20.688 -31.594 -7.059 1 98.75 547 VAL B O 1
ATOM 8597 N N . GLU B 1 548 ? -20.219 -32.094 -9.148 1 98.56 548 GLU B N 1
ATOM 8598 C CA . GLU B 1 548 ? -21.578 -31.875 -9.664 1 98.56 548 GLU B CA 1
ATOM 8599 C C . GLU B 1 548 ? -22 -33 -10.586 1 98.56 548 GLU B C 1
ATOM 8601 O O . GLU B 1 548 ? -21.156 -33.688 -11.195 1 98.56 548 GLU B O 1
ATOM 8606 N N . LEU B 1 549 ? -23.297 -33.156 -10.766 1 97.75 549 LEU B N 1
ATOM 8607 C CA . LEU B 1 549 ? -23.844 -34.219 -11.617 1 97.75 549 LEU B CA 1
ATOM 8608 C C . LEU B 1 549 ? -23.359 -34.062 -13.055 1 97.75 549 LEU B C 1
ATOM 8610 O O . LEU B 1 549 ? -23.375 -32.969 -13.602 1 97.75 549 LEU B O 1
ATOM 8614 N N . GLY B 1 550 ? -22.906 -35.219 -13.531 1 97.81 550 GLY B N 1
ATOM 8615 C CA . GLY B 1 550 ? -22.531 -35.25 -14.938 1 97.81 550 GLY B CA 1
ATOM 8616 C C . GLY B 1 550 ? -21.062 -34.969 -15.172 1 97.81 550 GLY B C 1
ATOM 8617 O O . GLY B 1 550 ? -20.5 -35.344 -16.203 1 97.81 550 GLY B O 1
ATOM 8618 N N . LYS B 1 551 ? -20.328 -34.344 -14.281 1 98.56 551 LYS B N 1
ATOM 8619 C CA . LYS B 1 551 ? -18.906 -34.062 -14.414 1 98.56 551 LYS B CA 1
ATOM 8620 C C . LYS B 1 551 ? -18.062 -35.312 -14.227 1 98.56 551 LYS B C 1
ATOM 8622 O O . LYS B 1 551 ? -18.562 -36.344 -13.734 1 98.56 551 LYS B O 1
ATOM 8627 N N . TRP B 1 552 ? -16.906 -35.281 -14.805 1 98.69 552 TRP B N 1
ATOM 8628 C CA . TRP B 1 552 ? -16 -36.406 -14.648 1 98.69 552 TRP B CA 1
ATOM 8629 C C . TRP B 1 552 ? -15.672 -36.625 -13.18 1 98.69 552 TRP B C 1
ATOM 8631 O O . TRP B 1 552 ? -15.586 -35.688 -12.398 1 98.69 552 TRP B O 1
ATOM 8641 N N . ALA B 1 553 ? -15.531 -37.875 -12.812 1 98.62 553 ALA B N 1
ATOM 8642 C CA . ALA B 1 553 ? -15.211 -38.219 -11.438 1 98.62 553 ALA B CA 1
ATOM 8643 C C . ALA B 1 553 ? -13.719 -38.062 -11.156 1 98.62 553 ALA B C 1
ATOM 8645 O O . ALA B 1 553 ? -13.047 -39.031 -10.797 1 98.62 553 ALA B O 1
ATOM 8646 N N . ASP B 1 554 ? -13.188 -36.938 -11.391 1 98.81 554 ASP B N 1
ATOM 8647 C CA . ASP B 1 554 ? -11.875 -36.531 -10.898 1 98.81 554 ASP B CA 1
ATOM 8648 C C . ASP B 1 554 ? -11.961 -36.031 -9.453 1 98.81 554 ASP B C 1
ATOM 8650 O O . ASP B 1 554 ? -12.258 -34.875 -9.195 1 98.81 554 ASP B O 1
ATOM 8654 N N . LEU B 1 555 ? -11.68 -36.938 -8.492 1 98.81 555 LEU B N 1
ATOM 8655 C CA . LEU B 1 555 ? -11.953 -36.688 -7.082 1 98.81 555 LEU B CA 1
ATOM 8656 C C . LEU B 1 555 ? -10.734 -37.031 -6.223 1 98.81 555 LEU B C 1
ATOM 8658 O O . LEU B 1 555 ? -9.898 -37.844 -6.629 1 98.81 555 LEU B O 1
ATOM 8662 N N . ILE B 1 556 ? -10.672 -36.406 -5.07 1 98.81 556 ILE B N 1
ATOM 8663 C CA . ILE B 1 556 ? -9.672 -36.781 -4.082 1 98.81 556 ILE B CA 1
ATOM 8664 C C . ILE B 1 556 ? -10.328 -36.938 -2.713 1 98.81 556 ILE B C 1
ATOM 8666 O O . ILE B 1 556 ? -11.352 -36.312 -2.436 1 98.81 556 ILE B O 1
ATOM 8670 N N . VAL B 1 557 ? -9.82 -37.812 -1.939 1 98.56 557 VAL B N 1
ATOM 8671 C CA . VAL B 1 557 ? -10.172 -38 -0.535 1 98.56 557 VAL B CA 1
ATOM 8672 C C . VAL B 1 557 ? -9 -37.594 0.352 1 98.56 557 VAL B C 1
ATOM 8674 O O . VAL B 1 557 ? -7.867 -38 0.123 1 98.56 557 VAL B O 1
ATOM 8677 N N . LEU B 1 558 ? -9.25 -36.719 1.308 1 98.44 558 LEU B N 1
ATOM 8678 C CA . LEU B 1 558 ? -8.227 -36.25 2.227 1 98.44 558 LEU B CA 1
ATOM 8679 C C . LEU B 1 558 ? -8.289 -37 3.551 1 98.44 558 LEU B C 1
ATOM 8681 O O . LEU B 1 558 ? -9.305 -37.625 3.861 1 98.44 558 LEU B O 1
ATOM 8685 N N . ASP B 1 559 ? -7.27 -36.906 4.355 1 97.25 559 ASP B N 1
ATOM 8686 C CA . ASP B 1 559 ? -7.141 -37.656 5.598 1 97.25 559 ASP B CA 1
ATOM 8687 C C . ASP B 1 559 ? -7.859 -36.969 6.746 1 97.25 559 ASP B C 1
ATOM 8689 O O . ASP B 1 559 ? -7.852 -37.438 7.879 1 97.25 559 ASP B O 1
ATOM 8693 N N . ARG B 1 560 ? -8.5 -35.844 6.422 1 95.12 560 ARG B N 1
ATOM 8694 C CA . ARG B 1 560 ? -9.125 -35.031 7.473 1 95.12 560 ARG B CA 1
ATOM 8695 C C . ARG B 1 560 ? -10.297 -34.219 6.922 1 95.12 560 ARG B C 1
ATOM 8697 O O . ARG B 1 560 ? -10.516 -34.188 5.711 1 95.12 560 ARG B O 1
ATOM 8704 N N . ASP B 1 561 ? -11.062 -33.719 7.922 1 95.12 561 ASP B N 1
ATOM 8705 C CA . ASP B 1 561 ? -12.047 -32.688 7.582 1 95.12 561 ASP B CA 1
ATOM 8706 C C . ASP B 1 561 ? -11.391 -31.328 7.391 1 95.12 561 ASP B C 1
ATOM 8708 O O . ASP B 1 561 ? -11.062 -30.641 8.367 1 95.12 561 ASP B O 1
ATOM 8712 N N . LEU B 1 562 ? -11.297 -30.969 6.113 1 95 562 LEU B N 1
ATOM 8713 C CA . LEU B 1 562 ? -10.562 -29.766 5.758 1 95 562 LEU B CA 1
ATOM 8714 C C . LEU B 1 562 ? -11.211 -28.531 6.379 1 95 562 LEU B C 1
ATOM 8716 O O . LEU B 1 562 ? -10.516 -27.594 6.777 1 95 562 LEU B O 1
ATOM 8720 N N . THR B 1 563 ? -12.523 -28.406 6.574 1 94.19 563 THR B N 1
ATOM 8721 C CA . THR B 1 563 ? -13.25 -27.234 7.027 1 94.19 563 THR B CA 1
ATOM 8722 C C . THR B 1 563 ? -13.109 -27.047 8.539 1 94.19 563 THR B C 1
ATOM 8724 O O . THR B 1 563 ? -13.391 -25.969 9.07 1 94.19 563 THR B O 1
ATOM 8727 N N . ALA B 1 564 ? -12.711 -28.062 9.242 1 94.88 564 ALA B N 1
ATOM 8728 C CA . ALA B 1 564 ? -12.531 -28 10.695 1 94.88 564 ALA B CA 1
ATOM 8729 C C . ALA B 1 564 ? -11.047 -27.906 11.055 1 94.88 564 ALA B C 1
ATOM 8731 O O . ALA B 1 564 ? -10.695 -27.875 12.234 1 94.88 564 ALA B O 1
ATOM 8732 N N . THR B 1 565 ? -10.312 -27.891 10.055 1 95.81 565 THR B N 1
ATOM 8733 C CA . THR B 1 565 ? -8.867 -27.859 10.266 1 95.81 565 THR B CA 1
ATOM 8734 C C . THR B 1 565 ? -8.398 -26.422 10.555 1 95.81 565 THR B C 1
ATOM 8736 O O . THR B 1 565 ? -8.828 -25.484 9.891 1 95.81 565 THR B O 1
ATOM 8739 N N . ASP B 1 566 ? -7.523 -26.25 11.602 1 96.81 566 ASP B N 1
ATOM 8740 C CA . ASP B 1 566 ? -6.883 -24.969 11.859 1 96.81 566 ASP B CA 1
ATOM 8741 C C . ASP B 1 566 ? -6.16 -24.453 10.617 1 96.81 566 ASP B C 1
ATOM 8743 O O . ASP B 1 566 ? -5.438 -25.203 9.961 1 96.81 566 ASP B O 1
ATOM 8747 N N . PRO B 1 567 ? -6.387 -23.172 10.258 1 97.44 567 PRO B N 1
ATOM 8748 C CA . PRO B 1 567 ? -5.75 -22.641 9.055 1 97.44 567 PRO B CA 1
ATOM 8749 C C . PRO B 1 567 ? -4.246 -22.891 9.023 1 97.44 567 PRO B C 1
ATOM 8751 O O . PRO B 1 567 ? -3.689 -23.188 7.961 1 97.44 567 PRO B O 1
ATOM 8754 N N . GLU B 1 568 ? -3.566 -22.812 10.109 1 97.56 568 GLU B N 1
ATOM 8755 C CA . GLU B 1 568 ? -2.123 -23.016 10.172 1 97.56 568 GLU B CA 1
ATOM 8756 C C . GLU B 1 568 ? -1.772 -24.484 9.969 1 97.56 568 GLU B C 1
ATOM 8758 O O . GLU B 1 568 ? -0.612 -24.828 9.727 1 97.56 568 GLU B O 1
ATOM 8763 N N . ALA B 1 569 ? -2.738 -25.391 10 1 97.56 569 ALA B N 1
ATOM 8764 C CA . ALA B 1 569 ? -2.5 -26.828 9.859 1 97.56 569 ALA B CA 1
ATOM 8765 C C . ALA B 1 569 ? -2.996 -27.328 8.508 1 97.56 569 ALA B C 1
ATOM 8767 O O . ALA B 1 569 ? -2.914 -28.531 8.219 1 97.56 569 ALA B O 1
ATOM 8768 N N . LEU B 1 570 ? -3.475 -26.5 7.656 1 97.94 570 LEU B N 1
ATOM 8769 C CA . LEU B 1 570 ? -3.959 -26.891 6.336 1 97.94 570 LEU B CA 1
ATOM 8770 C C . LEU B 1 570 ? -2.852 -27.562 5.531 1 97.94 570 LEU B C 1
ATOM 8772 O O . LEU B 1 570 ? -3.115 -28.484 4.742 1 97.94 570 LEU B O 1
ATOM 8776 N N . GLY B 1 571 ? -1.621 -27.109 5.734 1 97.56 571 GLY B N 1
ATOM 8777 C CA . GLY B 1 571 ? -0.482 -27.641 5.004 1 97.56 571 GLY B CA 1
ATOM 8778 C C . GLY B 1 571 ? -0.167 -29.094 5.355 1 97.56 571 GLY B C 1
ATOM 8779 O O . GLY B 1 571 ? 0.577 -29.766 4.641 1 97.56 571 GLY B O 1
ATOM 8780 N N . ASP B 1 572 ? -0.776 -29.562 6.453 1 96.19 572 ASP B N 1
ATOM 8781 C CA . ASP B 1 572 ? -0.521 -30.922 6.918 1 96.19 572 ASP B CA 1
ATOM 8782 C C . ASP B 1 572 ? -1.49 -31.922 6.273 1 96.19 572 ASP B C 1
ATOM 8784 O O . ASP B 1 572 ? -1.385 -33.125 6.492 1 96.19 572 ASP B O 1
ATOM 8788 N N . SER B 1 573 ? -2.377 -31.484 5.465 1 96.81 573 SER B N 1
ATOM 8789 C CA . SER B 1 573 ? -3.35 -32.344 4.812 1 96.81 573 SER B CA 1
ATOM 8790 C C . SER B 1 573 ? -2.67 -33.312 3.846 1 96.81 573 SER B C 1
ATOM 8792 O O . SER B 1 573 ? -1.706 -32.938 3.17 1 96.81 573 SER B O 1
ATOM 8794 N N . ARG B 1 574 ? -3.191 -34.531 3.824 1 97.38 574 ARG B N 1
ATOM 8795 C CA . ARG B 1 574 ? -2.68 -35.562 2.92 1 97.38 574 ARG B CA 1
ATOM 8796 C C . ARG B 1 574 ? -3.807 -36.188 2.105 1 97.38 574 ARG B C 1
ATOM 8798 O O . ARG B 1 574 ? -4.898 -36.438 2.629 1 97.38 574 ARG B O 1
ATOM 8805 N N . VAL B 1 575 ? -3.455 -36.438 0.872 1 98.5 575 VAL B N 1
ATOM 8806 C CA . VAL B 1 575 ? -4.395 -37.156 0.006 1 98.5 575 VAL B CA 1
ATOM 8807 C C . VAL B 1 575 ? -4.309 -38.656 0.27 1 98.5 575 VAL B C 1
ATOM 8809 O O . VAL B 1 575 ? -3.219 -39.219 0.26 1 98.5 575 VAL B O 1
ATOM 8812 N N . VAL B 1 576 ? -5.461 -39.281 0.485 1 97.62 576 VAL B N 1
ATOM 8813 C CA . VAL B 1 576 ? -5.469 -40.719 0.744 1 97.62 576 VAL B CA 1
ATOM 8814 C C . VAL B 1 576 ? -5.848 -41.469 -0.53 1 97.62 576 VAL B C 1
ATOM 8816 O O . VAL B 1 576 ? -5.508 -42.656 -0.689 1 97.62 576 VAL B O 1
ATOM 8819 N N . ARG B 1 577 ? -6.535 -40.781 -1.404 1 97.94 577 ARG B N 1
ATOM 8820 C CA . ARG B 1 577 ? -6.938 -41.406 -2.67 1 97.94 577 ARG B CA 1
ATOM 8821 C C . ARG B 1 577 ? -7.141 -40.344 -3.742 1 97.94 577 ARG B C 1
ATOM 8823 O O . ARG B 1 577 ? -7.684 -39.25 -3.467 1 97.94 577 ARG B O 1
ATOM 8830 N N . THR B 1 578 ? -6.641 -40.562 -4.926 1 98.75 578 THR B N 1
ATOM 8831 C CA . THR B 1 578 ? -6.891 -39.75 -6.102 1 98.75 578 THR B CA 1
ATOM 8832 C C . THR B 1 578 ? -7.59 -40.562 -7.191 1 98.75 578 THR B C 1
ATOM 8834 O O . THR B 1 578 ? -7.145 -41.656 -7.543 1 98.75 578 THR B O 1
ATOM 8837 N N . LEU B 1 579 ? -8.688 -40.094 -7.66 1 98.56 579 LEU B N 1
ATOM 8838 C CA . LEU B 1 579 ? -9.43 -40.719 -8.75 1 98.56 579 LEU B CA 1
ATOM 8839 C C . LEU B 1 579 ? -9.367 -39.844 -10.008 1 98.56 579 LEU B C 1
ATOM 8841 O O . LEU B 1 579 ? -9.508 -38.625 -9.938 1 98.56 579 LEU B O 1
ATOM 8845 N N . LEU B 1 580 ? -9.109 -40.469 -11.133 1 98.5 580 LEU B N 1
ATOM 8846 C CA . LEU B 1 580 ? -9.172 -39.875 -12.461 1 98.5 580 LEU B CA 1
ATOM 8847 C C . LEU B 1 580 ? -10.219 -40.562 -13.328 1 98.5 580 LEU B C 1
ATOM 8849 O O . LEU B 1 580 ? -10.031 -41.719 -13.734 1 98.5 580 LEU B O 1
ATOM 8853 N N . GLY B 1 581 ? -11.352 -39.844 -13.594 1 97.56 581 GLY B N 1
ATOM 8854 C CA . GLY B 1 581 ? -12.453 -40.5 -14.281 1 97.56 581 GLY B CA 1
ATOM 8855 C C . GLY B 1 581 ? -12.969 -41.719 -13.562 1 97.56 581 GLY B C 1
ATOM 8856 O O . GLY B 1 581 ? -13.195 -42.75 -14.18 1 97.56 581 GLY B O 1
ATOM 8857 N N . GLY B 1 582 ? -12.984 -41.656 -12.32 1 96.81 582 GLY B N 1
ATOM 8858 C CA . GLY B 1 582 ? -13.523 -42.75 -11.523 1 96.81 582 GLY B CA 1
ATOM 8859 C C . GLY B 1 582 ? -12.5 -43.844 -11.234 1 96.81 582 GLY B C 1
ATOM 8860 O O . GLY B 1 582 ? -12.742 -44.719 -10.398 1 96.81 582 GLY B O 1
ATOM 8861 N N . ARG B 1 583 ? -11.438 -43.812 -11.875 1 96.38 583 ARG B N 1
ATOM 8862 C CA . ARG B 1 583 ? -10.383 -44.812 -11.656 1 96.38 583 ARG B CA 1
ATOM 8863 C C . ARG B 1 583 ? -9.391 -44.312 -10.602 1 96.38 583 ARG B C 1
ATOM 8865 O O . ARG B 1 583 ? -8.898 -43.188 -10.688 1 96.38 583 ARG B O 1
ATOM 8872 N N . THR B 1 584 ? -9.078 -45.156 -9.602 1 97 584 THR B N 1
ATOM 8873 C CA . THR B 1 584 ? -8.078 -44.812 -8.602 1 97 584 THR B CA 1
ATOM 8874 C C . THR B 1 584 ? -6.68 -44.812 -9.211 1 97 584 THR B C 1
ATOM 8876 O O . THR B 1 584 ? -6.223 -45.812 -9.742 1 97 584 THR B O 1
ATOM 8879 N N . VAL B 1 585 ? -6.023 -43.688 -9.148 1 98.06 585 VAL B N 1
ATOM 8880 C CA . VAL B 1 585 ? -4.688 -43.594 -9.727 1 98.06 585 VAL B CA 1
ATOM 8881 C C . VAL B 1 585 ? -3.654 -43.438 -8.617 1 98.06 585 VAL B C 1
ATOM 8883 O O . VAL B 1 585 ? -2.449 -43.531 -8.859 1 98.06 585 VAL B O 1
ATOM 8886 N N . TYR B 1 586 ? -4.066 -43.188 -7.414 1 98.12 586 TYR B N 1
ATOM 8887 C CA . TYR B 1 586 ? -3.191 -43.094 -6.25 1 98.12 586 TYR B CA 1
ATOM 8888 C C . TYR B 1 586 ? -3.918 -43.531 -4.988 1 98.12 586 TYR B C 1
ATOM 8890 O O . TYR B 1 586 ? -5.09 -43.219 -4.789 1 98.12 586 TYR B O 1
ATOM 8898 N N . ARG B 1 587 ? -3.373 -44.312 -4.195 1 97.06 587 ARG B N 1
ATOM 8899 C CA . ARG B 1 587 ? -3.787 -44.719 -2.852 1 97.06 587 ARG B CA 1
ATOM 8900 C C . ARG B 1 587 ? -2.633 -44.594 -1.864 1 97.06 587 ARG B C 1
ATOM 8902 O O . ARG B 1 587 ? -1.542 -45.094 -2.107 1 97.06 587 ARG B O 1
ATOM 8909 N N . ARG B 1 588 ? -2.949 -43.875 -0.841 1 93.56 588 ARG B N 1
ATOM 8910 C CA . ARG B 1 588 ? -1.9 -43.75 0.166 1 93.56 588 ARG B CA 1
ATOM 8911 C C . ARG B 1 588 ? -1.611 -45.094 0.832 1 93.56 588 ARG B C 1
ATOM 8913 O O . ARG B 1 588 ? -2.535 -45.812 1.186 1 93.56 588 ARG B O 1
ATOM 8920 N N . PRO B 1 589 ? -0.361 -45.469 1.01 1 83.81 589 PRO B N 1
ATOM 8921 C CA . PRO B 1 589 ? -0.022 -46.75 1.645 1 83.81 589 PRO B CA 1
ATOM 8922 C C . PRO B 1 589 ? -0.422 -46.781 3.117 1 83.81 589 PRO B C 1
ATOM 8924 O O . PRO B 1 589 ? -0.475 -45.75 3.783 1 83.81 589 PRO B O 1
#

Nearest PDB structures (foldseek):
  3igh-assembly1_X-2  TM=8.380E-01  e=2.026E-34  Pyrococcus horikoshii
  3icj-assembly1_A  TM=7.934E-01  e=4.440E-35  Pyrococcus furiosus
  4v1y-assembly2_G  TM=6.653E-01  e=2.795E-15  Pseudomonas sp. ADP
  6oha-assembly1_A-2  TM=5.751E-01  e=7.158E-13  Saccharomyces cerevisiae S288C
  6oh9-assembly1_A-2  TM=5.753E-01  e=1.283E-12  Saccharomyces cerevisiae S288C

InterPro domains:
  IPR011059 Metal-dependent hydrolase, composite domain superfamily [G3DSA:2.30.40.10] (28-562)
  IPR011059 Metal-dependent hydrolase, composite domain superfamily [SSF51338] (15-588)
  IPR013108 Amidohydrolase 3 [PF07969] (70-586)
  IPR032466 Metal-dependent hydrolase [SSF51556] (81-546)
  IPR033932 YtcJ like [cd01300] (44-557)

Sequence (1178 aa):
MRVLLCLAWGLMASSAVAAAPAAQTVFVNGKVLTLDAADTVAEAVAVRDGRIVYVGTSAAAKAHIGPSTEVIDLKGRTLMPGLVDGHMHPQSGGLRTLGCNLNYQRLSRDAFLARIQACLDAEAEAPDDRWLVVINWFQQDMIPTGYAPTRAELDTLRTGRPIMVRSSFGHSALVNSRALGVAQITRDTPDPKDGKIVRDAQGEATGLLEDAAQSKVQTLIPPPDAATHLKAAHIALGLMAEQGITTFLDAYTDIETLTAYQTLYRRGDLTARGHFAVLIDAGDTYDAKAAVAEVVRQRGLYDTGDQGAKPALRVHTAKLFLDGVITAPAFTGVMVAPYFENSGSEADPHWRPGHNRGPRPYFTLAQLSDILGLLAEAGIDPHMHADGDGAVRLALDAVTNLRRIHPDKDIRPAIAHAEIVDPADYTRFAELNALPVLSFQWGKPAADTIEGAREPLGPFRHALIEPSGLLDIYGARLTFGSDWPVDTLDEWFALKVAVTRTAARADQGKYPGRLGVDPGLPLRTALRAMTLGAAYALHVDDRVGSVELGKWADLIVLDRDLTATDPEALGDSRVVRTLLGGRTVYRRPMRVLLCLAWGLMASSAVAAAPAAQTVFVNGKVLTLDAADTVAEAVAVRDGRIVYVGTSAAAKAHIGPSTEVIDLKGRTLMPGLVDGHMHPQSGGLRTLGCNLNYQRLSRDAFLARIQACLDAEAEAPDDRWLVVINWFQQDMIPTGYAPTRAELDTLRTGRPIMVRSSFGHSALVNSRALGVAQITRDTPDPKDGKIVRDAQGEATGLLEDAAQSKVQTLIPPPDAATHLKAAHIALGLMAEQGITTFLDAYTDIETLTAYQTLYRRGDLTARGHFAVLIDAGDTYDAKAAVAEVVRQRGLYDTGDQGAKPALRVHTAKLFLDGVITAPAFTGVMVAPYFENSGSEADPHWRPGHNRGPRPYFTLAQLSDILGLLAEAGIDPHMHADGDGAVRLALDAVTNLRRIHPDKDIRPAIAHAEIVDPADYTRFAELNALPVLSFQWGKPAADTIEGAREPLGPFRHALIEPSGLLDIYGARLTFGSDWPVDTLDEWFALKVAVTRTAARADQGKYPGRLGVDPGLPLRTALRAMTLGAAYALHVDDRVGSVELGKWADLIVLDRDLTATDPEALGDSRVVRTLLGGRTVYRRP

Radius of gyration: 37.2 Å; Cα contacts (8 Å, |Δi|>4): 2797; chains: 2; bounding box: 163×112×74 Å